Protein 6X2X (pdb70)

CATH classification: 3.40.50.300

Foldseek 3Di:
DEFEEEEAFAQPLCLVQLVVCQVPVDGDPDRDFDAQWDWDWGWFQKPVGIYIYGYTHATHDPVRRPPPLVSQARHQEYEYTAEQQDPVRLVCSVVVVVSNCVRVVDHAYEYEHEDPVDPNGNNDPVNPCPCPVVVHHYDYAYSVVRRCSCVVVLVRVCVVVVHPPMDGDDDDDDDDDDDPVCVVVVVVVVVVVVVPDDPPPVDPD/DDDDDPPQPQWDWPDKAWKWKWWAPPVVRDIHTQATAIWTFIQGNVQRFTWTWGAHPPVRQTRWTGTLALPWDWDDDPPDLFKTWTKDDFTQSPHGGHITTMMMGHDDNVVSVVVNVVSNVNNVRVVD/DLLPQLPVVDAHPLVSVLVLQCCQPVNDDPSNVVSVVSLVSLLPDLPNLVNLVCNCPPHPHLVSNLSNLVSLLLCLQFALVVDDPVVLVVVLCVLVVPLVPCLVPVVSLPVCVVSNLSSLLSNLSSCLVQPPVNPVCPLVVLLVVLVPGVSSVLSSLSSLQSNLCCQPPVPQQFFAPVSSVVSVVRCQVCVVSVLVSLVVDLVVDDDLSSVQSSLSSLLSCLVDHALCSPLVDCVLVSLLAVQCQDPSSNLSSLSSLLSNLVHDDDPPDVSVLVSLVVSLVSNLVSCCPRPHNLPDQLQVVCVVPPDCSVVNLLSLLSSLLSNCLRRVVSQQPDPVSLVSSVSSLSSLLSSCLHPDVVSVVSSLVSLLSVLVCVQPPPPRLVSCVVSLLSVLLSLLQPQDDVVVVVNVSSLSSNLSSCLSPVPSNLVSLLVLLVCCQVVVPPDLVRLLSSLSSLLSNAPSDPPVVVQVSLVSVLVSLVVSLVPDDDPVRNLSSVLSSLSSVLSHLVNCQVPVVVVVVLLVVLLVQCQPPPPPSVVSSLVSLLSSCLRNLQQQQDADPPDDHRVLVVCLVCVCVSNVNPDLVSNLSVLLSSLLSLLVDPPLVSSVVSLCSSLVVLLVLVVVLLVVCVVPVPCLQPPVSLVSLLSSLSSLLSSCLNNAQSSVVVCVSCVVSLLVLLQSLLVVLQVQCVVPNLCSCVDPSNVSSVSSNLSSLSSLLSNLLRHDPVVCCVPPNLVSVCVSQQQSQQPGDVSSHDLSVLVSLLSVCQRCVLPCLVSLLSNCVRCPPVLCVQPQPDNDPPVSSLLSNLSSLLSCLVRRVVSLVPDDPVSVVVVLVVLLSLCPHLPPSSNVSSLNSLQSNLVVLLVVAPDPVSQVCLLVPLVVLLLSLVCSLAPVSNVVCNLSSLLSNLVSLVCQVVVRNVDQSDDCVPDPPPDGNNVVVLVVQLVSCCVVQVLEDSLLSNLLVVLLSVCSVPSVLNSSSSSNVNNDSSHHDDDSCSSVVD/DVVVVVVVVVPDDDDD

Secondary structure (DSSP, 8-state):
-EEEEEEEE-TTSSHHHHHHHHHHS----S-----SEEEEEEEEEETTEEEEEEEEEE--SGGG-TTGGGGGTT--EEEEEEETT-HHHHHTHHHHHHHHHHH-SS--EEEEEE-TTSSS-SS-GGG--HHHHHT-EEEE--TTT-TTTTHHHHHHHHHHHT-TT--B-PPP-PPPP--GGGHHHHHHHHHHHHTSPPS-TTS--/--------TTEEEEEEEEEEEEEEETTTTEEEEEEEEEEEEEEETTT--EEEEEEETTT--EEEEEE--TT---EEETTEEEEEEEEEEEE-TTSS-EEEEEEEEESSHHHHHHHHHHHHHHHTTTT-/-GGGTT--SS---HHHHHHHHHHHHT--HHHHHHHHHHHHHHHT-TTGGGGHHHHHHH---HHHHHHHHHHHHHHHHHTGGGS-HHHHHHHHHHHHHHHHHHTTSHHHHHH-HHHHHHHHHHHHHHHHHHTTTT-TTHHHHHHHHHTT-HHHHHHHHHHHHHHHIIIIIS-TTTS-HHHHHHHHHHHHHTHHHHHHHHHHHHHS---HHHHHHHHHHHHHHTTTS-THHHHSSSHHHIIIIIHHHSHHHHHHHHHHHHHHTT----TT-HHHHHHHHHHHHHHHHHHHHHT--TTS-HHHHHHHT-TTHHHHHHHHHHHHHHHHHHHTHHHHS-GGGHHHHHHHHHHHHHHTTSS-HHHHHHHHHHHHHHHHHHHHSTT-GGGGHHHHHHHHHHHHHTPPP--HHHHHHHHHHHHHHHHH-HHHHHHHHHHHHHHHHSSSS--HHHHHHHHHHHHHTTTSS-HHHHHHHHHHHHHHHHHHHHH--SHHHHHHHHHHHHHHHHH-HHHHHT-HHHHHHHHHHHHHHTT--STTHHHHHHHHHHHHHHHHTHHHHS--TTSSS-HHHHHHHTHHHHHTTS-HHHHHHHHHHHHHHHHT---HHHHHHHHHHHTHHHHHHHHHHHHHHHS-TTGGGSHHHHHHHHHHHHHHHHHHHHHGGGGHHHHHHHHHHHHHHHHHHHHHHHHHHHHH-GGGGGSHHHHHHHHHHHHHHHHHHHHHHH-S-HHHIIIIIIHHHHHHHHHHHHTS-GGG--HHHHHHHHHHHHHHGGG-HHHHHHHHHHHHHHHHHHHSS-SSS-HHHHHHHHHHHHHHHHH-THHHHTS-HHHHHHHHHHHHHHHT---HHHHHHHHHHHHHHHHHHHHT-SSHHHHHHHHHHHHHHHHHHHHHHHSSS-GGGHHHHHHHHHHHHHHHHHT---S-SS-TTTS-TT--HHHHHHHHHHHHHHHH-TTS-HHHHHHHHHHHHHTTT-HHHHHHHHHHHHHHTTSSS--GGGGG--/-HHHHHHHHHT--S--

GO terms:
  GO:0003925 G protein activity (F, IDA)
  GO:0006611 protein export from nucleus (P, IDA)
  GO:0042307 positive regulation of protein import into nucleus (P, IMP)
  GO:0000055 ribosomal large subunit export from nucleus (P, IMP)
  GO:0000056 ribosomal small subunit export from nucleus (P, IMP)
  GO:0005515 protein binding (F, IPI)
  GO:0000287 magnesium ion binding (F, IDA)
  GO:0005525 GTP binding (F, IDA)
  GO:0005634 nucleus (C, IDA)
  GO:0003924 GTPase activity (F, IDA)
  GO:0046039 GTP metabolic process (P, IDA)
  GO:0006606 protein import into nucleus (P, IDA)
  GO:0042470 melanosome (C, EXP)
  GO:0005634 nucleus (C, EXP)
  GO:0005737 cytoplasm (C, EXP)
  GO:0006606 protein import into nucleus (P, IMP)
  GO:0061015 snRNA import into nucleus (P, IMP)
  GO:0000070 mitotic sister chromatid segregation (P, IMP)
  GO:0005737 cytoplasm (C, IDA)
  GO:0003924 GTPase activity (F, TAS)

Sequence (1343 aa):
VQFKLVLVGDGGTGKTTFVKRHLTGEFEKKYVATLGVEVHPLVFHTNRGPIKFNVWDTAGQEKFGGLRDGYYIQAQCAIIMMFDVTSRVTYKNVPNWHRDLVRVCENIPIVLCGNKVDIKDRKVKAKSIVFHRKKNLQYYDISAKSNYNFEKPFLWLARKLIGDPNLEFVAMPALAPPEDPALAAQYEHDLEVAQTTALPDEDDDLHFEPVTMEEDEEVLYKVRAKLFRRFDADAKEWKERGTGDCKFLKNKKTNKVRILMRRDKTLKICANHIIAPEYTLKPNVGSDRSWVYACTADIAEGEAEAFTFAIRFGSKENADKFKEEFEKAQEINKKSMEGILDFSNDLDIALLDQVVSTFYQGSGVQQKQAQEILTKFQDNPDAWQKADQILQFSTNPQSKFIALSILDKLITRKWKLLPNDHRIGIRNFVVGMIISMCQDDEVFKTQQKNLINKSDLTLVQILKQEWPQNWPEFIPELIGSSSSSVNVCENNMIVLKLLSEEVFDFSAEQMTQAKALHLKNSMSKEFEQIFKLCCFQVLEQGSSSSSLIVATLEESLLRYLHWIPYRYIYETNILELLSTKFMTSPDTRAITLKCLTEVSNLKIPQDNDLIKRQTVLFFQNTLQQIATSVMPVTADLKATYANANGNDQSFLQDLAMFLTTYLARRNRALLESDESLRELLLNAHQYLIQLSKIEERELFKTTLDYWHNLVADLFYEPLKKHIYEEICSQLRLVIIENMVRPTIQLYKSEREVLVYLTHLNVIDTEEIMISKLARQIDGSEWSWHNINTLSWAIGSISGTMSEDTEKRFVVTVIKDLLGLCEQKRGKDNKAVVASDIMYVVGQYPRFLKAHWNFLRTVILKLFKFMHETHEGVQDMACDTFIKIVQKCKYHFVIQQPRESEPFIQTIIRDIQKTTADLQPQQVHTFYKACGIIISEERSVAERNRLLSDLMQLPNMAWDTIVEQSTANPTLLLDSETVKIIANIIIKTNVAVCTSMGADFYPQLGHIYYNMLQLYRAVSSMISAQVAAEGLIATKTPKVRGLRTIKKEILKLVETYISKARNLDDVVKVLVEPLLNAVLEDYMNNVPDARDAEVLNCMTTVVEKVGHMIPQGVILILQSVFECTLDMINKDFTEYPEHRVEFYKLLKVINEKSSFAAFLELPPAAFKLFVDAICWAFKHNNRDVEVNGLQIALDLVKNIERMGNVPFANEFHKNYFFIFVSETFFVLTDSDHKSGFSKQALLLMKLISLVYDNKISVPLYQEAEVPQGTSNQVYLSQYLANMLSNAFPHLTSEQIASFLSALTKQCKDLVVFKGTLRRDFLVQIKEVGGDPTDYLFAALEALQKKLEELELDE

Structure (mmCIF, N/CA/C/O backbone):
data_6X2X
#
_entry.id   6X2X
#
_cell.length_a   106.749
_cell.length_b   106.749
_cell.length_c   303.824
_cell.angle_alpha   90.000
_cell.angle_beta   90.000
_cell.angle_gamma   90.000
#
_symmetry.space_group_name_H-M   'P 43 21 2'
#
loop_
_entity.id
_entity.type
_entity.pdbx_description
1 polymer 'GTP-binding nuclear protein Ran'
2 polymer 'Ran-specific GTPase-activating protein 1'
3 polymer Exportin-1
4 polymer 'Dual specificity mitogen-activated protein kinase kinase 1'
5 non-polymer 'PHOSPHOAMINOPHOSPHONIC ACID-GUANYLATE ESTER'
6 non-polymer 'MAGNESIUM ION'
7 non-polymer GLYCEROL
8 water water
#
loop_
_atom_site.group_PDB
_atom_site.id
_atom_site.type_symbol
_atom_site.label_atom_id
_atom_site.label_alt_id
_atom_site.label_comp_id
_atom_site.label_asym_id
_atom_site.label_entity_id
_atom_site.label_seq_id
_atom_site.pdbx_PDB_ins_code
_atom_site.Cartn_x
_atom_site.Cartn_y
_atom_site.Cartn_z
_atom_site.occupancy
_atom_site.B_iso_or_equiv
_atom_site.auth_seq_id
_atom_site.auth_comp_id
_atom_site.auth_asym_id
_atom_site.auth_atom_id
_atom_site.pdbx_PDB_model_num
ATOM 1 N N . VAL A 1 9 ? 70.726 110.267 46.844 1.00 40.47 9 VAL A N 1
ATOM 2 C CA . VAL A 1 9 ? 69.295 109.983 46.992 1.00 65.62 9 VAL A CA 1
ATOM 3 C C . VAL A 1 9 ? 68.771 109.178 45.782 1.00 61.58 9 VAL A C 1
ATOM 4 O O . VAL A 1 9 ? 68.152 109.712 44.849 1.00 48.68 9 VAL A O 1
ATOM 8 N N . GLN A 1 10 ? 69.036 107.873 45.810 1.00 50.41 10 GLN A N 1
ATOM 9 C CA . GLN A 1 10 ? 68.676 106.969 44.729 1.00 55.14 10 GLN A CA 1
ATOM 10 C C . GLN A 1 10 ? 67.936 105.768 45.300 1.00 41.35 10 GLN A C 1
ATOM 11 O O . GLN A 1 10 ? 68.174 105.356 46.440 1.00 41.33 10 GLN A O 1
ATOM 17 N N . PHE A 1 11 ? 67.030 105.208 44.501 1.00 35.14 11 PHE A N 1
ATOM 18 C CA . PHE A 1 11 ? 66.210 104.085 44.936 1.00 28.63 11 PHE A CA 1
ATOM 19 C C . PHE A 1 11 ? 66.247 102.977 43.894 1.00 32.23 11 PHE A C 1
ATOM 20 O O . PHE A 1 11 ? 66.230 103.241 42.685 1.00 33.62 11 PHE A O 1
ATOM 28 N N . LYS A 1 12 ? 66.317 101.736 44.368 1.00 25.71 12 LYS A N 1
ATOM 29 C CA . LYS A 1 12 ? 66.320 100.569 43.494 1.00 33.76 12 LYS A CA 1
ATOM 30 C C . LYS A 1 12 ? 64.882 100.105 43.253 1.00 32.77 12 LYS A C 1
ATOM 31 O O . LYS A 1 12 ? 64.165 99.747 44.198 1.00 26.36 12 LYS A O 1
ATOM 37 N N . LEU A 1 13 ? 64.475 100.103 41.988 1.00 31.65 13 LEU A N 1
ATOM 38 C CA . LEU A 1 13 ? 63.148 99.680 41.555 1.00 34.01 13 LEU A CA 1
ATOM 39 C C . LEU A 1 13 ? 63.291 98.411 40.723 1.00 34.32 13 LEU A C 1
ATOM 40 O O . LEU A 1 13 ? 63.971 98.423 39.691 1.00 28.44 13 LEU A O 1
ATOM 45 N N . VAL A 1 14 ? 62.644 97.329 41.151 1.00 23.55 14 VAL A N 1
ATOM 46 C CA . VAL A 1 14 ? 62.558 96.116 40.343 1.00 34.87 14 VAL A CA 1
ATOM 47 C C . VAL A 1 14 ? 61.222 96.103 39.612 1.00 34.10 14 VAL A C 1
ATOM 48 O O . VAL A 1 14 ? 60.167 96.378 40.200 1.00 30.73 14 VAL A O 1
ATOM 52 N N . LEU A 1 15 ? 61.272 95.771 38.333 1.00 20.33 15 LEU A N 1
ATOM 53 C CA . LEU A 1 15 ? 60.115 95.728 37.457 1.00 22.66 15 LEU A CA 1
ATOM 54 C C . LEU A 1 15 ? 59.949 94.292 36.973 1.00 31.02 15 LEU A C 1
ATOM 55 O O . LEU A 1 15 ? 60.837 93.760 36.299 1.00 30.05 15 LEU A O 1
ATOM 60 N N . VAL A 1 16 ? 58.832 93.655 37.350 1.00 32.69 16 VAL A N 1
ATOM 61 C CA . VAL A 1 16 ? 58.568 92.253 37.036 1.00 25.30 16 VAL A CA 1
ATOM 62 C C . VAL A 1 16 ? 57.205 92.124 36.364 1.00 33.35 16 VAL A C 1
ATOM 63 O O . VAL A 1 16 ? 56.375 93.037 36.402 1.00 32.77 16 VAL A O 1
ATOM 67 N N . GLY A 1 17 ? 56.979 90.967 35.761 1.00 27.80 17 GLY A N 1
ATOM 68 C CA . GLY A 1 17 ? 55.802 90.722 34.948 1.00 23.78 17 GLY A CA 1
ATOM 69 C C . GLY A 1 17 ? 56.121 89.804 33.780 1.00 38.74 17 GLY A C 1
ATOM 70 O O . GLY A 1 17 ? 57.277 89.601 33.402 1.00 35.29 17 GLY A O 1
ATOM 71 N N . ASP A 1 18 ? 55.059 89.249 33.187 1.00 23.54 18 ASP A N 1
ATOM 72 C CA . ASP A 1 18 ? 55.192 88.254 32.128 1.00 31.82 18 ASP A CA 1
ATOM 73 C C . ASP A 1 18 ? 55.883 88.844 30.906 1.00 28.23 18 ASP A C 1
ATOM 74 O O . ASP A 1 18 ? 55.876 90.059 30.679 1.00 22.45 18 ASP A O 1
ATOM 79 N N . GLY A 1 19 ? 56.460 87.955 30.099 1.00 27.07 19 GLY A N 1
ATOM 80 C CA . GLY A 1 19 ? 57.080 88.392 28.864 1.00 12.69 19 GLY A CA 1
ATOM 81 C C . GLY A 1 19 ? 56.062 89.036 27.945 1.00 26.73 19 GLY A C 1
ATOM 82 O O . GLY A 1 19 ? 54.946 88.537 27.775 1.00 23.72 19 GLY A O 1
ATOM 83 N N . GLY A 1 20 ? 56.445 90.173 27.369 1.00 15.48 20 GLY A N 1
ATOM 84 C CA . GLY A 1 20 ? 55.615 90.876 26.409 1.00 16.81 20 GLY A CA 1
ATOM 85 C C . GLY A 1 20 ? 54.624 91.866 26.989 1.00 22.13 20 GLY A C 1
ATOM 86 O O . GLY A 1 20 ? 53.907 92.527 26.220 1.00 26.07 20 GLY A O 1
ATOM 87 N N . THR A 1 21 ? 54.543 91.986 28.316 1.00 30.06 21 THR A N 1
ATOM 88 C CA . THR A 1 21 ? 53.609 92.930 28.917 1.00 25.43 21 THR A CA 1
ATOM 89 C C . THR A 1 21 ? 54.042 94.377 28.744 1.00 29.35 21 THR A C 1
ATOM 90 O O . THR A 1 21 ? 53.232 95.277 28.987 1.00 27.03 21 THR A O 1
ATOM 94 N N . GLY A 1 22 ? 55.280 94.629 28.335 1.00 20.83 22 GLY A N 1
ATOM 95 C CA . GLY A 1 22 ? 55.697 95.966 27.967 1.00 18.88 22 GLY A CA 1
ATOM 96 C C . GLY A 1 22 ? 56.572 96.658 28.979 1.00 16.20 22 GLY A C 1
ATOM 97 O O . GLY A 1 22 ? 56.691 97.889 28.926 1.00 21.32 22 GLY A O 1
ATOM 98 N N . LYS A 1 23 ? 57.157 95.905 29.914 1.00 22.85 23 LYS A N 1
ATOM 99 C CA . LYS A 1 23 ? 58.072 96.459 30.903 1.00 25.94 23 LYS A CA 1
ATOM 100 C C . LYS A 1 23 ? 59.154 97.299 30.245 1.00 32.09 23 LYS A C 1
ATOM 101 O O . LYS A 1 23 ? 59.320 98.484 30.562 1.00 28.72 23 LYS A O 1
ATOM 107 N N . THR A 1 24 ? 59.884 96.707 29.299 1.00 28.66 24 THR A N 1
ATOM 108 C CA . THR A 1 24 ? 60.992 97.425 28.680 1.00 29.17 24 THR A CA 1
ATOM 109 C C . THR A 1 24 ? 60.498 98.635 27.887 1.00 24.27 24 THR A C 1
ATOM 110 O O . THR A 1 24 ? 61.102 99.710 27.951 1.00 29.92 24 THR A O 1
ATOM 114 N N . THR A 1 25 ? 59.395 98.484 27.143 1.00 29.13 25 THR A N 1
ATOM 115 C CA . THR A 1 25 ? 58.832 99.613 26.402 1.00 19.26 25 THR A CA 1
ATOM 116 C C . THR A 1 25 ? 58.443 100.755 27.333 1.00 30.09 25 THR A C 1
ATOM 117 O O . THR A 1 25 ? 58.618 101.933 26.994 1.00 27.53 25 THR A O 1
ATOM 121 N N . PHE A 1 26 ? 57.880 100.423 28.498 1.00 26.71 26 PHE A N 1
ATOM 122 C CA . PHE A 1 26 ? 57.503 101.444 29.466 1.00 21.28 26 PHE A CA 1
ATOM 123 C C . PHE A 1 26 ? 58.728 102.206 29.951 1.00 24.94 26 PHE A C 1
ATOM 124 O O . PHE A 1 26 ? 58.708 103.442 30.048 1.00 18.90 26 PHE A O 1
ATOM 132 N N . VAL A 1 27 ? 59.812 101.486 30.254 1.00 18.74 27 VAL A N 1
ATOM 133 C CA . VAL A 1 27 ? 61.006 102.152 30.754 1.00 25.48 27 VAL A CA 1
ATOM 134 C C . VAL A 1 27 ? 61.633 103.009 29.664 1.00 35.57 27 VAL A C 1
ATOM 135 O O . VAL A 1 27 ? 61.982 104.171 29.900 1.00 29.79 27 VAL A O 1
ATOM 139 N N . LYS A 1 28 ? 61.757 102.463 28.447 1.00 28.01 28 LYS A N 1
ATOM 140 C CA . LYS A 1 28 ? 62.328 103.224 27.340 1.00 31.28 28 LYS A CA 1
ATOM 141 C C . LYS A 1 28 ? 61.578 104.530 27.121 1.00 37.99 28 LYS A C 1
ATOM 142 O O . LYS A 1 28 ? 62.190 105.562 26.819 1.00 38.28 28 LYS A O 1
ATOM 148 N N . ARG A 1 29 ? 60.248 104.500 27.237 1.00 35.93 29 ARG A N 1
ATOM 149 C CA . ARG A 1 29 ? 59.476 105.719 27.034 1.00 35.97 29 ARG A CA 1
ATOM 150 C C . ARG A 1 29 ? 59.888 106.788 28.037 1.00 34.16 29 ARG A C 1
ATOM 151 O O . ARG A 1 29 ? 59.989 107.971 27.695 1.00 38.26 29 ARG A O 1
ATOM 159 N N . HIS A 1 30 ? 60.159 106.381 29.275 1.00 31.83 30 HIS A N 1
ATOM 160 C CA . HIS A 1 30 ? 60.612 107.318 30.291 1.00 31.47 30 HIS A CA 1
ATOM 161 C C . HIS A 1 30 ? 62.065 107.741 30.088 1.00 37.81 30 HIS A C 1
ATOM 162 O O . HIS A 1 30 ? 62.440 108.860 30.461 1.00 27.68 30 HIS A O 1
ATOM 169 N N . LEU A 1 31 ? 62.893 106.870 29.510 1.00 31.63 31 LEU A N 1
ATOM 170 C CA . LEU A 1 31 ? 64.307 107.185 29.338 1.00 35.06 31 LEU A CA 1
ATOM 171 C C . LEU A 1 31 ? 64.530 108.144 28.173 1.00 39.84 31 LEU A C 1
ATOM 172 O O . LEU A 1 31 ? 65.188 109.179 28.327 1.00 36.62 31 LEU A O 1
ATOM 177 N N . THR A 1 32 ? 63.968 107.829 27.008 1.00 34.62 32 THR A N 1
ATOM 178 C CA . THR A 1 32 ? 64.250 108.562 25.786 1.00 28.28 32 THR A CA 1
ATOM 179 C C . THR A 1 32 ? 63.039 109.229 25.152 1.00 41.14 32 THR A C 1
ATOM 180 O O . THR A 1 32 ? 63.214 110.017 24.218 1.00 35.70 32 THR A O 1
ATOM 184 N N . GLY A 1 33 ? 61.825 108.935 25.612 1.00 42.38 33 GLY A N 1
ATOM 185 C CA . GLY A 1 33 ? 60.634 109.439 24.972 1.00 30.97 33 GLY A CA 1
ATOM 186 C C . GLY A 1 33 ? 60.146 108.622 23.798 1.00 38.18 33 GLY A C 1
ATOM 187 O O . GLY A 1 33 ? 59.066 108.919 23.262 1.00 36.26 33 GLY A O 1
ATOM 188 N N . GLU A 1 34 ? 60.895 107.605 23.380 1.00 34.93 34 GLU A N 1
ATOM 189 C CA . GLU A 1 34 ? 60.520 106.816 22.218 1.00 44.18 34 GLU A CA 1
ATOM 190 C C . GLU A 1 34 ? 59.498 105.743 22.585 1.00 40.30 34 GLU A C 1
ATOM 191 O O . GLU A 1 34 ? 59.319 105.376 23.753 1.00 33.11 34 GLU A O 1
ATOM 197 N N . PHE A 1 35 ? 58.837 105.226 21.555 1.00 37.15 35 PHE A N 1
ATOM 198 C CA . PHE A 1 35 ? 57.993 104.045 21.674 1.00 36.93 35 PHE A CA 1
ATOM 199 C C . PHE A 1 35 ? 58.567 102.940 20.789 1.00 32.22 35 PHE A C 1
ATOM 200 O O . PHE A 1 35 ? 58.499 103.028 19.559 1.00 36.45 35 PHE A O 1
ATOM 208 N N . GLU A 1 36 ? 59.106 101.890 21.411 1.00 37.68 36 GLU A N 1
ATOM 209 C CA . GLU A 1 36 ? 59.720 100.785 20.673 1.00 39.93 36 GLU A CA 1
ATOM 210 C C . GLU A 1 36 ? 58.648 99.795 20.231 1.00 42.77 36 GLU A C 1
ATOM 211 O O . GLU A 1 36 ? 58.109 99.047 21.052 1.00 44.56 36 GLU A O 1
ATOM 217 N N . LYS A 1 37 ? 58.364 99.765 18.924 1.00 44.11 37 LYS A N 1
ATOM 218 C CA . LYS A 1 37 ? 57.304 98.909 18.399 1.00 40.71 37 LYS A CA 1
ATOM 219 C C . LYS A 1 37 ? 57.662 97.429 18.424 1.00 36.23 37 LYS A C 1
ATOM 220 O O . LYS A 1 37 ? 56.752 96.595 18.406 1.00 36.27 37 LYS A O 1
ATOM 226 N N . LYS A 1 38 ? 58.947 97.081 18.465 1.00 44.17 38 LYS A N 1
ATOM 227 C CA . LYS A 1 38 ? 59.368 95.690 18.361 1.00 37.03 38 LYS A CA 1
ATOM 228 C C . LYS A 1 38 ? 59.456 95.030 19.727 1.00 33.75 38 LYS A C 1
ATOM 229 O O . LYS A 1 38 ? 59.768 95.670 20.734 1.00 47.55 38 LYS A O 1
ATOM 235 N N . TYR A 1 39 ? 59.210 93.727 19.750 1.00 37.81 39 TYR A N 1
ATOM 236 C CA . TYR A 1 39 ? 59.404 92.930 20.954 1.00 34.27 39 TYR A CA 1
ATOM 237 C C . TYR A 1 39 ? 60.765 92.259 20.849 1.00 42.65 39 TYR A C 1
ATOM 238 O O . TYR A 1 39 ? 60.952 91.323 20.063 1.00 47.52 39 TYR A O 1
ATOM 247 N N . VAL A 1 40 ? 61.708 92.739 21.646 1.00 40.66 40 VAL A N 1
ATOM 248 C CA . VAL A 1 40 ? 63.004 92.107 21.800 1.00 34.11 40 VAL A CA 1
ATOM 249 C C . VAL A 1 40 ? 63.125 91.737 23.267 1.00 22.45 40 VAL A C 1
ATOM 250 O O . VAL A 1 40 ? 63.335 92.607 24.122 1.00 39.42 40 VAL A O 1
ATOM 254 N N . ALA A 1 41 ? 62.994 90.448 23.555 1.00 32.02 41 ALA A N 1
ATOM 255 C CA . ALA A 1 41 ? 62.933 89.980 24.930 1.00 30.30 41 ALA A CA 1
ATOM 256 C C . ALA A 1 41 ? 64.166 90.403 25.718 1.00 29.73 41 ALA A C 1
ATOM 257 O O . ALA A 1 41 ? 65.298 90.279 25.246 1.00 47.90 41 ALA A O 1
ATOM 259 N N . THR A 1 42 ? 63.934 90.913 26.921 1.00 37.20 42 THR A N 1
ATOM 260 C CA . THR A 1 42 ? 65.016 91.211 27.845 1.00 34.67 42 THR A CA 1
ATOM 261 C C . THR A 1 42 ? 65.704 89.909 28.253 1.00 37.39 42 THR A C 1
ATOM 262 O O . THR A 1 42 ? 65.058 88.866 28.388 1.00 33.96 42 THR A O 1
ATOM 266 N N . LEU A 1 43 ? 67.030 89.962 28.407 1.00 40.58 43 LEU A N 1
ATOM 267 C CA . LEU A 1 43 ? 67.846 88.805 28.779 1.00 37.54 43 LEU A CA 1
ATOM 268 C C . LEU A 1 43 ? 68.360 89.022 30.194 1.00 27.48 43 LEU A C 1
ATOM 269 O O . LEU A 1 43 ? 69.276 89.817 30.414 1.00 42.17 43 LEU A O 1
ATOM 274 N N . GLY A 1 44 ? 67.774 88.310 31.149 1.00 34.55 44 GLY A N 1
ATOM 275 C CA . GLY A 1 44 ? 68.113 88.492 32.546 1.00 38.51 44 GLY A CA 1
ATOM 276 C C . GLY A 1 44 ? 67.550 89.766 33.151 1.00 45.16 44 GLY A C 1
ATOM 277 O O . GLY A 1 44 ? 66.438 89.765 33.682 1.00 38.00 44 GLY A O 1
ATOM 278 N N . VAL A 1 45 ? 68.314 90.857 33.082 1.00 52.01 45 VAL A N 1
ATOM 279 C CA . VAL A 1 45 ? 67.876 92.155 33.585 1.00 43.76 45 VAL A CA 1
ATOM 280 C C . VAL A 1 45 ? 68.638 93.229 32.822 1.00 45.30 45 VAL A C 1
ATOM 281 O O . VAL A 1 45 ? 69.693 92.968 32.241 1.00 46.56 45 VAL A O 1
ATOM 285 N N . GLU A 1 46 ? 68.090 94.442 32.806 1.00 36.47 46 GLU A N 1
ATOM 286 C CA . GLU A 1 46 ? 68.744 95.592 32.185 1.00 40.04 46 GLU A CA 1
ATOM 287 C C . GLU A 1 46 ? 68.569 96.774 33.127 1.00 42.00 46 GLU A C 1
ATOM 288 O O . GLU A 1 46 ? 67.447 97.246 33.328 1.00 41.38 46 GLU A O 1
ATOM 294 N N . VAL A 1 47 ? 69.661 97.238 33.716 1.00 48.92 47 VAL A N 1
ATOM 295 C CA . VAL A 1 47 ? 69.614 98.316 34.695 1.00 32.34 47 VAL A CA 1
ATOM 296 C C . VAL A 1 47 ? 69.713 99.650 33.971 1.00 39.35 47 VAL A C 1
ATOM 297 O O . VAL A 1 47 ? 70.453 99.790 32.990 1.00 47.73 47 VAL A O 1
ATOM 301 N N . HIS A 1 48 ? 68.937 100.629 34.435 1.00 40.23 48 HIS A N 1
ATOM 302 C CA . HIS A 1 48 ? 68.940 101.956 33.842 1.00 42.37 48 HIS A CA 1
ATOM 303 C C . HIS A 1 48 ? 68.690 102.974 34.946 1.00 51.97 48 HIS A C 1
ATOM 304 O O . HIS A 1 48 ? 67.789 102.761 35.777 1.00 43.98 48 HIS A O 1
ATOM 311 N N . PRO A 1 49 ? 69.474 104.048 35.007 1.00 51.87 49 PRO A N 1
ATOM 312 C CA . PRO A 1 49 ? 69.154 105.147 35.924 1.00 35.19 49 PRO A CA 1
ATOM 313 C C . PRO A 1 49 ? 68.057 106.030 35.351 1.00 36.16 49 PRO A C 1
ATOM 314 O O . PRO A 1 49 ? 68.055 106.367 34.163 1.00 37.34 49 PRO A O 1
ATOM 318 N N . LEU A 1 50 ? 67.109 106.403 36.206 1.00 36.59 50 LEU A N 1
ATOM 319 C CA . LEU A 1 50 ? 65.992 107.246 35.797 1.00 37.98 50 LEU A CA 1
ATOM 320 C C . LEU A 1 50 ? 65.798 108.329 36.841 1.00 34.76 50 LEU A C 1
ATOM 321 O O . LEU A 1 50 ? 65.594 108.024 38.022 1.00 33.34 50 LEU A O 1
ATOM 326 N N . VAL A 1 51 ? 65.861 109.588 36.410 1.00 25.68 51 VAL A N 1
ATOM 327 C CA . VAL A 1 51 ? 65.812 110.727 37.317 1.00 26.72 51 VAL A CA 1
ATOM 328 C C . VAL A 1 51 ? 64.564 111.540 37.022 1.00 26.76 51 VAL A C 1
ATOM 329 O O . VAL A 1 51 ? 64.232 111.781 35.855 1.00 33.09 51 VAL A O 1
ATOM 333 N N . PHE A 1 52 ? 63.879 111.965 38.085 1.00 27.74 52 PHE A N 1
ATOM 334 C CA . PHE A 1 52 ? 62.749 112.879 37.999 1.00 24.76 52 PHE A CA 1
ATOM 335 C C . PHE A 1 52 ? 63.029 114.116 38.845 1.00 39.52 52 PHE A C 1
ATOM 336 O O . PHE A 1 52 ? 63.711 114.048 39.875 1.00 38.76 52 PHE A O 1
ATOM 344 N N . HIS A 1 53 ? 62.477 115.242 38.411 1.00 30.50 53 HIS A N 1
ATOM 345 C CA . HIS A 1 53 ? 62.636 116.518 39.092 1.00 40.74 53 HIS A CA 1
ATOM 346 C C . HIS A 1 53 ? 61.363 116.829 39.864 1.00 40.28 53 HIS A C 1
ATOM 347 O O . HIS A 1 53 ? 60.285 116.941 39.268 1.00 37.46 53 HIS A O 1
ATOM 354 N N . THR A 1 54 ? 61.486 116.967 41.183 1.00 38.66 54 THR A N 1
ATOM 355 C CA . THR A 1 54 ? 60.344 117.228 42.050 1.00 44.11 54 THR A CA 1
ATOM 356 C C . THR A 1 54 ? 60.541 118.529 42.822 1.00 42.31 54 THR A C 1
ATOM 357 O O . THR A 1 54 ? 61.631 119.104 42.860 1.00 36.92 54 THR A O 1
ATOM 361 N N . ASN A 1 55 ? 59.455 118.999 43.446 1.00 38.76 55 ASN A N 1
ATOM 362 C CA . ASN A 1 55 ? 59.541 120.145 44.345 1.00 30.93 55 ASN A CA 1
ATOM 363 C C . ASN A 1 55 ? 60.335 119.841 45.609 1.00 31.97 55 ASN A C 1
ATOM 364 O O . ASN A 1 55 ? 60.664 120.770 46.354 1.00 46.59 55 ASN A O 1
ATOM 369 N N . ARG A 1 56 ? 60.641 118.570 45.874 1.00 41.12 56 ARG A N 1
ATOM 370 C CA . ARG A 1 56 ? 61.519 118.175 46.966 1.00 40.74 56 ARG A CA 1
ATOM 371 C C . ARG A 1 56 ? 62.925 117.837 46.478 1.00 42.78 56 ARG A C 1
ATOM 372 O O . ARG A 1 56 ? 63.672 117.149 47.182 1.00 52.85 56 ARG A O 1
ATOM 380 N N . GLY A 1 57 ? 63.299 118.298 45.286 1.00 33.32 57 GLY A N 1
ATOM 381 C CA . GLY A 1 57 ? 64.575 117.950 44.706 1.00 39.14 57 GLY A CA 1
ATOM 382 C C . GLY A 1 57 ? 64.467 116.794 43.730 1.00 42.71 57 GLY A C 1
ATOM 383 O O . GLY A 1 57 ? 63.387 116.252 43.490 1.00 43.72 57 GLY A O 1
ATOM 384 N N . PRO A 1 58 ? 65.586 116.398 43.140 1.00 43.98 58 PRO A N 1
ATOM 385 C CA . PRO A 1 58 ? 65.565 115.266 42.213 1.00 45.10 58 PRO A CA 1
ATOM 386 C C . PRO A 1 58 ? 65.548 113.936 42.950 1.00 44.13 58 PRO A C 1
ATOM 387 O O . PRO A 1 58 ? 66.085 113.798 44.052 1.00 53.47 58 PRO A O 1
ATOM 391 N N . ILE A 1 59 ? 64.916 112.947 42.320 1.00 35.10 59 ILE A N 1
ATOM 392 C CA . ILE A 1 59 ? 64.907 111.577 42.825 1.00 41.44 59 ILE A CA 1
ATOM 393 C C . ILE A 1 59 ? 65.337 110.647 41.695 1.00 34.77 59 ILE A C 1
ATOM 394 O O . ILE A 1 59 ? 64.871 110.778 40.555 1.00 33.27 59 ILE A O 1
ATOM 399 N N . LYS A 1 60 ? 66.249 109.731 41.996 1.00 32.92 60 LYS A N 1
ATOM 400 C CA . LYS A 1 60 ? 66.781 108.822 40.993 1.00 36.01 60 LYS A CA 1
ATOM 401 C C . LYS A 1 60 ? 66.301 107.405 41.283 1.00 33.83 60 LYS A C 1
ATOM 402 O O . LYS A 1 60 ? 66.396 106.927 42.418 1.00 30.75 60 LYS A O 1
ATOM 408 N N . PHE A 1 61 ? 65.767 106.752 40.259 1.00 39.37 61 PHE A N 1
ATOM 409 C CA . PHE A 1 61 ? 65.393 105.349 40.324 1.00 34.91 61 PHE A CA 1
ATOM 410 C C . PHE A 1 61 ? 66.425 104.544 39.554 1.00 37.67 61 PHE A C 1
ATOM 411 O O . PHE A 1 61 ? 66.708 104.842 38.386 1.00 33.84 61 PHE A O 1
ATOM 419 N N . ASN A 1 62 ? 67.002 103.544 40.213 1.00 31.39 62 ASN A N 1
ATOM 420 C CA . ASN A 1 62 ? 67.793 102.534 39.519 1.00 38.17 62 ASN A CA 1
ATOM 421 C C . ASN A 1 62 ? 66.828 101.427 39.137 1.00 23.86 62 ASN A C 1
ATOM 422 O O . ASN A 1 62 ? 66.502 100.555 39.943 1.00 21.97 62 ASN A O 1
ATOM 427 N N . VAL A 1 63 ? 66.346 101.483 37.898 1.00 24.70 63 VAL A N 1
ATOM 428 C CA . VAL A 1 63 ? 65.304 100.570 37.430 1.00 31.19 63 VAL A CA 1
ATOM 429 C C . VAL A 1 63 ? 65.948 99.257 36.999 1.00 30.57 63 VAL A C 1
ATOM 430 O O . VAL A 1 63 ? 66.660 99.198 35.995 1.00 31.85 63 VAL A O 1
ATOM 434 N N . TRP A 1 64 ? 65.666 98.194 37.735 1.00 33.12 64 TRP A N 1
ATOM 435 C CA . TRP A 1 64 ? 66.051 96.853 37.318 1.00 30.46 64 TRP A CA 1
ATOM 436 C C . TRP A 1 64 ? 64.901 96.257 36.514 1.00 29.62 64 TRP A C 1
ATOM 437 O O . TRP A 1 64 ? 63.969 95.674 37.059 1.00 36.92 64 TRP A O 1
ATOM 448 N N . ASP A 1 65 ? 64.976 96.407 35.199 1.00 25.10 65 ASP A N 1
ATOM 449 C CA . ASP A 1 65 ? 63.999 95.860 34.260 1.00 25.98 65 ASP A CA 1
ATOM 450 C C . ASP A 1 65 ? 64.271 94.367 34.026 1.00 25.92 65 ASP A C 1
ATOM 451 O O . ASP A 1 65 ? 65.040 93.988 33.144 1.00 27.53 65 ASP A O 1
ATOM 456 N N . THR A 1 66 ? 63.606 93.500 34.791 1.00 30.94 66 THR A N 1
ATOM 457 C CA . THR A 1 66 ? 63.848 92.066 34.684 1.00 28.91 66 THR A CA 1
ATOM 458 C C . THR A 1 66 ? 63.098 91.456 33.497 1.00 32.06 66 THR A C 1
ATOM 459 O O . THR A 1 66 ? 62.265 92.094 32.842 1.00 28.62 66 THR A O 1
ATOM 463 N N . ALA A 1 67 ? 63.414 90.192 33.221 1.00 30.38 67 ALA A N 1
ATOM 464 C CA . ALA A 1 67 ? 62.909 89.494 32.046 1.00 35.47 67 ALA A CA 1
ATOM 465 C C . ALA A 1 67 ? 61.706 88.642 32.419 1.00 31.01 67 ALA A C 1
ATOM 466 O O . ALA A 1 67 ? 61.688 88.002 33.476 1.00 23.44 67 ALA A O 1
ATOM 468 N N . GLY A 1 68 ? 60.711 88.632 31.534 1.00 38.87 68 GLY A N 1
ATOM 469 C CA . GLY A 1 68 ? 59.474 87.916 31.768 1.00 39.24 68 GLY A CA 1
ATOM 470 C C . GLY A 1 68 ? 59.442 86.483 31.278 1.00 28.59 68 GLY A C 1
ATOM 471 O O . GLY A 1 68 ? 58.872 85.618 31.951 1.00 36.87 68 GLY A O 1
ATOM 472 N N . GLN A 1 69 ? 60.018 86.215 30.107 1.00 33.75 69 GLN A N 1
ATOM 473 C CA . GLN A 1 69 ? 60.091 84.845 29.608 1.00 26.01 69 GLN A CA 1
ATOM 474 C C . GLN A 1 69 ? 60.978 83.994 30.507 1.00 31.37 69 GLN A C 1
ATOM 475 O O . GLN A 1 69 ? 62.082 84.399 30.879 1.00 42.56 69 GLN A O 1
ATOM 481 N N . GLU A 1 70 ? 60.490 82.798 30.843 1.00 31.73 70 GLU A N 1
ATOM 482 C CA . GLU A 1 70 ? 61.176 81.955 31.817 1.00 39.61 70 GLU A CA 1
ATOM 483 C C . GLU A 1 70 ? 62.538 81.498 31.311 1.00 44.97 70 GLU A C 1
ATOM 484 O O . GLU A 1 70 ? 63.502 81.442 32.081 1.00 44.90 70 GLU A O 1
ATOM 490 N N . LYS A 1 71 ? 62.640 81.162 30.026 1.00 38.40 71 LYS A N 1
ATOM 491 C CA . LYS A 1 71 ? 63.919 80.723 29.485 1.00 38.64 71 LYS A CA 1
ATOM 492 C C . LYS A 1 71 ? 64.965 81.827 29.528 1.00 38.14 71 LYS A C 1
ATOM 493 O O . LYS A 1 71 ? 66.159 81.535 29.421 1.00 49.88 71 LYS A O 1
ATOM 499 N N . PHE A 1 72 ? 64.548 83.082 29.698 1.00 39.63 72 PHE A N 1
ATOM 500 C CA . PHE A 1 72 ? 65.451 84.224 29.734 1.00 27.77 72 PHE A CA 1
ATOM 501 C C . PHE A 1 72 ? 65.529 84.871 31.109 1.00 34.18 72 PHE A C 1
ATOM 502 O O . PHE A 1 72 ? 65.930 86.032 31.218 1.00 40.63 72 PHE A O 1
ATOM 510 N N . GLY A 1 73 ? 65.172 84.131 32.164 1.00 28.46 73 GLY A N 1
ATOM 511 C CA . GLY A 1 73 ? 64.973 84.744 33.468 1.00 32.19 73 GLY A CA 1
ATOM 512 C C . GLY A 1 73 ? 66.251 85.052 34.225 1.00 45.56 73 GLY A C 1
ATOM 513 O O . GLY A 1 73 ? 66.251 85.907 35.121 1.00 52.80 73 GLY A O 1
ATOM 514 N N . GLY A 1 74 ? 67.351 84.376 33.887 1.00 40.11 74 GLY A N 1
ATOM 515 C CA . GLY A 1 74 ? 68.622 84.671 34.539 1.00 28.37 74 GLY A CA 1
ATOM 516 C C . GLY A 1 74 ? 68.551 84.431 36.035 1.00 25.16 74 GLY A C 1
ATOM 517 O O . GLY A 1 74 ? 68.085 83.381 36.491 1.00 39.05 74 GLY A O 1
ATOM 518 N N . LEU A 1 75 ? 69.012 85.416 36.822 1.00 27.02 75 LEU A N 1
ATOM 519 C CA . LEU A 1 75 ? 69.003 85.288 38.285 1.00 37.24 75 LEU A CA 1
ATOM 520 C C . LEU A 1 75 ? 67.611 85.236 38.879 1.00 32.83 75 LEU A C 1
ATOM 521 O O . LEU A 1 75 ? 67.484 84.877 40.054 1.00 29.88 75 LEU A O 1
ATOM 526 N N . ARG A 1 76 ? 66.594 85.679 38.137 1.00 37.03 76 ARG A N 1
ATOM 527 C CA . ARG A 1 76 ? 65.207 85.670 38.586 1.00 28.36 76 ARG A CA 1
ATOM 528 C C . ARG A 1 76 ? 65.038 86.397 39.914 1.00 35.68 76 ARG A C 1
ATOM 529 O O . ARG A 1 76 ? 65.181 87.624 39.977 1.00 36.21 76 ARG A O 1
ATOM 537 N N . ASP A 1 77 ? 64.718 85.670 40.984 1.00 26.55 77 ASP A N 1
ATOM 538 C CA . ASP A 1 77 ? 64.466 86.374 42.235 1.00 31.45 77 ASP A CA 1
ATOM 539 C C . ASP A 1 77 ? 65.735 86.954 42.846 1.00 43.33 77 ASP A C 1
ATOM 540 O O . ASP A 1 77 ? 65.645 87.704 43.830 1.00 34.25 77 ASP A O 1
ATOM 545 N N . GLY A 1 78 ? 66.905 86.654 42.276 1.00 37.11 78 GLY A N 1
ATOM 546 C CA . GLY A 1 78 ? 68.131 87.283 42.728 1.00 32.68 78 GLY A CA 1
ATOM 547 C C . GLY A 1 78 ? 68.209 88.755 42.397 1.00 27.79 78 GLY A C 1
ATOM 548 O O . GLY A 1 78 ? 68.931 89.494 43.069 1.00 27.71 78 GLY A O 1
ATOM 549 N N . TYR A 1 79 ? 67.469 89.205 41.384 1.00 30.65 79 TYR A N 1
ATOM 550 C CA . TYR A 1 79 ? 67.428 90.629 41.088 1.00 29.67 79 TYR A CA 1
ATOM 551 C C . TYR A 1 79 ? 66.680 91.437 42.141 1.00 34.76 79 TYR A C 1
ATOM 552 O O . TYR A 1 79 ? 66.765 92.670 42.109 1.00 34.40 79 TYR A O 1
ATOM 561 N N . TYR A 1 80 ? 65.959 90.796 43.068 1.00 28.47 80 TYR A N 1
ATOM 562 C CA . TYR A 1 80 ? 65.099 91.559 43.967 1.00 35.55 80 TYR A CA 1
ATOM 563 C C . TYR A 1 80 ? 65.809 91.983 45.240 1.00 37.76 80 TYR A C 1
ATOM 564 O O . TYR A 1 80 ? 65.241 92.766 46.009 1.00 42.73 80 TYR A O 1
ATOM 573 N N . ILE A 1 81 ? 67.019 91.476 45.493 1.00 41.89 81 ILE A N 1
ATOM 574 C CA . ILE A 1 81 ? 67.668 91.717 46.777 1.00 38.64 81 ILE A CA 1
ATOM 575 C C . ILE A 1 81 ? 67.903 93.210 46.959 1.00 35.42 81 ILE A C 1
ATOM 576 O O . ILE A 1 81 ? 68.349 93.902 46.035 1.00 28.79 81 ILE A O 1
ATOM 581 N N . GLN A 1 82 ? 67.555 93.719 48.144 1.00 31.98 82 GLN A N 1
ATOM 582 C CA . GLN A 1 82 ? 67.735 95.130 48.499 1.00 38.66 82 GLN A CA 1
ATOM 583 C C . GLN A 1 82 ? 66.972 96.074 47.570 1.00 38.90 82 GLN A C 1
ATOM 584 O O . GLN A 1 82 ? 67.351 97.237 47.408 1.00 42.15 82 GLN A O 1
ATOM 590 N N . ALA A 1 83 ? 65.887 95.607 46.957 1.00 40.31 83 ALA A N 1
ATOM 591 C CA . ALA A 1 83 ? 65.025 96.503 46.198 1.00 39.56 83 ALA A CA 1
ATOM 592 C C . ALA A 1 83 ? 64.191 97.337 47.159 1.00 32.73 83 ALA A C 1
ATOM 593 O O . ALA A 1 83 ? 63.723 96.839 48.186 1.00 27.31 83 ALA A O 1
ATOM 595 N N . GLN A 1 84 ? 64.017 98.617 46.835 1.00 28.10 84 GLN A N 1
ATOM 596 C CA . GLN A 1 84 ? 63.279 99.510 47.716 1.00 28.66 84 GLN A CA 1
ATOM 597 C C . GLN A 1 84 ? 61.870 99.811 47.225 1.00 33.69 84 GLN A C 1
ATOM 598 O O . GLN A 1 84 ? 61.080 100.382 47.984 1.00 30.47 84 GLN A O 1
ATOM 604 N N . CYS A 1 85 ? 61.541 99.441 45.989 1.00 25.58 85 CYS A N 1
ATOM 605 C CA . CYS A 1 85 ? 60.204 99.619 45.445 1.00 27.14 85 CYS A CA 1
ATOM 606 C C . CYS A 1 85 ? 60.093 98.765 44.192 1.00 30.78 85 CYS A C 1
ATOM 607 O O . CYS A 1 85 ? 61.101 98.337 43.623 1.00 32.49 85 CYS A O 1
ATOM 610 N N . ALA A 1 86 ? 58.860 98.538 43.747 1.00 29.00 86 ALA A N 1
ATOM 611 C CA . ALA A 1 86 ? 58.662 97.629 42.629 1.00 24.48 86 ALA A CA 1
ATOM 612 C C . ALA A 1 86 ? 57.409 97.985 41.843 1.00 23.43 86 ALA A C 1
ATOM 613 O O . ALA A 1 86 ? 56.492 98.638 42.346 1.00 27.92 86 ALA A O 1
ATOM 615 N N . ILE A 1 87 ? 57.398 97.538 40.589 1.00 23.04 87 ILE A N 1
ATOM 616 C CA . ILE A 1 87 ? 56.256 97.642 39.688 1.00 25.64 87 ILE A CA 1
ATOM 617 C C . ILE A 1 87 ? 55.979 96.255 39.127 1.00 27.35 87 ILE A C 1
ATOM 618 O O . ILE A 1 87 ? 56.876 95.633 38.545 1.00 19.87 87 ILE A O 1
ATOM 623 N N . ILE A 1 88 ? 54.752 95.772 39.303 1.00 25.92 88 ILE A N 1
ATOM 624 C CA . ILE A 1 88 ? 54.295 94.514 38.721 1.00 13.51 88 ILE A CA 1
ATOM 625 C C . ILE A 1 88 ? 53.436 94.852 37.513 1.00 22.66 88 ILE A C 1
ATOM 626 O O . ILE A 1 88 ? 52.476 95.626 37.619 1.00 24.91 88 ILE A O 1
ATOM 631 N N A MET A 1 89 ? 53.766 94.263 36.371 0.61 23.37 89 MET A N 1
ATOM 632 N N B MET A 1 89 ? 53.780 94.301 36.353 0.39 23.03 89 MET A N 1
ATOM 633 C CA A MET A 1 89 ? 53.146 94.613 35.104 0.61 22.38 89 MET A CA 1
ATOM 634 C CA B MET A 1 89 ? 53.107 94.662 35.114 0.39 22.19 89 MET A CA 1
ATOM 635 C C A MET A 1 89 ? 52.381 93.413 34.556 0.61 24.74 89 MET A C 1
ATOM 636 C C B MET A 1 89 ? 52.411 93.447 34.515 0.39 25.20 89 MET A C 1
ATOM 637 O O A MET A 1 89 ? 52.800 92.260 34.731 0.61 23.55 89 MET A O 1
ATOM 638 O O B MET A 1 89 ? 52.910 92.319 34.605 0.39 23.75 89 MET A O 1
ATOM 647 N N . PHE A 1 90 ? 51.238 93.686 33.929 1.00 19.02 90 PHE A N 1
ATOM 648 C CA . PHE A 1 90 ? 50.514 92.677 33.171 1.00 18.57 90 PHE A CA 1
ATOM 649 C C . PHE A 1 90 ? 49.894 93.386 31.977 1.00 19.90 90 PHE A C 1
ATOM 650 O O . PHE A 1 90 ? 49.998 94.607 31.835 1.00 23.77 90 PHE A O 1
ATOM 658 N N . ASP A 1 91 ? 49.285 92.610 31.092 1.00 13.42 91 ASP A N 1
ATOM 659 C CA . ASP A 1 91 ? 48.743 93.112 29.836 1.00 17.21 91 ASP A CA 1
ATOM 660 C C . ASP A 1 91 ? 47.231 92.918 29.872 1.00 24.97 91 ASP A C 1
ATOM 661 O O . ASP A 1 91 ? 46.756 91.781 29.996 1.00 24.94 91 ASP A O 1
ATOM 666 N N . VAL A 1 92 ? 46.472 94.015 29.785 1.00 20.98 92 VAL A N 1
ATOM 667 C CA . VAL A 1 92 ? 45.019 93.875 29.909 1.00 24.21 92 VAL A CA 1
ATOM 668 C C . VAL A 1 92 ? 44.410 93.183 28.703 1.00 25.21 92 VAL A C 1
ATOM 669 O O . VAL A 1 92 ? 43.231 92.824 28.740 1.00 26.49 92 VAL A O 1
ATOM 673 N N . THR A 1 93 ? 45.183 92.965 27.646 1.00 17.11 93 THR A N 1
ATOM 674 C CA . THR A 1 93 ? 44.709 92.168 26.529 1.00 29.85 93 THR A CA 1
ATOM 675 C C . THR A 1 93 ? 45.118 90.708 26.644 1.00 26.51 93 THR A C 1
ATOM 676 O O . THR A 1 93 ? 44.842 89.929 25.731 1.00 33.58 93 THR A O 1
ATOM 680 N N . SER A 1 94 ? 45.755 90.311 27.742 1.00 37.00 94 SER A N 1
ATOM 681 C CA . SER A 1 94 ? 46.192 88.928 27.913 1.00 28.00 94 SER A CA 1
ATOM 682 C C . SER A 1 94 ? 45.820 88.438 29.305 1.00 24.51 94 SER A C 1
ATOM 683 O O . SER A 1 94 ? 46.520 88.735 30.281 1.00 23.53 94 SER A O 1
ATOM 686 N N . ARG A 1 95 ? 44.749 87.638 29.360 1.00 32.54 95 ARG A N 1
ATOM 687 C CA . ARG A 1 95 ? 44.238 87.112 30.622 1.00 22.54 95 ARG A CA 1
ATOM 688 C C . ARG A 1 95 ? 45.313 86.366 31.404 1.00 18.31 95 ARG A C 1
ATOM 689 O O . ARG A 1 95 ? 45.376 86.476 32.635 1.00 19.63 95 ARG A O 1
ATOM 697 N N . VAL A 1 96 ? 46.158 85.587 30.714 1.00 26.09 96 VAL A N 1
ATOM 698 C CA . VAL A 1 96 ? 47.158 84.777 31.418 1.00 18.56 96 VAL A CA 1
ATOM 699 C C . VAL A 1 96 ? 48.174 85.660 32.143 1.00 18.72 96 VAL A C 1
ATOM 700 O O . VAL A 1 96 ? 48.695 85.270 33.195 1.00 19.15 96 VAL A O 1
ATOM 704 N N . THR A 1 97 ? 48.468 86.861 31.615 1.00 20.56 97 THR A N 1
ATOM 705 C CA . THR A 1 97 ? 49.411 87.750 32.294 1.00 19.04 97 THR A CA 1
ATOM 706 C C . THR A 1 97 ? 48.848 88.267 33.611 1.00 24.24 97 THR A C 1
ATOM 707 O O . THR A 1 97 ? 49.616 88.576 34.529 1.00 23.20 97 THR A O 1
ATOM 711 N N . TYR A 1 98 ? 47.522 88.364 33.732 1.00 23.11 98 TYR A N 1
ATOM 712 C CA . TYR A 1 98 ? 46.939 88.733 35.014 1.00 17.13 98 TYR A CA 1
ATOM 713 C C . TYR A 1 98 ? 46.823 87.540 35.949 1.00 15.52 98 TYR A C 1
ATOM 714 O O . TYR A 1 98 ? 46.896 87.704 37.171 1.00 26.30 98 TYR A O 1
ATOM 723 N N . LYS A 1 99 ? 46.649 86.333 35.407 1.00 24.51 99 LYS A N 1
ATOM 724 C CA . LYS A 1 99 ? 46.620 85.144 36.257 1.00 20.41 99 LYS A CA 1
ATOM 725 C C . LYS A 1 99 ? 47.986 84.873 36.898 1.00 17.77 99 LYS A C 1
ATOM 726 O O . LYS A 1 99 ? 48.062 84.287 37.986 1.00 28.70 99 LYS A O 1
ATOM 732 N N . ASN A 1 100 ? 49.066 85.309 36.260 1.00 19.26 100 ASN A N 1
ATOM 733 C CA . ASN A 1 100 ? 50.404 85.138 36.811 1.00 21.98 100 ASN A CA 1
ATOM 734 C C . ASN A 1 100 ? 50.800 86.227 37.799 1.00 20.49 100 ASN A C 1
ATOM 735 O O . ASN A 1 100 ? 51.829 86.078 38.467 1.00 21.06 100 ASN A O 1
ATOM 740 N N . VAL A 1 101 ? 50.009 87.302 37.909 1.00 18.28 101 VAL A N 1
ATOM 741 C CA . VAL A 1 101 ? 50.372 88.395 38.818 1.00 16.81 101 VAL A CA 1
ATOM 742 C C . VAL A 1 101 ? 50.588 87.913 40.243 1.00 25.32 101 VAL A C 1
ATOM 743 O O . VAL A 1 101 ? 51.552 88.363 40.880 1.00 24.10 101 VAL A O 1
ATOM 747 N N . PRO A 1 102 ? 49.775 87.012 40.811 1.00 24.89 102 PRO A N 1
ATOM 748 C CA . PRO A 1 102 ? 50.100 86.506 42.161 1.00 29.89 102 PRO A CA 1
ATOM 749 C C . PRO A 1 102 ? 51.422 85.750 42.233 1.00 27.03 102 PRO A C 1
ATOM 750 O O . PRO A 1 102 ? 52.024 85.670 43.316 1.00 26.21 102 PRO A O 1
ATOM 754 N N . ASN A 1 103 ? 51.870 85.161 41.122 1.00 20.39 103 ASN A N 1
ATOM 755 C CA . ASN A 1 103 ? 53.131 84.423 41.127 1.00 23.15 103 ASN A CA 1
ATOM 756 C C . ASN A 1 103 ? 54.308 85.379 41.205 1.00 21.91 103 ASN A C 1
ATOM 757 O O . ASN A 1 103 ? 55.204 85.211 42.038 1.00 23.60 103 ASN A O 1
ATOM 762 N N . TRP A 1 104 ? 54.319 86.388 40.333 1.00 19.69 104 TRP A N 1
ATOM 763 C CA . TRP A 1 104 ? 55.280 87.473 40.454 1.00 27.04 104 TRP A CA 1
ATOM 764 C C . TRP A 1 104 ? 55.245 88.106 41.845 1.00 24.81 104 TRP A C 1
ATOM 765 O O . TRP A 1 104 ? 56.297 88.305 42.458 1.00 23.72 104 TRP A O 1
ATOM 776 N N . HIS A 1 105 ? 54.053 88.411 42.373 1.00 24.72 105 HIS A N 1
ATOM 777 C CA . HIS A 1 105 ? 53.987 89.065 43.684 1.00 25.44 105 HIS A CA 1
ATOM 778 C C . HIS A 1 105 ? 54.573 88.182 44.777 1.00 26.99 105 HIS A C 1
ATOM 779 O O . HIS A 1 105 ? 55.324 88.665 45.635 1.00 29.73 105 HIS A O 1
ATOM 786 N N . ARG A 1 106 ? 54.241 86.886 44.763 1.00 20.01 106 ARG A N 1
ATOM 787 C CA . ARG A 1 106 ? 54.753 85.964 45.778 1.00 25.28 106 ARG A CA 1
ATOM 788 C C . ARG A 1 106 ? 56.276 85.914 45.759 1.00 31.60 106 ARG A C 1
ATOM 789 O O . ARG A 1 106 ? 56.930 85.958 46.808 1.00 27.05 106 ARG A O 1
ATOM 797 N N . ASP A 1 107 ? 56.855 85.794 44.566 1.00 22.79 107 ASP A N 1
ATOM 798 C CA . ASP A 1 107 ? 58.304 85.745 44.455 1.00 23.28 107 ASP A CA 1
ATOM 799 C C . ASP A 1 107 ? 58.935 87.049 44.917 1.00 35.36 107 ASP A C 1
ATOM 800 O O . ASP A 1 107 ? 59.991 87.036 45.562 1.00 37.47 107 ASP A O 1
ATOM 805 N N . LEU A 1 108 ? 58.276 88.175 44.648 1.00 28.68 108 LEU A N 1
ATOM 806 C CA . LEU A 1 108 ? 58.834 89.480 44.981 1.00 23.90 108 LEU A CA 1
ATOM 807 C C . LEU A 1 108 ? 58.804 89.761 46.484 1.00 23.90 108 LEU A C 1
ATOM 808 O O . LEU A 1 108 ? 59.800 90.227 47.043 1.00 36.23 108 LEU A O 1
ATOM 813 N N . VAL A 1 109 ? 57.687 89.476 47.165 1.00 25.07 109 VAL A N 1
ATOM 814 C CA . VAL A 1 109 ? 57.578 89.854 48.578 1.00 22.69 109 VAL A CA 1
ATOM 815 C C . VAL A 1 109 ? 58.258 88.867 49.508 1.00 32.92 109 VAL A C 1
ATOM 816 O O . VAL A 1 109 ? 58.466 89.185 50.687 1.00 31.33 109 VAL A O 1
ATOM 820 N N . ARG A 1 110 ? 58.604 87.676 49.015 1.00 32.86 110 ARG A N 1
ATOM 821 C CA . ARG A 1 110 ? 59.406 86.753 49.810 1.00 35.98 110 ARG A CA 1
ATOM 822 C C . ARG A 1 110 ? 60.815 87.295 50.036 1.00 42.05 110 ARG A C 1
ATOM 823 O O . ARG A 1 110 ? 61.415 87.029 51.085 1.00 32.02 110 ARG A O 1
ATOM 831 N N . VAL A 1 111 ? 61.334 88.069 49.081 1.00 27.35 111 VAL A N 1
ATOM 832 C CA . VAL A 1 111 ? 62.624 88.751 49.200 1.00 32.09 111 VAL A CA 1
ATOM 833 C C . VAL A 1 111 ? 62.467 90.146 49.801 1.00 50.84 111 VAL A C 1
ATOM 834 O O . VAL A 1 111 ? 63.199 90.516 50.724 1.00 49.91 111 VAL A O 1
ATOM 838 N N . CYS A 1 112 ? 61.522 90.948 49.281 1.00 35.83 112 CYS A N 1
ATOM 839 C CA . CYS A 1 112 ? 61.267 92.310 49.761 1.00 38.37 112 CYS A CA 1
ATOM 840 C C . CYS A 1 112 ? 59.957 92.322 50.542 1.00 39.44 112 CYS A C 1
ATOM 841 O O . CYS A 1 112 ? 58.874 92.402 49.956 1.00 33.55 112 CYS A O 1
ATOM 844 N N . GLU A 1 113 ? 60.061 92.277 51.870 1.00 25.04 113 GLU A N 1
ATOM 845 C CA . GLU A 1 113 ? 58.891 92.051 52.701 1.00 42.34 113 GLU A CA 1
ATOM 846 C C . GLU A 1 113 ? 58.099 93.322 52.986 1.00 44.78 113 GLU A C 1
ATOM 847 O O . GLU A 1 113 ? 56.928 93.233 53.372 1.00 42.61 113 GLU A O 1
ATOM 853 N N . ASN A 1 114 ? 58.691 94.503 52.795 1.00 31.33 114 ASN A N 1
ATOM 854 C CA . ASN A 1 114 ? 57.931 95.715 53.103 1.00 44.18 114 ASN A CA 1
ATOM 855 C C . ASN A 1 114 ? 58.424 96.846 52.192 1.00 39.74 114 ASN A C 1
ATOM 856 O O . ASN A 1 114 ? 59.152 97.753 52.602 1.00 54.45 114 ASN A O 1
ATOM 861 N N . ILE A 1 115 ? 58.016 96.790 50.930 1.00 32.87 115 ILE A N 1
ATOM 862 C CA . ILE A 1 115 ? 58.323 97.858 49.981 1.00 31.01 115 ILE A CA 1
ATOM 863 C C . ILE A 1 115 ? 57.037 98.320 49.300 1.00 25.51 115 ILE A C 1
ATOM 864 O O . ILE A 1 115 ? 56.098 97.526 49.142 1.00 32.80 115 ILE A O 1
ATOM 869 N N . PRO A 1 116 ? 56.937 99.587 48.897 1.00 35.43 116 PRO A N 1
ATOM 870 C CA . PRO A 1 116 ? 55.776 100.012 48.099 1.00 21.66 116 PRO A CA 1
ATOM 871 C C . PRO A 1 116 ? 55.819 99.386 46.708 1.00 26.95 116 PRO A C 1
ATOM 872 O O . PRO A 1 116 ? 56.858 99.395 46.042 1.00 25.67 116 PRO A O 1
ATOM 876 N N . ILE A 1 117 ? 54.670 98.862 46.263 1.00 27.40 117 ILE A N 1
ATOM 877 C CA . ILE A 1 117 ? 54.551 98.159 44.989 1.00 14.93 117 ILE A CA 1
ATOM 878 C C . ILE A 1 117 ? 53.368 98.708 44.200 1.00 22.93 117 ILE A C 1
ATOM 879 O O . ILE A 1 117 ? 52.276 98.895 44.749 1.00 20.67 117 ILE A O 1
ATOM 884 N N . VAL A 1 118 ? 53.574 98.935 42.904 1.00 24.51 118 VAL A N 1
ATOM 885 C CA . VAL A 1 118 ? 52.521 99.369 41.990 1.00 19.22 118 VAL A CA 1
ATOM 886 C C . VAL A 1 118 ? 52.191 98.234 41.027 1.00 26.38 118 VAL A C 1
ATOM 887 O O . VAL A 1 118 ? 53.084 97.698 40.356 1.00 15.40 118 VAL A O 1
ATOM 891 N N . LEU A 1 119 ? 50.908 97.890 40.944 1.00 20.07 119 LEU A N 1
ATOM 892 C CA . LEU A 1 119 ? 50.395 96.981 39.929 1.00 13.43 119 LEU A CA 1
ATOM 893 C C . LEU A 1 119 ? 49.897 97.790 38.741 1.00 18.29 119 LEU A C 1
ATOM 894 O O . LEU A 1 119 ? 49.083 98.702 38.905 1.00 16.39 119 LEU A O 1
ATOM 899 N N . CYS A 1 120 ? 50.404 97.464 37.550 1.00 20.73 120 CYS A N 1
ATOM 900 C CA . CYS A 1 120 ? 50.128 98.216 36.332 1.00 19.98 120 CYS A CA 1
ATOM 901 C C . CYS A 1 120 ? 49.509 97.302 35.288 1.00 21.33 120 CYS A C 1
ATOM 902 O O . CYS A 1 120 ? 50.109 96.289 34.907 1.00 22.68 120 CYS A O 1
ATOM 905 N N . GLY A 1 121 ? 48.328 97.680 34.810 1.00 20.09 121 GLY A N 1
ATOM 906 C CA . GLY A 1 121 ? 47.699 97.016 33.689 1.00 11.91 121 GLY A CA 1
ATOM 907 C C . GLY A 1 121 ? 48.012 97.832 32.460 1.00 13.67 121 GLY A C 1
ATOM 908 O O . GLY A 1 121 ? 47.483 98.933 32.276 1.00 19.12 121 GLY A O 1
ATOM 909 N N . ASN A 1 122 ? 48.919 97.322 31.645 1.00 15.98 122 ASN A N 1
ATOM 910 C CA . ASN A 1 122 ? 49.426 98.023 30.479 1.00 17.61 122 ASN A CA 1
ATOM 911 C C . ASN A 1 122 ? 48.549 97.746 29.256 1.00 20.85 122 ASN A C 1
ATOM 912 O O . ASN A 1 122 ? 47.703 96.846 29.251 1.00 20.27 122 ASN A O 1
ATOM 917 N N . LYS A 1 123 ? 48.750 98.568 28.222 1.00 24.65 123 LYS A N 1
ATOM 918 C CA . LYS A 1 123 ? 48.133 98.412 26.904 1.00 29.05 123 LYS A CA 1
ATOM 919 C C . LYS A 1 123 ? 46.631 98.670 26.922 1.00 33.03 123 LYS A C 1
ATOM 920 O O . LYS A 1 123 ? 45.895 98.076 26.129 1.00 28.44 123 LYS A O 1
ATOM 926 N N . VAL A 1 124 ? 46.157 99.565 27.799 1.00 25.75 124 VAL A N 1
ATOM 927 C CA . VAL A 1 124 ? 44.738 99.920 27.787 1.00 32.97 124 VAL A CA 1
ATOM 928 C C . VAL A 1 124 ? 44.348 100.679 26.530 1.00 30.59 124 VAL A C 1
ATOM 929 O O . VAL A 1 124 ? 43.160 100.934 26.309 1.00 30.84 124 VAL A O 1
ATOM 933 N N . ASP A 1 125 ? 45.320 101.049 25.700 1.00 23.03 125 ASP A N 1
ATOM 934 C CA . ASP A 1 125 ? 45.031 101.728 24.447 1.00 31.04 125 ASP A CA 1
ATOM 935 C C . ASP A 1 125 ? 44.438 100.800 23.394 1.00 36.36 125 ASP A C 1
ATOM 936 O O . ASP A 1 125 ? 43.956 101.291 22.368 1.00 32.50 125 ASP A O 1
ATOM 941 N N . ILE A 1 126 ? 44.478 99.488 23.609 1.00 31.89 126 ILE A N 1
ATOM 942 C CA . ILE A 1 126 ? 43.918 98.524 22.670 1.00 24.02 126 ILE A CA 1
ATOM 943 C C . ILE A 1 126 ? 42.440 98.319 22.977 1.00 37.91 126 ILE A C 1
ATOM 944 O O . ILE A 1 126 ? 42.067 98.012 24.115 1.00 37.95 126 ILE A O 1
ATOM 949 N N . LYS A 1 127 ? 41.596 98.463 21.949 1.00 46.33 127 LYS A N 1
ATOM 950 C CA . LYS A 1 127 ? 40.150 98.458 22.158 1.00 48.97 127 LYS A CA 1
ATOM 951 C C . LYS A 1 127 ? 39.656 97.142 22.750 1.00 39.56 127 LYS A C 1
ATOM 952 O O . LYS A 1 127 ? 38.833 97.144 23.670 1.00 49.78 127 LYS A O 1
ATOM 958 N N . ASP A 1 128 ? 40.129 96.008 22.229 1.00 36.48 128 ASP A N 1
ATOM 959 C CA . ASP A 1 128 ? 39.621 94.698 22.646 1.00 43.93 128 ASP A CA 1
ATOM 960 C C . ASP A 1 128 ? 40.284 94.302 23.967 1.00 44.42 128 ASP A C 1
ATOM 961 O O . ASP A 1 128 ? 41.195 93.474 24.028 1.00 54.02 128 ASP A O 1
ATOM 966 N N . ARG A 1 129 ? 39.805 94.904 25.050 1.00 37.55 129 ARG A N 1
ATOM 967 C CA . ARG A 1 129 ? 40.372 94.647 26.368 1.00 27.83 129 ARG A CA 1
ATOM 968 C C . ARG A 1 129 ? 39.819 93.341 26.930 1.00 30.65 129 ARG A C 1
ATOM 969 O O . ARG A 1 129 ? 38.604 93.129 26.957 1.00 40.39 129 ARG A O 1
ATOM 977 N N . LYS A 1 130 ? 40.710 92.460 27.374 1.00 23.91 130 LYS A N 1
ATOM 978 C CA . LYS A 1 130 ? 40.297 91.152 27.864 1.00 23.30 130 LYS A CA 1
ATOM 979 C C . LYS A 1 130 ? 40.229 91.060 29.379 1.00 32.69 130 LYS A C 1
ATOM 980 O O . LYS A 1 130 ? 39.473 90.233 29.900 1.00 28.46 130 LYS A O 1
ATOM 986 N N . VAL A 1 131 ? 41.023 91.850 30.099 1.00 29.46 131 VAL A N 1
ATOM 987 C CA . VAL A 1 131 ? 41.006 91.870 31.557 1.00 32.50 131 VAL A CA 1
ATOM 988 C C . VAL A 1 131 ? 40.220 93.113 31.961 1.00 25.53 131 VAL A C 1
ATOM 989 O O . VAL A 1 131 ? 40.738 94.234 31.929 1.00 29.95 131 VAL A O 1
ATOM 993 N N . LYS A 1 132 ? 38.954 92.924 32.324 1.00 30.08 132 LYS A N 1
ATOM 994 C CA . LYS A 1 132 ? 38.084 94.059 32.599 1.00 30.73 132 LYS A CA 1
ATOM 995 C C . LYS A 1 132 ? 38.375 94.651 33.970 1.00 25.48 132 LYS A C 1
ATOM 996 O O . LYS A 1 132 ? 38.854 93.966 34.880 1.00 24.39 132 LYS A O 1
ATOM 1002 N N . ALA A 1 133 ? 38.088 95.947 34.097 1.00 25.89 133 ALA A N 1
ATOM 1003 C CA . ALA A 1 133 ? 38.437 96.681 35.306 1.00 25.97 133 ALA A CA 1
ATOM 1004 C C . ALA A 1 133 ? 37.880 96.007 36.553 1.00 30.37 133 ALA A C 1
ATOM 1005 O O . ALA A 1 133 ? 38.590 95.866 37.554 1.00 39.02 133 ALA A O 1
ATOM 1007 N N . LYS A 1 134 ? 36.622 95.564 36.509 1.00 28.53 134 LYS A N 1
ATOM 1008 C CA . LYS A 1 134 ? 36.000 94.994 37.701 1.00 36.07 134 LYS A CA 1
ATOM 1009 C C . LYS A 1 134 ? 36.590 93.645 38.070 1.00 37.74 134 LYS A C 1
ATOM 1010 O O . LYS A 1 134 ? 36.299 93.122 39.153 1.00 49.55 134 LYS A O 1
ATOM 1016 N N . SER A 1 135 ? 37.387 93.066 37.190 1.00 35.39 135 SER A N 1
ATOM 1017 C CA . SER A 1 135 ? 38.066 91.817 37.466 1.00 32.62 135 SER A CA 1
ATOM 1018 C C . SER A 1 135 ? 39.404 92.020 38.170 1.00 30.10 135 SER A C 1
ATOM 1019 O O . SER A 1 135 ? 39.957 91.056 38.710 1.00 23.34 135 SER A O 1
ATOM 1022 N N . ILE A 1 136 ? 39.930 93.243 38.198 1.00 22.31 136 ILE A N 1
ATOM 1023 C CA . ILE A 1 136 ? 41.252 93.509 38.756 1.00 27.03 136 ILE A CA 1
ATOM 1024 C C . ILE A 1 136 ? 41.085 93.912 40.220 1.00 22.25 136 ILE A C 1
ATOM 1025 O O . ILE A 1 136 ? 40.796 95.066 40.536 1.00 15.66 136 ILE A O 1
ATOM 1030 N N . VAL A 1 137 ? 41.282 92.945 41.120 1.00 16.69 137 VAL A N 1
ATOM 1031 C CA . VAL A 1 137 ? 41.085 93.141 42.550 1.00 16.95 137 VAL A CA 1
ATOM 1032 C C . VAL A 1 137 ? 42.253 92.632 43.377 1.00 17.83 137 VAL A C 1
ATOM 1033 O O . VAL A 1 137 ? 42.217 92.745 44.604 1.00 20.94 137 VAL A O 1
ATOM 1037 N N . PHE A 1 138 ? 43.292 92.063 42.747 1.00 21.19 138 PHE A N 1
ATOM 1038 C CA . PHE A 1 138 ? 44.369 91.407 43.490 1.00 16.86 138 PHE A CA 1
ATOM 1039 C C . PHE A 1 138 ? 45.130 92.386 44.375 1.00 18.08 138 PHE A C 1
ATOM 1040 O O . PHE A 1 138 ? 45.591 92.013 45.458 1.00 11.65 138 PHE A O 1
ATOM 1048 N N . HIS A 1 139 ? 45.275 93.634 43.928 1.00 12.10 139 HIS A N 1
ATOM 1049 C CA . HIS A 1 139 ? 46.002 94.637 44.693 1.00 19.33 139 HIS A CA 1
ATOM 1050 C C . HIS A 1 139 ? 45.365 94.927 46.047 1.00 26.22 139 HIS A C 1
ATOM 1051 O O . HIS A 1 139 ? 46.054 95.423 46.951 1.00 24.65 139 HIS A O 1
ATOM 1058 N N . ARG A 1 140 ? 44.072 94.642 46.206 1.00 19.44 140 ARG A N 1
ATOM 1059 C CA . ARG A 1 140 ? 43.345 95.119 47.378 1.00 30.77 140 ARG A CA 1
ATOM 1060 C C . ARG A 1 140 ? 43.918 94.537 48.662 1.00 28.20 140 ARG A C 1
ATOM 1061 O O . ARG A 1 140 ? 44.327 95.276 49.565 1.00 27.22 140 ARG A O 1
ATOM 1069 N N . LYS A 1 141 ? 43.952 93.212 48.774 1.00 22.46 141 LYS A N 1
ATOM 1070 C CA . LYS A 1 141 ? 44.425 92.646 50.030 1.00 22.73 141 LYS A CA 1
ATOM 1071 C C . LYS A 1 141 ? 45.935 92.700 50.168 1.00 29.24 141 LYS A C 1
ATOM 1072 O O . LYS A 1 141 ? 46.434 92.531 51.284 1.00 28.12 141 LYS A O 1
ATOM 1078 N N . LYS A 1 142 ? 46.667 92.955 49.078 1.00 25.26 142 LYS A N 1
ATOM 1079 C CA . LYS A 1 142 ? 48.120 93.080 49.135 1.00 21.62 142 LYS A CA 1
ATOM 1080 C C . LYS A 1 142 ? 48.595 94.515 49.316 1.00 21.88 142 LYS A C 1
ATOM 1081 O O . LYS A 1 142 ? 49.808 94.735 49.430 1.00 21.23 142 LYS A O 1
ATOM 1087 N N . ASN A 1 143 ? 47.681 95.493 49.331 1.00 18.67 143 ASN A N 1
ATOM 1088 C CA . ASN A 1 143 ? 48.016 96.905 49.572 1.00 26.23 143 ASN A CA 1
ATOM 1089 C C . ASN A 1 143 ? 48.924 97.478 48.470 1.00 25.11 143 ASN A C 1
ATOM 1090 O O . ASN A 1 143 ? 49.739 98.372 48.710 1.00 25.22 143 ASN A O 1
ATOM 1095 N N . LEU A 1 144 ? 48.784 96.978 47.250 1.00 15.95 144 LEU A N 1
ATOM 1096 C CA . LEU A 1 144 ? 49.408 97.577 46.081 1.00 17.30 144 LEU A CA 1
ATOM 1097 C C . LEU A 1 144 ? 48.571 98.738 45.548 1.00 17.31 144 LEU A C 1
ATOM 1098 O O . LEU A 1 144 ? 47.343 98.737 45.630 1.00 26.36 144 LEU A O 1
ATOM 1103 N N . GLN A 1 145 ? 49.255 99.735 45.005 1.00 18.48 145 GLN A N 1
ATOM 1104 C CA . GLN A 1 145 ? 48.617 100.756 44.189 1.00 24.97 145 GLN A CA 1
ATOM 1105 C C . GLN A 1 145 ? 48.433 100.221 42.773 1.00 25.66 145 GLN A C 1
ATOM 1106 O O . GLN A 1 145 ? 49.358 99.629 42.211 1.00 26.03 145 GLN A O 1
ATOM 1112 N N . TYR A 1 146 ? 47.243 100.414 42.201 1.00 18.75 146 TYR A N 1
ATOM 1113 C CA . TYR A 1 146 ? 46.943 99.944 40.855 1.00 15.98 146 TYR A CA 1
ATOM 1114 C C . TYR A 1 146 ? 46.731 101.122 39.903 1.00 20.16 146 TYR A C 1
ATOM 1115 O O . TYR A 1 146 ? 46.161 102.147 40.285 1.00 21.00 146 TYR A O 1
ATOM 1124 N N . TYR A 1 147 ? 47.192 100.966 38.660 1.00 13.95 147 TYR A N 1
ATOM 1125 C CA . TYR A 1 147 ? 46.957 101.944 37.603 1.00 23.19 147 TYR A CA 1
ATOM 1126 C C . TYR A 1 147 ? 46.748 101.225 36.279 1.00 20.43 147 TYR A C 1
ATOM 1127 O O . TYR A 1 147 ? 47.525 100.331 35.924 1.00 16.74 147 TYR A O 1
ATOM 1136 N N . ASP A 1 148 ? 45.681 101.597 35.579 1.00 21.52 148 ASP A N 1
ATOM 1137 C CA . ASP A 1 148 ? 45.623 101.423 34.135 1.00 22.45 148 ASP A CA 1
ATOM 1138 C C . ASP A 1 148 ? 46.710 102.284 33.503 1.00 19.38 148 ASP A C 1
ATOM 1139 O O . ASP A 1 148 ? 46.782 103.487 33.767 1.00 29.21 148 ASP A O 1
ATOM 1144 N N . ILE A 1 149 ? 47.561 101.691 32.671 1.00 19.99 149 ILE A N 1
ATOM 1145 C CA . ILE A 1 149 ? 48.531 102.480 31.920 1.00 19.07 149 ILE A CA 1
ATOM 1146 C C . ILE A 1 149 ? 48.582 101.999 30.478 1.00 25.28 149 ILE A C 1
ATOM 1147 O O . ILE A 1 149 ? 48.147 100.896 30.140 1.00 23.18 149 ILE A O 1
ATOM 1152 N N . SER A 1 150 ? 49.134 102.855 29.627 1.00 19.67 150 SER A N 1
ATOM 1153 C CA . SER A 1 150 ? 49.507 102.480 28.274 1.00 27.51 150 SER A CA 1
ATOM 1154 C C . SER A 1 150 ? 50.810 103.187 27.939 1.00 30.17 150 SER A C 1
ATOM 1155 O O . SER A 1 150 ? 50.855 104.418 27.928 1.00 24.23 150 SER A O 1
ATOM 1158 N N . ALA A 1 151 ? 51.872 102.419 27.683 1.00 25.04 151 ALA A N 1
ATOM 1159 C CA . ALA A 1 151 ? 53.104 103.039 27.211 1.00 24.31 151 ALA A CA 1
ATOM 1160 C C . ALA A 1 151 ? 52.947 103.613 25.809 1.00 31.85 151 ALA A C 1
ATOM 1161 O O . ALA A 1 151 ? 53.739 104.476 25.413 1.00 33.40 151 ALA A O 1
ATOM 1163 N N . LYS A 1 152 ? 51.937 103.166 25.062 1.00 23.64 152 LYS A N 1
ATOM 1164 C CA . LYS A 1 152 ? 51.740 103.642 23.700 1.00 32.68 152 LYS A CA 1
ATOM 1165 C C . LYS A 1 152 ? 51.121 105.034 23.685 1.00 31.05 152 LYS A C 1
ATOM 1166 O O . LYS A 1 152 ? 51.618 105.928 22.992 1.00 26.91 152 LYS A O 1
ATOM 1172 N N . SER A 1 153 ? 50.022 105.228 24.421 1.00 23.92 153 SER A N 1
ATOM 1173 C CA . SER A 1 153 ? 49.345 106.520 24.484 1.00 26.00 153 SER A CA 1
ATOM 1174 C C . SER A 1 153 ? 49.816 107.373 25.647 1.00 30.71 153 SER A C 1
ATOM 1175 O O . SER A 1 153 ? 49.362 108.513 25.785 1.00 45.78 153 SER A O 1
ATOM 1178 N N . ASN A 1 154 ? 50.699 106.840 26.490 1.00 30.27 154 ASN A N 1
ATOM 1179 C CA . ASN A 1 154 ? 51.217 107.523 27.672 1.00 35.75 154 ASN A CA 1
ATOM 1180 C C . ASN A 1 154 ? 50.128 107.806 28.701 1.00 25.45 154 ASN A C 1
ATOM 1181 O O . ASN A 1 154 ? 50.334 108.599 29.619 1.00 31.43 154 ASN A O 1
ATOM 1186 N N . TYR A 1 155 ? 48.969 107.166 28.564 1.00 26.72 155 TYR A N 1
ATOM 1187 C CA . TYR A 1 155 ? 47.925 107.260 29.576 1.00 31.01 155 TYR A CA 1
ATOM 1188 C C . TYR A 1 155 ? 48.459 106.774 30.923 1.00 27.89 155 TYR A C 1
ATOM 1189 O O . TYR A 1 155 ? 48.879 105.621 31.047 1.00 21.52 155 TYR A O 1
ATOM 1198 N N . ASN A 1 156 ? 48.469 107.667 31.919 1.00 20.06 156 ASN A N 1
ATOM 1199 C CA . ASN A 1 156 ? 48.906 107.383 33.288 1.00 25.51 156 ASN A CA 1
ATOM 1200 C C . ASN A 1 156 ? 50.351 106.915 33.386 1.00 27.12 156 ASN A C 1
ATOM 1201 O O . ASN A 1 156 ? 50.729 106.319 34.401 1.00 33.58 156 ASN A O 1
ATOM 1206 N N . PHE A 1 157 ? 51.178 107.173 32.367 1.00 19.98 157 PHE A N 1
ATOM 1207 C CA . PHE A 1 157 ? 52.524 106.598 32.344 1.00 30.22 157 PHE A CA 1
ATOM 1208 C C . PHE A 1 157 ? 53.430 107.179 33.425 1.00 30.69 157 PHE A C 1
ATOM 1209 O O . PHE A 1 157 ? 54.396 106.518 33.821 1.00 27.89 157 PHE A O 1
ATOM 1217 N N . GLU A 1 158 ? 53.134 108.380 33.926 1.00 21.31 158 GLU A N 1
ATOM 1218 C CA . GLU A 1 158 ? 53.922 108.959 35.006 1.00 27.74 158 GLU A CA 1
ATOM 1219 C C . GLU A 1 158 ? 53.419 108.572 36.396 1.00 31.23 158 GLU A C 1
ATOM 1220 O O . GLU A 1 158 ? 54.179 108.686 37.367 1.00 26.14 158 GLU A O 1
ATOM 1226 N N . LYS A 1 159 ? 52.172 108.108 36.510 1.00 32.76 159 LYS A N 1
ATOM 1227 C CA . LYS A 1 159 ? 51.601 107.811 37.823 1.00 19.63 159 LYS A CA 1
ATOM 1228 C C . LYS A 1 159 ? 52.397 106.794 38.629 1.00 22.86 159 LYS A C 1
ATOM 1229 O O . LYS A 1 159 ? 52.560 107.012 39.841 1.00 27.85 159 LYS A O 1
ATOM 1235 N N . PRO A 1 160 ? 52.875 105.674 38.070 1.00 26.52 160 PRO A N 1
ATOM 1236 C CA . PRO A 1 160 ? 53.576 104.706 38.933 1.00 19.81 160 PRO A CA 1
ATOM 1237 C C . PRO A 1 160 ? 54.811 105.297 39.595 1.00 33.80 160 PRO A C 1
ATOM 1238 O O . PRO A 1 160 ? 55.131 104.927 40.732 1.00 24.22 160 PRO A O 1
ATOM 1242 N N . PHE A 1 161 ? 55.512 106.216 38.914 1.00 23.51 161 PHE A N 1
ATOM 1243 C CA . PHE A 1 161 ? 56.715 106.810 39.485 1.00 28.16 161 PHE A CA 1
ATOM 1244 C C . PHE A 1 161 ? 56.376 107.938 40.441 1.00 24.90 161 PHE A C 1
ATOM 1245 O O . PHE A 1 161 ? 57.066 108.120 41.451 1.00 32.81 161 PHE A O 1
ATOM 1253 N N . LEU A 1 162 ? 55.313 108.683 40.152 1.00 22.98 162 LEU A N 1
ATOM 1254 C CA . LEU A 1 162 ? 54.879 109.730 41.069 1.00 24.79 162 LEU A CA 1
ATOM 1255 C C . LEU A 1 162 ? 54.452 109.141 42.412 1.00 26.51 162 LEU A C 1
ATOM 1256 O O . LEU A 1 162 ? 54.865 109.624 43.474 1.00 29.06 162 LEU A O 1
ATOM 1261 N N . TRP A 1 163 ? 53.644 108.076 42.384 1.00 23.16 163 TRP A N 1
ATOM 1262 C CA . TRP A 1 163 ? 53.205 107.439 43.623 1.00 23.63 163 TRP A CA 1
ATOM 1263 C C . TRP A 1 163 ? 54.391 106.876 44.398 1.00 21.94 163 TRP A C 1
ATOM 1264 O O . TRP A 1 163 ? 54.492 107.056 45.617 1.00 19.19 163 TRP A O 1
ATOM 1275 N N . LEU A 1 164 ? 55.298 106.179 43.708 1.00 22.61 164 LEU A N 1
ATOM 1276 C CA . LEU A 1 164 ? 56.455 105.617 44.398 1.00 24.70 164 LEU A CA 1
ATOM 1277 C C . LEU A 1 164 ? 57.334 106.722 44.987 1.00 29.31 164 LEU A C 1
ATOM 1278 O O . LEU A 1 164 ? 57.778 106.624 46.136 1.00 23.41 164 LEU A O 1
ATOM 1283 N N . ALA A 1 165 ? 57.583 107.788 44.217 1.00 23.31 165 ALA A N 1
ATOM 1284 C CA . ALA A 1 165 ? 58.316 108.932 44.750 1.00 27.84 165 ALA A CA 1
ATOM 1285 C C . ALA A 1 165 ? 57.687 109.446 46.039 1.00 32.63 165 ALA A C 1
ATOM 1286 O O . ALA A 1 165 ? 58.395 109.736 47.010 1.00 32.66 165 ALA A O 1
ATOM 1288 N N . ARG A 1 166 ? 56.357 109.568 46.070 1.00 24.64 166 ARG A N 1
ATOM 1289 C CA . ARG A 1 166 ? 55.704 110.067 47.274 1.00 30.12 166 ARG A CA 1
ATOM 1290 C C . ARG A 1 166 ? 55.905 109.119 48.446 1.00 30.40 166 ARG A C 1
ATOM 1291 O O . ARG A 1 166 ? 56.140 109.566 49.574 1.00 33.18 166 ARG A O 1
ATOM 1299 N N . LYS A 1 167 ? 55.840 107.809 48.197 1.00 27.87 167 LYS A N 1
ATOM 1300 C CA . LYS A 1 167 ? 56.071 106.847 49.268 1.00 24.91 167 LYS A CA 1
ATOM 1301 C C . LYS A 1 167 ? 57.520 106.870 49.741 1.00 29.25 167 LYS A C 1
ATOM 1302 O O . LYS A 1 167 ? 57.784 106.810 50.947 1.00 30.03 167 LYS A O 1
ATOM 1308 N N . LEU A 1 168 ? 58.474 106.943 48.807 1.00 32.87 168 LEU A N 1
ATOM 1309 C CA . LEU A 1 168 ? 59.885 106.816 49.171 1.00 39.66 168 LEU A CA 1
ATOM 1310 C C . LEU A 1 168 ? 60.428 108.078 49.844 1.00 34.10 168 LEU A C 1
ATOM 1311 O O . LEU A 1 168 ? 61.316 107.984 50.695 1.00 34.59 168 LEU A O 1
ATOM 1316 N N . ILE A 1 169 ? 59.927 109.255 49.464 1.00 34.79 169 ILE A N 1
ATOM 1317 C CA . ILE A 1 169 ? 60.306 110.505 50.120 1.00 28.28 169 ILE A CA 1
ATOM 1318 C C . ILE A 1 169 ? 59.480 110.766 51.379 1.00 41.51 169 ILE A C 1
ATOM 1319 O O . ILE A 1 169 ? 59.923 111.506 52.267 1.00 25.44 169 ILE A O 1
ATOM 1324 N N . GLY A 1 170 ? 58.291 110.177 51.488 1.00 39.73 170 GLY A N 1
ATOM 1325 C CA . GLY A 1 170 ? 57.458 110.412 52.649 1.00 27.23 170 GLY A CA 1
ATOM 1326 C C . GLY A 1 170 ? 56.640 111.681 52.605 1.00 37.20 170 GLY A C 1
ATOM 1327 O O . GLY A 1 170 ? 56.197 112.151 53.658 1.00 49.74 170 GLY A O 1
ATOM 1328 N N . ASP A 1 171 ? 56.419 112.246 51.423 1.00 23.47 171 ASP A N 1
ATOM 1329 C CA . ASP A 1 171 ? 55.655 113.482 51.257 1.00 33.63 171 ASP A CA 1
ATOM 1330 C C . ASP A 1 171 ? 54.511 113.252 50.277 1.00 39.16 171 ASP A C 1
ATOM 1331 O O . ASP A 1 171 ? 54.756 113.067 49.068 1.00 29.99 171 ASP A O 1
ATOM 1336 N N . PRO A 1 172 ? 53.257 113.276 50.740 1.00 44.34 172 PRO A N 1
ATOM 1337 C CA . PRO A 1 172 ? 52.123 113.052 49.826 1.00 28.11 172 PRO A CA 1
ATOM 1338 C C . PRO A 1 172 ? 51.910 114.181 48.845 1.00 34.71 172 PRO A C 1
ATOM 1339 O O . PRO A 1 172 ? 51.165 113.999 47.874 1.00 39.89 172 PRO A O 1
ATOM 1343 N N . ASN A 1 173 ? 52.506 115.347 49.082 1.00 41.21 173 ASN A N 1
ATOM 1344 C CA . ASN A 1 173 ? 52.326 116.514 48.231 1.00 40.80 173 ASN A CA 1
ATOM 1345 C C . ASN A 1 173 ? 53.502 116.732 47.288 1.00 47.91 173 ASN A C 1
ATOM 1346 O O . ASN A 1 173 ? 53.604 117.797 46.670 1.00 44.69 173 ASN A O 1
ATOM 1351 N N . LEU A 1 174 ? 54.398 115.758 47.175 1.00 38.13 174 LEU A N 1
ATOM 1352 C CA . LEU A 1 174 ? 55.455 115.834 46.182 1.00 34.16 174 LEU A CA 1
ATOM 1353 C C . LEU A 1 174 ? 54.854 115.863 44.777 1.00 34.64 174 LEU A C 1
ATOM 1354 O O . LEU A 1 174 ? 53.864 115.182 44.488 1.00 31.67 174 LEU A O 1
ATOM 1359 N N . GLU A 1 175 ? 55.444 116.676 43.905 1.00 32.89 175 GLU A N 1
ATOM 1360 C CA . GLU A 1 175 ? 54.953 116.848 42.546 1.00 39.56 175 GLU A CA 1
ATOM 1361 C C . GLU A 1 175 ? 56.130 116.908 41.581 1.00 36.38 175 GLU A C 1
ATOM 1362 O O . GLU A 1 175 ? 57.236 117.304 41.952 1.00 42.30 175 GLU A O 1
ATOM 1368 N N . PHE A 1 176 ? 55.887 116.502 40.341 1.00 40.98 176 PHE A N 1
ATOM 1369 C CA . PHE A 1 176 ? 56.871 116.729 39.290 1.00 37.67 176 PHE A CA 1
ATOM 1370 C C . PHE A 1 176 ? 56.875 118.206 38.906 1.00 36.25 176 PHE A C 1
ATOM 1371 O O . PHE A 1 176 ? 55.819 118.838 38.803 1.00 42.44 176 PHE A O 1
ATOM 1379 N N . VAL A 1 177 ? 58.072 118.771 38.733 1.00 36.84 177 VAL A N 1
ATOM 1380 C CA . VAL A 1 177 ? 58.226 120.180 38.386 1.00 44.95 177 VAL A CA 1
ATOM 1381 C C . VAL A 1 177 ? 59.167 120.317 37.200 1.00 39.21 177 VAL A C 1
ATOM 1382 O O . VAL A 1 177 ? 60.071 119.501 36.994 1.00 42.34 177 VAL A O 1
ATOM 1386 N N . ALA A 1 178 ? 58.956 121.376 36.430 1.00 43.97 178 ALA A N 1
ATOM 1387 C CA . ALA A 1 178 ? 59.776 121.648 35.259 1.00 49.23 178 ALA A CA 1
ATOM 1388 C C . ALA A 1 178 ? 61.192 122.024 35.681 1.00 53.45 178 ALA A C 1
ATOM 1389 O O . ALA A 1 178 ? 61.392 123.024 36.377 1.00 50.83 178 ALA A O 1
ATOM 1391 N N . MET A 1 179 ? 62.176 121.235 35.256 1.00 67.55 179 MET A N 1
ATOM 1392 C CA . MET A 1 179 ? 63.557 121.589 35.534 1.00 55.42 179 MET A CA 1
ATOM 1393 C C . MET A 1 179 ? 63.958 122.802 34.695 1.00 70.40 179 MET A C 1
ATOM 1394 O O . MET A 1 179 ? 63.411 123.027 33.611 1.00 71.94 179 MET A O 1
ATOM 1399 N N . PRO A 1 180 ? 64.919 123.596 35.167 1.00 81.80 180 PRO A N 1
ATOM 1400 C CA . PRO A 1 180 ? 65.198 124.871 34.496 1.00 83.48 180 PRO A CA 1
ATOM 1401 C C . PRO A 1 180 ? 65.942 124.675 33.182 1.00 77.55 180 PRO A C 1
ATOM 1402 O O . PRO A 1 180 ? 66.782 123.782 33.042 1.00 77.11 180 PRO A O 1
ATOM 1406 N N . ALA A 1 181 ? 65.619 125.530 32.210 1.00 70.93 181 ALA A N 1
ATOM 1407 C CA . ALA A 1 181 ? 66.137 125.426 30.849 1.00 65.17 181 ALA A CA 1
ATOM 1408 C C . ALA A 1 181 ? 67.142 126.545 30.604 1.00 61.98 181 ALA A C 1
ATOM 1409 O O . ALA A 1 181 ? 66.754 127.694 30.366 1.00 66.67 181 ALA A O 1
ATOM 1411 N N . LEU A 1 182 ? 68.427 126.206 30.645 1.00 60.92 182 LEU A N 1
ATOM 1412 C CA . LEU A 1 182 ? 69.466 127.183 30.361 1.00 70.41 182 LEU A CA 1
ATOM 1413 C C . LEU A 1 182 ? 69.390 127.626 28.901 1.00 75.21 182 LEU A C 1
ATOM 1414 O O . LEU A 1 182 ? 68.744 126.988 28.063 1.00 65.00 182 LEU A O 1
ATOM 1419 N N . ALA A 1 183 ? 70.059 128.739 28.601 1.00 77.77 183 ALA A N 1
ATOM 1420 C CA . ALA A 1 183 ? 70.051 129.260 27.241 1.00 66.68 183 ALA A CA 1
ATOM 1421 C C . ALA A 1 183 ? 70.826 128.326 26.311 1.00 72.15 183 ALA A C 1
ATOM 1422 O O . ALA A 1 183 ? 71.859 127.767 26.703 1.00 63.53 183 ALA A O 1
ATOM 1424 N N . PRO A 1 184 ? 70.354 128.133 25.083 1.00 64.27 184 PRO A N 1
ATOM 1425 C CA . PRO A 1 184 ? 71.042 127.234 24.147 1.00 64.93 184 PRO A CA 1
ATOM 1426 C C . PRO A 1 184 ? 72.151 127.959 23.405 1.00 57.71 184 PRO A C 1
ATOM 1427 O O . PRO A 1 184 ? 72.009 129.144 23.064 1.00 56.83 184 PRO A O 1
ATOM 1431 N N . PRO A 1 185 ? 73.265 127.283 23.119 1.00 58.30 185 PRO A N 1
ATOM 1432 C CA . PRO A 1 185 ? 74.403 127.958 22.487 1.00 60.53 185 PRO A CA 1
ATOM 1433 C C . PRO A 1 185 ? 74.120 128.303 21.035 1.00 67.50 185 PRO A C 1
ATOM 1434 O O . PRO A 1 185 ? 73.113 127.915 20.441 1.00 77.81 185 PRO A O 1
ATOM 1438 N N . GLU A 1 186 ? 75.048 129.048 20.454 1.00 71.59 186 GLU A N 1
ATOM 1439 C CA . GLU A 1 186 ? 75.000 129.276 19.020 1.00 55.97 186 GLU A CA 1
ATOM 1440 C C . GLU A 1 186 ? 76.322 128.887 18.417 1.00 56.44 186 GLU A C 1
ATOM 1441 O O . GLU A 1 186 ? 76.402 127.877 17.733 1.00 48.71 186 GLU A O 1
ATOM 1447 N N . ASP A 1 190 ? 80.298 124.499 10.608 1.00 83.37 190 ASP A N 1
ATOM 1448 C CA . ASP A 1 190 ? 81.364 124.672 9.628 1.00 87.33 190 ASP A CA 1
ATOM 1449 C C . ASP A 1 190 ? 80.953 124.081 8.282 1.00 99.63 190 ASP A C 1
ATOM 1450 O O . ASP A 1 190 ? 80.094 123.198 8.228 1.00 97.96 190 ASP A O 1
ATOM 1455 N N . PRO A 1 191 ? 81.549 124.574 7.191 1.00 100.04 191 PRO A N 1
ATOM 1456 C CA . PRO A 1 191 ? 81.232 124.013 5.866 1.00 101.92 191 PRO A CA 1
ATOM 1457 C C . PRO A 1 191 ? 81.815 122.627 5.632 1.00 96.88 191 PRO A C 1
ATOM 1458 O O . PRO A 1 191 ? 81.415 121.970 4.662 1.00 95.21 191 PRO A O 1
ATOM 1462 N N . ALA A 1 192 ? 82.739 122.163 6.478 1.00 102.65 192 ALA A N 1
ATOM 1463 C CA . ALA A 1 192 ? 83.284 120.816 6.346 1.00 101.75 192 ALA A CA 1
ATOM 1464 C C . ALA A 1 192 ? 82.289 119.732 6.749 1.00 97.56 192 ALA A C 1
ATOM 1465 O O . ALA A 1 192 ? 82.529 118.557 6.452 1.00 88.74 192 ALA A O 1
ATOM 1467 N N . LEU A 1 193 ? 81.193 120.090 7.417 1.00 101.53 193 LEU A N 1
ATOM 1468 C CA . LEU A 1 193 ? 80.122 119.155 7.734 1.00 96.44 193 LEU A CA 1
ATOM 1469 C C . LEU A 1 193 ? 78.860 119.404 6.917 1.00 93.37 193 LEU A C 1
ATOM 1470 O O . LEU A 1 193 ? 77.875 118.678 7.090 1.00 97.20 193 LEU A O 1
ATOM 1475 N N . ALA A 1 194 ? 78.861 120.409 6.033 1.00 87.42 194 ALA A N 1
ATOM 1476 C CA . ALA A 1 194 ? 77.646 120.775 5.308 1.00 81.27 194 ALA A CA 1
ATOM 1477 C C . ALA A 1 194 ? 77.177 119.668 4.372 1.00 96.87 194 ALA A C 1
ATOM 1478 O O . ALA A 1 194 ? 75.967 119.501 4.172 1.00 93.99 194 ALA A O 1
ATOM 1480 N N . ALA A 1 195 ? 78.107 118.906 3.792 1.00 99.26 195 ALA A N 1
ATOM 1481 C CA . ALA A 1 195 ? 77.730 117.849 2.861 1.00 89.41 195 ALA A CA 1
ATOM 1482 C C . ALA A 1 195 ? 77.218 116.606 3.576 1.00 87.33 195 ALA A C 1
ATOM 1483 O O . ALA A 1 195 ? 76.371 115.888 3.031 1.00 85.50 195 ALA A O 1
ATOM 1485 N N . GLN A 1 196 ? 77.714 116.332 4.785 1.00 74.62 196 GLN A N 1
ATOM 1486 C CA . GLN A 1 196 ? 77.271 115.146 5.510 1.00 78.46 196 GLN A CA 1
ATOM 1487 C C . GLN A 1 196 ? 75.946 115.384 6.228 1.00 88.31 196 GLN A C 1
ATOM 1488 O O . GLN A 1 196 ? 75.105 114.480 6.295 1.00 69.75 196 GLN A O 1
ATOM 1494 N N . TYR A 1 197 ? 75.740 116.585 6.778 1.00 89.18 197 TYR A N 1
ATOM 1495 C CA . TYR A 1 197 ? 74.446 116.889 7.381 1.00 89.08 197 TYR A CA 1
ATOM 1496 C C . TYR A 1 197 ? 73.348 116.928 6.329 1.00 85.39 197 TYR A C 1
ATOM 1497 O O . TYR A 1 197 ? 72.189 116.616 6.626 1.00 72.87 197 TYR A O 1
ATOM 1506 N N . GLU A 1 198 ? 73.694 117.298 5.094 1.00 79.45 198 GLU A N 1
ATOM 1507 C CA . GLU A 1 198 ? 72.716 117.267 4.013 1.00 85.07 198 GLU A CA 1
ATOM 1508 C C . GLU A 1 198 ? 72.452 115.841 3.541 1.00 80.98 198 GLU A C 1
ATOM 1509 O O . GLU A 1 198 ? 71.337 115.525 3.111 1.00 83.82 198 GLU A O 1
ATOM 1515 N N . HIS A 1 199 ? 73.458 114.970 3.614 1.00 73.08 199 HIS A N 1
ATOM 1516 C CA . HIS A 1 199 ? 73.244 113.562 3.302 1.00 77.16 199 HIS A CA 1
ATOM 1517 C C . HIS A 1 199 ? 72.261 112.932 4.284 1.00 81.36 199 HIS A C 1
ATOM 1518 O O . HIS A 1 199 ? 71.287 112.287 3.878 1.00 78.64 199 HIS A O 1
ATOM 1525 N N . ASP A 1 200 ? 72.493 113.127 5.586 1.00 83.31 200 ASP A N 1
ATOM 1526 C CA . ASP A 1 200 ? 71.594 112.587 6.599 1.00 78.28 200 ASP A CA 1
ATOM 1527 C C . ASP A 1 200 ? 70.199 113.197 6.521 1.00 72.50 200 ASP A C 1
ATOM 1528 O O . ASP A 1 200 ? 69.240 112.571 6.981 1.00 67.54 200 ASP A O 1
ATOM 1533 N N . LEU A 1 201 ? 70.064 114.395 5.945 1.00 64.92 201 LEU A N 1
ATOM 1534 C CA . LEU A 1 201 ? 68.763 115.052 5.877 1.00 58.93 201 LEU A CA 1
ATOM 1535 C C . LEU A 1 201 ? 67.889 114.459 4.780 1.00 63.80 201 LEU A C 1
ATOM 1536 O O . LEU A 1 201 ? 66.683 114.278 4.976 1.00 74.17 201 LEU A O 1
ATOM 1541 N N . GLU A 1 202 ? 68.475 114.153 3.622 1.00 71.69 202 GLU A N 1
ATOM 1542 C CA . GLU A 1 202 ? 67.665 113.674 2.507 1.00 75.73 202 GLU A CA 1
ATOM 1543 C C . GLU A 1 202 ? 67.125 112.270 2.760 1.00 60.08 202 GLU A C 1
ATOM 1544 O O . GLU A 1 202 ? 66.022 111.947 2.306 1.00 63.22 202 GLU A O 1
ATOM 1550 N N . VAL A 1 203 ? 67.872 111.423 3.474 1.00 45.76 203 VAL A N 1
ATOM 1551 C CA . VAL A 1 203 ? 67.324 110.124 3.853 1.00 59.30 203 VAL A CA 1
ATOM 1552 C C . VAL A 1 203 ? 66.219 110.298 4.892 1.00 67.83 203 VAL A C 1
ATOM 1553 O O . VAL A 1 203 ? 65.179 109.628 4.837 1.00 57.08 203 VAL A O 1
ATOM 1557 N N . ALA A 1 204 ? 66.414 111.222 5.835 1.00 60.86 204 ALA A N 1
ATOM 1558 C CA . ALA A 1 204 ? 65.401 111.460 6.854 1.00 50.62 204 ALA A CA 1
ATOM 1559 C C . ALA A 1 204 ? 64.092 111.929 6.234 1.00 54.60 204 ALA A C 1
ATOM 1560 O O . ALA A 1 204 ? 63.010 111.541 6.686 1.00 63.51 204 ALA A O 1
ATOM 1562 N N . GLN A 1 205 ? 64.163 112.763 5.194 1.00 53.49 205 GLN A N 1
ATOM 1563 C CA . GLN A 1 205 ? 62.933 113.270 4.595 1.00 55.24 205 GLN A CA 1
ATOM 1564 C C . GLN A 1 205 ? 62.195 112.176 3.841 1.00 58.59 205 GLN A C 1
ATOM 1565 O O . GLN A 1 205 ? 60.959 112.159 3.809 1.00 53.09 205 GLN A O 1
ATOM 1571 N N . THR A 1 206 ? 62.934 111.257 3.231 1.00 46.19 206 THR A N 1
ATOM 1572 C CA . THR A 1 206 ? 62.345 110.158 2.487 1.00 55.14 206 THR A CA 1
ATOM 1573 C C . THR A 1 206 ? 62.103 108.925 3.351 1.00 57.06 206 THR A C 1
ATOM 1574 O O . THR A 1 206 ? 61.820 107.850 2.811 1.00 48.00 206 THR A O 1
ATOM 1578 N N . THR A 1 207 ? 62.229 109.049 4.672 1.00 52.30 207 THR A N 1
ATOM 1579 C CA . THR A 1 207 ? 61.769 108.031 5.612 1.00 54.68 207 THR A CA 1
ATOM 1580 C C . THR A 1 207 ? 60.499 108.575 6.251 1.00 52.22 207 THR A C 1
ATOM 1581 O O . THR A 1 207 ? 60.538 109.594 6.950 1.00 43.93 207 THR A O 1
ATOM 1585 N N . ALA A 1 208 ? 59.375 107.914 5.995 1.00 46.65 208 ALA A N 1
ATOM 1586 C CA . ALA A 1 208 ? 58.100 108.417 6.484 1.00 38.57 208 ALA A CA 1
ATOM 1587 C C . ALA A 1 208 ? 58.032 108.338 8.006 1.00 29.66 208 ALA A C 1
ATOM 1588 O O . ALA A 1 208 ? 58.496 107.373 8.620 1.00 39.53 208 ALA A O 1
ATOM 1590 N N . LEU A 1 209 ? 57.458 109.371 8.611 1.00 34.73 209 LEU A N 1
ATOM 1591 C CA . LEU A 1 209 ? 57.276 109.395 10.055 1.00 46.75 209 LEU A CA 1
ATOM 1592 C C . LEU A 1 209 ? 56.266 108.332 10.477 1.00 36.88 209 LEU A C 1
ATOM 1593 O O . LEU A 1 209 ? 55.284 108.095 9.767 1.00 33.11 209 LEU A O 1
ATOM 1598 N N . PRO A 1 210 ? 56.460 107.698 11.631 1.00 34.82 210 PRO A N 1
ATOM 1599 C CA . PRO A 1 210 ? 55.537 106.640 12.059 1.00 30.95 210 PRO A CA 1
ATOM 1600 C C . PRO A 1 210 ? 54.194 107.194 12.515 1.00 42.06 210 PRO A C 1
ATOM 1601 O O . PRO A 1 210 ? 54.051 108.377 12.837 1.00 45.10 210 PRO A O 1
ATOM 1605 N N . ASP A 1 211 ? 53.194 106.303 12.508 1.00 39.34 211 ASP A N 1
ATOM 1606 C CA . ASP A 1 211 ? 51.884 106.540 13.126 1.00 33.70 211 ASP A CA 1
ATOM 1607 C C . ASP A 1 211 ? 51.222 107.813 12.603 1.00 38.63 211 ASP A C 1
ATOM 1608 O O . ASP A 1 211 ? 50.809 108.683 13.371 1.00 47.93 211 ASP A O 1
ATOM 1613 N N . GLU A 1 212 ? 51.112 107.919 11.282 1.00 32.25 212 GLU A N 1
ATOM 1614 C CA . GLU A 1 212 ? 50.609 109.155 10.694 1.00 34.34 212 GLU A CA 1
ATOM 1615 C C . GLU A 1 212 ? 49.107 109.327 10.881 1.00 44.02 212 GLU A C 1
ATOM 1616 O O . GLU A 1 212 ? 48.586 110.421 10.636 1.00 43.26 212 GLU A O 1
ATOM 1622 N N . ASP A 1 213 ? 48.398 108.291 11.313 1.00 47.35 213 ASP A N 1
ATOM 1623 C CA . ASP A 1 213 ? 46.974 108.425 11.584 1.00 50.28 213 ASP A CA 1
ATOM 1624 C C . ASP A 1 213 ? 46.689 108.918 12.994 1.00 56.98 213 ASP A C 1
ATOM 1625 O O . ASP A 1 213 ? 45.555 109.322 13.277 1.00 46.24 213 ASP A O 1
ATOM 1630 N N . ASP A 1 214 ? 47.682 108.903 13.878 1.00 40.69 214 ASP A N 1
ATOM 1631 C CA . ASP A 1 214 ? 47.464 109.400 15.225 1.00 55.58 214 ASP A CA 1
ATOM 1632 C C . ASP A 1 214 ? 47.199 110.900 15.200 1.00 64.81 214 ASP A C 1
ATOM 1633 O O . ASP A 1 214 ? 47.553 111.609 14.253 1.00 62.04 214 ASP A O 1
ATOM 1638 N N . ASP A 1 215 ? 46.563 111.380 16.271 1.00 67.26 215 ASP A N 1
ATOM 1639 C CA . ASP A 1 215 ? 46.142 112.773 16.351 1.00 68.37 215 ASP A CA 1
ATOM 1640 C C . ASP A 1 215 ? 47.306 113.732 16.563 1.00 68.96 215 ASP A C 1
ATOM 1641 O O . ASP A 1 215 ? 47.105 114.949 16.490 1.00 71.42 215 ASP A O 1
ATOM 1646 N N . LEU A 1 216 ? 48.509 113.226 16.802 1.00 61.53 216 LEU A N 1
ATOM 1647 C CA . LEU A 1 216 ? 49.664 114.098 16.943 1.00 64.12 216 LEU A CA 1
ATOM 1648 C C . LEU A 1 216 ? 50.949 113.411 16.473 1.00 55.89 216 LEU A C 1
ATOM 1649 O O . LEU A 1 216 ? 51.017 112.185 16.374 1.00 50.20 216 LEU A O 1
ATOM 1654 N N . HIS B 2 3 ? 47.562 145.255 68.139 1.00 86.36 64 HIS B N 1
ATOM 1655 C CA . HIS B 2 3 ? 48.401 144.592 67.144 1.00 89.90 64 HIS B CA 1
ATOM 1656 C C . HIS B 2 3 ? 48.457 143.083 67.378 1.00 100.37 64 HIS B C 1
ATOM 1657 O O . HIS B 2 3 ? 48.775 142.624 68.481 1.00 90.91 64 HIS B O 1
ATOM 1664 N N . PHE B 2 4 ? 48.154 142.315 66.333 1.00 85.28 65 PHE B N 1
ATOM 1665 C CA . PHE B 2 4 ? 48.202 140.860 66.388 1.00 77.79 65 PHE B CA 1
ATOM 1666 C C . PHE B 2 4 ? 49.062 140.342 65.246 1.00 88.29 65 PHE B C 1
ATOM 1667 O O . PHE B 2 4 ? 48.912 140.780 64.100 1.00 102.30 65 PHE B O 1
ATOM 1675 N N . GLU B 2 5 ? 49.957 139.413 65.561 1.00 71.30 66 GLU B N 1
ATOM 1676 C CA . GLU B 2 5 ? 50.853 138.845 64.564 1.00 88.10 66 GLU B CA 1
ATOM 1677 C C . GLU B 2 5 ? 50.096 137.832 63.701 1.00 87.53 66 GLU B C 1
ATOM 1678 O O . GLU B 2 5 ? 49.252 137.094 64.214 1.00 83.12 66 GLU B O 1
ATOM 1684 N N . PRO B 2 6 ? 50.352 137.792 62.379 1.00 100.32 67 PRO B N 1
ATOM 1685 C CA . PRO B 2 6 ? 49.699 136.779 61.534 1.00 94.13 67 PRO B CA 1
ATOM 1686 C C . PRO B 2 6 ? 50.553 135.529 61.357 1.00 96.03 67 PRO B C 1
ATOM 1687 O O . PRO B 2 6 ? 51.763 135.640 61.134 1.00 98.85 67 PRO B O 1
ATOM 1691 N N . VAL B 2 7 ? 49.939 134.345 61.435 1.00 90.20 68 VAL B N 1
ATOM 1692 C CA . VAL B 2 7 ? 50.664 133.067 61.390 1.00 72.83 68 VAL B CA 1
ATOM 1693 C C . VAL B 2 7 ? 51.618 132.956 60.200 1.00 81.22 68 VAL B C 1
ATOM 1694 O O . VAL B 2 7 ? 52.777 132.560 60.357 1.00 69.57 68 VAL B O 1
ATOM 1698 N N . THR B 2 17 ? 62.394 127.856 36.987 1.00 90.72 78 THR B N 1
ATOM 1699 C CA . THR B 2 17 ? 62.375 127.186 35.690 1.00 97.57 78 THR B CA 1
ATOM 1700 C C . THR B 2 17 ? 63.300 127.888 34.693 1.00 109.65 78 THR B C 1
ATOM 1701 O O . THR B 2 17 ? 63.569 127.365 33.607 1.00 95.69 78 THR B O 1
ATOM 1705 N N . MET B 2 18 ? 63.776 129.077 35.076 1.00 110.54 79 MET B N 1
ATOM 1706 C CA . MET B 2 18 ? 64.653 129.897 34.234 1.00 102.43 79 MET B CA 1
ATOM 1707 C C . MET B 2 18 ? 63.989 130.220 32.896 1.00 106.06 79 MET B C 1
ATOM 1708 O O . MET B 2 18 ? 64.582 130.073 31.824 1.00 103.66 79 MET B O 1
ATOM 1713 N N . GLU B 2 19 ? 62.733 130.665 32.973 1.00 104.52 80 GLU B N 1
ATOM 1714 C CA . GLU B 2 19 ? 61.985 131.105 31.807 1.00 90.98 80 GLU B CA 1
ATOM 1715 C C . GLU B 2 19 ? 61.289 132.441 32.023 1.00 93.28 80 GLU B C 1
ATOM 1716 O O . GLU B 2 19 ? 60.601 132.912 31.112 1.00 88.70 80 GLU B O 1
ATOM 1722 N N . GLU B 2 20 ? 61.446 133.061 33.198 1.00 97.14 81 GLU B N 1
ATOM 1723 C CA . GLU B 2 20 ? 60.746 134.309 33.492 1.00 106.31 81 GLU B CA 1
ATOM 1724 C C . GLU B 2 20 ? 61.264 135.466 32.647 1.00 101.94 81 GLU B C 1
ATOM 1725 O O . GLU B 2 20 ? 60.487 136.349 32.264 1.00 94.55 81 GLU B O 1
ATOM 1731 N N . ASP B 2 21 ? 62.563 135.480 32.344 1.00 89.51 82 ASP B N 1
ATOM 1732 C CA . ASP B 2 21 ? 63.173 136.533 31.542 1.00 85.60 82 ASP B CA 1
ATOM 1733 C C . ASP B 2 21 ? 62.840 136.426 30.055 1.00 97.60 82 ASP B C 1
ATOM 1734 O O . ASP B 2 21 ? 63.527 137.055 29.240 1.00 91.75 82 ASP B O 1
ATOM 1739 N N . GLU B 2 22 ? 61.812 135.665 29.679 1.00 96.05 83 GLU B N 1
ATOM 1740 C CA . GLU B 2 22 ? 61.493 135.430 28.279 1.00 75.11 83 GLU B CA 1
ATOM 1741 C C . GLU B 2 22 ? 60.011 135.670 28.025 1.00 64.11 83 GLU B C 1
ATOM 1742 O O . GLU B 2 22 ? 59.181 135.642 28.937 1.00 73.16 83 GLU B O 1
ATOM 1748 N N . GLU B 2 23 ? 59.692 135.920 26.763 1.00 54.88 84 GLU B N 1
ATOM 1749 C CA . GLU B 2 23 ? 58.328 136.145 26.319 1.00 64.02 84 GLU B CA 1
ATOM 1750 C C . GLU B 2 23 ? 57.965 135.076 25.294 1.00 71.99 84 GLU B C 1
ATOM 1751 O O . GLU B 2 23 ? 58.829 134.578 24.564 1.00 60.22 84 GLU B O 1
ATOM 1757 N N . VAL B 2 24 ? 56.683 134.719 25.256 1.00 66.29 85 VAL B N 1
ATOM 1758 C CA . VAL B 2 24 ? 56.199 133.620 24.427 1.00 57.09 85 VAL B CA 1
ATOM 1759 C C . VAL B 2 24 ? 55.688 134.205 23.116 1.00 62.53 85 VAL B C 1
ATOM 1760 O O . VAL B 2 24 ? 54.630 134.840 23.081 1.00 55.54 85 VAL B O 1
ATOM 1764 N N . LEU B 2 25 ? 56.448 133.989 22.037 1.00 60.29 86 LEU B N 1
ATOM 1765 C CA . LEU B 2 25 ? 56.004 134.393 20.705 1.00 55.50 86 LEU B CA 1
ATOM 1766 C C . LEU B 2 25 ? 54.927 133.457 20.175 1.00 51.45 86 LEU B C 1
ATOM 1767 O O . LEU B 2 25 ? 53.864 133.905 19.727 1.00 50.89 86 LEU B O 1
ATOM 1772 N N . TYR B 2 26 ? 55.196 132.151 20.208 1.00 51.36 87 TYR B N 1
ATOM 1773 C CA . TYR B 2 26 ? 54.324 131.133 19.644 1.00 55.56 87 TYR B CA 1
ATOM 1774 C C . TYR B 2 26 ? 54.294 129.938 20.584 1.00 41.90 87 TYR B C 1
ATOM 1775 O O . TYR B 2 26 ? 55.282 129.642 21.261 1.00 45.56 87 TYR B O 1
ATOM 1784 N N . LYS B 2 27 ? 53.152 129.253 20.615 1.00 49.83 88 LYS B N 1
ATOM 1785 C CA . LYS B 2 27 ? 52.982 128.063 21.445 1.00 46.28 88 LYS B CA 1
ATOM 1786 C C . LYS B 2 27 ? 52.035 127.109 20.735 1.00 47.44 88 LYS B C 1
ATOM 1787 O O . LYS B 2 27 ? 50.861 127.439 20.537 1.00 51.93 88 LYS B O 1
ATOM 1793 N N . VAL B 2 28 ? 52.539 125.936 20.353 1.00 36.51 89 VAL B N 1
ATOM 1794 C CA . VAL B 2 28 ? 51.727 124.933 19.674 1.00 45.51 89 VAL B CA 1
ATOM 1795 C C . VAL B 2 28 ? 52.022 123.563 20.273 1.00 44.07 89 VAL B C 1
ATOM 1796 O O . VAL B 2 28 ? 53.140 123.284 20.719 1.00 34.52 89 VAL B O 1
ATOM 1800 N N . ARG B 2 29 ? 50.995 122.713 20.309 1.00 42.60 90 ARG B N 1
ATOM 1801 C CA . ARG B 2 29 ? 51.172 121.330 20.729 1.00 46.33 90 ARG B CA 1
ATOM 1802 C C . ARG B 2 29 ? 51.709 120.515 19.559 1.00 46.61 90 ARG B C 1
ATOM 1803 O O . ARG B 2 29 ? 51.212 120.630 18.433 1.00 43.62 90 ARG B O 1
ATOM 1811 N N . ALA B 2 30 ? 52.732 119.704 19.821 1.00 29.41 91 ALA B N 1
ATOM 1812 C CA . ALA B 2 30 ? 53.390 118.963 18.753 1.00 44.22 91 ALA B CA 1
ATOM 1813 C C . ALA B 2 30 ? 54.078 117.733 19.325 1.00 41.36 91 ALA B C 1
ATOM 1814 O O . ALA B 2 30 ? 54.318 117.636 20.533 1.00 39.80 91 ALA B O 1
ATOM 1816 N N . LYS B 2 31 ? 54.396 116.796 18.430 1.00 27.92 92 LYS B N 1
ATOM 1817 C CA . LYS B 2 31 ? 55.239 115.648 18.745 1.00 32.17 92 LYS B CA 1
ATOM 1818 C C . LYS B 2 31 ? 56.575 115.801 18.025 1.00 39.47 92 LYS B C 1
ATOM 1819 O O . LYS B 2 31 ? 56.611 116.094 16.825 1.00 31.69 92 LYS B O 1
ATOM 1825 N N . LEU B 2 32 ? 57.667 115.603 18.757 1.00 33.38 93 LEU B N 1
ATOM 1826 C CA . LEU B 2 32 ? 59.013 115.796 18.239 1.00 36.15 93 LEU B CA 1
ATOM 1827 C C . LEU B 2 32 ? 59.683 114.452 17.997 1.00 35.32 93 LEU B C 1
ATOM 1828 O O . LEU B 2 32 ? 59.715 113.602 18.893 1.00 33.95 93 LEU B O 1
ATOM 1833 N N . PHE B 2 33 ? 60.261 114.289 16.805 1.00 35.28 94 PHE B N 1
ATOM 1834 C CA . PHE B 2 33 ? 60.973 113.082 16.411 1.00 36.83 94 PHE B CA 1
ATOM 1835 C C . PHE B 2 33 ? 62.446 113.378 16.166 1.00 46.47 94 PHE B C 1
ATOM 1836 O O . PHE B 2 33 ? 62.809 114.453 15.672 1.00 44.95 94 PHE B O 1
ATOM 1844 N N A ARG B 2 34 ? 63.297 112.409 16.491 0.54 40.44 95 ARG B N 1
ATOM 1845 N N B ARG B 2 34 ? 63.290 112.407 16.508 0.46 40.46 95 ARG B N 1
ATOM 1846 C CA A ARG B 2 34 ? 64.705 112.458 16.125 0.54 43.70 95 ARG B CA 1
ATOM 1847 C CA B ARG B 2 34 ? 64.702 112.413 16.153 0.46 43.69 95 ARG B CA 1
ATOM 1848 C C A ARG B 2 34 ? 65.041 111.257 15.249 0.54 45.55 95 ARG B C 1
ATOM 1849 C C B ARG B 2 34 ? 64.976 111.261 15.195 0.46 45.50 95 ARG B C 1
ATOM 1850 O O A ARG B 2 34 ? 64.565 110.143 15.495 0.54 39.75 95 ARG B O 1
ATOM 1851 O O B ARG B 2 34 ? 64.395 110.179 15.331 0.46 40.13 95 ARG B O 1
ATOM 1866 N N . PHE B 2 35 ? 65.853 111.491 14.220 1.00 41.33 96 PHE B N 1
ATOM 1867 C CA . PHE B 2 35 ? 66.199 110.451 13.259 1.00 42.49 96 PHE B CA 1
ATOM 1868 C C . PHE B 2 35 ? 67.379 109.625 13.755 1.00 40.52 96 PHE B C 1
ATOM 1869 O O . PHE B 2 35 ? 68.434 110.173 14.091 1.00 43.92 96 PHE B O 1
ATOM 1877 N N . ASP B 2 36 ? 67.189 108.307 13.818 1.00 41.49 97 ASP B N 1
ATOM 1878 C CA . ASP B 2 36 ? 68.265 107.370 14.140 1.00 57.32 97 ASP B CA 1
ATOM 1879 C C . ASP B 2 36 ? 68.880 106.926 12.817 1.00 71.38 97 ASP B C 1
ATOM 1880 O O . ASP B 2 36 ? 68.426 105.973 12.183 1.00 68.12 97 ASP B O 1
ATOM 1885 N N . ALA B 2 37 ? 69.922 107.646 12.390 1.00 71.57 98 ALA B N 1
ATOM 1886 C CA . ALA B 2 37 ? 70.523 107.381 11.087 1.00 67.42 98 ALA B CA 1
ATOM 1887 C C . ALA B 2 37 ? 71.084 105.967 11.012 1.00 71.13 98 ALA B C 1
ATOM 1888 O O . ALA B 2 37 ? 70.990 105.308 9.969 1.00 78.94 98 ALA B O 1
ATOM 1890 N N . ASP B 2 38 ? 71.654 105.474 12.113 1.00 73.37 99 ASP B N 1
ATOM 1891 C CA . ASP B 2 38 ? 72.232 104.137 12.123 1.00 72.82 99 ASP B CA 1
ATOM 1892 C C . ASP B 2 38 ? 71.176 103.041 12.113 1.00 81.94 99 ASP B C 1
ATOM 1893 O O . ASP B 2 38 ? 71.534 101.863 12.010 1.00 88.45 99 ASP B O 1
ATOM 1898 N N . ALA B 2 39 ? 69.894 103.394 12.219 1.00 87.10 100 ALA B N 1
ATOM 1899 C CA . ALA B 2 39 ? 68.810 102.425 12.136 1.00 84.25 100 ALA B CA 1
ATOM 1900 C C . ALA B 2 39 ? 67.802 102.746 11.041 1.00 68.03 100 ALA B C 1
ATOM 1901 O O . ALA B 2 39 ? 66.865 101.964 10.838 1.00 85.44 100 ALA B O 1
ATOM 1903 N N . LYS B 2 40 ? 67.972 103.858 10.326 1.00 65.97 101 LYS B N 1
ATOM 1904 C CA . LYS B 2 40 ? 67.034 104.299 9.293 1.00 73.83 101 LYS B CA 1
ATOM 1905 C C . LYS B 2 40 ? 65.613 104.367 9.850 1.00 66.13 101 LYS B C 1
ATOM 1906 O O . LYS B 2 40 ? 64.650 103.881 9.249 1.00 61.16 101 LYS B O 1
ATOM 1912 N N . GLU B 2 41 ? 65.489 104.987 11.022 1.00 57.56 102 GLU B N 1
ATOM 1913 C CA . GLU B 2 41 ? 64.240 104.960 11.767 1.00 51.58 102 GLU B CA 1
ATOM 1914 C C . GLU B 2 41 ? 64.020 106.289 12.474 1.00 42.72 102 GLU B C 1
ATOM 1915 O O . GLU B 2 41 ? 64.954 106.870 13.032 1.00 48.90 102 GLU B O 1
ATOM 1921 N N . TRP B 2 42 ? 62.781 106.764 12.451 1.00 45.88 103 TRP B N 1
ATOM 1922 C CA . TRP B 2 42 ? 62.402 107.906 13.267 1.00 36.66 103 TRP B CA 1
ATOM 1923 C C . TRP B 2 42 ? 62.055 107.449 14.678 1.00 40.84 103 TRP B C 1
ATOM 1924 O O . TRP B 2 42 ? 61.393 106.424 14.867 1.00 49.10 103 TRP B O 1
ATOM 1935 N N . LYS B 2 43 ? 62.499 108.221 15.670 1.00 38.79 104 LYS B N 1
ATOM 1936 C CA . LYS B 2 43 ? 62.253 107.926 17.075 1.00 32.77 104 LYS B CA 1
ATOM 1937 C C . LYS B 2 43 ? 61.660 109.155 17.749 1.00 46.60 104 LYS B C 1
ATOM 1938 O O . LYS B 2 43 ? 62.212 110.256 17.638 1.00 50.39 104 LYS B O 1
ATOM 1944 N N . GLU B 2 44 ? 60.530 108.969 18.431 1.00 55.60 105 GLU B N 1
ATOM 1945 C CA . GLU B 2 44 ? 59.909 110.065 19.163 1.00 40.98 105 GLU B CA 1
ATOM 1946 C C . GLU B 2 44 ? 60.812 110.496 20.309 1.00 33.74 105 GLU B C 1
ATOM 1947 O O . GLU B 2 44 ? 61.454 109.669 20.962 1.00 31.16 105 GLU B O 1
ATOM 1953 N N . ARG B 2 45 ? 60.871 111.805 20.549 1.00 37.29 106 ARG B N 1
ATOM 1954 C CA . ARG B 2 45 ? 61.582 112.320 21.708 1.00 47.69 106 ARG B CA 1
ATOM 1955 C C . ARG B 2 45 ? 60.668 112.962 22.740 1.00 37.27 106 ARG B C 1
ATOM 1956 O O . ARG B 2 45 ? 61.085 113.131 23.890 1.00 43.40 106 ARG B O 1
ATOM 1964 N N . GLY B 2 46 ? 59.440 113.303 22.374 1.00 30.64 107 GLY B N 1
ATOM 1965 C CA . GLY B 2 46 ? 58.579 113.989 23.309 1.00 36.53 107 GLY B CA 1
ATOM 1966 C C . GLY B 2 46 ? 57.316 114.523 22.679 1.00 29.71 107 GLY B C 1
ATOM 1967 O O . GLY B 2 46 ? 57.276 114.778 21.473 1.00 35.34 107 GLY B O 1
ATOM 1968 N N . THR B 2 47 ? 56.275 114.672 23.499 1.00 40.49 108 THR B N 1
ATOM 1969 C CA . THR B 2 47 ? 54.994 115.237 23.103 1.00 32.53 108 THR B CA 1
ATOM 1970 C C . THR B 2 47 ? 54.600 116.276 24.138 1.00 41.68 108 THR B C 1
ATOM 1971 O O . THR B 2 47 ? 54.723 116.031 25.343 1.00 43.58 108 THR B O 1
ATOM 1975 N N . GLY B 2 48 ? 54.125 117.424 23.675 1.00 34.72 109 GLY B N 1
ATOM 1976 C CA . GLY B 2 48 ? 53.861 118.523 24.581 1.00 43.06 109 GLY B CA 1
ATOM 1977 C C . GLY B 2 48 ? 53.850 119.842 23.832 1.00 35.75 109 GLY B C 1
ATOM 1978 O O . GLY B 2 48 ? 53.756 119.875 22.606 1.00 39.06 109 GLY B O 1
ATOM 1979 N N . ASP B 2 49 ? 53.947 120.919 24.607 1.00 44.04 110 ASP B N 1
ATOM 1980 C CA . ASP B 2 49 ? 53.873 122.268 24.061 1.00 40.47 110 ASP B CA 1
ATOM 1981 C C . ASP B 2 49 ? 55.231 122.690 23.515 1.00 37.93 110 ASP B C 1
ATOM 1982 O O . ASP B 2 49 ? 56.238 122.635 24.230 1.00 43.48 110 ASP B O 1
ATOM 1987 N N . CYS B 2 50 ? 55.259 123.090 22.243 1.00 37.95 111 CYS B N 1
ATOM 1988 C CA . CYS B 2 50 ? 56.421 123.717 21.625 1.00 33.38 111 CYS B CA 1
ATOM 1989 C C . CYS B 2 50 ? 56.255 125.231 21.708 1.00 47.91 111 CYS B C 1
ATOM 1990 O O . CYS B 2 50 ? 55.284 125.780 21.170 1.00 41.42 111 CYS B O 1
ATOM 1993 N N . LYS B 2 51 ? 57.202 125.902 22.362 1.00 39.13 112 LYS B N 1
ATOM 1994 C CA . LYS B 2 51 ? 57.104 127.336 22.614 1.00 56.32 112 LYS B CA 1
ATOM 1995 C C . LYS B 2 51 ? 58.248 128.100 21.958 1.00 53.29 112 LYS B C 1
ATOM 1996 O O . LYS B 2 51 ? 59.407 127.669 22.001 1.00 48.39 112 LYS B O 1
ATOM 2002 N N . PHE B 2 52 ? 57.911 129.248 21.367 1.00 52.49 113 PHE B N 1
ATOM 2003 C CA . PHE B 2 52 ? 58.894 130.173 20.806 1.00 47.73 113 PHE B CA 1
ATOM 2004 C C . PHE B 2 52 ? 59.211 131.219 21.872 1.00 51.55 113 PHE B C 1
ATOM 2005 O O . PHE B 2 52 ? 58.386 132.095 22.156 1.00 47.68 113 PHE B O 1
ATOM 2013 N N . LEU B 2 53 ? 60.403 131.133 22.461 1.00 54.06 114 LEU B N 1
ATOM 2014 C CA . LEU B 2 53 ? 60.802 131.988 23.578 1.00 55.75 114 LEU B CA 1
ATOM 2015 C C . LEU B 2 53 ? 61.862 132.992 23.132 1.00 63.25 114 LEU B C 1
ATOM 2016 O O . LEU B 2 53 ? 63.002 132.610 22.846 1.00 57.89 114 LEU B O 1
ATOM 2021 N N . LYS B 2 54 ? 61.494 134.276 23.103 1.00 75.88 115 LYS B N 1
ATOM 2022 C CA . LYS B 2 54 ? 62.460 135.354 22.908 1.00 81.43 115 LYS B CA 1
ATOM 2023 C C . LYS B 2 54 ? 62.936 135.866 24.265 1.00 76.37 115 LYS B C 1
ATOM 2024 O O . LYS B 2 54 ? 62.127 136.128 25.164 1.00 76.34 115 LYS B O 1
ATOM 2030 N N . ASN B 2 55 ? 64.250 135.976 24.420 1.00 73.79 116 ASN B N 1
ATOM 2031 C CA . ASN B 2 55 ? 64.819 136.527 25.639 1.00 77.96 116 ASN B CA 1
ATOM 2032 C C . ASN B 2 55 ? 64.648 138.041 25.638 1.00 77.26 116 ASN B C 1
ATOM 2033 O O . ASN B 2 55 ? 64.783 138.692 24.601 1.00 70.31 116 ASN B O 1
ATOM 2038 N N . LYS B 2 56 ? 64.324 138.605 26.802 1.00 79.34 117 LYS B N 1
ATOM 2039 C CA . LYS B 2 56 ? 64.116 140.046 26.867 1.00 72.49 117 LYS B CA 1
ATOM 2040 C C . LYS B 2 56 ? 65.424 140.829 26.892 1.00 74.52 117 LYS B C 1
ATOM 2041 O O . LYS B 2 56 ? 65.423 142.020 26.564 1.00 62.95 117 LYS B O 1
ATOM 2047 N N . LYS B 2 57 ? 66.537 140.190 27.256 1.00 77.46 118 LYS B N 1
ATOM 2048 C CA . LYS B 2 57 ? 67.828 140.857 27.365 1.00 75.68 118 LYS B CA 1
ATOM 2049 C C . LYS B 2 57 ? 68.775 140.514 26.221 1.00 85.69 118 LYS B C 1
ATOM 2050 O O . LYS B 2 57 ? 69.961 140.852 26.293 1.00 93.69 118 LYS B O 1
ATOM 2056 N N . THR B 2 58 ? 68.286 139.844 25.175 1.00 82.16 119 THR B N 1
ATOM 2057 C CA . THR B 2 58 ? 69.101 139.563 23.996 1.00 80.09 119 THR B CA 1
ATOM 2058 C C . THR B 2 58 ? 68.230 139.464 22.752 1.00 73.16 119 THR B C 1
ATOM 2059 O O . THR B 2 58 ? 68.735 139.543 21.627 1.00 76.68 119 THR B O 1
ATOM 2063 N N . ASN B 2 59 ? 66.924 139.290 22.949 1.00 83.80 120 ASN B N 1
ATOM 2064 C CA . ASN B 2 59 ? 65.939 139.156 21.873 1.00 90.40 120 ASN B CA 1
ATOM 2065 C C . ASN B 2 59 ? 66.242 137.995 20.932 1.00 81.82 120 ASN B C 1
ATOM 2066 O O . ASN B 2 59 ? 65.778 137.986 19.788 1.00 88.54 120 ASN B O 1
ATOM 2071 N N . LYS B 2 60 ? 67.008 137.011 21.396 1.00 65.72 121 LYS B N 1
ATOM 2072 C CA . LYS B 2 60 ? 67.175 135.762 20.668 1.00 78.63 121 LYS B CA 1
ATOM 2073 C C . LYS B 2 60 ? 65.981 134.850 20.939 1.00 82.20 121 LYS B C 1
ATOM 2074 O O . LYS B 2 60 ? 65.625 134.611 22.098 1.00 77.06 121 LYS B O 1
ATOM 2080 N N . VAL B 2 61 ? 65.360 134.344 19.874 1.00 62.39 122 VAL B N 1
ATOM 2081 C CA . VAL B 2 61 ? 64.201 133.464 19.986 1.00 63.45 122 VAL B CA 1
ATOM 2082 C C . VAL B 2 61 ? 64.690 132.019 19.951 1.00 66.66 122 VAL B C 1
ATOM 2083 O O . VAL B 2 61 ? 65.504 131.647 19.094 1.00 55.61 122 VAL B O 1
ATOM 2087 N N . ARG B 2 62 ? 64.239 131.219 20.913 1.00 66.58 123 ARG B N 1
ATOM 2088 C CA . ARG B 2 62 ? 64.640 129.825 21.054 1.00 50.26 123 ARG B CA 1
ATOM 2089 C C . ARG B 2 62 ? 63.428 128.927 20.877 1.00 55.57 123 ARG B C 1
ATOM 2090 O O . ARG B 2 62 ? 62.279 129.383 20.865 1.00 45.51 123 ARG B O 1
ATOM 2098 N N . ILE B 2 63 ? 63.700 127.631 20.756 1.00 59.77 124 ILE B N 1
ATOM 2099 C CA . ILE B 2 63 ? 62.669 126.600 20.800 1.00 56.59 124 ILE B CA 1
ATOM 2100 C C . ILE B 2 63 ? 62.783 125.877 22.134 1.00 49.93 124 ILE B C 1
ATOM 2101 O O . ILE B 2 63 ? 63.810 125.246 22.421 1.00 52.95 124 ILE B O 1
ATOM 2106 N N . LEU B 2 64 ? 61.734 125.965 22.952 1.00 43.07 125 LEU B N 1
ATOM 2107 C CA . LEU B 2 64 ? 61.653 125.198 24.192 1.00 50.09 125 LEU B CA 1
ATOM 2108 C C . LEU B 2 64 ? 60.417 124.312 24.142 1.00 42.91 125 LEU B C 1
ATOM 2109 O O . LEU B 2 64 ? 59.300 124.805 23.943 1.00 38.76 125 LEU B O 1
ATOM 2114 N N . MET B 2 65 ? 60.619 123.007 24.316 1.00 42.65 126 MET B N 1
ATOM 2115 C CA . MET B 2 65 ? 59.528 122.046 24.286 1.00 49.39 126 MET B CA 1
ATOM 2116 C C . MET B 2 65 ? 59.690 121.067 25.440 1.00 56.86 126 MET B C 1
ATOM 2117 O O . MET B 2 65 ? 60.765 120.483 25.619 1.00 44.38 126 MET B O 1
ATOM 2122 N N . ARG B 2 66 ? 58.626 120.886 26.221 1.00 41.62 127 ARG B N 1
ATOM 2123 C CA . ARG B 2 66 ? 58.652 119.990 27.368 1.00 39.54 127 ARG B CA 1
ATOM 2124 C C . ARG B 2 66 ? 57.619 118.892 27.199 1.00 31.70 127 ARG B C 1
ATOM 2125 O O . ARG B 2 66 ? 56.510 119.142 26.716 1.00 35.77 127 ARG B O 1
ATOM 2133 N N . ARG B 2 67 ? 57.980 117.684 27.625 1.00 32.80 128 ARG B N 1
ATOM 2134 C CA . ARG B 2 67 ? 57.027 116.582 27.652 1.00 39.31 128 ARG B CA 1
ATOM 2135 C C . ARG B 2 67 ? 55.895 116.845 28.646 1.00 37.51 128 ARG B C 1
ATOM 2136 O O . ARG B 2 67 ? 56.105 117.386 29.736 1.00 37.10 128 ARG B O 1
ATOM 2144 N N . ASP B 2 68 ? 54.684 116.450 28.254 1.00 35.46 129 ASP B N 1
ATOM 2145 C CA . ASP B 2 68 ? 53.544 116.455 29.164 1.00 39.68 129 ASP B CA 1
ATOM 2146 C C . ASP B 2 68 ? 53.829 115.625 30.417 1.00 39.71 129 ASP B C 1
ATOM 2147 O O . ASP B 2 68 ? 54.587 114.651 30.388 1.00 29.71 129 ASP B O 1
ATOM 2152 N N . LYS B 2 69 ? 53.207 116.035 31.529 1.00 39.32 130 LYS B N 1
ATOM 2153 C CA . LYS B 2 69 ? 53.239 115.326 32.811 1.00 38.09 130 LYS B CA 1
ATOM 2154 C C . LYS B 2 69 ? 54.603 115.406 33.484 1.00 40.21 130 LYS B C 1
ATOM 2155 O O . LYS B 2 69 ? 54.730 116.015 34.550 1.00 46.64 130 LYS B O 1
ATOM 2161 N N . THR B 2 70 ? 55.629 114.794 32.886 1.00 38.82 131 THR B N 1
ATOM 2162 C CA . THR B 2 70 ? 56.951 114.822 33.498 1.00 33.43 131 THR B CA 1
ATOM 2163 C C . THR B 2 70 ? 57.649 116.161 33.314 1.00 35.93 131 THR B C 1
ATOM 2164 O O . THR B 2 70 ? 58.639 116.425 34.003 1.00 36.61 131 THR B O 1
ATOM 2168 N N . LEU B 2 71 ? 57.161 117.003 32.401 1.00 43.59 132 LEU B N 1
ATOM 2169 C CA . LEU B 2 71 ? 57.696 118.344 32.156 1.00 53.38 132 LEU B CA 1
ATOM 2170 C C . LEU B 2 71 ? 59.171 118.323 31.756 1.00 52.02 132 LEU B C 1
ATOM 2171 O O . LEU B 2 71 ? 59.874 119.330 31.903 1.00 49.03 132 LEU B O 1
ATOM 2176 N N . LYS B 2 72 ? 59.659 117.196 31.247 1.00 34.12 133 LYS B N 1
ATOM 2177 C CA . LYS B 2 72 ? 61.051 117.102 30.840 1.00 41.55 133 LYS B CA 1
ATOM 2178 C C . LYS B 2 72 ? 61.251 117.735 29.471 1.00 48.57 133 LYS B C 1
ATOM 2179 O O . LYS B 2 72 ? 60.371 117.679 28.601 1.00 39.42 133 LYS B O 1
ATOM 2185 N N . ILE B 2 73 ? 62.416 118.351 29.300 1.00 42.21 134 ILE B N 1
ATOM 2186 C CA . ILE B 2 73 ? 62.744 119.086 28.085 1.00 43.29 134 ILE B CA 1
ATOM 2187 C C . ILE B 2 73 ? 63.166 118.101 27.005 1.00 49.84 134 ILE B C 1
ATOM 2188 O O . ILE B 2 73 ? 64.065 117.276 27.211 1.00 49.69 134 ILE B O 1
ATOM 2193 N N . CYS B 2 74 ? 62.501 118.169 25.857 1.00 49.39 135 CYS B N 1
ATOM 2194 C CA . CYS B 2 74 ? 62.859 117.353 24.712 1.00 47.58 135 CYS B CA 1
ATOM 2195 C C . CYS B 2 74 ? 63.399 118.178 23.553 1.00 52.45 135 CYS B C 1
ATOM 2196 O O . CYS B 2 74 ? 63.895 117.599 22.582 1.00 58.88 135 CYS B O 1
ATOM 2199 N N . ALA B 2 75 ? 63.333 119.505 23.637 1.00 42.80 136 ALA B N 1
ATOM 2200 C CA . ALA B 2 75 ? 63.933 120.376 22.636 1.00 55.85 136 ALA B CA 1
ATOM 2201 C C . ALA B 2 75 ? 64.325 121.690 23.295 1.00 56.61 136 ALA B C 1
ATOM 2202 O O . ALA B 2 75 ? 63.521 122.288 24.019 1.00 47.72 136 ALA B O 1
ATOM 2204 N N . ASN B 2 76 ? 65.562 122.130 23.034 1.00 59.38 137 ASN B N 1
ATOM 2205 C CA . ASN B 2 76 ? 66.058 123.408 23.553 1.00 57.24 137 ASN B CA 1
ATOM 2206 C C . ASN B 2 76 ? 67.199 123.866 22.642 1.00 52.43 137 ASN B C 1
ATOM 2207 O O . ASN B 2 76 ? 68.340 123.422 22.804 1.00 47.65 137 ASN B O 1
ATOM 2212 N N . HIS B 2 77 ? 66.886 124.754 21.705 1.00 48.84 138 HIS B N 1
ATOM 2213 C CA . HIS B 2 77 ? 67.885 125.161 20.729 1.00 39.89 138 HIS B CA 1
ATOM 2214 C C . HIS B 2 77 ? 67.488 126.498 20.124 1.00 55.59 138 HIS B C 1
ATOM 2215 O O . HIS B 2 77 ? 66.322 126.905 20.166 1.00 44.46 138 HIS B O 1
ATOM 2222 N N . ILE B 2 78 ? 68.491 127.181 19.567 1.00 52.80 139 ILE B N 1
ATOM 2223 C CA . ILE B 2 78 ? 68.298 128.482 18.936 1.00 39.01 139 ILE B CA 1
ATOM 2224 C C . ILE B 2 78 ? 67.679 128.284 17.556 1.00 49.57 139 ILE B C 1
ATOM 2225 O O . ILE B 2 78 ? 68.075 127.388 16.797 1.00 39.09 139 ILE B O 1
ATOM 2230 N N . ILE B 2 79 ? 66.697 129.121 17.226 1.00 44.55 140 ILE B N 1
ATOM 2231 C CA . ILE B 2 79 ? 66.097 129.123 15.897 1.00 40.38 140 ILE B CA 1
ATOM 2232 C C . ILE B 2 79 ? 67.041 129.823 14.923 1.00 54.67 140 ILE B C 1
ATOM 2233 O O . ILE B 2 79 ? 66.805 130.973 14.530 1.00 54.69 140 ILE B O 1
ATOM 2238 N N . ALA B 2 80 ? 68.111 129.130 14.526 1.00 58.00 141 ALA B N 1
ATOM 2239 C CA . ALA B 2 80 ? 69.128 129.724 13.664 1.00 55.11 141 ALA B CA 1
ATOM 2240 C C . ALA B 2 80 ? 68.537 130.096 12.305 1.00 66.02 141 ALA B C 1
ATOM 2241 O O . ALA B 2 80 ? 67.695 129.366 11.769 1.00 62.28 141 ALA B O 1
ATOM 2243 N N . PRO B 2 81 ? 68.953 131.225 11.724 1.00 75.53 142 PRO B N 1
ATOM 2244 C CA . PRO B 2 81 ? 68.438 131.606 10.397 1.00 72.06 142 PRO B CA 1
ATOM 2245 C C . PRO B 2 81 ? 68.943 130.720 9.261 1.00 54.60 142 PRO B C 1
ATOM 2246 O O . PRO B 2 81 ? 68.378 130.784 8.162 1.00 49.91 142 PRO B O 1
ATOM 2250 N N . GLU B 2 82 ? 69.972 129.896 9.493 1.00 45.61 143 GLU B N 1
ATOM 2251 C CA . GLU B 2 82 ? 70.468 128.954 8.493 1.00 50.79 143 GLU B CA 1
ATOM 2252 C C . GLU B 2 82 ? 69.623 127.688 8.392 1.00 66.75 143 GLU B C 1
ATOM 2253 O O . GLU B 2 82 ? 69.688 126.994 7.369 1.00 62.47 143 GLU B O 1
ATOM 2259 N N . TYR B 2 83 ? 68.853 127.365 9.428 1.00 78.19 144 TYR B N 1
ATOM 2260 C CA . TYR B 2 83 ? 67.987 126.195 9.395 1.00 69.22 144 TYR B CA 1
ATOM 2261 C C . TYR B 2 83 ? 66.866 126.382 8.377 1.00 64.48 144 TYR B C 1
ATOM 2262 O O . TYR B 2 83 ? 66.317 127.479 8.226 1.00 60.44 144 TYR B O 1
ATOM 2271 N N . THR B 2 84 ? 66.523 125.299 7.676 1.00 58.55 145 THR B N 1
ATOM 2272 C CA . THR B 2 84 ? 65.447 125.315 6.694 1.00 73.02 145 THR B CA 1
ATOM 2273 C C . THR B 2 84 ? 64.502 124.153 6.952 1.00 63.51 145 THR B C 1
ATOM 2274 O O . THR B 2 84 ? 64.945 123.023 7.186 1.00 46.40 145 THR B O 1
ATOM 2278 N N . LEU B 2 85 ? 63.202 124.445 6.888 1.00 62.69 146 LEU B N 1
ATOM 2279 C CA . LEU B 2 85 ? 62.150 123.461 7.117 1.00 63.66 146 LEU B CA 1
ATOM 2280 C C . LEU B 2 85 ? 61.816 122.741 5.815 1.00 67.55 146 LEU B C 1
ATOM 2281 O O . LEU B 2 85 ? 61.336 123.363 4.860 1.00 62.19 146 LEU B O 1
ATOM 2286 N N . LYS B 2 86 ? 62.055 121.429 5.785 1.00 53.46 147 LYS B N 1
ATOM 2287 C CA . LYS B 2 86 ? 61.735 120.595 4.641 1.00 61.00 147 LYS B CA 1
ATOM 2288 C C . LYS B 2 86 ? 60.622 119.607 4.989 1.00 65.75 147 LYS B C 1
ATOM 2289 O O . LYS B 2 86 ? 60.628 119.030 6.084 1.00 59.80 147 LYS B O 1
ATOM 2295 N N . PRO B 2 87 ? 59.658 119.396 4.094 1.00 54.92 148 PRO B N 1
ATOM 2296 C CA . PRO B 2 87 ? 58.564 118.467 4.394 1.00 53.88 148 PRO B CA 1
ATOM 2297 C C . PRO B 2 87 ? 59.058 117.030 4.454 1.00 44.35 148 PRO B C 1
ATOM 2298 O O . PRO B 2 87 ? 60.139 116.689 3.971 1.00 47.82 148 PRO B O 1
ATOM 2302 N N . ASN B 2 88 ? 58.246 116.187 5.085 1.00 46.50 149 ASN B N 1
ATOM 2303 C CA . ASN B 2 88 ? 58.470 114.751 5.123 1.00 40.76 149 ASN B CA 1
ATOM 2304 C C . ASN B 2 88 ? 57.625 114.088 4.044 1.00 38.37 149 ASN B C 1
ATOM 2305 O O . ASN B 2 88 ? 56.560 114.585 3.671 1.00 45.33 149 ASN B O 1
ATOM 2310 N N . VAL B 2 89 ? 58.119 112.957 3.539 1.00 37.31 150 VAL B N 1
ATOM 2311 C CA . VAL B 2 89 ? 57.469 112.298 2.413 1.00 39.57 150 VAL B CA 1
ATOM 2312 C C . VAL B 2 89 ? 56.070 111.816 2.784 1.00 52.06 150 VAL B C 1
ATOM 2313 O O . VAL B 2 89 ? 55.171 111.787 1.933 1.00 41.11 150 VAL B O 1
ATOM 2317 N N . GLY B 2 90 ? 55.851 111.452 4.048 1.00 38.74 151 GLY B N 1
ATOM 2318 C CA . GLY B 2 90 ? 54.583 110.868 4.435 1.00 35.81 151 GLY B CA 1
ATOM 2319 C C . GLY B 2 90 ? 53.660 111.728 5.278 1.00 47.12 151 GLY B C 1
ATOM 2320 O O . GLY B 2 90 ? 52.807 111.186 5.990 1.00 39.99 151 GLY B O 1
ATOM 2321 N N . SER B 2 91 ? 53.794 113.056 5.202 1.00 42.41 152 SER B N 1
ATOM 2322 C CA . SER B 2 91 ? 53.035 113.933 6.089 1.00 32.32 152 SER B CA 1
ATOM 2323 C C . SER B 2 91 ? 52.886 115.320 5.487 1.00 37.13 152 SER B C 1
ATOM 2324 O O . SER B 2 91 ? 53.867 115.897 5.014 1.00 45.49 152 SER B O 1
ATOM 2327 N N . ASP B 2 92 ? 51.669 115.861 5.536 1.00 35.75 153 ASP B N 1
ATOM 2328 C CA . ASP B 2 92 ? 51.426 117.261 5.209 1.00 45.68 153 ASP B CA 1
ATOM 2329 C C . ASP B 2 92 ? 51.285 118.134 6.455 1.00 47.35 153 ASP B C 1
ATOM 2330 O O . ASP B 2 92 ? 50.845 119.283 6.350 1.00 47.57 153 ASP B O 1
ATOM 2335 N N . ARG B 2 93 ? 51.645 117.613 7.630 1.00 41.60 154 ARG B N 1
ATOM 2336 C CA . ARG B 2 93 ? 51.569 118.352 8.885 1.00 51.37 154 ARG B CA 1
ATOM 2337 C C . ARG B 2 93 ? 52.860 118.198 9.688 1.00 43.20 154 ARG B C 1
ATOM 2338 O O . ARG B 2 93 ? 52.839 118.169 10.923 1.00 43.22 154 ARG B O 1
ATOM 2346 N N . SER B 2 94 ? 53.996 118.102 9.001 1.00 36.04 155 SER B N 1
ATOM 2347 C CA . SER B 2 94 ? 55.277 117.916 9.663 1.00 37.68 155 SER B CA 1
ATOM 2348 C C . SER B 2 94 ? 56.352 118.692 8.917 1.00 50.20 155 SER B C 1
ATOM 2349 O O . SER B 2 94 ? 56.227 118.965 7.720 1.00 56.20 155 SER B O 1
ATOM 2352 N N . TRP B 2 95 ? 57.408 119.051 9.650 1.00 40.52 156 TRP B N 1
ATOM 2353 C CA . TRP B 2 95 ? 58.596 119.682 9.096 1.00 45.45 156 TRP B CA 1
ATOM 2354 C C . TRP B 2 95 ? 59.821 118.925 9.580 1.00 41.33 156 TRP B C 1
ATOM 2355 O O . TRP B 2 95 ? 59.855 118.438 10.717 1.00 43.20 156 TRP B O 1
ATOM 2366 N N . VAL B 2 96 ? 60.811 118.812 8.700 1.00 46.78 157 VAL B N 1
ATOM 2367 C CA . VAL B 2 96 ? 62.084 118.166 8.992 1.00 47.68 157 VAL B CA 1
ATOM 2368 C C . VAL B 2 96 ? 63.182 119.208 8.842 1.00 49.80 157 VAL B C 1
ATOM 2369 O O . VAL B 2 96 ? 63.152 120.023 7.912 1.00 52.69 157 VAL B O 1
ATOM 2373 N N . TYR B 2 97 ? 64.140 119.196 9.766 1.00 47.70 158 TYR B N 1
ATOM 2374 C CA . TYR B 2 97 ? 65.282 120.095 9.674 1.00 54.70 158 TYR B CA 1
ATOM 2375 C C . TYR B 2 97 ? 66.386 119.586 10.582 1.00 49.73 158 TYR B C 1
ATOM 2376 O O . TYR B 2 97 ? 66.121 118.965 11.612 1.00 59.91 158 TYR B O 1
ATOM 2385 N N . ALA B 2 98 ? 67.626 119.862 10.190 1.00 68.82 159 ALA B N 1
ATOM 2386 C CA . ALA B 2 98 ? 68.782 119.479 10.984 1.00 59.85 159 ALA B CA 1
ATOM 2387 C C . ALA B 2 98 ? 69.085 120.554 12.015 1.00 63.93 159 ALA B C 1
ATOM 2388 O O . ALA B 2 98 ? 68.965 121.752 11.741 1.00 66.33 159 ALA B O 1
ATOM 2390 N N . CYS B 2 99 ? 69.475 120.116 13.204 1.00 61.91 160 CYS B N 1
ATOM 2391 C CA . CYS B 2 99 ? 69.809 121.010 14.300 1.00 61.08 160 CYS B CA 1
ATOM 2392 C C . CYS B 2 99 ? 71.204 120.659 14.788 1.00 63.58 160 CYS B C 1
ATOM 2393 O O . CYS B 2 99 ? 71.492 119.490 15.070 1.00 60.35 160 CYS B O 1
ATOM 2396 N N . THR B 2 100 ? 72.070 121.664 14.879 1.00 61.96 161 THR B N 1
ATOM 2397 C CA . THR B 2 100 ? 73.468 121.405 15.191 1.00 68.30 161 THR B CA 1
ATOM 2398 C C . THR B 2 100 ? 73.773 121.474 16.680 1.00 68.28 161 THR B C 1
ATOM 2399 O O . THR B 2 100 ? 74.679 120.773 17.147 1.00 64.74 161 THR B O 1
ATOM 2403 N N . ALA B 2 101 ? 73.036 122.282 17.442 1.00 64.18 162 ALA B N 1
ATOM 2404 C CA . ALA B 2 101 ? 73.279 122.422 18.879 1.00 70.08 162 ALA B CA 1
ATOM 2405 C C . ALA B 2 101 ? 71.938 122.408 19.609 1.00 72.88 162 ALA B C 1
ATOM 2406 O O . ALA B 2 101 ? 71.245 123.429 19.663 1.00 61.66 162 ALA B O 1
ATOM 2408 N N . ASP B 2 102 ? 71.578 121.256 20.170 1.00 66.89 163 ASP B N 1
ATOM 2409 C CA . ASP B 2 102 ? 70.405 121.123 21.027 1.00 51.89 163 ASP B CA 1
ATOM 2410 C C . ASP B 2 102 ? 70.875 120.661 22.396 1.00 56.96 163 ASP B C 1
ATOM 2411 O O . ASP B 2 102 ? 71.644 119.699 22.495 1.00 57.46 163 ASP B O 1
ATOM 2416 N N . ILE B 2 103 ? 70.420 121.347 23.447 1.00 50.54 164 ILE B N 1
ATOM 2417 C CA . ILE B 2 103 ? 70.878 121.049 24.801 1.00 65.20 164 ILE B CA 1
ATOM 2418 C C . ILE B 2 103 ? 69.727 120.546 25.659 1.00 70.00 164 ILE B C 1
ATOM 2419 O O . ILE B 2 103 ? 69.619 120.900 26.839 1.00 68.46 164 ILE B O 1
ATOM 2424 N N . ALA B 2 104 ? 68.867 119.704 25.082 1.00 65.78 165 ALA B N 1
ATOM 2425 C CA . ALA B 2 104 ? 67.755 119.165 25.857 1.00 72.99 165 ALA B CA 1
ATOM 2426 C C . ALA B 2 104 ? 68.227 118.131 26.870 1.00 72.56 165 ALA B C 1
ATOM 2427 O O . ALA B 2 104 ? 67.640 118.015 27.951 1.00 68.08 165 ALA B O 1
ATOM 2429 N N . GLU B 2 105 ? 69.280 117.383 26.551 1.00 61.13 166 GLU B N 1
ATOM 2430 C CA . GLU B 2 105 ? 69.757 116.306 27.411 1.00 82.34 166 GLU B CA 1
ATOM 2431 C C . GLU B 2 105 ? 71.242 116.468 27.716 1.00 82.62 166 GLU B C 1
ATOM 2432 O O . GLU B 2 105 ? 72.010 115.501 27.698 1.00 71.63 166 GLU B O 1
ATOM 2438 N N . GLY B 2 106 ? 71.673 117.695 28.005 1.00 80.98 167 GLY B N 1
ATOM 2439 C CA . GLY B 2 106 ? 73.061 117.934 28.352 1.00 73.75 167 GLY B CA 1
ATOM 2440 C C . GLY B 2 106 ? 73.843 118.725 27.323 1.00 66.80 167 GLY B C 1
ATOM 2441 O O . GLY B 2 106 ? 73.503 119.875 27.024 1.00 59.18 167 GLY B O 1
ATOM 2442 N N . GLU B 2 107 ? 74.893 118.111 26.775 1.00 68.01 168 GLU B N 1
ATOM 2443 C CA . GLU B 2 107 ? 75.774 118.795 25.835 1.00 78.44 168 GLU B CA 1
ATOM 2444 C C . GLU B 2 107 ? 75.083 119.024 24.497 1.00 77.08 168 GLU B C 1
ATOM 2445 O O . GLU B 2 107 ? 74.356 118.161 23.996 1.00 89.96 168 GLU B O 1
ATOM 2451 N N . ALA B 2 108 ? 75.316 120.204 23.919 1.00 66.93 169 ALA B N 1
ATOM 2452 C CA . ALA B 2 108 ? 74.805 120.527 22.593 1.00 83.33 169 ALA B CA 1
ATOM 2453 C C . ALA B 2 108 ? 75.210 119.465 21.575 1.00 86.62 169 ALA B C 1
ATOM 2454 O O . ALA B 2 108 ? 76.359 119.429 21.123 1.00 85.56 169 ALA B O 1
ATOM 2456 N N . GLU B 2 109 ? 74.275 118.588 21.222 1.00 76.88 170 GLU B N 1
ATOM 2457 C CA . GLU B 2 109 ? 74.503 117.546 20.234 1.00 74.16 170 GLU B CA 1
ATOM 2458 C C . GLU B 2 109 ? 73.739 117.881 18.958 1.00 70.42 170 GLU B C 1
ATOM 2459 O O . GLU B 2 109 ? 72.733 118.595 18.991 1.00 68.76 170 GLU B O 1
ATOM 2465 N N . ALA B 2 110 ? 74.239 117.378 17.830 1.00 75.52 171 ALA B N 1
ATOM 2466 C CA . ALA B 2 110 ? 73.582 117.578 16.547 1.00 69.50 171 ALA B CA 1
ATOM 2467 C C . ALA B 2 110 ? 72.423 116.601 16.384 1.00 66.37 171 ALA B C 1
ATOM 2468 O O . ALA B 2 110 ? 72.511 115.437 16.789 1.00 61.64 171 ALA B O 1
ATOM 2470 N N . PHE B 2 111 ? 71.335 117.079 15.780 1.00 53.95 172 PHE B N 1
ATOM 2471 C CA . PHE B 2 111 ? 70.129 116.273 15.632 1.00 62.54 172 PHE B CA 1
ATOM 2472 C C . PHE B 2 111 ? 69.424 116.616 14.328 1.00 50.90 172 PHE B C 1
ATOM 2473 O O . PHE B 2 111 ? 69.346 117.787 13.944 1.00 47.57 172 PHE B O 1
ATOM 2481 N N . THR B 2 112 ? 68.902 115.593 13.656 1.00 36.83 173 THR B N 1
ATOM 2482 C CA . THR B 2 112 ? 67.948 115.787 12.569 1.00 58.28 173 THR B CA 1
ATOM 2483 C C . THR B 2 112 ? 66.552 115.589 13.154 1.00 49.86 173 THR B C 1
ATOM 2484 O O . THR B 2 112 ? 66.193 114.480 13.569 1.00 46.41 173 THR B O 1
ATOM 2488 N N . PHE B 2 113 ? 65.779 116.667 13.205 1.00 48.22 174 PHE B N 1
ATOM 2489 C CA . PHE B 2 113 ? 64.509 116.699 13.909 1.00 43.18 174 PHE B CA 1
ATOM 2490 C C . PHE B 2 113 ? 63.341 116.607 12.934 1.00 48.77 174 PHE B C 1
ATOM 2491 O O . PHE B 2 113 ? 63.420 117.066 11.792 1.00 44.56 174 PHE B O 1
ATOM 2499 N N . ALA B 2 114 ? 62.253 115.999 13.396 1.00 45.16 175 ALA B N 1
ATOM 2500 C CA . ALA B 2 114 ? 60.961 116.110 12.735 1.00 38.27 175 ALA B CA 1
ATOM 2501 C C . ALA B 2 114 ? 59.924 116.474 13.783 1.00 37.23 175 ALA B C 1
ATOM 2502 O O . ALA B 2 114 ? 59.958 115.967 14.908 1.00 45.02 175 ALA B O 1
ATOM 2504 N N . ILE B 2 115 ? 59.015 117.370 13.430 1.00 30.94 176 ILE B N 1
ATOM 2505 C CA . ILE B 2 115 ? 58.013 117.837 14.373 1.00 31.38 176 ILE B CA 1
ATOM 2506 C C . ILE B 2 115 ? 56.659 117.809 13.673 1.00 42.16 176 ILE B C 1
ATOM 2507 O O . ILE B 2 115 ? 56.511 118.343 12.567 1.00 40.45 176 ILE B O 1
ATOM 2512 N N . ARG B 2 116 ? 55.683 117.150 14.297 1.00 34.66 177 ARG B N 1
ATOM 2513 C CA . ARG B 2 116 ? 54.362 116.973 13.711 1.00 41.51 177 ARG B CA 1
ATOM 2514 C C . ARG B 2 116 ? 53.319 117.656 14.587 1.00 36.37 177 ARG B C 1
ATOM 2515 O O . ARG B 2 116 ? 53.454 117.713 15.811 1.00 36.91 177 ARG B O 1
ATOM 2523 N N . PHE B 2 117 ? 52.279 118.175 13.953 1.00 34.92 178 PHE B N 1
ATOM 2524 C CA . PHE B 2 117 ? 51.262 118.972 14.625 1.00 38.52 178 PHE B CA 1
ATOM 2525 C C . PHE B 2 117 ? 49.889 118.345 14.407 1.00 48.92 178 PHE B C 1
ATOM 2526 O O . PHE B 2 117 ? 49.743 117.317 13.738 1.00 45.66 178 PHE B O 1
ATOM 2534 N N . GLY B 2 118 ? 48.874 118.976 14.998 1.00 38.10 179 GLY B N 1
ATOM 2535 C CA . GLY B 2 118 ? 47.529 118.443 14.923 1.00 27.56 179 GLY B CA 1
ATOM 2536 C C . GLY B 2 118 ? 46.902 118.559 13.554 1.00 44.72 179 GLY B C 1
ATOM 2537 O O . GLY B 2 118 ? 46.018 117.764 13.213 1.00 39.59 179 GLY B O 1
ATOM 2538 N N . SER B 2 119 ? 47.350 119.513 12.751 1.00 37.41 180 SER B N 1
ATOM 2539 C CA . SER B 2 119 ? 46.718 119.734 11.463 1.00 40.70 180 SER B CA 1
ATOM 2540 C C . SER B 2 119 ? 47.731 120.374 10.527 1.00 55.49 180 SER B C 1
ATOM 2541 O O . SER B 2 119 ? 48.848 120.722 10.927 1.00 46.01 180 SER B O 1
ATOM 2544 N N . LYS B 2 120 ? 47.323 120.511 9.262 1.00 48.91 181 LYS B N 1
ATOM 2545 C CA . LYS B 2 120 ? 48.153 121.214 8.294 1.00 51.02 181 LYS B CA 1
ATOM 2546 C C . LYS B 2 120 ? 48.171 122.705 8.579 1.00 55.17 181 LYS B C 1
ATOM 2547 O O . LYS B 2 120 ? 49.182 123.370 8.327 1.00 58.35 181 LYS B O 1
ATOM 2553 N N . GLU B 2 121 ? 47.073 123.238 9.125 1.00 45.84 182 GLU B N 1
ATOM 2554 C CA . GLU B 2 121 ? 47.025 124.652 9.481 1.00 53.20 182 GLU B CA 1
ATOM 2555 C C . GLU B 2 121 ? 48.093 125.003 10.510 1.00 51.23 182 GLU B C 1
ATOM 2556 O O . GLU B 2 121 ? 48.881 125.933 10.305 1.00 52.91 182 GLU B O 1
ATOM 2562 N N . ASN B 2 122 ? 48.139 124.265 11.624 1.00 37.27 183 ASN B N 1
ATOM 2563 C CA . ASN B 2 122 ? 49.155 124.528 12.639 1.00 40.65 183 ASN B CA 1
ATOM 2564 C C . ASN B 2 122 ? 50.558 124.310 12.091 1.00 52.17 183 ASN B C 1
ATOM 2565 O O . ASN B 2 122 ? 51.492 125.037 12.450 1.00 52.70 183 ASN B O 1
ATOM 2570 N N . ALA B 2 123 ? 50.735 123.302 11.235 1.00 55.99 184 ALA B N 1
ATOM 2571 C CA . ALA B 2 123 ? 52.043 123.089 10.627 1.00 49.63 184 ALA B CA 1
ATOM 2572 C C . ALA B 2 123 ? 52.437 124.271 9.753 1.00 55.36 184 ALA B C 1
ATOM 2573 O O . ALA B 2 123 ? 53.595 124.705 9.767 1.00 55.89 184 ALA B O 1
ATOM 2575 N N . ASP B 2 124 ? 51.486 124.803 8.980 1.00 54.92 185 ASP B N 1
ATOM 2576 C CA . ASP B 2 124 ? 51.771 125.979 8.164 1.00 57.37 185 ASP B CA 1
ATOM 2577 C C . ASP B 2 124 ? 52.037 127.197 9.041 1.00 60.48 185 ASP B C 1
ATOM 2578 O O . ASP B 2 124 ? 53.015 127.922 8.825 1.00 64.87 185 ASP B O 1
ATOM 2583 N N . LYS B 2 125 ? 51.186 127.421 10.048 1.00 67.05 186 LYS B N 1
ATOM 2584 C CA . LYS B 2 125 ? 51.384 128.532 10.975 1.00 62.17 186 LYS B CA 1
ATOM 2585 C C . LYS B 2 125 ? 52.718 128.419 11.703 1.00 67.37 186 LYS B C 1
ATOM 2586 O O . LYS B 2 125 ? 53.371 129.433 11.976 1.00 71.66 186 LYS B O 1
ATOM 2592 N N . PHE B 2 126 ? 53.139 127.194 12.029 1.00 57.36 187 PHE B N 1
ATOM 2593 C CA . PHE B 2 126 ? 54.431 127.008 12.679 1.00 47.02 187 PHE B CA 1
ATOM 2594 C C . PHE B 2 126 ? 55.567 127.467 11.776 1.00 59.55 187 PHE B C 1
ATOM 2595 O O . PHE B 2 126 ? 56.517 128.105 12.242 1.00 59.05 187 PHE B O 1
ATOM 2603 N N . LYS B 2 127 ? 55.491 127.141 10.480 1.00 59.82 188 LYS B N 1
ATOM 2604 C CA . LYS B 2 127 ? 56.547 127.546 9.556 1.00 60.41 188 LYS B CA 1
ATOM 2605 C C . LYS B 2 127 ? 56.640 129.064 9.463 1.00 62.07 188 LYS B C 1
ATOM 2606 O O . LYS B 2 127 ? 57.740 129.626 9.468 1.00 57.55 188 LYS B O 1
ATOM 2612 N N . GLU B 2 128 ? 55.491 129.741 9.383 1.00 56.91 189 GLU B N 1
ATOM 2613 C CA . GLU B 2 128 ? 55.479 131.200 9.363 1.00 59.06 189 GLU B CA 1
ATOM 2614 C C . GLU B 2 128 ? 56.145 131.773 10.609 1.00 62.67 189 GLU B C 1
ATOM 2615 O O . GLU B 2 128 ? 57.005 132.656 10.516 1.00 65.06 189 GLU B O 1
ATOM 2621 N N . GLU B 2 129 ? 55.765 131.270 11.789 1.00 67.32 190 GLU B N 1
ATOM 2622 C CA . GLU B 2 129 ? 56.371 131.728 13.037 1.00 61.35 190 GLU B CA 1
ATOM 2623 C C . GLU B 2 129 ? 57.837 131.319 13.137 1.00 61.64 190 GLU B C 1
ATOM 2624 O O . GLU B 2 129 ? 58.644 132.047 13.727 1.00 68.38 190 GLU B O 1
ATOM 2630 N N . PHE B 2 130 ? 58.196 130.162 12.581 1.00 54.36 191 PHE B N 1
ATOM 2631 C CA . PHE B 2 130 ? 59.596 129.752 12.565 1.00 57.15 191 PHE B CA 1
ATOM 2632 C C . PHE B 2 130 ? 60.431 130.687 11.700 1.00 70.23 191 PHE B C 1
ATOM 2633 O O . PHE B 2 130 ? 61.590 130.977 12.026 1.00 60.53 191 PHE B O 1
ATOM 2641 N N . GLU B 2 131 ? 59.858 131.163 10.588 1.00 70.50 192 GLU B N 1
ATOM 2642 C CA . GLU B 2 131 ? 60.549 132.137 9.750 1.00 72.86 192 GLU B CA 1
ATOM 2643 C C . GLU B 2 131 ? 60.517 133.526 10.381 1.00 80.17 192 GLU B C 1
ATOM 2644 O O . GLU B 2 131 ? 61.513 134.258 10.330 1.00 77.46 192 GLU B O 1
ATOM 2650 N N . LYS B 2 132 ? 59.390 133.901 10.998 1.00 70.10 193 LYS B N 1
ATOM 2651 C CA . LYS B 2 132 ? 59.318 135.144 11.762 1.00 68.71 193 LYS B CA 1
ATOM 2652 C C . LYS B 2 132 ? 60.181 135.123 13.018 1.00 81.60 193 LYS B C 1
ATOM 2653 O O . LYS B 2 132 ? 60.189 136.116 13.753 1.00 91.05 193 LYS B O 1
ATOM 2659 N N . ALA B 2 133 ? 60.880 134.024 13.296 1.00 80.27 194 ALA B N 1
ATOM 2660 C CA . ALA B 2 133 ? 61.862 133.965 14.368 1.00 67.69 194 ALA B CA 1
ATOM 2661 C C . ALA B 2 133 ? 63.290 134.017 13.860 1.00 63.67 194 ALA B C 1
ATOM 2662 O O . ALA B 2 133 ? 64.183 134.447 14.595 1.00 60.41 194 ALA B O 1
ATOM 2664 N N . GLN B 2 134 ? 63.523 133.575 12.623 1.00 68.82 195 GLN B N 1
ATOM 2665 C CA . GLN B 2 134 ? 64.849 133.691 12.032 1.00 82.68 195 GLN B CA 1
ATOM 2666 C C . GLN B 2 134 ? 65.166 135.133 11.662 1.00 85.64 195 GLN B C 1
ATOM 2667 O O . GLN B 2 134 ? 66.340 135.517 11.629 1.00 87.75 195 GLN B O 1
ATOM 2673 N N . GLU B 2 135 ? 64.136 135.938 11.381 1.00 77.98 196 GLU B N 1
ATOM 2674 C CA . GLU B 2 135 ? 64.342 137.365 11.158 1.00 76.38 196 GLU B CA 1
ATOM 2675 C C . GLU B 2 135 ? 64.904 138.035 12.403 1.00 84.47 196 GLU B C 1
ATOM 2676 O O . GLU B 2 135 ? 65.808 138.873 12.313 1.00 93.78 196 GLU B O 1
ATOM 2682 N N . ILE B 2 136 ? 64.390 137.664 13.578 1.00 83.90 197 ILE B N 1
ATOM 2683 C CA . ILE B 2 136 ? 64.780 138.335 14.811 1.00 72.82 197 ILE B CA 1
ATOM 2684 C C . ILE B 2 136 ? 66.199 137.950 15.207 1.00 70.13 197 ILE B C 1
ATOM 2685 O O . ILE B 2 136 ? 66.970 138.785 15.693 1.00 85.25 197 ILE B O 1
ATOM 2690 N N . ASN B 2 137 ? 66.575 136.693 14.994 1.00 75.51 198 ASN B N 1
ATOM 2691 C CA . ASN B 2 137 ? 67.917 136.246 15.346 1.00 84.86 198 ASN B CA 1
ATOM 2692 C C . ASN B 2 137 ? 68.954 136.605 14.291 1.00 94.30 198 ASN B C 1
ATOM 2693 O O . ASN B 2 137 ? 70.129 136.254 14.454 1.00 93.73 198 ASN B O 1
ATOM 2698 N N . LYS B 2 138 ? 68.545 137.279 13.213 1.00 95.70 199 LYS B N 1
ATOM 2699 C CA . LYS B 2 138 ? 69.501 137.799 12.242 1.00 102.49 199 LYS B CA 1
ATOM 2700 C C . LYS B 2 138 ? 70.111 139.109 12.727 1.00 101.73 199 LYS B C 1
ATOM 2701 O O . LYS B 2 138 ? 71.337 139.269 12.737 1.00 99.65 199 LYS B O 1
ATOM 2707 N N . LYS B 2 139 ? 69.268 140.048 13.145 1.00 87.09 200 LYS B N 1
ATOM 2708 C CA . LYS B 2 139 ? 69.724 141.341 13.640 1.00 95.12 200 LYS B CA 1
ATOM 2709 C C . LYS B 2 139 ? 70.528 141.218 14.938 1.00 88.67 200 LYS B C 1
ATOM 2710 O O . LYS B 2 139 ? 70.045 140.696 15.945 1.00 84.10 200 LYS B O 1
ATOM 2716 N N . SER C 3 3 ? 88.578 89.460 32.719 1.00 66.84 0 SER C N 1
ATOM 2717 C CA . SER C 3 3 ? 89.230 88.902 33.899 1.00 74.79 0 SER C CA 1
ATOM 2718 C C . SER C 3 3 ? 88.218 88.319 34.889 1.00 90.75 0 SER C C 1
ATOM 2719 O O . SER C 3 3 ? 88.540 87.409 35.660 1.00 82.52 0 SER C O 1
ATOM 2722 N N . MET C 3 4 ? 86.995 88.856 34.870 1.00 97.79 1 MET C N 1
ATOM 2723 C CA . MET C 3 4 ? 85.932 88.345 35.729 1.00 100.16 1 MET C CA 1
ATOM 2724 C C . MET C 3 4 ? 85.404 86.991 35.270 1.00 101.16 1 MET C C 1
ATOM 2725 O O . MET C 3 4 ? 84.745 86.302 36.058 1.00 90.69 1 MET C O 1
ATOM 2730 N N . GLU C 3 5 ? 85.688 86.587 34.027 1.00 83.50 2 GLU C N 1
ATOM 2731 C CA . GLU C 3 5 ? 85.235 85.312 33.485 1.00 83.81 2 GLU C CA 1
ATOM 2732 C C . GLU C 3 5 ? 86.048 84.121 33.997 1.00 84.14 2 GLU C C 1
ATOM 2733 O O . GLU C 3 5 ? 85.993 83.044 33.394 1.00 83.85 2 GLU C O 1
ATOM 2739 N N . GLY C 3 6 ? 86.798 84.282 35.087 1.00 84.67 3 GLY C N 1
ATOM 2740 C CA . GLY C 3 6 ? 87.624 83.193 35.573 1.00 88.02 3 GLY C CA 1
ATOM 2741 C C . GLY C 3 6 ? 86.823 82.134 36.298 1.00 82.22 3 GLY C C 1
ATOM 2742 O O . GLY C 3 6 ? 87.109 80.937 36.180 1.00 79.88 3 GLY C O 1
ATOM 2743 N N . ILE C 3 7 ? 85.810 82.554 37.060 1.00 84.06 4 ILE C N 1
ATOM 2744 C CA . ILE C 3 7 ? 85.017 81.611 37.840 1.00 77.81 4 ILE C CA 1
ATOM 2745 C C . ILE C 3 7 ? 84.116 80.745 36.975 1.00 75.47 4 ILE C C 1
ATOM 2746 O O . ILE C 3 7 ? 83.586 79.739 37.464 1.00 64.03 4 ILE C O 1
ATOM 2751 N N . LEU C 3 8 ? 83.936 81.101 35.698 1.00 81.69 5 LEU C N 1
ATOM 2752 C CA . LEU C 3 8 ? 83.223 80.240 34.759 1.00 84.55 5 LEU C CA 1
ATOM 2753 C C . LEU C 3 8 ? 84.006 78.978 34.411 1.00 89.84 5 LEU C C 1
ATOM 2754 O O . LEU C 3 8 ? 83.418 78.029 33.882 1.00 81.46 5 LEU C O 1
ATOM 2759 N N . ASP C 3 9 ? 85.307 78.947 34.698 1.00 102.07 6 ASP C N 1
ATOM 2760 C CA . ASP C 3 9 ? 86.159 77.791 34.421 1.00 92.85 6 ASP C CA 1
ATOM 2761 C C . ASP C 3 9 ? 86.040 76.818 35.590 1.00 96.15 6 ASP C C 1
ATOM 2762 O O . ASP C 3 9 ? 86.640 77.020 36.650 1.00 91.30 6 ASP C O 1
ATOM 2767 N N . PHE C 3 10 ? 85.257 75.758 35.396 1.00 98.63 7 PHE C N 1
ATOM 2768 C CA . PHE C 3 10 ? 85.070 74.738 36.419 1.00 96.60 7 PHE C CA 1
ATOM 2769 C C . PHE C 3 10 ? 86.243 73.775 36.521 1.00 92.84 7 PHE C C 1
ATOM 2770 O O . P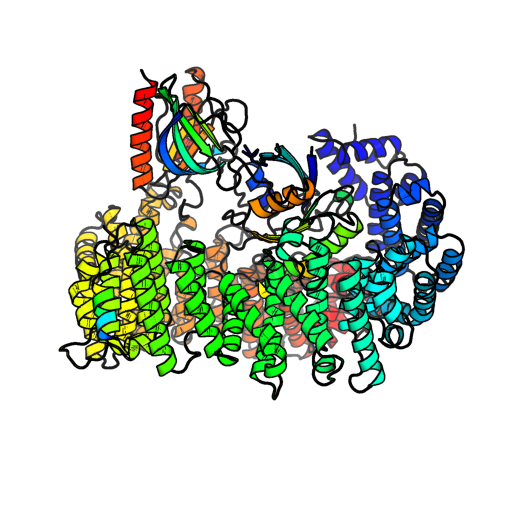HE C 3 10 ? 86.272 72.959 37.451 1.00 78.73 7 PHE C O 1
ATOM 2778 N N . SER C 3 11 ? 87.194 73.841 35.585 1.00 95.74 8 SER C N 1
ATOM 2779 C CA . SER C 3 11 ? 88.374 72.985 35.654 1.00 95.25 8 SER C CA 1
ATOM 2780 C C . SER C 3 11 ? 89.136 73.218 36.950 1.00 90.94 8 SER C C 1
ATOM 2781 O O . SER C 3 11 ? 89.484 72.268 37.663 1.00 85.09 8 SER C O 1
ATOM 2784 N N . ASN C 3 12 ? 89.383 74.479 37.281 1.00 94.50 9 ASN C N 1
ATOM 2785 C CA . ASN C 3 12 ? 90.036 74.838 38.530 1.00 91.56 9 ASN C CA 1
ATOM 2786 C C . ASN C 3 12 ? 89.027 74.729 39.674 1.00 84.20 9 ASN C C 1
ATOM 2787 O O . ASN C 3 12 ? 87.940 74.161 39.529 1.00 83.99 9 ASN C O 1
ATOM 2792 N N . ASP C 3 13 ? 89.384 75.261 40.837 1.00 75.01 10 ASP C N 1
ATOM 2793 C CA . ASP C 3 13 ? 88.437 75.387 41.934 1.00 78.33 10 ASP C CA 1
ATOM 2794 C C . ASP C 3 13 ? 87.826 76.782 41.933 1.00 75.64 10 ASP C C 1
ATOM 2795 O O . ASP C 3 13 ? 88.350 77.717 41.322 1.00 67.08 10 ASP C O 1
ATOM 2800 N N . LEU C 3 14 ? 86.702 76.918 42.631 1.00 73.65 11 LEU C N 1
ATOM 2801 C CA . LEU C 3 14 ? 86.040 78.214 42.697 1.00 74.29 11 LEU C CA 1
ATOM 2802 C C . LEU C 3 14 ? 86.833 79.133 43.616 1.00 63.49 11 LEU C C 1
ATOM 2803 O O . LEU C 3 14 ? 87.029 78.827 44.799 1.00 39.18 11 LEU C O 1
ATOM 2808 N N . ASP C 3 15 ? 87.318 80.239 43.055 1.00 39.35 12 ASP C N 1
ATOM 2809 C CA . ASP C 3 15 ? 87.886 81.336 43.835 1.00 58.55 12 ASP C CA 1
ATOM 2810 C C . ASP C 3 15 ? 86.733 82.136 44.445 1.00 59.94 12 ASP C C 1
ATOM 2811 O O . ASP C 3 15 ? 86.199 83.062 43.825 1.00 55.99 12 ASP C O 1
ATOM 2816 N N . ILE C 3 16 ? 86.348 81.768 45.679 1.00 45.32 13 ILE C N 1
ATOM 2817 C CA . ILE C 3 16 ? 85.204 82.399 46.341 1.00 60.91 13 ILE C CA 1
ATOM 2818 C C . ILE C 3 16 ? 85.411 83.904 46.468 1.00 65.11 13 ILE C C 1
ATOM 2819 O O . ILE C 3 16 ? 84.475 84.695 46.297 1.00 70.95 13 ILE C O 1
ATOM 2824 N N . ALA C 3 17 ? 86.622 84.314 46.822 1.00 66.64 14 ALA C N 1
ATOM 2825 C CA . ALA C 3 17 ? 86.941 85.732 46.884 1.00 56.52 14 ALA C CA 1
ATOM 2826 C C . ALA C 3 17 ? 86.672 86.410 45.547 1.00 57.17 14 ALA C C 1
ATOM 2827 O O . ALA C 3 17 ? 86.226 87.564 45.506 1.00 62.73 14 ALA C O 1
ATOM 2829 N N . LEU C 3 18 ? 86.951 85.716 44.440 1.00 56.22 15 LEU C N 1
ATOM 2830 C CA . LEU C 3 18 ? 86.636 86.278 43.131 1.00 58.72 15 LEU C CA 1
ATOM 2831 C C . LEU C 3 18 ? 85.135 86.275 42.884 1.00 72.98 15 LEU C C 1
ATOM 2832 O O . LEU C 3 18 ? 84.623 87.135 42.157 1.00 74.91 15 LEU C O 1
ATOM 2837 N N . LEU C 3 19 ? 84.416 85.328 43.485 1.00 51.46 16 LEU C N 1
ATOM 2838 C CA . LEU C 3 19 ? 82.968 85.299 43.335 1.00 61.39 16 LEU C CA 1
ATOM 2839 C C . LEU C 3 19 ? 82.336 86.504 44.017 1.00 60.99 16 LEU C C 1
ATOM 2840 O O . LEU C 3 19 ? 81.540 87.228 43.409 1.00 61.39 16 LEU C O 1
ATOM 2845 N N . ASP C 3 20 ? 82.701 86.745 45.280 1.00 61.14 17 ASP C N 1
ATOM 2846 C CA . ASP C 3 20 ? 82.173 87.889 46.014 1.00 58.37 17 ASP C CA 1
ATOM 2847 C C . ASP C 3 20 ? 82.504 89.213 45.344 1.00 59.24 17 ASP C C 1
ATOM 2848 O O . ASP C 3 20 ? 81.802 90.202 45.576 1.00 72.78 17 ASP C O 1
ATOM 2853 N N . GLN C 3 21 ? 83.545 89.259 44.515 1.00 63.29 18 GLN C N 1
ATOM 2854 C CA . GLN C 3 21 ? 83.839 90.490 43.795 1.00 66.90 18 GLN C CA 1
ATOM 2855 C C . GLN C 3 21 ? 82.853 90.691 42.654 1.00 57.46 18 GLN C C 1
ATOM 2856 O O . GLN C 3 21 ? 82.255 91.765 42.526 1.00 71.18 18 GLN C O 1
ATOM 2862 N N . VAL C 3 22 ? 82.661 89.667 41.820 1.00 60.50 19 VAL C N 1
ATOM 2863 C CA . VAL C 3 22 ? 81.760 89.820 40.681 1.00 70.05 19 VAL C CA 1
ATOM 2864 C C . VAL C 3 22 ? 80.319 89.992 41.154 1.00 49.14 19 VAL C C 1
ATOM 2865 O O . VAL C 3 22 ? 79.519 90.676 40.503 1.00 48.65 19 VAL C O 1
ATOM 2869 N N . VAL C 3 23 ? 79.979 89.410 42.304 1.00 39.56 20 VAL C N 1
ATOM 2870 C CA . VAL C 3 23 ? 78.648 89.571 42.877 1.00 59.18 20 VAL C CA 1
ATOM 2871 C C . VAL C 3 23 ? 78.435 91.011 43.332 1.00 60.17 20 VAL C C 1
ATOM 2872 O O . VAL C 3 23 ? 77.423 91.641 43.001 1.00 57.15 20 VAL C O 1
ATOM 2876 N N . SER C 3 24 ? 79.393 91.557 44.087 1.00 58.93 21 SER C N 1
ATOM 2877 C CA . SER C 3 24 ? 79.316 92.954 44.505 1.00 45.53 21 SER C CA 1
ATOM 2878 C C . SER C 3 24 ? 79.387 93.912 43.320 1.00 42.70 21 SER C C 1
ATOM 2879 O O . SER C 3 24 ? 78.720 94.952 43.329 1.00 54.01 21 SER C O 1
ATOM 2882 N N . THR C 3 25 ? 80.178 93.586 42.295 1.00 36.88 22 THR C N 1
ATOM 2883 C CA . THR C 3 25 ? 80.199 94.410 41.090 1.00 42.86 22 THR C CA 1
ATOM 2884 C C . THR C 3 25 ? 78.823 94.463 40.435 1.00 62.04 22 THR C C 1
ATOM 2885 O O . THR C 3 25 ? 78.492 95.439 39.750 1.00 69.75 22 THR C O 1
ATOM 2889 N N . PHE C 3 26 ? 78.006 93.432 40.640 1.00 58.36 23 PHE C N 1
ATOM 2890 C CA . PHE C 3 26 ? 76.686 93.390 40.031 1.00 51.92 23 PHE C CA 1
ATOM 2891 C C . PHE C 3 26 ? 75.636 94.106 40.877 1.00 49.22 23 PHE C C 1
ATOM 2892 O O . PHE C 3 26 ? 74.859 94.906 40.349 1.00 42.11 23 PHE C O 1
ATOM 2900 N N . TYR C 3 27 ? 75.619 93.859 42.188 1.00 35.72 24 TYR C N 1
ATOM 2901 C CA . TYR C 3 27 ? 74.619 94.464 43.064 1.00 42.49 24 TYR C CA 1
ATOM 2902 C C . TYR C 3 27 ? 74.919 95.931 43.374 1.00 51.06 24 TYR C C 1
ATOM 2903 O O . TYR C 3 27 ? 74.007 96.763 43.350 1.00 57.27 24 TYR C O 1
ATOM 2912 N N . GLN C 3 28 ? 76.177 96.272 43.676 1.00 63.62 25 GLN C N 1
ATOM 2913 C CA . GLN C 3 28 ? 76.536 97.630 44.081 1.00 51.66 25 GLN C CA 1
ATOM 2914 C C . GLN C 3 28 ? 77.230 98.439 42.990 1.00 39.67 25 GLN C C 1
ATOM 2915 O O . GLN C 3 28 ? 77.402 99.651 43.159 1.00 56.47 25 GLN C O 1
ATOM 2921 N N . GLY C 3 29 ? 77.638 97.815 41.890 1.00 46.18 26 GLY C N 1
ATOM 2922 C CA . GLY C 3 29 ? 78.329 98.516 40.828 1.00 34.87 26 GLY C CA 1
ATOM 2923 C C . GLY C 3 29 ? 77.374 99.195 39.868 1.00 45.06 26 GLY C C 1
ATOM 2924 O O . GLY C 3 29 ? 76.199 99.419 40.168 1.00 53.20 26 GLY C O 1
ATOM 2925 N N . SER C 3 30 ? 77.894 99.518 38.686 1.00 45.11 27 SER C N 1
ATOM 2926 C CA . SER C 3 30 ? 77.115 100.221 37.677 1.00 50.24 27 SER C CA 1
ATOM 2927 C C . SER C 3 30 ? 77.846 100.144 36.344 1.00 39.98 27 SER C C 1
ATOM 2928 O O . SER C 3 30 ? 78.975 99.660 36.253 1.00 60.70 27 SER C O 1
ATOM 2931 N N . GLY C 3 31 ? 77.168 100.612 35.302 1.00 45.75 28 GLY C N 1
ATOM 2932 C CA . GLY C 3 31 ? 77.756 100.687 33.984 1.00 43.93 28 GLY C CA 1
ATOM 2933 C C . GLY C 3 31 ? 78.105 99.329 33.402 1.00 65.16 28 GLY C C 1
ATOM 2934 O O . GLY C 3 31 ? 77.524 98.293 33.746 1.00 58.28 28 GLY C O 1
ATOM 2935 N N . VAL C 3 32 ? 79.084 99.348 32.494 1.00 77.26 29 VAL C N 1
ATOM 2936 C CA . VAL C 3 32 ? 79.508 98.134 31.807 1.00 48.47 29 VAL C CA 1
ATOM 2937 C C . VAL C 3 32 ? 80.105 97.133 32.785 1.00 55.31 29 VAL C C 1
ATOM 2938 O O . VAL C 3 32 ? 79.983 95.918 32.590 1.00 61.54 29 VAL C O 1
ATOM 2942 N N . GLN C 3 33 ? 80.750 97.617 33.853 1.00 56.64 30 GLN C N 1
ATOM 2943 C CA . GLN C 3 33 ? 81.312 96.710 34.851 1.00 64.35 30 GLN C CA 1
ATOM 2944 C C . GLN C 3 33 ? 80.225 95.916 35.558 1.00 70.76 30 GLN C C 1
ATOM 2945 O O . GLN C 3 33 ? 80.456 94.765 35.951 1.00 60.82 30 GLN C O 1
ATOM 2951 N N . GLN C 3 34 ? 79.033 96.494 35.712 1.00 72.75 31 GLN C N 1
ATOM 2952 C CA . GLN C 3 34 ? 77.920 95.729 36.255 1.00 60.93 31 GLN C CA 1
ATOM 2953 C C . GLN C 3 34 ? 77.271 94.853 35.194 1.00 53.38 31 GLN C C 1
ATOM 2954 O O . GLN C 3 34 ? 76.799 93.757 35.512 1.00 56.98 31 GLN C O 1
ATOM 2960 N N . LYS C 3 35 ? 77.283 95.290 33.932 1.00 55.64 32 LYS C N 1
ATOM 2961 C CA . LYS C 3 35 ? 76.496 94.617 32.902 1.00 53.88 32 LYS C CA 1
ATOM 2962 C C . LYS C 3 35 ? 77.035 93.223 32.591 1.00 62.36 32 LYS C C 1
ATOM 2963 O O . LYS C 3 35 ? 76.280 92.245 32.597 1.00 69.30 32 LYS C O 1
ATOM 2969 N N . GLN C 3 36 ? 78.333 93.105 32.299 1.00 67.04 33 GLN C N 1
ATOM 2970 C CA . GLN C 3 36 ? 78.870 91.785 31.973 1.00 81.98 33 GLN C CA 1
ATOM 2971 C C . GLN C 3 36 ? 79.010 90.923 33.220 1.00 77.36 33 GLN C C 1
ATOM 2972 O O . GLN C 3 36 ? 78.774 89.711 33.166 1.00 82.57 33 GLN C O 1
ATOM 2978 N N . ALA C 3 37 ? 79.393 91.526 34.353 1.00 61.10 34 ALA C N 1
ATOM 2979 C CA . ALA C 3 37 ? 79.378 90.798 35.619 1.00 61.60 34 ALA C CA 1
ATOM 2980 C C . ALA C 3 37 ? 78.031 90.130 35.855 1.00 57.37 34 ALA C C 1
ATOM 2981 O O . ALA C 3 37 ? 77.968 89.033 36.420 1.00 62.24 34 ALA C O 1
ATOM 2983 N N . GLN C 3 38 ? 76.947 90.770 35.416 1.00 51.91 35 GLN C N 1
ATOM 2984 C CA . GLN C 3 38 ? 75.643 90.122 35.449 1.00 57.30 35 GLN C CA 1
ATOM 2985 C C . GLN C 3 38 ? 75.599 88.935 34.490 1.00 64.17 35 GLN C C 1
ATOM 2986 O O . GLN C 3 38 ? 75.069 87.872 34.835 1.00 64.74 35 GLN C O 1
ATOM 2992 N N . GLU C 3 39 ? 76.169 89.088 33.288 1.00 64.96 36 GLU C N 1
ATOM 2993 C CA . GLU C 3 39 ? 76.197 87.985 32.326 1.00 65.91 36 GLU C CA 1
ATOM 2994 C C . GLU C 3 39 ? 77.069 86.828 32.799 1.00 60.01 36 GLU C C 1
ATOM 2995 O O . GLU C 3 39 ? 76.771 85.667 32.492 1.00 58.92 36 GLU C O 1
ATOM 3001 N N . ILE C 3 40 ? 78.158 87.123 33.512 1.00 60.49 37 ILE C N 1
ATOM 3002 C CA . ILE C 3 40 ? 78.985 86.060 34.072 1.00 63.84 37 ILE C CA 1
ATOM 3003 C C . ILE C 3 40 ? 78.217 85.309 35.145 1.00 60.52 37 ILE C C 1
ATOM 3004 O O . ILE C 3 40 ? 78.300 84.080 35.246 1.00 56.73 37 ILE C O 1
ATOM 3009 N N . LEU C 3 41 ? 77.468 86.036 35.971 1.00 58.59 38 LEU C N 1
ATOM 3010 C CA . LEU C 3 41 ? 76.644 85.386 36.983 1.00 56.99 38 LEU C CA 1
ATOM 3011 C C . LEU C 3 41 ? 75.507 84.580 36.372 1.00 49.29 38 LEU C C 1
ATOM 3012 O O . LEU C 3 41 ? 75.065 83.585 36.969 1.00 45.46 38 LEU C O 1
ATOM 3017 N N . THR C 3 42 ? 75.024 84.982 35.199 1.00 57.80 39 THR C N 1
ATOM 3018 C CA . THR C 3 42 ? 74.031 84.153 34.537 1.00 60.67 39 THR C CA 1
ATOM 3019 C C . THR C 3 42 ? 74.648 82.808 34.075 1.00 64.27 39 THR C C 1
ATOM 3020 O O . THR C 3 42 ? 74.060 81.734 34.271 1.00 61.04 39 THR C O 1
ATOM 3024 N N . LYS C 3 43 ? 75.794 82.855 33.380 1.00 61.25 40 LYS C N 1
ATOM 3025 C CA . LYS C 3 43 ? 76.419 81.642 32.893 1.00 51.09 40 LYS C CA 1
ATOM 3026 C C . LYS C 3 43 ? 76.877 80.771 34.049 1.00 55.34 40 LYS C C 1
ATOM 3027 O O . LYS C 3 43 ? 76.779 79.544 33.960 1.00 61.77 40 LYS C O 1
ATOM 3033 N N . PHE C 3 44 ? 77.331 81.366 35.154 1.00 36.88 41 PHE C N 1
ATOM 3034 C CA . PHE C 3 44 ? 77.689 80.562 36.323 1.00 44.03 41 PHE C CA 1
ATOM 3035 C C . PHE C 3 44 ? 76.469 79.869 36.921 1.00 52.28 41 PHE C C 1
ATOM 3036 O O . PHE C 3 44 ? 76.490 78.658 37.179 1.00 52.50 41 PHE C O 1
ATOM 3044 N N . GLN C 3 45 ? 75.400 80.626 37.169 1.00 55.40 42 GLN C N 1
ATOM 3045 C CA . GLN C 3 45 ? 74.211 80.042 37.779 1.00 53.21 42 GLN C CA 1
ATOM 3046 C C . GLN C 3 45 ? 73.585 78.984 36.877 1.00 46.45 42 GLN C C 1
ATOM 3047 O O . GLN C 3 45 ? 73.112 77.950 37.361 1.00 49.51 42 GLN C O 1
ATOM 3053 N N . ASP C 3 46 ? 73.600 79.212 35.560 1.00 55.61 43 ASP C N 1
ATOM 3054 C CA . ASP C 3 46 ? 73.022 78.287 34.587 1.00 51.40 43 ASP C CA 1
ATOM 3055 C C . ASP C 3 46 ? 73.970 77.155 34.201 1.00 56.35 43 ASP C C 1
ATOM 3056 O O . ASP C 3 46 ? 73.652 76.378 33.294 1.00 46.25 43 ASP C O 1
ATOM 3061 N N . ASN C 3 47 ? 75.123 77.050 34.844 1.00 65.37 44 ASN C N 1
ATOM 3062 C CA . ASN C 3 47 ? 75.994 75.906 34.611 1.00 57.01 44 ASN C CA 1
ATOM 3063 C C . ASN C 3 47 ? 75.375 74.660 35.240 1.00 57.94 44 ASN C C 1
ATOM 3064 O O . ASN C 3 47 ? 75.056 74.672 36.436 1.00 55.54 44 ASN C O 1
ATOM 3069 N N . PRO C 3 48 ? 75.190 73.573 34.483 1.00 44.62 45 PRO C N 1
ATOM 3070 C CA . PRO C 3 48 ? 74.549 72.381 35.069 1.00 48.35 45 PRO C CA 1
ATOM 3071 C C . PRO C 3 48 ? 75.307 71.770 36.238 1.00 53.99 45 PRO C C 1
ATOM 3072 O O . PRO C 3 48 ? 74.708 71.002 37.003 1.00 53.28 45 PRO C O 1
ATOM 3076 N N . ASP C 3 49 ? 76.585 72.096 36.426 1.00 56.88 46 ASP C N 1
ATOM 3077 C CA . ASP C 3 49 ? 77.358 71.543 37.533 1.00 62.44 46 ASP C CA 1
ATOM 3078 C C . ASP C 3 49 ? 77.558 72.529 38.675 1.00 47.36 46 ASP C C 1
ATOM 3079 O O . ASP C 3 49 ? 78.206 72.183 39.665 1.00 61.32 46 ASP C O 1
ATOM 3084 N N . ALA C 3 50 ? 77.013 73.740 38.571 1.00 54.26 47 ALA C N 1
ATOM 3085 C CA . ALA C 3 50 ? 77.234 74.745 39.601 1.00 49.59 47 ALA C CA 1
ATOM 3086 C C . ALA C 3 50 ? 76.661 74.349 40.954 1.00 48.74 47 ALA C C 1
ATOM 3087 O O . ALA C 3 50 ? 77.050 74.945 41.963 1.00 52.58 47 ALA C O 1
ATOM 3089 N N . TRP C 3 51 ? 75.772 73.353 41.008 1.00 42.59 48 TRP C N 1
ATOM 3090 C CA . TRP C 3 51 ? 75.113 73.020 42.269 1.00 51.38 48 TRP C CA 1
ATOM 3091 C C . TRP C 3 51 ? 76.077 72.382 43.265 1.00 45.55 48 TRP C C 1
ATOM 3092 O O . TRP C 3 51 ? 75.975 72.626 44.472 1.00 42.18 48 TRP C O 1
ATOM 3103 N N . GLN C 3 52 ? 77.009 71.552 42.790 1.00 62.01 49 GLN C N 1
ATOM 3104 C CA . GLN C 3 52 ? 77.941 70.903 43.707 1.00 62.86 49 GLN C CA 1
ATOM 3105 C C . GLN C 3 52 ? 78.971 71.877 44.270 1.00 63.98 49 GLN C C 1
ATOM 3106 O O . GLN C 3 52 ? 79.607 71.570 45.285 1.00 55.65 49 GLN C O 1
ATOM 3112 N N . LYS C 3 53 ? 79.146 73.041 43.641 1.00 66.63 50 LYS C N 1
ATOM 3113 C CA . LYS C 3 53 ? 79.983 74.100 44.188 1.00 62.48 50 LYS C CA 1
ATOM 3114 C C . LYS C 3 53 ? 79.243 74.956 45.199 1.00 57.57 50 LYS C C 1
ATOM 3115 O O . LYS C 3 53 ? 79.865 75.798 45.856 1.00 50.72 50 LYS C O 1
ATOM 3121 N N . ALA C 3 54 ? 77.929 74.778 45.327 1.00 61.73 51 ALA C N 1
ATOM 3122 C CA . ALA C 3 54 ? 77.196 75.495 46.358 1.00 52.83 51 ALA C CA 1
ATOM 3123 C C . ALA C 3 54 ? 77.603 75.063 47.751 1.00 55.41 51 ALA C C 1
ATOM 3124 O O . ALA C 3 54 ? 77.357 75.798 48.718 1.00 55.82 51 ALA C O 1
ATOM 3126 N N . ASP C 3 55 ? 78.222 73.890 47.885 1.00 70.79 52 ASP C N 1
ATOM 3127 C CA . ASP C 3 55 ? 78.747 73.478 49.187 1.00 60.82 52 ASP C CA 1
ATOM 3128 C C . ASP C 3 55 ? 79.770 74.495 49.709 1.00 61.51 52 ASP C C 1
ATOM 3129 O O . ASP C 3 55 ? 79.703 74.948 50.863 1.00 45.69 52 ASP C O 1
ATOM 3134 N N . GLN C 3 56 ? 80.684 74.916 48.838 1.00 52.99 53 GLN C N 1
ATOM 3135 C CA . GLN C 3 56 ? 81.764 75.792 49.267 1.00 65.48 53 GLN C CA 1
ATOM 3136 C C . GLN C 3 56 ? 81.252 77.198 49.534 1.00 63.95 53 GLN C C 1
ATOM 3137 O O . GLN C 3 56 ? 81.584 77.802 50.562 1.00 63.31 53 GLN C O 1
ATOM 3143 N N . ILE C 3 57 ? 80.426 77.728 48.623 1.00 62.39 54 ILE C N 1
ATOM 3144 C CA . ILE C 3 57 ? 79.955 79.111 48.726 1.00 45.44 54 ILE C CA 1
ATOM 3145 C C . ILE C 3 57 ? 79.191 79.322 50.027 1.00 46.43 54 ILE C C 1
ATOM 3146 O O . ILE C 3 57 ? 79.408 80.303 50.747 1.00 47.57 54 ILE C O 1
ATOM 3151 N N . LEU C 3 58 ? 78.292 78.397 50.356 1.00 46.19 55 LEU C N 1
ATOM 3152 C CA . LEU C 3 58 ? 77.453 78.584 51.533 1.00 62.10 55 LEU C CA 1
ATOM 3153 C C . LEU C 3 58 ? 78.244 78.467 52.826 1.00 62.46 55 LEU C C 1
ATOM 3154 O O . LEU C 3 58 ? 77.761 78.903 53.878 1.00 71.56 55 LEU C O 1
ATOM 3159 N N . GLN C 3 59 ? 79.449 77.904 52.768 1.00 71.68 56 GLN C N 1
ATOM 3160 C CA . GLN C 3 59 ? 80.283 77.693 53.942 1.00 74.83 56 GLN C CA 1
ATOM 3161 C C . GLN C 3 59 ? 81.463 78.646 54.029 1.00 67.55 56 GLN C C 1
ATOM 3162 O O . GLN C 3 59 ? 81.832 79.055 55.133 1.00 70.79 56 GLN C O 1
ATOM 3168 N N . PHE C 3 60 ? 82.046 79.025 52.895 1.00 55.92 57 PHE C N 1
ATOM 3169 C CA . PHE C 3 60 ? 83.262 79.825 52.877 1.00 70.46 57 PHE C CA 1
ATOM 3170 C C . PHE C 3 60 ? 83.026 81.300 52.578 1.00 73.96 57 PHE C C 1
ATOM 3171 O O . PHE C 3 60 ? 83.787 82.142 53.067 1.00 74.26 57 PHE C O 1
ATOM 3179 N N . SER C 3 61 ? 81.999 81.639 51.803 1.00 63.74 58 SER C N 1
ATOM 3180 C CA . SER C 3 61 ? 81.803 83.020 51.387 1.00 63.74 58 SER C CA 1
ATOM 3181 C C . SER C 3 61 ? 81.416 83.909 52.566 1.00 48.12 58 SER C C 1
ATOM 3182 O O . SER C 3 61 ? 80.853 83.453 53.565 1.00 48.72 58 SER C O 1
ATOM 3185 N N . THR C 3 62 ? 81.744 85.196 52.446 1.00 53.30 59 THR C N 1
ATOM 3186 C CA . THR C 3 62 ? 81.326 86.207 53.411 1.00 68.87 59 THR C CA 1
ATOM 3187 C C . THR C 3 62 ? 80.279 87.153 52.841 1.00 59.46 59 THR C C 1
ATOM 3188 O O . THR C 3 62 ? 79.833 88.068 53.542 1.00 63.23 59 THR C O 1
ATOM 3192 N N . ASN C 3 63 ? 79.875 86.946 51.590 1.00 46.37 60 ASN C N 1
ATOM 3193 C CA . ASN C 3 63 ? 78.916 87.797 50.913 1.00 57.96 60 ASN C CA 1
ATOM 3194 C C . ASN C 3 63 ? 77.539 87.153 50.968 1.00 52.58 60 ASN C C 1
ATOM 3195 O O . ASN C 3 63 ? 77.360 86.052 50.423 1.00 43.27 60 ASN C O 1
ATOM 3200 N N . PRO C 3 64 ? 76.546 87.786 51.598 1.00 49.46 61 PRO C N 1
ATOM 3201 C CA . PRO C 3 64 ? 75.220 87.149 51.690 1.00 54.45 61 PRO C CA 1
ATOM 3202 C C . PRO C 3 64 ? 74.510 87.024 50.349 1.00 44.32 61 PRO C C 1
ATOM 3203 O O . PRO C 3 64 ? 73.707 86.100 50.177 1.00 37.73 61 PRO C O 1
ATOM 3207 N N . GLN C 3 65 ? 74.789 87.910 49.388 1.00 36.71 62 GLN C N 1
ATOM 3208 C CA . GLN C 3 65 ? 74.221 87.749 48.053 1.00 41.07 62 GLN C CA 1
ATOM 3209 C C . GLN C 3 65 ? 74.770 86.512 47.356 1.00 53.08 62 GLN C C 1
ATOM 3210 O O . GLN C 3 65 ? 74.045 85.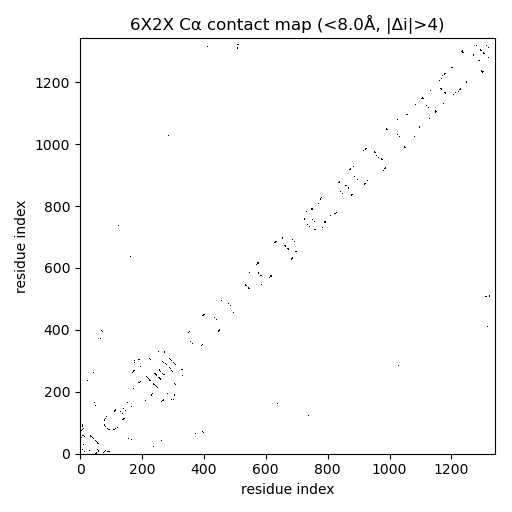853 46.600 1.00 50.26 62 GLN C O 1
ATOM 3216 N N . SER C 3 66 ? 76.044 86.191 47.587 1.00 52.21 63 SER C N 1
ATOM 3217 C CA . SER C 3 66 ? 76.625 84.993 46.994 1.00 48.78 63 SER C CA 1
ATOM 3218 C C . SER C 3 66 ? 75.989 83.730 47.555 1.00 30.05 63 SER C C 1
ATOM 3219 O O . SER C 3 66 ? 75.744 82.776 46.812 1.00 30.21 63 SER C O 1
ATOM 3222 N N . LYS C 3 67 ? 75.723 83.702 48.865 1.00 30.80 64 LYS C N 1
ATOM 3223 C CA . LYS C 3 67 ? 75.012 82.574 49.453 1.00 32.06 64 LYS C CA 1
ATOM 3224 C C . LYS C 3 67 ? 73.588 82.481 48.917 1.00 46.75 64 LYS C C 1
ATOM 3225 O O . LYS C 3 67 ? 73.075 81.382 48.672 1.00 42.80 64 LYS C O 1
ATOM 3231 N N . PHE C 3 68 ? 72.932 83.628 48.743 1.00 51.07 65 PHE C N 1
ATOM 3232 C CA . PHE C 3 68 ? 71.609 83.651 48.134 1.00 44.22 65 PHE C CA 1
ATOM 3233 C C . PHE C 3 68 ? 71.649 83.057 46.731 1.00 38.24 65 PHE C C 1
ATOM 3234 O O . PHE C 3 68 ? 70.845 82.182 46.391 1.00 40.23 65 PHE C O 1
ATOM 3242 N N . ILE C 3 69 ? 72.587 83.524 45.904 1.00 27.72 66 ILE C N 1
ATOM 3243 C CA . ILE C 3 69 ? 72.661 83.061 44.522 1.00 33.54 66 ILE C CA 1
ATOM 3244 C C . ILE C 3 69 ? 72.863 81.554 44.471 1.00 44.81 66 ILE C C 1
ATOM 3245 O O . ILE C 3 69 ? 72.318 80.866 43.598 1.00 42.86 66 ILE C O 1
ATOM 3250 N N . ALA C 3 70 ? 73.641 81.014 45.406 1.00 33.44 67 ALA C N 1
ATOM 3251 C CA . ALA C 3 70 ? 73.924 79.591 45.353 1.00 42.84 67 ALA C CA 1
ATOM 3252 C C . ALA C 3 70 ? 72.759 78.774 45.882 1.00 41.17 67 ALA C C 1
ATOM 3253 O O . ALA C 3 70 ? 72.548 77.638 45.441 1.00 42.37 67 ALA C O 1
ATOM 3255 N N . LEU C 3 71 ? 71.991 79.338 46.816 1.00 38.20 68 LEU C N 1
ATOM 3256 C CA . LEU C 3 71 ? 70.733 78.714 47.209 1.00 38.26 68 LEU C CA 1
ATOM 3257 C C . LEU C 3 71 ? 69.775 78.616 46.026 1.00 39.51 68 LEU C C 1
ATOM 3258 O O . LEU C 3 71 ? 69.033 77.637 45.902 1.00 36.29 68 LEU C O 1
ATOM 3263 N N . SER C 3 72 ? 69.785 79.615 45.140 1.00 29.83 69 SER C N 1
ATOM 3264 C CA . SER C 3 72 ? 68.993 79.523 43.919 1.00 30.75 69 SER C CA 1
ATOM 3265 C C . SER C 3 72 ? 69.466 78.369 43.054 1.00 47.16 69 SER C C 1
ATOM 3266 O O . SER C 3 72 ? 68.653 77.581 42.553 1.00 48.20 69 SER C O 1
ATOM 3269 N N . ILE C 3 73 ? 70.785 78.275 42.846 1.00 45.14 70 ILE C N 1
ATOM 3270 C CA . ILE C 3 73 ? 71.355 77.170 42.081 1.00 36.20 70 ILE C CA 1
ATOM 3271 C C . ILE C 3 73 ? 70.917 75.841 42.674 1.00 40.10 70 ILE C C 1
ATOM 3272 O O . ILE C 3 73 ? 70.490 74.929 41.955 1.00 33.73 70 ILE C O 1
ATOM 3277 N N . LEU C 3 74 ? 70.989 75.725 44.000 1.00 25.26 71 LEU C N 1
ATOM 3278 C CA . LEU C 3 74 ? 70.424 74.569 44.680 1.00 37.79 71 LEU C CA 1
ATOM 3279 C C . LEU C 3 74 ? 68.941 74.396 44.354 1.00 39.06 71 LEU C C 1
ATOM 3280 O O . LEU C 3 74 ? 68.496 73.292 44.015 1.00 35.36 71 LEU C O 1
ATOM 3285 N N . ASP C 3 75 ? 68.159 75.482 44.450 1.00 43.04 72 ASP C N 1
ATOM 3286 C CA . ASP C 3 75 ? 66.706 75.382 44.286 1.00 39.02 72 ASP C CA 1
ATOM 3287 C C . ASP C 3 75 ? 66.331 74.826 42.918 1.00 32.90 72 ASP C C 1
ATOM 3288 O O . ASP C 3 75 ? 65.428 73.989 42.810 1.00 37.19 72 ASP C O 1
ATOM 3293 N N . LYS C 3 76 ? 67.012 75.279 41.861 1.00 31.70 73 LYS C N 1
ATOM 3294 C CA . LYS C 3 76 ? 66.812 74.681 40.545 1.00 39.52 73 LYS C CA 1
ATOM 3295 C C . LYS C 3 76 ? 67.105 73.188 40.564 1.00 37.86 73 LYS C C 1
ATOM 3296 O O . LYS C 3 76 ? 66.446 72.414 39.863 1.00 40.90 73 LYS C O 1
ATOM 3302 N N . LEU C 3 77 ? 68.077 72.764 41.369 1.00 38.12 74 LEU C N 1
ATOM 3303 C CA . LEU C 3 77 ? 68.450 71.356 41.399 1.00 37.68 74 LEU C CA 1
ATOM 3304 C C . LEU C 3 77 ? 67.390 70.536 42.123 1.00 35.53 74 LEU C C 1
ATOM 3305 O O . LEU C 3 77 ? 66.950 69.492 41.628 1.00 32.86 74 LEU C O 1
ATOM 3310 N N . ILE C 3 78 ? 66.966 71.002 43.300 1.00 28.76 75 ILE C N 1
ATOM 3311 C CA . ILE C 3 78 ? 65.920 70.324 44.058 1.00 26.47 75 ILE C CA 1
ATOM 3312 C C . ILE C 3 78 ? 64.614 70.273 43.270 1.00 35.49 75 ILE C C 1
ATOM 3313 O O . ILE C 3 78 ? 63.857 69.300 43.366 1.00 44.82 75 ILE C O 1
ATOM 3318 N N . THR C 3 79 ? 64.344 71.289 42.451 1.00 38.95 76 THR C N 1
ATOM 3319 C CA . THR C 3 79 ? 63.049 71.386 41.782 1.00 44.00 76 THR C CA 1
ATOM 3320 C C . THR C 3 79 ? 62.976 70.519 40.528 1.00 29.02 76 THR C C 1
ATOM 3321 O O . THR C 3 79 ? 61.920 69.948 40.229 1.00 35.67 76 THR C O 1
ATOM 3325 N N . ARG C 3 80 ? 64.079 70.387 39.794 1.00 26.40 77 ARG C N 1
ATOM 3326 C CA . ARG C 3 80 ? 64.045 69.773 38.475 1.00 24.92 77 ARG C CA 1
ATOM 3327 C C . ARG C 3 80 ? 64.802 68.456 38.349 1.00 24.60 77 ARG C C 1
ATOM 3328 O O . ARG C 3 80 ? 64.443 67.645 37.491 1.00 24.53 77 ARG C O 1
ATOM 3336 N N . LYS C 3 81 ? 65.825 68.199 39.177 1.00 36.80 78 LYS C N 1
ATOM 3337 C CA . LYS C 3 81 ? 66.672 67.023 38.975 1.00 32.58 78 LYS C CA 1
ATOM 3338 C C . LYS C 3 81 ? 66.919 66.226 40.255 1.00 36.31 78 LYS C C 1
ATOM 3339 O O . LYS C 3 81 ? 67.748 65.312 40.257 1.00 44.29 78 LYS C O 1
ATOM 3345 N N . TRP C 3 82 ? 66.184 66.522 41.324 1.00 30.95 79 TRP C N 1
ATOM 3346 C CA . TRP C 3 82 ? 66.378 65.846 42.604 1.00 35.67 79 TRP C CA 1
ATOM 3347 C C . TRP C 3 82 ? 66.344 64.328 42.465 1.00 46.13 79 TRP C C 1
ATOM 3348 O O . TRP C 3 82 ? 67.187 63.622 43.032 1.00 45.01 79 TRP C O 1
ATOM 3359 N N . LYS C 3 83 ? 65.355 63.800 41.742 1.00 40.61 80 LYS C N 1
ATOM 3360 C CA . LYS C 3 83 ? 65.179 62.353 41.711 1.00 39.24 80 LYS C CA 1
ATOM 3361 C C . LYS C 3 83 ? 66.257 61.654 40.893 1.00 42.09 80 LYS C C 1
ATOM 3362 O O . LYS C 3 83 ? 66.423 60.439 41.025 1.00 50.88 80 LYS C O 1
ATOM 3368 N N . LEU C 3 84 ? 66.993 62.395 40.065 1.00 44.63 81 LEU C N 1
ATOM 3369 C CA . LEU C 3 84 ? 68.086 61.835 39.281 1.00 37.39 81 LEU C CA 1
ATOM 3370 C C . LEU C 3 84 ? 69.390 61.742 40.065 1.00 55.48 81 LEU C C 1
ATOM 3371 O O . LEU C 3 84 ? 70.317 61.053 39.621 1.00 54.64 81 LEU C O 1
ATOM 3376 N N . LEU C 3 85 ? 69.487 62.423 41.205 1.00 41.44 82 LEU C N 1
ATOM 3377 C CA . LEU C 3 85 ? 70.733 62.442 41.950 1.00 52.30 82 LEU C CA 1
ATOM 3378 C C . LEU C 3 85 ? 71.020 61.067 42.550 1.00 58.94 82 LEU C C 1
ATOM 3379 O O . LEU C 3 85 ? 70.095 60.315 42.871 1.00 53.90 82 LEU C O 1
ATOM 3384 N N . PRO C 3 86 ? 72.295 60.714 42.704 1.00 51.24 83 PRO C N 1
ATOM 3385 C CA . PRO C 3 86 ? 72.637 59.618 43.612 1.00 57.04 83 PRO C CA 1
ATOM 3386 C C . PRO C 3 86 ? 72.012 59.875 44.973 1.00 54.39 83 PRO C C 1
ATOM 3387 O O . PRO C 3 86 ? 71.955 61.013 45.440 1.00 53.46 83 PRO C O 1
ATOM 3391 N N . ASN C 3 87 ? 71.527 58.801 45.603 1.00 54.89 84 ASN C N 1
ATOM 3392 C CA . ASN C 3 87 ? 70.734 58.945 46.820 1.00 47.54 84 ASN C CA 1
ATOM 3393 C C . ASN C 3 87 ? 71.515 59.641 47.928 1.00 64.99 84 ASN C C 1
ATOM 3394 O O . ASN C 3 87 ? 70.935 60.367 48.742 1.00 65.55 84 ASN C O 1
ATOM 3399 N N . ASP C 3 88 ? 72.830 59.429 47.985 1.00 67.42 85 ASP C N 1
ATOM 3400 C CA . ASP C 3 88 ? 73.603 60.019 49.072 1.00 71.70 85 ASP C CA 1
ATOM 3401 C C . ASP C 3 88 ? 73.776 61.520 48.884 1.00 67.90 85 ASP C C 1
ATOM 3402 O O . ASP C 3 88 ? 73.943 62.253 49.867 1.00 60.81 85 ASP C O 1
ATOM 3407 N N . HIS C 3 89 ? 73.729 61.996 47.639 1.00 55.62 86 HIS C N 1
ATOM 3408 C CA . HIS C 3 89 ? 73.721 63.436 47.407 1.00 45.61 86 HIS C CA 1
ATOM 3409 C C . HIS C 3 89 ? 72.463 64.094 47.977 1.00 61.43 86 HIS C C 1
ATOM 3410 O O . HIS C 3 89 ? 72.531 65.218 48.491 1.00 54.31 86 HIS C O 1
ATOM 3417 N N . ARG C 3 90 ? 71.316 63.407 47.915 1.00 54.77 87 ARG C N 1
ATOM 3418 C CA . ARG C 3 90 ? 70.084 63.953 48.480 1.00 50.85 87 ARG C CA 1
ATOM 3419 C C . ARG C 3 90 ? 70.161 64.072 49.994 1.00 51.50 87 ARG C C 1
ATOM 3420 O O . ARG C 3 90 ? 69.534 64.965 50.578 1.00 54.28 87 ARG C O 1
ATOM 3428 N N . ILE C 3 91 ? 70.892 63.171 50.647 1.00 59.19 88 ILE C N 1
ATOM 3429 C CA . ILE C 3 91 ? 71.091 63.290 52.085 1.00 52.71 88 ILE C CA 1
ATOM 3430 C C . ILE C 3 91 ? 72.085 64.399 52.394 1.00 49.71 88 ILE C C 1
ATOM 3431 O O . ILE C 3 91 ? 71.938 65.118 53.389 1.00 53.77 88 ILE C O 1
ATOM 3436 N N . GLY C 3 92 ? 73.104 64.564 51.546 1.00 40.18 89 GLY C N 1
ATOM 3437 C CA . GLY C 3 92 ? 74.085 65.610 51.790 1.00 47.05 89 GLY C CA 1
ATOM 3438 C C . GLY C 3 92 ? 73.467 66.993 51.746 1.00 51.91 89 GLY C C 1
ATOM 3439 O O . GLY C 3 92 ? 73.607 67.785 52.683 1.00 43.56 89 GLY C O 1
ATOM 3440 N N . ILE C 3 93 ? 72.749 67.290 50.661 1.00 56.70 90 ILE C N 1
ATOM 3441 C CA . ILE C 3 93 ? 72.079 68.579 50.533 1.00 38.95 90 ILE C CA 1
ATOM 3442 C C . ILE C 3 93 ? 71.096 68.789 51.677 1.00 41.54 90 ILE C C 1
ATOM 3443 O O . ILE C 3 93 ? 71.073 69.850 52.314 1.00 37.40 90 ILE C O 1
ATOM 3448 N N . ARG C 3 94 ? 70.301 67.767 51.988 1.00 27.36 91 ARG C N 1
ATOM 3449 C CA . ARG C 3 94 ? 69.293 67.906 53.034 1.00 28.80 91 ARG C CA 1
ATOM 3450 C C . ARG C 3 94 ? 69.922 68.149 54.401 1.00 43.78 91 ARG C C 1
ATOM 3451 O O . ARG C 3 94 ? 69.449 69.002 55.165 1.00 41.77 91 ARG C O 1
ATOM 3459 N N . ASN C 3 95 ? 70.970 67.390 54.745 1.00 56.98 92 ASN C N 1
ATOM 3460 C CA . ASN C 3 95 ? 71.676 67.642 55.998 1.00 47.96 92 ASN C CA 1
ATOM 3461 C C . ASN C 3 95 ? 72.341 69.002 55.976 1.00 45.27 92 ASN C C 1
ATOM 3462 O O . ASN C 3 95 ? 72.285 69.743 56.965 1.00 39.21 92 ASN C O 1
ATOM 3467 N N . PHE C 3 96 ? 72.998 69.336 54.863 1.00 37.68 93 PHE C N 1
ATOM 3468 C CA . PHE C 3 96 ? 73.610 70.650 54.777 1.00 40.83 93 PHE C CA 1
ATOM 3469 C C . PHE C 3 96 ? 72.587 71.739 55.087 1.00 61.33 93 PHE C C 1
ATOM 3470 O O . PHE C 3 96 ? 72.802 72.533 56.010 1.00 51.87 93 PHE C O 1
ATOM 3478 N N . VAL C 3 97 ? 71.448 71.778 54.353 1.00 51.75 94 VAL C N 1
ATOM 3479 C CA . VAL C 3 97 ? 70.496 72.888 54.514 1.00 38.36 94 VAL C CA 1
ATOM 3480 C C . VAL C 3 97 ? 69.949 72.952 55.944 1.00 34.82 94 VAL C C 1
ATOM 3481 O O . VAL C 3 97 ? 69.850 74.035 56.534 1.00 39.95 94 VAL C O 1
ATOM 3485 N N . VAL C 3 98 ? 69.555 71.812 56.518 1.00 33.76 95 VAL C N 1
ATOM 3486 C CA . VAL C 3 98 ? 69.167 71.823 57.933 1.00 40.75 95 VAL C CA 1
ATOM 3487 C C . VAL C 3 98 ? 70.325 72.300 58.801 1.00 50.24 95 VAL C C 1
ATOM 3488 O O . VAL C 3 98 ? 70.124 72.982 59.816 1.00 59.38 95 VAL C O 1
ATOM 3492 N N . GLY C 3 99 ? 71.554 71.981 58.401 1.00 63.14 96 GLY C N 1
ATOM 3493 C CA . GLY C 3 99 ? 72.732 72.309 59.179 1.00 55.91 96 GLY C CA 1
ATOM 3494 C C . GLY C 3 99 ? 73.249 73.718 59.020 1.00 57.07 96 GLY C C 1
ATOM 3495 O O . GLY C 3 99 ? 74.226 74.083 59.679 1.00 81.38 96 GLY C O 1
ATOM 3496 N N . MET C 3 100 ? 72.645 74.522 58.155 1.00 49.67 97 MET C N 1
ATOM 3497 C CA . MET C 3 100 ? 72.984 75.938 58.120 1.00 53.74 97 MET C CA 1
ATOM 3498 C C . MET C 3 100 ? 71.944 76.801 58.809 1.00 55.55 97 MET C C 1
ATOM 3499 O O . MET C 3 100 ? 72.299 77.716 59.553 1.00 65.00 97 MET C O 1
ATOM 3504 N N . ILE C 3 101 ? 70.665 76.552 58.529 1.00 45.21 98 ILE C N 1
ATOM 3505 C CA . ILE C 3 101 ? 69.598 77.228 59.250 1.00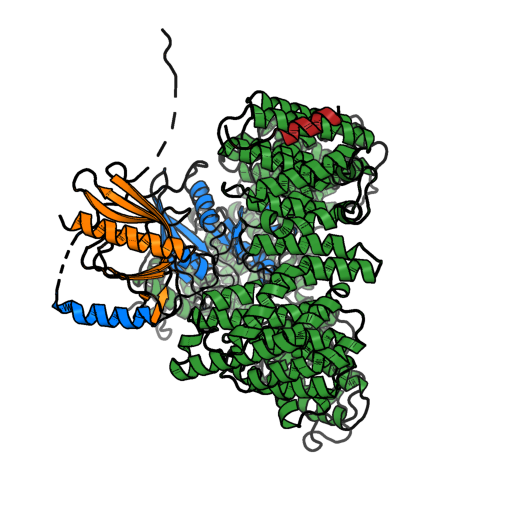 50.39 98 ILE C CA 1
ATOM 3506 C C . ILE C 3 101 ? 69.767 77.025 60.749 1.00 47.55 98 ILE C C 1
ATOM 3507 O O . ILE C 3 101 ? 69.506 77.934 61.546 1.00 51.85 98 ILE C O 1
ATOM 3512 N N . ILE C 3 102 ? 70.227 75.845 61.163 1.00 55.79 99 ILE C N 1
ATOM 3513 C CA . ILE C 3 102 ? 70.524 75.622 62.577 1.00 65.24 99 ILE C CA 1
ATOM 3514 C C . ILE C 3 102 ? 71.490 76.678 63.112 1.00 56.63 99 ILE C C 1
ATOM 3515 O O . ILE C 3 102 ? 71.338 77.140 64.251 1.00 60.91 99 ILE C O 1
ATOM 3520 N N . SER C 3 103 ? 72.445 77.129 62.289 1.00 40.28 100 SER C N 1
ATOM 3521 C CA . SER C 3 103 ? 73.524 77.986 62.760 1.00 56.33 100 SER C CA 1
ATOM 3522 C C . SER C 3 103 ? 73.204 79.460 62.594 1.00 61.67 100 SER C C 1
ATOM 3523 O O . SER C 3 103 ? 73.609 80.277 63.429 1.00 73.79 100 SER C O 1
ATOM 3526 N N . MET C 3 104 ? 72.506 79.818 61.513 1.00 73.44 101 MET C N 1
ATOM 3527 C CA . MET C 3 104 ? 72.071 81.199 61.337 1.00 65.67 101 MET C CA 1
ATOM 3528 C C . MET C 3 104 ? 71.092 81.618 62.425 1.00 41.73 101 MET C C 1
ATOM 3529 O O . MET C 3 104 ? 71.018 82.804 62.768 1.00 65.10 101 MET C O 1
ATOM 3534 N N . CYS C 3 105 ? 70.362 80.668 63.007 1.00 36.14 102 CYS C N 1
ATOM 3535 C CA . CYS C 3 105 ? 69.453 81.009 64.093 1.00 53.46 102 CYS C CA 1
ATOM 3536 C C . CYS C 3 105 ? 70.149 81.115 65.441 1.00 66.60 102 CYS C C 1
ATOM 3537 O O . CYS C 3 105 ? 69.588 81.713 66.367 1.00 71.16 102 CYS C O 1
ATOM 3540 N N . GLN C 3 106 ? 71.344 80.546 65.583 1.00 64.02 103 GLN C N 1
ATOM 3541 C CA . GLN C 3 106 ? 72.019 80.600 66.873 1.00 74.02 103 GLN C CA 1
ATOM 3542 C C . GLN C 3 106 ? 72.842 81.873 67.036 1.00 62.86 103 GLN C C 1
ATOM 3543 O O . GLN C 3 106 ? 72.902 82.431 68.139 1.00 59.91 103 GLN C O 1
ATOM 3549 N N . ASP C 3 107 ? 73.462 82.353 65.957 1.00 55.76 104 ASP C N 1
ATOM 3550 C CA . ASP C 3 107 ? 74.203 83.615 65.977 1.00 69.31 104 ASP C CA 1
ATOM 3551 C C . ASP C 3 107 ? 73.209 84.755 65.785 1.00 64.53 104 ASP C C 1
ATOM 3552 O O . ASP C 3 107 ? 72.789 85.048 64.661 1.00 59.01 104 ASP C O 1
ATOM 3557 N N . ASP C 3 108 ? 72.837 85.411 66.891 1.00 50.73 105 ASP C N 1
ATOM 3558 C CA . ASP C 3 108 ? 71.858 86.492 66.836 1.00 46.01 105 ASP C CA 1
ATOM 3559 C C . ASP C 3 108 ? 72.289 87.605 65.902 1.00 49.87 105 ASP C C 1
ATOM 3560 O O . ASP C 3 108 ? 71.435 88.334 65.388 1.00 62.92 105 ASP C O 1
ATOM 3565 N N . GLU C 3 109 ? 73.588 87.753 65.669 1.00 59.44 106 GLU C N 1
ATOM 3566 C CA . GLU C 3 109 ? 74.044 88.730 64.694 1.00 67.25 106 GLU C CA 1
ATOM 3567 C C . GLU C 3 109 ? 73.487 88.406 63.312 1.00 69.34 106 GLU C C 1
ATOM 3568 O O . GLU C 3 109 ? 72.744 89.201 62.728 1.00 67.16 106 GLU C O 1
ATOM 3574 N N . VAL C 3 110 ? 73.809 87.220 62.785 1.00 68.27 107 VAL C N 1
ATOM 3575 C CA . VAL C 3 110 ? 73.355 86.882 61.441 1.00 71.53 107 VAL C CA 1
ATOM 3576 C C . VAL C 3 110 ? 71.844 86.666 61.390 1.00 65.02 107 VAL C C 1
ATOM 3577 O O . VAL C 3 110 ? 71.241 86.807 60.319 1.00 68.28 107 VAL C O 1
ATOM 3581 N N . PHE C 3 111 ? 71.210 86.357 62.526 1.00 47.40 108 PHE C N 1
ATOM 3582 C CA . PHE C 3 111 ? 69.769 86.136 62.530 1.00 56.43 108 PHE C CA 1
ATOM 3583 C C . PHE C 3 111 ? 68.990 87.431 62.320 1.00 66.38 108 PHE C C 1
ATOM 3584 O O . PHE C 3 111 ? 67.839 87.388 61.873 1.00 65.32 108 PHE C O 1
ATOM 3592 N N . LYS C 3 112 ? 69.576 88.581 62.647 1.00 59.73 109 LYS C N 1
ATOM 3593 C CA . LYS C 3 112 ? 68.917 89.853 62.416 1.00 54.86 109 LYS C CA 1
ATOM 3594 C C . LYS C 3 112 ? 69.580 90.676 61.321 1.00 62.47 109 LYS C C 1
ATOM 3595 O O . LYS C 3 112 ? 69.031 91.709 60.926 1.00 75.54 109 LYS C O 1
ATOM 3601 N N . THR C 3 113 ? 70.707 90.222 60.777 1.00 60.88 110 THR C N 1
ATOM 3602 C CA . THR C 3 113 ? 71.387 90.969 59.726 1.00 72.50 110 THR C CA 1
ATOM 3603 C C . THR C 3 113 ? 71.092 90.453 58.322 1.00 73.29 110 THR C C 1
ATOM 3604 O O . THR C 3 113 ? 71.237 91.217 57.358 1.00 75.18 110 THR C O 1
ATOM 3608 N N A GLN C 3 114 ? 70.710 89.183 58.177 0.55 65.04 111 GLN C N 1
ATOM 3609 N N B GLN C 3 114 ? 70.724 89.179 58.173 0.45 65.09 111 GLN C N 1
ATOM 3610 C CA A GLN C 3 114 ? 70.568 88.557 56.865 0.55 69.22 111 GLN C CA 1
ATOM 3611 C CA B GLN C 3 114 ? 70.565 88.567 56.856 0.45 69.16 111 GLN C CA 1
ATOM 3612 C C A GLN C 3 114 ? 69.219 87.844 56.783 0.55 63.34 111 GLN C C 1
ATOM 3613 C C B GLN C 3 114 ? 69.219 87.846 56.786 0.45 63.30 111 GLN C C 1
ATOM 3614 O O A GLN C 3 114 ? 69.137 86.645 56.521 0.55 61.54 111 GLN C O 1
ATOM 3615 O O B GLN C 3 114 ? 69.141 86.645 56.534 0.45 61.50 111 GLN C O 1
ATOM 3626 N N . LYS C 3 115 ? 68.141 88.603 56.999 1.00 63.76 112 LYS C N 1
ATOM 3627 C CA . LYS C 3 115 ? 66.804 88.020 56.915 1.00 51.67 112 LYS C CA 1
ATOM 3628 C C . LYS C 3 115 ? 66.516 87.472 55.521 1.00 44.03 112 LYS C C 1
ATOM 3629 O O . LYS C 3 115 ? 65.849 86.441 55.390 1.00 46.95 112 LYS C O 1
ATOM 3635 N N . ASN C 3 116 ? 67.028 88.133 54.475 1.00 37.07 113 ASN C N 1
ATOM 3636 C CA . ASN C 3 116 ? 66.864 87.624 53.116 1.00 38.06 113 ASN C CA 1
ATOM 3637 C C . ASN C 3 116 ? 67.462 86.234 52.975 1.00 52.48 113 ASN C C 1
ATOM 3638 O O . ASN C 3 116 ? 66.850 85.343 52.371 1.00 46.38 113 ASN C O 1
ATOM 3643 N N . LEU C 3 117 ? 68.655 86.031 53.539 1.00 55.87 114 LEU C N 1
ATOM 3644 C CA . LEU C 3 117 ? 69.368 84.772 53.363 1.00 55.53 114 LEU C CA 1
ATOM 3645 C C . LEU C 3 117 ? 68.694 83.639 54.125 1.00 44.82 114 LEU C C 1
ATOM 3646 O O . LEU C 3 117 ? 68.609 82.511 53.625 1.00 43.43 114 LEU C O 1
ATOM 3651 N N . ILE C 3 118 ? 68.209 83.917 55.336 1.00 39.09 115 ILE C N 1
ATOM 3652 C CA . ILE C 3 118 ? 67.533 82.878 56.104 1.00 36.69 115 ILE C CA 1
ATOM 3653 C C . ILE C 3 118 ? 66.186 82.543 55.479 1.00 47.54 115 ILE C C 1
ATOM 3654 O O . ILE C 3 118 ? 65.773 81.375 55.453 1.00 37.52 115 ILE C O 1
ATOM 3659 N N . ASN C 3 119 ? 65.471 83.557 54.978 1.00 42.53 116 ASN C N 1
ATOM 3660 C CA . ASN C 3 119 ? 64.218 83.281 54.283 1.00 49.97 116 ASN C CA 1
ATOM 3661 C C . ASN C 3 119 ? 64.474 82.465 53.025 1.00 33.55 116 ASN C C 1
ATOM 3662 O O . ASN C 3 119 ? 63.739 81.516 52.731 1.00 32.38 116 ASN C O 1
ATOM 3667 N N . LYS C 3 120 ? 65.520 82.814 52.277 1.00 31.84 117 LYS C N 1
ATOM 3668 C CA . LYS C 3 120 ? 65.873 82.037 51.095 1.00 27.96 117 LYS C CA 1
ATOM 366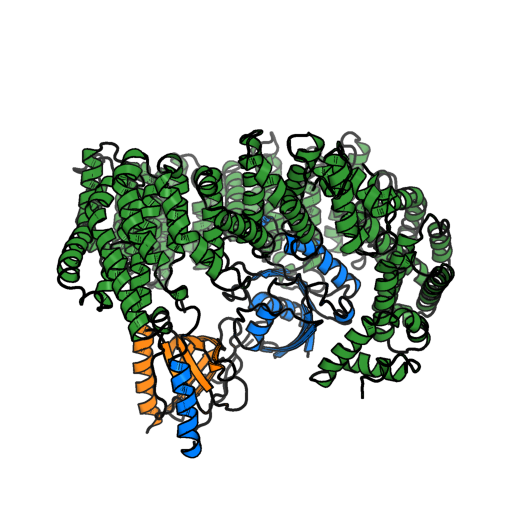9 C C . LYS C 3 120 ? 66.268 80.617 51.459 1.00 35.29 117 LYS C C 1
ATOM 3670 O O . LYS C 3 120 ? 66.046 79.693 50.671 1.00 40.57 117 LYS C O 1
ATOM 3676 N N . SER C 3 121 ? 66.854 80.426 52.643 1.00 41.08 118 SER C N 1
ATOM 3677 C CA . SER C 3 121 ? 67.217 79.084 53.083 1.00 40.28 118 SER C CA 1
ATOM 3678 C C . SER C 3 121 ? 65.990 78.323 53.547 1.00 35.08 118 SER C C 1
ATOM 3679 O O . SER C 3 121 ? 65.876 77.113 53.317 1.00 43.87 118 SER C O 1
ATOM 3682 N N . ASP C 3 122 ? 65.070 79.016 54.215 1.00 40.69 119 ASP C N 1
ATOM 3683 C CA . ASP C 3 122 ? 63.802 78.403 54.588 1.00 42.29 119 ASP C CA 1
ATOM 3684 C C . ASP C 3 122 ? 63.048 77.895 53.361 1.00 38.09 119 ASP C C 1
ATOM 3685 O O . ASP C 3 122 ? 62.495 76.789 53.377 1.00 30.03 119 ASP C O 1
ATOM 3690 N N . LEU C 3 123 ? 63.028 78.678 52.282 1.00 26.14 120 LEU C N 1
ATOM 3691 C CA . LEU C 3 123 ? 62.296 78.253 51.094 1.00 34.73 120 LEU C CA 1
ATOM 3692 C C . LEU C 3 123 ? 62.973 77.054 50.451 1.00 35.54 120 LEU C C 1
ATOM 3693 O O . LEU C 3 123 ? 62.303 76.123 49.984 1.00 33.40 120 LEU C O 1
ATOM 3698 N N . THR C 3 124 ? 64.306 77.066 50.431 1.00 34.57 121 THR C N 1
ATOM 3699 C CA . THR C 3 124 ? 65.068 75.926 49.939 1.00 34.86 121 THR C CA 1
ATOM 3700 C C . THR C 3 124 ? 64.721 74.665 50.716 1.00 35.49 121 THR C C 1
ATOM 3701 O O . THR C 3 124 ? 64.535 73.592 50.128 1.00 26.28 121 THR C O 1
ATOM 3705 N N . LEU C 3 125 ? 64.604 74.787 52.041 1.00 24.96 122 LEU C N 1
ATOM 3706 C CA . LEU C 3 125 ? 64.194 73.657 52.865 1.00 34.70 122 LEU C CA 1
ATOM 3707 C C . LEU C 3 125 ? 62.808 73.162 52.461 1.00 44.27 122 LEU C C 1
ATOM 3708 O O . LEU C 3 125 ? 62.577 71.949 52.357 1.00 40.34 122 LEU C O 1
ATOM 3713 N N . VAL C 3 126 ? 61.873 74.087 52.224 1.00 36.00 123 VAL C N 1
ATOM 3714 C CA . VAL C 3 126 ? 60.518 73.679 51.869 1.00 27.88 123 VAL C CA 1
ATOM 3715 C C . VAL C 3 126 ? 60.516 72.969 50.524 1.00 21.90 123 VAL C C 1
ATOM 3716 O O . VAL C 3 126 ? 59.761 72.011 50.318 1.00 25.12 123 VAL C O 1
ATOM 3720 N N . GLN C 3 127 ? 61.388 73.382 49.606 1.00 17.84 124 GLN C N 1
ATOM 3721 C CA . GLN C 3 127 ? 61.526 72.631 48.365 1.00 26.37 124 GLN C CA 1
ATOM 3722 C C . GLN C 3 127 ? 61.970 71.192 48.626 1.00 31.84 124 GLN C C 1
ATOM 3723 O O . GLN C 3 127 ? 61.520 70.270 47.938 1.00 32.26 124 GLN C O 1
ATOM 3729 N N . ILE C 3 128 ? 62.826 70.974 49.627 1.00 32.81 125 ILE C N 1
ATOM 3730 C CA . ILE C 3 128 ? 63.235 69.613 49.956 1.00 36.32 125 ILE C CA 1
ATOM 3731 C C . ILE C 3 128 ? 62.072 68.845 50.566 1.00 28.16 125 ILE C C 1
ATOM 3732 O O . ILE C 3 128 ? 61.846 67.673 50.239 1.00 36.16 125 ILE C O 1
ATOM 3737 N N . LEU C 3 129 ? 61.310 69.494 51.453 1.00 32.32 126 LEU C N 1
ATOM 3738 C CA . LEU C 3 129 ? 60.158 68.839 52.070 1.00 29.66 126 LEU C CA 1
ATOM 3739 C C . LEU C 3 129 ? 59.140 68.390 51.024 1.00 30.17 126 LEU C C 1
ATOM 3740 O O . LEU C 3 129 ? 58.521 67.330 51.168 1.00 32.99 126 LEU C O 1
ATOM 3745 N N . LYS C 3 130 ? 58.954 69.176 49.958 1.00 27.36 127 LYS C N 1
ATOM 3746 C CA . LYS C 3 130 ? 58.008 68.784 48.916 1.00 39.77 127 LYS C CA 1
ATOM 3747 C C . LYS C 3 130 ? 58.462 67.532 48.179 1.00 39.67 127 LYS C C 1
ATOM 3748 O O . LYS C 3 130 ? 57.625 66.822 47.609 1.00 36.08 127 LYS C O 1
ATOM 3754 N N . GLN C 3 131 ? 59.765 67.250 48.180 1.00 37.86 128 GLN C N 1
ATOM 3755 C CA . GLN C 3 131 ? 60.308 66.055 47.549 1.00 43.94 128 GLN C CA 1
ATOM 3756 C C . GLN C 3 131 ? 60.375 64.867 48.499 1.00 41.70 128 GLN C C 1
ATOM 3757 O O . GLN C 3 131 ? 60.120 63.735 48.080 1.00 39.09 128 GLN C O 1
ATOM 3763 N N . GLU C 3 132 ? 60.701 65.107 49.775 1.00 35.68 129 GLU C N 1
ATOM 3764 C CA . GLU C 3 132 ? 61.047 64.045 50.712 1.00 39.24 129 GLU C CA 1
ATOM 3765 C C . GLU C 3 132 ? 60.035 63.827 51.823 1.00 48.85 129 GLU C C 1
ATOM 3766 O O . GLU C 3 132 ? 60.066 62.768 52.460 1.00 45.14 129 GLU C O 1
ATOM 3772 N N . TRP C 3 133 ? 59.167 64.798 52.092 1.00 39.62 130 TRP C N 1
ATOM 3773 C CA . TRP C 3 133 ? 58.341 64.745 53.283 1.00 34.47 130 TRP C CA 1
ATOM 3774 C C . TRP C 3 133 ? 56.889 64.451 52.916 1.00 34.58 130 TRP C C 1
ATOM 3775 O O . TRP C 3 133 ? 56.387 64.977 51.916 1.00 34.70 130 TRP C O 1
ATOM 3786 N N . PRO C 3 134 ? 56.191 63.596 53.680 1.00 27.69 131 PRO C N 1
ATOM 3787 C CA . PRO C 3 134 ? 56.687 62.906 54.875 1.00 42.30 131 PRO C CA 1
ATOM 3788 C C . PRO C 3 134 ? 57.180 61.462 54.659 1.00 47.56 131 PRO C C 1
ATOM 3789 O O . PRO C 3 134 ? 57.567 60.834 55.647 1.00 44.90 131 PRO C O 1
ATOM 3793 N N . GLN C 3 135 ? 57.173 60.956 53.417 1.00 45.18 132 GLN C N 1
ATOM 3794 C CA . GLN C 3 135 ? 57.485 59.543 53.180 1.00 44.29 132 GLN C CA 1
ATOM 3795 C C . GLN C 3 135 ? 58.903 59.190 53.620 1.00 50.05 132 GLN C C 1
ATOM 3796 O O . GLN C 3 135 ? 59.131 58.116 54.192 1.00 39.78 132 GLN C O 1
ATOM 3802 N N . ASN C 3 136 ? 59.867 60.081 53.371 1.00 45.07 133 ASN C N 1
ATOM 3803 C CA . ASN C 3 136 ? 61.255 59.874 53.769 1.00 37.45 133 ASN C CA 1
ATOM 3804 C C . ASN C 3 136 ? 61.702 60.873 54.831 1.00 37.69 133 ASN C C 1
ATOM 3805 O O . ASN C 3 136 ? 62.875 61.249 54.879 1.00 45.08 133 ASN C O 1
ATOM 3810 N N . TRP C 3 137 ? 60.782 61.306 55.692 1.00 34.29 134 TRP C N 1
ATOM 3811 C CA . TRP C 3 137 ? 61.097 62.291 56.725 1.00 41.33 134 TRP C CA 1
ATOM 3812 C C . TRP C 3 137 ? 59.943 62.382 57.714 1.00 39.37 134 TRP C C 1
ATOM 3813 O O . TRP C 3 137 ? 59.469 63.488 58.005 1.00 48.84 134 TRP C O 1
ATOM 3824 N N . PRO C 3 138 ? 59.483 61.259 58.277 1.00 41.74 135 PRO C N 1
ATOM 3825 C CA . PRO C 3 138 ? 58.237 61.286 59.059 1.00 37.15 135 PRO C CA 1
ATOM 3826 C C . PRO C 3 138 ? 58.326 62.107 60.325 1.00 46.33 135 PRO C C 1
ATOM 3827 O O . PRO C 3 138 ? 57.283 62.387 60.932 1.00 44.32 135 PRO C O 1
ATOM 3831 N N . GLU C 3 139 ? 59.528 62.493 60.749 1.00 51.60 136 GLU C N 1
ATOM 3832 C CA . GLU C 3 139 ? 59.720 63.147 62.034 1.00 59.26 136 GLU C CA 1
ATOM 3833 C C . GLU C 3 139 ? 60.069 64.625 61.892 1.00 61.42 136 GLU C C 1
ATOM 3834 O O . GLU C 3 139 ? 60.580 65.231 62.839 1.00 58.25 136 GLU C O 1
ATOM 3840 N N . PHE C 3 140 ? 59.790 65.224 60.732 1.00 49.93 137 PHE C N 1
ATOM 3841 C CA . PHE C 3 140 ? 60.076 66.643 60.555 1.00 51.65 137 PHE C CA 1
ATOM 3842 C C . PHE C 3 140 ? 59.238 67.495 61.502 1.00 44.27 137 PHE C 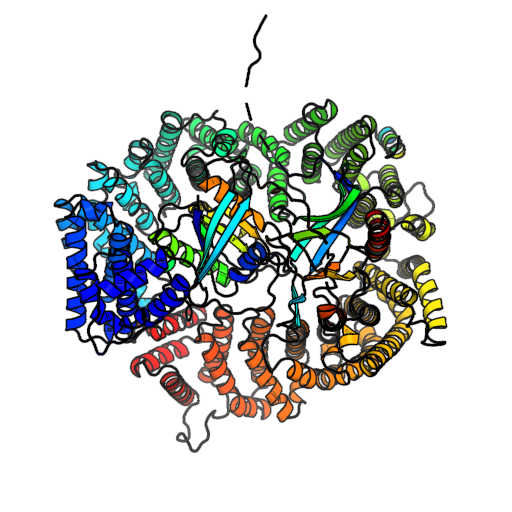C 1
ATOM 3843 O O . PHE C 3 140 ? 59.773 68.319 62.252 1.00 42.95 137 PHE C O 1
ATOM 3851 N N . ILE C 3 141 ? 57.924 67.308 61.491 1.00 50.06 138 ILE C N 1
ATOM 3852 C CA . ILE C 3 141 ? 57.034 68.168 62.269 1.00 51.38 138 ILE C CA 1
ATOM 3853 C C . ILE C 3 141 ? 57.250 67.955 63.766 1.00 52.17 138 ILE C C 1
ATOM 3854 O O . ILE C 3 141 ? 57.342 68.947 64.507 1.00 57.69 138 ILE C O 1
ATOM 3859 N N . PRO C 3 142 ? 57.331 66.713 64.273 1.00 60.25 139 PRO C N 1
ATOM 3860 C CA . PRO C 3 142 ? 57.635 66.555 65.708 1.00 55.35 139 PRO C CA 1
ATOM 3861 C C . PRO C 3 142 ? 58.990 67.118 66.106 1.00 48.95 139 PRO C C 1
ATOM 3862 O O . PRO C 3 142 ? 59.096 67.755 67.160 1.00 47.61 139 PRO C O 1
ATOM 3866 N N . GLU C 3 143 ? 60.030 66.922 65.291 1.00 39.24 140 GLU C N 1
ATOM 3867 C CA . GLU C 3 143 ? 61.320 67.525 65.617 1.00 49.62 140 GLU C CA 1
ATOM 3868 C C . GLU C 3 143 ? 61.300 69.041 65.443 1.00 57.40 140 GLU C C 1
ATOM 3869 O O . GLU C 3 143 ? 62.064 69.748 66.114 1.00 51.42 140 GLU C O 1
ATOM 3875 N N . LEU C 3 144 ? 60.449 69.563 64.554 1.00 60.75 141 LEU C N 1
ATOM 3876 C CA . LEU C 3 144 ? 60.321 71.014 64.443 1.00 49.63 141 LEU C CA 1
ATOM 3877 C C . LEU C 3 144 ? 59.734 71.602 65.716 1.00 39.41 141 LEU C C 1
ATOM 3878 O O . LEU C 3 144 ? 60.163 72.669 66.170 1.00 43.26 141 LEU C O 1
ATOM 3883 N N . ILE C 3 145 ? 58.749 70.917 66.300 1.00 32.15 142 ILE C N 1
ATOM 3884 C CA . ILE C 3 145 ? 58.096 71.415 67.505 1.00 40.78 142 ILE C CA 1
ATOM 3885 C C . ILE C 3 145 ? 59.049 71.368 68.691 1.00 52.40 142 ILE C C 1
ATOM 3886 O O . ILE C 3 145 ? 59.104 72.304 69.498 1.00 57.29 142 ILE C O 1
ATOM 3891 N N . GLY C 3 146 ? 59.824 70.288 68.808 1.00 53.58 143 GLY C N 1
ATOM 3892 C CA . GLY C 3 146 ? 60.755 70.181 69.918 1.00 55.46 143 GLY C CA 1
ATOM 3893 C C . GLY C 3 146 ? 61.828 71.250 69.877 1.00 53.34 143 GLY C C 1
ATOM 3894 O O . GLY C 3 146 ? 62.111 71.903 70.884 1.00 63.07 143 GLY C O 1
ATOM 3895 N N . SER C 3 147 ? 62.440 71.442 68.704 1.00 45.51 144 SER C N 1
ATOM 3896 C CA . SER C 3 147 ? 63.475 72.462 68.556 1.00 39.07 144 SER C CA 1
ATOM 3897 C C . SER C 3 147 ? 62.945 73.856 68.859 1.00 63.52 144 SER C C 1
ATOM 3898 O O . SER C 3 147 ? 63.695 74.711 69.343 1.00 60.39 144 SER C O 1
ATOM 3901 N N . SER C 3 148 ? 61.663 74.107 68.577 1.00 62.30 145 SER C N 1
ATOM 3902 C CA . SER C 3 148 ? 61.102 75.434 68.808 1.00 68.72 145 SER C CA 1
ATOM 3903 C C . SER C 3 148 ? 61.204 75.830 70.274 1.00 66.96 145 SER C C 1
ATOM 3904 O O . SER C 3 148 ? 61.475 76.995 70.590 1.00 71.82 145 SER C O 1
ATOM 3907 N N . SER C 3 149 ? 61.008 74.870 71.185 1.00 72.98 146 SER C N 1
ATOM 3908 C CA . SER C 3 149 ? 61.000 75.157 72.618 1.00 69.26 146 SER C CA 1
ATOM 3909 C C . SER C 3 149 ? 62.371 75.537 73.167 1.00 60.63 146 SER C C 1
ATOM 3910 O O . SER C 3 149 ? 62.442 76.089 74.269 1.00 65.39 146 SER C O 1
ATOM 3913 N N . SER C 3 150 ? 63.453 75.269 72.437 1.00 63.45 147 SER C N 1
ATOM 3914 C CA . SER C 3 150 ? 64.790 75.583 72.929 1.00 68.36 147 SER C CA 1
ATOM 3915 C C . SER C 3 150 ? 65.186 77.032 72.659 1.00 68.38 147 SER C C 1
ATOM 3916 O O . SER C 3 150 ? 65.612 77.739 73.575 1.00 82.45 147 SER C O 1
ATOM 3919 N N . SER C 3 151 ? 65.055 77.487 71.414 1.00 64.78 148 SER C N 1
ATOM 3920 C CA . SER C 3 151 ? 65.526 78.801 70.997 1.00 41.90 148 SER C CA 1
ATOM 3921 C C . SER C 3 151 ? 64.359 79.613 70.455 1.00 66.19 148 SER C C 1
ATOM 3922 O O . SER C 3 151 ? 63.582 79.114 69.633 1.00 74.13 148 SER C O 1
ATOM 3925 N N . VAL C 3 152 ? 64.237 80.862 70.911 1.00 61.58 149 VAL C N 1
ATOM 3926 C CA . VAL C 3 152 ? 63.202 81.737 70.370 1.00 40.49 149 VAL C CA 1
ATOM 3927 C C . VAL C 3 152 ? 63.473 82.034 68.902 1.00 45.61 149 VAL C C 1
ATOM 3928 O O . VAL C 3 152 ? 62.543 82.114 68.092 1.00 54.83 149 VAL C O 1
ATOM 3932 N N . ASN C 3 153 ? 64.748 82.177 68.529 1.00 53.29 150 ASN C N 1
ATOM 3933 C CA . ASN C 3 153 ? 65.090 82.492 67.144 1.00 49.28 150 ASN C CA 1
ATOM 3934 C C . ASN C 3 153 ? 64.733 81.352 66.204 1.00 62.13 150 ASN C C 1
ATOM 3935 O O . ASN C 3 153 ? 64.354 81.586 65.049 1.00 51.83 150 ASN C O 1
ATOM 3940 N N . VAL C 3 154 ? 64.878 80.109 66.662 1.00 63.80 151 VAL C N 1
ATOM 3941 C CA . VAL C 3 154 ? 64.510 78.998 65.796 1.00 55.47 151 VAL C CA 1
ATOM 3942 C C . VAL C 3 154 ? 62.999 78.796 65.820 1.00 51.79 151 VAL C C 1
ATOM 3943 O O . VAL C 3 154 ? 62.399 78.472 64.790 1.00 52.71 151 VAL C O 1
ATOM 3947 N N . CYS C 3 155 ? 62.356 79.029 66.969 1.00 47.08 152 CYS C N 1
ATOM 3948 C CA . CYS C 3 155 ? 60.904 78.916 67.043 1.00 36.39 152 CYS C CA 1
ATOM 3949 C C . CYS C 3 155 ? 60.227 79.911 66.110 1.00 54.40 152 CYS C C 1
ATOM 3950 O O . CYS C 3 155 ? 59.219 79.591 65.467 1.00 45.61 152 CYS C O 1
ATOM 3953 N N . GLU C 3 156 ? 60.760 81.129 66.031 1.00 40.72 153 GLU C N 1
ATOM 3954 C CA . GLU C 3 156 ? 60.228 82.101 65.088 1.00 45.64 153 GLU C CA 1
ATOM 3955 C C . GLU C 3 156 ? 60.497 81.673 63.653 1.00 44.04 153 GLU C C 1
ATOM 3956 O O . GLU C 3 156 ? 59.599 81.727 62.807 1.00 42.73 153 GLU C O 1
ATOM 3962 N N . ASN C 3 157 ? 61.726 81.237 63.366 1.00 37.09 154 ASN C N 1
ATOM 3963 C CA . ASN C 3 157 ? 62.066 80.796 62.018 1.00 39.81 154 ASN C CA 1
ATOM 3964 C C . ASN C 3 157 ? 61.263 79.574 61.605 1.00 45.64 154 ASN C C 1
ATOM 3965 O O . ASN C 3 157 ? 60.980 79.402 60.414 1.00 34.83 154 ASN C O 1
ATOM 3970 N N . ASN C 3 158 ? 60.905 78.709 62.563 1.00 31.05 155 ASN C N 1
ATOM 3971 C CA . ASN C 3 158 ? 60.056 77.570 62.233 1.00 43.40 155 ASN C CA 1
ATOM 3972 C C . ASN C 3 158 ? 58.673 78.028 61.805 1.00 39.39 155 ASN C C 1
ATOM 3973 O O . ASN C 3 158 ? 58.016 77.351 61.010 1.00 43.69 155 ASN C O 1
ATOM 3978 N N . MET C 3 159 ? 58.213 79.159 62.339 1.00 31.42 156 MET C N 1
ATOM 3979 C CA . MET C 3 159 ? 56.969 79.740 61.866 1.00 42.61 156 MET C CA 1
ATOM 3980 C C . MET C 3 159 ? 57.103 80.211 60.427 1.00 28.18 156 MET C C 1
ATOM 3981 O O . MET C 3 159 ? 56.144 80.110 59.655 1.00 33.60 156 MET C O 1
ATOM 3986 N N . ILE C 3 160 ? 58.282 80.711 60.049 1.00 30.44 157 ILE C N 1
ATOM 3987 C CA . ILE C 3 160 ? 58.524 81.098 58.662 1.00 22.16 157 ILE C CA 1
ATOM 3988 C C . ILE C 3 160 ? 58.580 79.869 57.763 1.00 34.94 157 ILE C C 1
ATOM 3989 O O . ILE C 3 160 ? 58.155 79.922 56.602 1.00 46.25 157 ILE C O 1
ATOM 3994 N N . VAL C 3 161 ? 59.088 78.745 58.274 1.00 39.97 158 VAL C N 1
ATOM 3995 C CA . VAL C 3 161 ? 59.156 77.527 57.470 1.00 37.70 158 VAL C CA 1
ATOM 3996 C C . VAL C 3 161 ? 57.759 76.967 57.252 1.00 33.74 158 VAL C C 1
ATOM 3997 O O . VAL C 3 161 ? 57.389 76.589 56.134 1.00 32.60 158 VAL C O 1
ATOM 4001 N N . LEU C 3 162 ? 56.966 76.902 58.322 1.00 27.75 159 LEU C N 1
ATOM 4002 C CA . LEU C 3 162 ? 55.602 76.405 58.210 1.00 41.04 159 LEU C CA 1
ATOM 4003 C C . LEU C 3 162 ? 54.754 77.321 57.335 1.00 41.71 159 LEU C C 1
ATOM 4004 O O . LEU C 3 162 ? 53.907 76.846 56.568 1.00 30.52 159 LEU C O 1
ATOM 4009 N N . LYS C 3 163 ? 54.980 78.637 57.425 1.00 36.16 160 LYS C N 1
ATOM 4010 C CA . LYS C 3 163 ? 54.238 79.580 56.595 1.00 29.59 160 LYS C CA 1
ATOM 4011 C C . LYS C 3 163 ? 54.468 79.300 55.115 1.00 34.65 160 LYS C C 1
ATOM 4012 O O . LYS C 3 163 ? 53.514 79.137 54.342 1.00 29.25 160 LYS C O 1
ATOM 4018 N N . LEU C 3 164 ? 55.737 79.228 54.709 1.00 26.90 161 LEU C N 1
ATOM 4019 C CA . LEU C 3 164 ? 56.061 78.924 53.321 1.00 30.39 161 LEU C CA 1
ATOM 4020 C C . LEU C 3 164 ? 55.530 77.555 52.920 1.00 32.57 161 LEU C C 1
ATOM 4021 O O . LEU C 3 164 ? 55.067 77.366 51.789 1.00 27.53 161 LEU C O 1
ATOM 4026 N N . LEU C 3 165 ? 55.577 76.591 53.841 1.00 25.77 162 LEU C N 1
ATOM 4027 C CA . LEU C 3 165 ? 55.096 75.252 53.529 1.00 29.65 162 LEU C CA 1
ATOM 4028 C C . LEU C 3 165 ? 53.606 75.274 53.215 1.00 31.23 162 LEU C C 1
ATOM 4029 O O . LEU C 3 165 ? 53.162 74.705 52.211 1.00 31.79 162 LEU C O 1
ATOM 4034 N N . SER C 3 166 ? 52.821 75.947 54.059 1.00 27.36 163 SER C N 1
ATOM 4035 C CA . SER C 3 166 ? 51.393 76.081 53.797 1.00 22.77 163 SER C CA 1
ATOM 4036 C C . SER C 3 166 ? 51.135 76.740 52.443 1.00 19.82 163 SER C C 1
ATOM 4037 O O . SER C 3 166 ? 50.226 76.334 51.716 1.00 26.82 163 SER C O 1
ATOM 4040 N N . GLU C 3 167 ? 51.941 77.736 52.072 1.00 22.61 164 GLU C N 1
ATOM 4041 C CA . GLU C 3 167 ? 51.717 78.418 50.799 1.00 24.30 164 GLU C CA 1
ATOM 4042 C C . GLU C 3 167 ? 52.022 77.506 49.623 1.00 33.00 164 GLU C C 1
ATOM 4043 O O . GLU C 3 167 ? 51.265 77.462 48.645 1.00 27.24 164 GLU C O 1
ATOM 4049 N N . GLU C 3 168 ? 53.152 76.796 49.690 1.00 28.15 165 GLU C N 1
ATOM 4050 C CA . GLU C 3 168 ? 53.550 75.911 48.604 1.00 23.66 165 GLU C CA 1
ATOM 4051 C C . GLU C 3 168 ? 52.555 74.778 48.413 1.00 26.69 165 GLU C C 1
ATOM 4052 O O . GLU C 3 168 ? 52.305 74.356 47.278 1.00 26.79 165 GLU C O 1
ATOM 4058 N N . VAL C 3 169 ? 51.970 74.283 49.498 1.00 20.01 166 VAL C N 1
ATOM 4059 C CA . VAL C 3 169 ? 51.122 73.102 49.417 1.00 21.64 166 VAL C CA 1
ATOM 4060 C C . VAL C 3 169 ? 49.692 73.469 49.032 1.00 23.16 166 VAL C C 1
ATOM 4061 O O . VAL C 3 169 ? 49.092 72.834 48.157 1.00 20.72 166 VAL C O 1
ATOM 4065 N N . PHE C 3 170 ? 49.145 74.520 49.640 1.00 23.16 167 PHE C N 1
ATOM 4066 C CA . PHE C 3 170 ? 47.750 74.882 49.460 1.00 23.30 167 PHE C CA 1
ATOM 4067 C C . PHE C 3 170 ? 47.511 76.069 48.536 1.00 24.91 167 PHE C C 1
ATOM 4068 O O . PHE C 3 170 ? 46.517 76.064 47.814 1.00 31.64 167 PHE C O 1
ATOM 4076 N N . ASP C 3 171 ? 48.377 77.082 48.532 1.00 26.85 168 ASP C N 1
ATOM 4077 C CA . ASP C 3 171 ? 48.105 78.301 47.774 1.00 18.82 168 ASP C CA 1
ATOM 4078 C C . ASP C 3 171 ? 48.732 78.331 46.386 1.00 23.57 168 ASP C C 1
ATOM 4079 O O . ASP C 3 171 ? 48.222 79.040 45.518 1.00 36.49 168 ASP C O 1
ATOM 4084 N N . PHE C 3 172 ? 49.831 77.605 46.140 1.00 25.47 169 PHE C N 1
ATOM 4085 C CA . PHE C 3 172 ? 50.540 77.709 44.866 1.00 29.33 169 PHE C CA 1
ATOM 4086 C C . PHE C 3 172 ? 50.832 76.343 44.261 1.00 24.19 169 PHE C C 1
ATOM 4087 O O . PHE C 3 172 ? 51.739 76.214 43.431 1.00 35.11 169 PHE C O 1
ATOM 4095 N N . SER C 3 173 ? 50.084 75.325 44.652 1.00 28.96 170 SER C N 1
ATOM 4096 C CA . SER C 3 173 ? 50.330 73.985 44.147 1.00 25.46 170 SER C CA 1
ATOM 4097 C C . SER C 3 173 ? 49.582 73.690 42.854 1.00 32.46 170 SER C C 1
ATOM 4098 O O . SER C 3 173 ? 50.095 72.938 42.020 1.00 32.65 170 SER C O 1
ATOM 4101 N N . ALA C 3 174 ? 48.402 74.290 42.654 1.00 30.61 171 ALA C N 1
ATOM 4102 C CA . ALA C 3 174 ? 47.502 73.845 41.589 1.00 32.36 171 ALA C CA 1
ATOM 4103 C C . ALA C 3 174 ? 48.189 73.805 40.230 1.00 33.09 171 ALA C C 1
ATOM 4104 O O . ALA C 3 174 ? 47.941 72.897 39.429 1.00 40.81 171 ALA C O 1
ATOM 4106 N N . GLU C 3 175 ? 49.062 74.762 39.947 1.00 38.87 172 GLU C N 1
ATOM 4107 C CA . GLU C 3 175 ? 49.715 74.755 38.647 1.00 49.91 172 GLU C CA 1
ATOM 4108 C C . GLU C 3 175 ? 51.125 74.180 38.679 1.00 34.14 172 GLU C C 1
ATOM 4109 O O . GLU C 3 175 ? 51.663 73.849 37.619 1.00 49.06 172 GLU C O 1
ATOM 4115 N N . GLN C 3 176 ? 51.728 74.032 39.857 1.00 39.65 173 GLN C N 1
ATOM 4116 C CA . GLN C 3 176 ? 53.150 73.726 39.953 1.00 26.77 173 GLN C CA 1
ATOM 4117 C C . GLN C 3 176 ? 53.453 72.276 40.291 1.00 34.56 173 GLN C C 1
ATOM 4118 O O . GLN C 3 176 ? 54.596 71.847 40.105 1.00 38.40 173 GLN C O 1
ATOM 4124 N N . MET C 3 177 ? 52.481 71.515 40.788 1.00 35.61 174 MET C N 1
ATOM 4125 C CA . MET C 3 177 ? 52.648 70.085 40.978 1.00 39.20 174 MET C CA 1
ATOM 4126 C C . MET C 3 177 ? 51.446 69.353 40.398 1.00 33.43 174 MET C C 1
ATOM 4127 O O . MET C 3 177 ? 50.418 69.956 40.073 1.00 26.98 174 MET C O 1
ATOM 4132 N N . THR C 3 178 ? 51.611 68.043 40.235 1.00 21.69 175 THR C N 1
ATOM 4133 C CA . THR C 3 178 ? 50.534 67.202 39.749 1.00 25.94 175 THR C CA 1
ATOM 4134 C C . THR C 3 178 ? 49.435 67.109 40.803 1.00 29.46 175 THR C C 1
ATOM 4135 O O . THR C 3 178 ? 49.661 67.338 41.997 1.00 32.62 175 THR C O 1
ATOM 4139 N N . GLN C 3 179 ? 48.226 66.784 40.338 1.00 20.23 176 GLN C N 1
ATOM 4140 C CA . GLN C 3 179 ? 47.099 66.594 41.246 1.00 26.78 176 GLN C CA 1
ATOM 4141 C C . GLN C 3 179 ? 47.432 65.613 42.358 1.00 25.67 176 GLN C C 1
ATOM 4142 O O . GLN C 3 179 ? 47.106 65.853 43.529 1.00 25.74 176 GLN C O 1
ATOM 4148 N N . ALA C 3 180 ? 48.078 64.499 42.008 1.00 17.68 177 ALA C N 1
ATOM 4149 C CA . ALA C 3 180 ? 48.377 63.469 42.997 1.00 32.66 177 ALA C CA 1
ATOM 4150 C C . ALA C 3 180 ? 49.342 63.986 44.060 1.00 24.82 177 ALA C C 1
ATOM 4151 O O . ALA C 3 180 ? 49.082 63.867 45.265 1.00 22.62 177 ALA C O 1
ATOM 4153 N N . LYS C 3 181 ? 50.461 64.575 43.628 1.00 24.28 178 LYS C N 1
ATOM 4154 C CA . LYS C 3 181 ? 51.453 65.079 44.571 1.00 31.62 178 LYS C CA 1
ATOM 4155 C C . LYS C 3 181 ? 50.888 66.197 45.439 1.00 33.21 178 LYS C C 1
ATOM 4156 O O . LYS C 3 181 ? 51.233 66.296 46.623 1.00 30.35 178 LYS C O 1
ATOM 4162 N N . ALA C 3 182 ? 50.017 67.045 44.881 1.00 25.32 179 ALA C N 1
ATOM 4163 C CA . ALA C 3 182 ? 49.374 68.077 45.693 1.00 28.96 179 ALA C CA 1
ATOM 4164 C C . ALA C 3 182 ? 48.507 67.452 46.784 1.00 25.54 179 ALA C C 1
ATOM 4165 O O . ALA C 3 182 ? 48.584 67.835 47.958 1.00 23.10 179 ALA C O 1
ATOM 4167 N N . LEU C 3 183 ? 47.679 66.476 46.407 1.00 19.85 180 LEU C N 1
ATOM 4168 C CA . LEU C 3 183 ? 46.802 65.819 47.365 1.00 24.40 180 LEU C CA 1
ATOM 4169 C C . LEU C 3 183 ? 47.603 65.128 48.453 1.00 31.17 180 LEU C C 1
ATOM 4170 O O . LEU C 3 183 ? 47.245 65.189 49.636 1.00 31.73 180 LEU C O 1
ATOM 4175 N N . HIS C 3 184 ? 48.672 64.436 48.063 1.00 24.81 181 HIS C N 1
ATOM 4176 C CA . HIS C 3 184 ? 49.546 63.811 49.044 1.00 20.33 181 HIS C CA 1
ATOM 4177 C C . HIS C 3 184 ? 50.040 64.834 50.061 1.00 27.86 181 HIS C C 1
ATOM 4178 O O . HIS C 3 184 ? 49.992 64.591 51.274 1.00 28.43 181 HIS C O 1
ATOM 4185 N N . LEU C 3 185 ? 50.480 66.005 49.589 1.00 24.00 182 LEU C N 1
ATOM 4186 C CA . LEU C 3 185 ? 51.041 66.990 50.508 1.00 24.77 182 LEU C CA 1
ATOM 4187 C C . LEU C 3 185 ? 49.960 67.637 51.365 1.00 27.48 182 LEU C C 1
ATOM 4188 O O . LEU C 3 185 ? 50.145 67.811 52.575 1.00 27.46 182 LEU C O 1
ATOM 4193 N N . LYS C 3 186 ? 48.821 67.993 50.764 1.00 26.27 183 LYS C N 1
ATOM 4194 C CA . LYS C 3 186 ? 47.710 68.519 51.554 1.00 26.63 183 LYS C CA 1
ATOM 4195 C C . LYS C 3 186 ? 47.292 67.535 52.645 1.00 28.49 183 LYS C C 1
ATOM 4196 O O . LYS C 3 186 ? 47.130 67.922 53.809 1.00 29.06 183 LYS C O 1
ATOM 4202 N N . ASN C 3 187 ? 47.121 66.251 52.289 1.00 31.00 184 ASN C N 1
ATOM 4203 C CA . ASN C 3 187 ? 46.749 65.240 53.281 1.00 23.65 184 ASN C CA 1
ATOM 4204 C C . ASN C 3 187 ? 47.774 65.148 54.405 1.00 29.07 184 ASN C C 1
ATOM 4205 O O . ASN C 3 187 ? 47.406 65.003 55.575 1.00 34.26 184 ASN C O 1
ATOM 4210 N N . SER C 3 188 ? 49.067 65.226 54.068 1.00 35.04 185 SER C N 1
ATOM 4211 C CA . SER C 3 188 ? 50.115 65.105 55.079 1.00 37.28 185 SER C CA 1
ATOM 4212 C C . SER C 3 188 ? 50.084 66.281 56.045 1.00 42.31 185 SER C C 1
ATOM 4213 O O . SER C 3 188 ? 50.207 66.103 57.264 1.00 37.08 185 SER C O 1
ATOM 4216 N N . MET C 3 189 ? 49.950 67.500 55.514 1.00 37.68 186 MET C N 1
ATOM 4217 C CA . MET C 3 189 ? 49.819 68.657 56.389 1.00 34.66 186 MET C CA 1
ATOM 4218 C C . MET C 3 189 ? 48.563 68.554 57.233 1.00 30.96 186 MET C C 1
ATOM 4219 O O . MET C 3 189 ? 48.598 68.797 58.445 1.00 36.78 186 MET C O 1
ATOM 4224 N N . SER C 3 190 ? 47.449 68.177 56.607 1.00 29.03 187 SER C N 1
ATOM 4225 C CA . SER C 3 190 ? 46.189 68.037 57.331 1.00 39.30 187 SER C CA 1
ATOM 4226 C C . SER C 3 190 ? 46.303 67.041 58.488 1.00 45.27 187 SER C C 1
ATOM 4227 O O . SER C 3 190 ? 45.774 67.283 59.580 1.00 36.08 187 SER C O 1
ATOM 4230 N N . LYS C 3 191 ? 46.996 65.918 58.272 1.00 39.68 188 LYS C N 1
ATOM 4231 C CA . LYS C 3 191 ? 47.064 64.870 59.284 1.00 43.44 188 LYS C CA 1
ATOM 4232 C C . LYS C 3 191 ? 47.882 65.286 60.502 1.00 55.00 188 LYS C C 1
ATOM 4233 O O . LYS C 3 191 ? 47.690 64.723 61.585 1.00 54.41 188 LYS C O 1
ATOM 4239 N N . GLU C 3 192 ? 48.773 66.266 60.359 1.00 47.09 189 GLU C N 1
ATOM 4240 C CA . GLU C 3 192 ? 49.651 66.667 61.450 1.00 45.20 189 GLU C CA 1
ATOM 4241 C C . GLU C 3 192 ? 49.432 68.112 61.883 1.00 47.38 189 GLU C C 1
ATOM 4242 O O . GLU C 3 192 ? 50.305 68.696 62.534 1.00 44.74 189 GLU C O 1
ATOM 4248 N N . PHE C 3 193 ? 48.292 68.708 61.544 1.00 33.57 190 PHE C N 1
ATOM 4249 C CA . PHE C 3 193 ? 48.113 70.117 61.865 1.00 45.38 190 PHE C CA 1
ATOM 4250 C C . PHE C 3 193 ? 47.771 70.325 63.334 1.00 39.91 190 PHE C C 1
ATOM 4251 O O . PHE C 3 193 ? 48.083 71.384 63.890 1.00 42.67 190 PHE C O 1
ATOM 4259 N N . GLU C 3 194 ? 47.137 69.335 63.967 1.00 39.65 191 GLU C N 1
ATOM 4260 C CA . GLU C 3 194 ? 46.830 69.423 65.392 1.00 38.16 191 GLU C CA 1
ATOM 4261 C C . GLU C 3 194 ? 48.069 69.773 66.210 1.00 38.09 191 GLU C C 1
ATOM 4262 O O . GLU C 3 194 ? 48.013 70.614 67.115 1.00 40.68 191 GLU C O 1
ATOM 4268 N N . GLN C 3 195 ? 49.210 69.162 65.882 1.00 40.51 192 GLN C N 1
ATOM 4269 C CA . GLN C 3 195 ? 50.443 69.473 66.597 1.00 41.00 192 GLN C CA 1
ATOM 4270 C C . GLN C 3 195 ? 50.990 70.842 66.208 1.00 47.91 192 GLN C C 1
ATOM 4271 O O . GLN C 3 195 ? 51.565 71.540 67.052 1.00 54.21 192 GLN C O 1
ATOM 4277 N N . ILE C 3 196 ? 50.826 71.239 64.944 1.00 42.09 193 ILE C N 1
ATOM 4278 C CA . ILE C 3 196 ? 51.252 72.566 64.506 1.00 37.05 193 ILE C CA 1
ATOM 4279 C C . ILE C 3 196 ? 50.420 73.648 65.182 1.00 43.15 193 ILE C C 1
ATOM 4280 O O . ILE C 3 196 ? 50.943 74.695 65.586 1.00 35.51 193 ILE C O 1
ATOM 4285 N N . PHE C 3 197 ? 49.112 73.420 65.312 1.00 35.57 194 PHE C N 1
ATOM 4286 C CA . PHE C 3 197 ? 48.255 74.446 65.892 1.00 40.73 194 PHE C CA 1
ATOM 4287 C C . PHE C 3 197 ? 48.553 74.642 67.373 1.00 53.17 194 PHE C C 1
ATOM 4288 O O . PHE C 3 197 ? 48.567 75.778 67.860 1.00 52.28 194 PHE C O 1
ATOM 4296 N N . LYS C 3 198 ? 48.793 73.548 68.104 1.00 49.01 195 LYS C N 1
ATOM 4297 C CA . LYS C 3 198 ? 49.112 73.657 69.524 1.00 46.12 195 LYS C CA 1
ATOM 4298 C C . LYS C 3 198 ? 50.347 74.526 69.742 1.00 47.95 195 LYS C C 1
ATOM 4299 O O . LYS C 3 198 ? 50.335 75.444 70.570 1.00 55.27 195 LYS C O 1
ATOM 4305 N N . LEU C 3 199 ? 51.417 74.265 68.990 1.00 34.73 196 LEU C N 1
ATOM 4306 C CA . LEU C 3 199 ? 52.604 75.109 69.083 1.00 33.08 196 LEU C CA 1
ATOM 4307 C C . LEU C 3 199 ? 52.290 76.560 68.714 1.00 54.90 196 LEU C C 1
ATOM 4308 O O . LEU C 3 199 ? 52.825 77.494 69.326 1.00 43.72 196 LEU C O 1
ATOM 4313 N N . CYS C 3 200 ? 51.424 76.768 67.713 1.00 51.79 197 CYS C N 1
ATOM 4314 C CA A CYS C 3 200 ? 51.069 78.125 67.300 0.41 43.93 197 CYS C CA 1
ATOM 4315 C CA B CYS C 3 200 ? 51.077 78.128 67.304 0.59 43.94 197 CYS C CA 1
ATOM 4316 C C . CYS C 3 200 ? 50.233 78.828 68.363 1.00 37.97 197 CYS C C 1
ATOM 4317 O O . CYS C 3 200 ? 50.470 80.001 68.677 1.00 38.86 197 CYS C O 1
ATOM 4322 N N . PHE C 3 201 ? 49.250 78.128 68.929 1.00 49.76 198 PHE C N 1
ATOM 4323 C CA . PHE C 3 201 ? 48.375 78.743 69.922 1.00 51.08 198 PHE C CA 1
ATOM 4324 C C . PHE C 3 201 ? 49.135 79.074 71.200 1.00 51.39 198 PHE C C 1
ATOM 4325 O O . PHE C 3 201 ? 48.974 80.165 71.761 1.00 50.52 198 PHE C O 1
ATOM 4333 N N . GLN C 3 202 ? 49.969 78.152 71.679 1.00 55.18 199 GLN C N 1
ATOM 4334 C CA . GLN C 3 202 ? 50.652 78.409 72.940 1.00 57.49 199 GLN C CA 1
ATOM 4335 C C . GLN C 3 202 ? 51.674 79.533 72.793 1.00 50.32 199 GLN C C 1
ATOM 4336 O O . GLN C 3 202 ? 51.873 80.305 73.735 1.00 56.84 199 GLN C O 1
ATOM 4342 N N . VAL C 3 203 ? 52.295 79.671 71.617 1.00 37.97 200 VAL C N 1
ATOM 4343 C CA . VAL C 3 203 ? 53.180 80.811 71.373 1.00 33.58 200 VAL C CA 1
ATOM 4344 C C . VAL C 3 203 ? 52.402 82.121 71.453 1.00 53.07 200 VAL C C 1
ATOM 4345 O O . VAL C 3 203 ? 52.865 83.097 72.057 1.00 55.98 200 VAL C O 1
ATOM 4349 N N . LEU C 3 204 ? 51.207 82.165 70.847 1.00 44.43 201 LEU C N 1
ATOM 4350 C CA . LEU C 3 204 ? 50.398 83.385 70.853 1.00 58.65 201 LEU C CA 1
ATOM 4351 C C . LEU C 3 204 ? 49.845 83.701 72.239 1.00 59.26 201 LEU C C 1
ATOM 4352 O O . LEU C 3 204 ? 49.579 84.867 72.551 1.00 57.51 201 LEU C O 1
ATOM 4357 N N . GLU C 3 205 ? 49.641 82.691 73.075 1.00 58.92 202 GLU C N 1
ATOM 4358 C CA . GLU C 3 205 ? 49.095 82.975 74.393 1.00 65.02 202 GLU C CA 1
ATOM 4359 C C . GLU C 3 205 ? 50.171 83.311 75.420 1.00 57.79 202 GLU C C 1
ATOM 4360 O O . GLU C 3 205 ? 49.947 84.175 76.274 1.00 58.35 202 GLU C O 1
ATOM 4366 N N . GLN C 3 206 ? 51.345 82.685 75.334 1.00 55.78 203 GLN C N 1
ATOM 4367 C CA . GLN C 3 206 ? 52.416 82.890 76.300 1.00 63.45 203 GLN C CA 1
ATOM 4368 C C . GLN C 3 206 ? 53.356 84.020 75.913 1.00 59.86 203 GLN C C 1
ATOM 4369 O O . GLN C 3 206 ? 54.398 84.184 76.553 1.00 65.08 203 GLN C O 1
ATOM 4375 N N . GLY C 3 207 ? 53.016 84.801 74.891 1.00 73.96 204 GLY C N 1
ATOM 4376 C CA . GLY C 3 207 ? 53.898 85.867 74.473 1.00 57.13 204 GLY C CA 1
ATOM 4377 C C . GLY C 3 207 ? 55.268 85.324 74.082 1.00 68.46 204 GLY C C 1
ATOM 4378 O O . GLY C 3 207 ? 55.453 84.132 73.817 1.00 63.73 204 GLY C O 1
ATOM 4379 N N . SER C 3 208 ? 56.243 86.227 74.058 1.00 68.82 205 SER C N 1
ATOM 4380 C CA . SER C 3 208 ? 56.013 87.638 74.343 1.00 65.13 205 SER C CA 1
ATOM 4381 C C . SER C 3 208 ? 56.856 88.447 73.373 1.00 70.97 205 SER C C 1
ATOM 4382 O O . SER C 3 208 ? 56.756 89.675 73.316 1.00 72.88 205 SER C O 1
ATOM 4385 N N . SER C 3 209 ? 57.702 87.743 72.621 1.00 61.44 206 SER C N 1
ATOM 4386 C CA . SER C 3 209 ? 58.524 88.383 71.602 1.00 66.17 206 SER C CA 1
ATOM 4387 C C . SER C 3 209 ? 57.634 88.842 70.453 1.00 56.11 206 SER C C 1
ATOM 4388 O O . SER C 3 209 ? 56.953 88.025 69.827 1.00 57.47 206 SER C O 1
ATOM 4391 N N A SER C 3 210 ? 57.631 90.153 70.188 0.51 55.97 207 SER C N 1
ATOM 4392 N N B SER C 3 210 ? 57.635 90.148 70.180 0.49 55.98 207 SER C N 1
ATOM 4393 C CA A SER C 3 210 ? 56.811 90.692 69.106 0.51 51.46 207 SER C CA 1
ATOM 4394 C CA B SER C 3 210 ? 56.796 90.668 69.107 0.49 51.44 207 SER C CA 1
ATOM 4395 C C A SER C 3 210 ? 57.194 90.074 67.769 0.51 49.98 207 SER C C 1
ATOM 4396 C C B SER C 3 210 ? 57.192 90.070 67.764 0.49 49.99 207 SER C C 1
ATOM 4397 O O A SER C 3 210 ? 56.323 89.750 66.954 0.51 47.62 207 SER C O 1
ATOM 4398 O O B SER C 3 210 ? 56.326 89.753 66.940 0.49 47.63 207 SER C O 1
ATOM 4403 N N . SER C 3 211 ? 58.495 89.897 67.529 1.00 44.38 208 SER C N 1
ATOM 4404 C CA . SER C 3 211 ? 58.933 89.248 66.299 1.00 42.97 208 SER C CA 1
ATOM 4405 C C . SER C 3 211 ? 58.395 87.828 66.206 1.00 47.37 208 SER C C 1
ATOM 4406 O O . SER C 3 211 ? 57.928 87.401 65.145 1.00 49.42 208 SER C O 1
ATOM 4409 N N . LEU C 3 212 ? 58.442 87.087 67.312 1.00 45.58 209 LEU C N 1
ATOM 4410 C CA . LEU C 3 212 ? 57.935 85.722 67.303 1.00 43.49 209 LEU C CA 1
ATOM 4411 C C . LEU C 3 212 ? 56.420 85.710 67.150 1.00 48.43 209 LEU C C 1
ATOM 4412 O O . LEU C 3 212 ? 55.860 84.836 66.474 1.00 43.82 209 LEU C O 1
ATOM 4417 N N . ILE C 3 213 ? 55.739 86.675 67.767 1.00 44.75 210 ILE C N 1
ATOM 4418 C CA . ILE C 3 213 ? 54.284 86.719 67.695 1.00 32.27 210 ILE C CA 1
ATOM 4419 C C . ILE C 3 213 ? 53.832 87.059 66.279 1.00 38.54 210 ILE C C 1
ATOM 4420 O O . ILE C 3 213 ? 52.950 86.401 65.716 1.00 33.16 210 ILE C O 1
ATOM 4425 N N . VAL C 3 214 ? 54.444 88.080 65.678 1.00 30.20 211 VAL C N 1
ATOM 4426 C CA . VAL C 3 214 ? 54.049 88.503 64.339 1.00 30.82 211 VAL C CA 1
ATOM 4427 C C . VAL C 3 214 ? 54.267 87.381 63.331 1.00 37.29 211 VAL C C 1
ATOM 4428 O O . VAL C 3 214 ? 53.404 87.120 62.482 1.00 35.10 211 VAL C O 1
ATOM 4432 N N . ALA C 3 215 ? 55.416 86.695 63.411 1.00 40.48 212 ALA C N 1
ATOM 4433 C CA . ALA C 3 215 ? 55.709 85.598 62.487 1.00 33.19 212 ALA C CA 1
ATOM 4434 C C . ALA C 3 215 ? 54.757 84.423 62.682 1.00 30.03 212 ALA C C 1
ATOM 4435 O O . ALA C 3 215 ? 54.487 83.683 61.727 1.00 33.87 212 ALA C O 1
ATOM 4437 N N . THR C 3 216 ? 54.250 84.240 63.905 1.00 25.15 213 THR C N 1
ATOM 4438 C CA . THR C 3 216 ? 53.231 83.230 64.165 1.00 39.78 213 THR C CA 1
ATOM 4439 C C . THR C 3 216 ? 51.899 83.647 63.564 1.00 40.66 213 THR C C 1
ATOM 4440 O O . THR C 3 216 ? 51.169 82.817 63.009 1.00 32.65 213 THR C O 1
ATOM 4444 N N . LEU C 3 217 ? 51.542 84.921 63.718 1.00 40.39 214 LEU C N 1
ATOM 4445 C CA . LEU C 3 217 ? 50.304 85.409 63.129 1.00 33.61 214 LEU C CA 1
ATOM 4446 C C . LEU C 3 217 ? 50.343 85.319 61.605 1.00 35.83 214 LEU C C 1
ATOM 4447 O O . LEU C 3 217 ? 49.344 84.949 60.982 1.00 31.10 214 LEU C O 1
ATOM 4452 N N A GLU C 3 218 ? 51.486 85.647 60.992 0.47 27.65 215 GLU C N 1
ATOM 4453 N N B GLU C 3 218 ? 51.487 85.649 60.993 0.53 27.60 215 GLU C N 1
ATOM 4454 C CA A GLU C 3 218 ? 51.611 85.540 59.542 0.47 29.34 215 GLU C CA 1
ATOM 4455 C CA B GLU C 3 218 ? 51.616 85.535 59.542 0.53 29.46 215 GLU C CA 1
ATOM 4456 C C A GLU C 3 218 ? 51.406 84.109 59.065 0.47 33.41 215 GLU C C 1
ATOM 4457 C C B GLU C 3 218 ? 51.380 84.106 59.076 0.53 33.44 215 GLU C C 1
ATOM 4458 O O A GLU C 3 218 ? 50.897 83.891 57.958 0.47 29.73 215 GLU C O 1
ATOM 4459 O O B GLU C 3 218 ? 50.828 83.883 57.990 0.53 29.72 215 GLU C O 1
ATOM 4470 N N . SER C 3 219 ? 51.791 83.124 59.881 1.00 25.51 216 SER C N 1
ATOM 4471 C CA . SER C 3 219 ? 51.574 81.736 59.507 1.00 26.84 216 SER C CA 1
ATOM 4472 C C . SER C 3 219 ? 50.132 81.335 59.747 1.00 26.06 216 SER C C 1
ATOM 4473 O O . SER C 3 219 ? 49.586 80.528 58.990 1.00 32.02 216 SER C O 1
ATOM 4476 N N . LEU C 3 220 ? 49.496 81.901 60.776 1.00 29.21 217 LEU C N 1
ATOM 4477 C CA . LEU C 3 220 ? 48.075 81.651 60.983 1.00 24.25 217 LEU C CA 1
ATOM 4478 C C . LEU C 3 220 ? 47.255 82.166 59.806 1.00 30.04 217 LEU C C 1
ATOM 4479 O O . LEU C 3 220 ? 46.254 81.554 59.419 1.00 19.64 217 LEU C O 1
ATOM 4484 N N . LEU C 3 221 ? 47.664 83.298 59.227 1.00 22.83 218 LEU C N 1
ATOM 4485 C CA . LEU C 3 221 ? 46.945 83.829 58.080 1.00 29.81 218 LEU C CA 1
ATOM 4486 C C . LEU C 3 221 ? 46.837 82.777 56.981 1.00 29.18 218 LEU C C 1
ATOM 4487 O O . LEU C 3 221 ? 45.760 82.565 56.413 1.00 23.99 218 LEU C O 1
ATOM 4492 N N . ARG C 3 222 ? 47.938 82.070 56.711 1.00 32.54 219 ARG C N 1
ATOM 4493 C CA . ARG C 3 222 ? 47.947 81.048 55.672 1.00 25.20 219 ARG C CA 1
ATOM 4494 C C . ARG C 3 222 ? 47.098 79.845 56.062 1.00 30.92 219 ARG C C 1
ATOM 4495 O O . ARG C 3 222 ? 46.348 79.319 55.231 1.00 26.59 219 ARG C O 1
ATOM 4503 N N . TYR C 3 223 ? 47.198 79.398 57.319 1.00 27.89 220 TYR C N 1
ATOM 4504 C CA . TYR C 3 223 ? 46.403 78.256 57.760 1.00 25.97 220 TYR C CA 1
ATOM 4505 C C . TYR C 3 223 ? 44.921 78.503 57.536 1.00 25.26 220 TYR C C 1
ATOM 4506 O O . TYR C 3 223 ? 44.176 77.578 57.193 1.00 28.97 220 TYR C O 1
ATOM 4515 N N . LEU C 3 224 ? 44.471 79.745 57.719 1.00 24.21 221 LEU C N 1
ATOM 4516 C CA . LEU C 3 224 ? 43.042 80.018 57.645 1.00 32.90 221 LEU C CA 1
ATOM 4517 C C . LEU C 3 224 ? 42.474 79.803 56.244 1.00 27.50 221 LEU C C 1
ATOM 4518 O O . LEU C 3 224 ? 41.252 79.708 56.101 1.00 27.78 221 LEU C O 1
ATOM 4523 N N . HIS C 3 225 ? 43.327 79.689 55.222 1.00 22.81 222 HIS C N 1
ATOM 4524 C CA . HIS C 3 225 ? 42.870 79.365 53.872 1.00 30.41 222 HIS C CA 1
ATOM 4525 C C . HIS C 3 225 ? 42.309 77.953 53.740 1.00 33.52 222 HIS C C 1
ATOM 4526 O O . HIS C 3 225 ? 41.636 77.675 52.743 1.00 36.58 222 HIS C O 1
ATOM 4533 N N . TRP C 3 226 ? 42.583 77.045 54.686 1.00 35.77 223 TRP C N 1
ATOM 4534 C CA . TRP C 3 226 ? 42.255 75.639 54.450 1.00 18.30 223 TRP C CA 1
ATOM 4535 C C . TRP C 3 226 ? 41.914 74.835 55.702 1.00 27.94 223 TRP C C 1
ATOM 4536 O O . TRP C 3 226 ? 41.315 73.759 55.584 1.00 36.50 223 TRP C O 1
ATOM 4547 N N . ILE C 3 227 ? 42.290 75.304 56.893 1.00 29.22 224 ILE C N 1
ATOM 4548 C CA . ILE C 3 227 ? 42.056 74.510 58.103 1.00 27.88 224 ILE C CA 1
ATOM 4549 C C . ILE C 3 227 ? 40.568 74.479 58.427 1.00 29.34 224 ILE C C 1
ATOM 4550 O O . ILE C 3 227 ? 39.830 75.411 58.069 1.00 30.82 224 ILE C O 1
ATOM 4555 N N . PRO C 3 228 ? 40.089 73.441 59.105 1.00 26.57 225 PRO C N 1
ATOM 4556 C CA . PRO C 3 228 ? 38.670 73.389 59.467 1.00 26.79 225 PRO C CA 1
ATOM 4557 C C . PRO C 3 228 ? 38.343 74.377 60.578 1.00 40.07 225 PRO C C 1
ATOM 4558 O O . PRO C 3 228 ? 39.204 74.804 61.354 1.00 37.72 225 PRO C O 1
ATOM 4562 N N . TYR C 3 229 ? 37.058 74.737 60.644 1.00 43.00 226 TYR C N 1
ATOM 4563 C CA . TYR C 3 229 ? 36.659 75.872 61.469 1.00 53.80 226 TYR C CA 1
ATOM 4564 C C . TYR C 3 229 ? 36.818 75.582 62.956 1.00 44.28 226 TYR C C 1
ATOM 4565 O O . TYR C 3 229 ? 37.054 76.512 63.740 1.00 35.52 226 TYR C O 1
ATOM 4574 N N . ARG C 3 230 ? 36.715 74.308 63.357 1.00 39.03 227 ARG C N 1
ATOM 4575 C CA . ARG C 3 230 ? 36.761 73.965 64.777 1.00 45.82 227 ARG C CA 1
ATOM 4576 C C . ARG C 3 230 ? 38.033 74.471 65.451 1.00 41.42 227 ARG C C 1
ATOM 4577 O O . ARG C 3 230 ? 38.008 74.801 66.640 1.00 50.15 227 ARG C O 1
ATOM 4585 N N . TYR C 3 231 ? 39.141 74.568 64.715 1.00 35.67 228 TYR C N 1
ATOM 4586 C CA . TYR C 3 231 ? 40.364 75.113 65.296 1.00 33.64 228 TYR C CA 1
ATOM 4587 C C . TYR C 3 231 ? 40.232 76.579 65.668 1.00 37.15 228 TYR C C 1
ATOM 4588 O O . TYR C 3 231 ? 41.038 77.076 66.460 1.00 49.23 228 TYR C O 1
ATOM 4597 N N . ILE C 3 232 ? 39.259 77.288 65.108 1.00 42.24 229 ILE C N 1
ATOM 4598 C CA . ILE C 3 232 ? 39.103 78.713 65.357 1.00 47.29 229 ILE C CA 1
ATOM 4599 C C . ILE C 3 232 ? 38.000 78.991 66.368 1.00 42.87 229 ILE C C 1
ATOM 4600 O O . ILE C 3 232 ? 38.146 79.863 67.225 1.00 51.07 229 ILE C O 1
ATOM 4605 N N . TYR C 3 233 ? 36.902 78.243 66.297 1.00 28.77 230 TYR C N 1
ATOM 4606 C CA . TYR C 3 233 ? 35.749 78.525 67.139 1.00 47.73 230 TYR C CA 1
ATOM 4607 C C . TYR C 3 233 ? 35.712 77.707 68.424 1.00 45.66 230 TYR C C 1
ATOM 4608 O O . TYR C 3 233 ? 35.018 78.102 69.366 1.00 52.27 230 TYR C O 1
ATOM 4617 N N . GLU C 3 234 ? 36.440 76.599 68.498 1.00 44.60 231 GLU C N 1
ATOM 4618 C CA . GLU C 3 234 ? 36.435 75.762 69.688 1.00 42.03 231 GLU C CA 1
ATOM 4619 C C . GLU C 3 234 ? 37.629 76.017 70.590 1.00 42.47 231 GLU C C 1
ATOM 4620 O O . GLU C 3 234 ? 37.786 75.328 71.600 1.00 52.65 231 GLU C O 1
ATOM 4626 N N . THR C 3 235 ? 38.473 76.976 70.248 1.00 51.86 232 THR C N 1
ATOM 4627 C CA . THR C 3 235 ? 39.562 77.421 71.102 1.00 33.83 232 THR C CA 1
ATOM 4628 C C . THR C 3 235 ? 39.312 78.885 71.473 1.00 42.83 232 THR C C 1
ATOM 4629 O O . THR C 3 235 ? 38.271 79.466 71.148 1.00 53.40 232 THR C O 1
ATOM 4633 N N . ASN C 3 236 ? 40.273 79.481 72.164 1.00 47.25 233 ASN C N 1
ATOM 4634 C CA . ASN C 3 236 ? 40.169 80.869 72.582 1.00 55.57 233 ASN C CA 1
ATOM 4635 C C . ASN C 3 236 ? 40.853 81.817 71.605 1.00 48.35 233 ASN C C 1
ATOM 4636 O O . ASN C 3 236 ? 41.043 82.994 71.923 1.00 57.42 233 ASN C O 1
ATOM 4641 N N . ILE C 3 237 ? 41.215 81.337 70.415 1.00 40.39 234 ILE C N 1
ATOM 4642 C CA . ILE C 3 237 ? 42.056 82.141 69.541 1.00 31.24 234 ILE C CA 1
ATOM 4643 C C . ILE C 3 237 ? 41.299 83.357 69.016 1.00 33.95 234 ILE C C 1
ATOM 4644 O O . ILE C 3 237 ? 41.900 84.413 68.787 1.00 40.56 234 ILE C O 1
ATOM 4649 N N . LEU C 3 238 ? 39.976 83.259 68.854 1.00 36.07 235 LEU C N 1
ATOM 4650 C CA . LEU C 3 238 ? 39.223 84.421 68.385 1.00 42.56 235 LEU C CA 1
ATOM 4651 C C . LEU C 3 238 ? 39.338 85.591 69.356 1.00 42.28 235 LEU C C 1
ATOM 4652 O O . LEU C 3 238 ? 39.481 86.746 68.931 1.00 42.07 235 LEU C O 1
ATOM 4657 N N . GLU C 3 239 ? 39.308 85.316 70.663 1.00 42.58 236 GLU C N 1
ATOM 4658 C CA . GLU C 3 239 ? 39.373 86.414 71.618 1.00 42.86 236 GLU C CA 1
ATOM 4659 C C . GLU C 3 239 ? 40.765 87.023 71.680 1.00 43.73 236 GLU C C 1
ATOM 4660 O O . GLU C 3 239 ? 40.904 88.232 71.895 1.00 45.63 236 GLU C O 1
ATOM 4666 N N . LEU C 3 240 ? 41.805 86.211 71.491 1.00 38.52 237 LEU C N 1
ATOM 4667 C CA . LEU C 3 240 ? 43.156 86.755 71.439 1.00 35.64 237 LEU C CA 1
ATOM 4668 C C . LEU C 3 240 ? 43.332 87.679 70.238 1.00 39.70 237 LEU C C 1
ATOM 4669 O O . LEU C 3 240 ? 43.916 88.763 70.359 1.00 35.85 237 LEU C O 1
ATOM 4674 N N . LEU C 3 241 ? 42.831 87.266 69.069 1.00 35.54 238 LEU C N 1
ATOM 4675 C CA . LEU C 3 241 ? 42.987 88.081 67.866 1.00 36.32 238 LEU C CA 1
ATOM 4676 C C . LEU C 3 241 ? 42.186 89.371 67.963 1.00 34.08 238 LEU C C 1
ATOM 4677 O O . LEU C 3 241 ? 42.678 90.443 67.594 1.00 27.89 238 LEU C O 1
ATOM 4682 N N . SER C 3 242 ? 40.951 89.290 68.452 1.00 29.62 239 SER C N 1
ATOM 4683 C CA . SER C 3 242 ? 40.081 90.456 68.463 1.00 30.90 239 SER C CA 1
ATOM 4684 C C . SER C 3 242 ? 40.330 91.380 69.647 1.00 39.42 239 SER C C 1
ATOM 4685 O O . SER C 3 242 ? 39.717 92.450 69.712 1.00 41.24 239 SER C O 1
ATOM 4688 N N . THR C 3 243 ? 41.199 91.009 70.584 1.00 40.89 240 THR C N 1
ATOM 4689 C CA . THR C 3 243 ? 41.474 91.899 71.705 1.00 41.52 240 THR C CA 1
ATOM 4690 C C . THR C 3 243 ? 42.968 92.143 71.852 1.00 42.45 240 THR C C 1
ATOM 4691 O O . THR C 3 243 ? 43.472 93.211 71.476 1.00 43.15 240 THR C O 1
ATOM 4695 N N . LYS C 3 244 ? 43.673 91.144 72.389 1.00 38.86 241 LYS C N 1
ATOM 4696 C CA . LYS C 3 244 ? 45.098 91.272 72.681 1.00 36.01 241 LYS C CA 1
ATOM 4697 C C . LYS C 3 244 ? 45.877 91.794 71.481 1.00 34.25 241 LYS C C 1
ATOM 4698 O O . LYS C 3 244 ? 46.563 92.816 71.562 1.00 44.29 241 LYS C O 1
ATOM 4704 N N . PHE C 3 245 ? 45.775 91.107 70.349 1.00 44.19 242 PHE C N 1
ATOM 4705 C CA . PHE C 3 245 ? 46.635 91.435 69.221 1.00 42.14 242 PHE C CA 1
ATOM 4706 C C . PHE C 3 245 ? 46.144 92.629 68.418 1.00 32.74 242 PHE C C 1
ATOM 4707 O O . PHE C 3 245 ? 46.870 93.104 67.539 1.00 36.55 242 PHE C O 1
ATOM 4715 N N . MET C 3 246 ? 44.955 93.146 68.709 1.00 41.54 243 MET C N 1
ATOM 4716 C CA . MET C 3 246 ? 44.527 94.391 68.087 1.00 33.06 243 MET C CA 1
ATOM 4717 C C . MET C 3 246 ? 45.094 95.622 68.783 1.00 44.72 243 MET C C 1
ATOM 4718 O O . MET C 3 246 ? 45.118 96.701 68.175 1.00 35.09 243 MET C O 1
ATOM 4723 N N . THR C 3 247 ? 45.584 95.476 70.023 1.00 55.60 244 THR C N 1
ATOM 4724 C CA . THR C 3 247 ? 46.071 96.614 70.806 1.00 45.20 244 THR C CA 1
ATOM 4725 C C . THR C 3 247 ? 47.431 97.111 70.325 1.00 46.06 244 THR C C 1
ATOM 4726 O O . THR C 3 247 ? 47.636 98.322 70.181 1.00 43.42 244 THR C O 1
ATOM 4730 N N . SER C 3 248 ? 48.382 96.194 70.091 1.00 38.93 245 SER C N 1
ATOM 4731 C CA . SER C 3 248 ? 49.729 96.585 69.661 1.00 39.33 245 SER C CA 1
ATOM 4732 C C . SER C 3 248 ? 49.767 96.820 68.156 1.00 40.73 245 SER C C 1
ATOM 4733 O O . SER C 3 248 ? 49.284 95.977 67.392 1.00 40.89 245 SER C O 1
ATOM 4736 N N . PRO C 3 249 ? 50.335 97.939 67.695 1.00 37.23 246 PRO C N 1
ATOM 4737 C CA . PRO C 3 249 ? 50.427 98.175 66.243 1.00 38.13 246 PRO C CA 1
ATOM 4738 C C . PRO C 3 249 ? 51.325 97.186 65.521 1.00 42.36 246 PRO C C 1
ATOM 4739 O O . PRO C 3 249 ? 51.182 97.027 64.300 1.00 48.33 246 PRO C O 1
ATOM 4743 N N . ASP C 3 250 ? 52.242 96.518 66.229 1.00 55.57 247 ASP C N 1
ATOM 4744 C CA . ASP C 3 250 ? 53.094 95.517 65.587 1.00 64.23 247 ASP C CA 1
ATOM 4745 C C . ASP C 3 250 ? 52.276 94.346 65.058 1.00 48.09 247 ASP C C 1
ATOM 4746 O O . ASP C 3 250 ? 52.487 93.886 63.930 1.00 37.60 247 ASP C O 1
ATOM 4751 N N . THR C 3 251 ? 51.338 93.854 65.858 1.00 41.84 248 THR C N 1
ATOM 4752 C CA . THR C 3 251 ? 50.493 92.732 65.481 1.00 39.01 248 THR C CA 1
ATOM 4753 C C . THR C 3 251 ? 49.174 93.160 64.852 1.00 37.35 248 THR C C 1
ATOM 4754 O O . THR C 3 251 ? 48.420 92.300 64.386 1.00 31.99 248 THR C O 1
ATOM 4758 N N . ARG C 3 252 ? 48.887 94.464 64.810 1.00 40.21 249 ARG C N 1
ATOM 4759 C CA . ARG C 3 252 ? 47.552 94.922 64.439 1.00 33.77 249 ARG C CA 1
ATOM 4760 C C . ARG C 3 252 ? 47.230 94.589 62.988 1.00 34.73 249 ARG C C 1
ATOM 4761 O O . ARG C 3 252 ? 46.157 94.050 62.692 1.00 29.74 249 ARG C O 1
ATOM 4769 N N . ALA C 3 253 ? 48.150 94.900 62.068 1.00 26.77 250 ALA C N 1
ATOM 4770 C CA . ALA C 3 253 ? 47.883 94.703 60.645 1.00 32.28 250 ALA C CA 1
ATOM 4771 C C . ALA C 3 253 ? 47.639 93.237 60.323 1.00 29.04 250 ALA C C 1
ATOM 4772 O O . ALA C 3 253 ? 46.666 92.894 59.640 1.00 30.13 250 ALA C O 1
ATOM 4774 N N . ILE C 3 254 ? 48.508 92.349 60.812 1.00 28.49 251 ILE C N 1
ATOM 4775 C CA . ILE C 3 254 ? 48.354 90.937 60.478 1.00 25.83 251 ILE C CA 1
ATOM 4776 C C . ILE C 3 254 ? 47.105 90.360 61.143 1.00 27.07 251 ILE C C 1
ATOM 4777 O O . ILE C 3 254 ? 46.391 89.542 60.550 1.00 29.71 251 ILE C O 1
ATOM 4782 N N . THR C 3 255 ? 46.798 90.799 62.364 1.00 26.58 252 THR C N 1
ATOM 4783 C CA . THR C 3 255 ? 45.608 90.304 63.050 1.00 30.93 252 THR C CA 1
ATOM 4784 C C . THR C 3 255 ? 44.346 90.662 62.283 1.00 29.73 252 THR C C 1
ATOM 4785 O O . THR C 3 255 ? 43.416 89.849 62.178 1.00 25.51 252 THR C O 1
ATOM 4789 N N . LEU C 3 256 ? 44.296 91.892 61.762 1.00 23.29 253 LEU C N 1
ATOM 4790 C CA . LEU C 3 256 ? 43.158 92.355 60.977 1.00 29.60 253 LEU C CA 1
ATOM 4791 C C . LEU C 3 256 ? 42.996 91.539 59.698 1.00 25.15 253 LEU C C 1
ATOM 4792 O O . LEU C 3 256 ? 41.870 91.251 59.277 1.00 25.43 253 LEU C O 1
ATOM 4797 N N . LYS C 3 257 ? 44.107 91.139 59.076 1.00 22.68 254 LYS C N 1
ATOM 4798 C CA . LYS C 3 257 ? 44.017 90.252 57.915 1.00 28.81 254 LYS C CA 1
ATOM 4799 C C . LYS C 3 257 ? 43.547 88.851 58.313 1.00 24.07 254 LYS C C 1
ATOM 4800 O O . LYS C 3 257 ? 42.813 88.203 57.561 1.00 25.68 254 LYS C O 1
ATOM 4806 N N . CYS C 3 258 ? 43.976 88.356 59.480 1.00 23.19 255 CYS C N 1
ATOM 4807 C CA . CYS C 3 258 ? 43.503 87.054 59.941 1.00 21.54 255 CYS C CA 1
ATOM 4808 C C . CYS C 3 258 ? 42.007 87.074 60.180 1.00 24.29 255 CYS C C 1
ATOM 4809 O O . CYS C 3 258 ? 41.304 86.110 59.853 1.00 29.37 255 CYS C O 1
ATOM 4812 N N . LEU C 3 259 ? 41.508 88.154 60.784 1.00 26.31 256 LEU C N 1
ATOM 4813 C CA . LEU C 3 259 ? 40.087 88.242 61.073 1.00 24.12 256 LEU C CA 1
ATOM 4814 C C . LEU C 3 259 ? 39.275 88.398 59.797 1.00 30.70 256 LEU C C 1
ATOM 4815 O O . LEU C 3 259 ? 38.161 87.871 59.711 1.00 18.34 256 LEU C O 1
ATOM 4820 N N . THR C 3 260 ? 39.824 89.092 58.792 1.00 21.34 257 THR C N 1
ATOM 4821 C CA . THR C 3 260 ? 39.194 89.102 57.477 1.00 24.24 257 THR C CA 1
ATOM 4822 C C . THR C 3 260 ? 39.053 87.688 56.926 1.00 29.66 257 THR C C 1
ATOM 4823 O O . THR C 3 260 ? 37.986 87.313 56.428 1.00 24.02 257 THR C O 1
ATOM 4827 N N . GLU C 3 261 ? 40.107 86.875 57.030 1.00 27.98 258 GLU C N 1
ATOM 4828 C CA . GLU C 3 261 ? 39.986 85.497 56.567 1.00 29.94 258 GLU C CA 1
ATOM 4829 C C . GLU C 3 261 ? 39.049 84.686 57.450 1.00 31.22 258 GLU C C 1
ATOM 4830 O O . GLU C 3 261 ? 38.393 83.762 56.959 1.00 37.74 258 GLU C O 1
ATOM 4836 N N . VAL C 3 262 ? 38.967 85.007 58.745 1.00 32.90 259 VAL C N 1
ATOM 4837 C CA . VAL C 3 262 ? 38.052 84.277 59.621 1.00 26.47 259 VAL C CA 1
ATOM 4838 C C . VAL C 3 262 ? 36.618 84.500 59.185 1.00 26.64 259 VAL C C 1
ATOM 4839 O O . VAL C 3 262 ? 35.799 83.572 59.183 1.00 35.55 259 VAL C O 1
ATOM 4843 N N . SER C 3 263 ? 36.295 85.733 58.800 1.00 25.77 260 SER C N 1
ATOM 4844 C CA . SER C 3 263 ? 34.971 86.070 58.302 1.00 31.29 260 SER C CA 1
ATOM 4845 C C . SER C 3 263 ? 34.615 85.330 57.025 1.00 35.76 260 SER C C 1
ATOM 4846 O O . SER C 3 263 ? 33.474 85.441 56.568 1.00 47.56 260 SER C O 1
ATOM 4849 N N . ASN C 3 264 ? 35.558 84.605 56.426 1.00 37.05 261 ASN C N 1
ATOM 4850 C CA . ASN C 3 264 ? 35.303 83.801 55.240 1.00 42.65 261 ASN C CA 1
ATOM 4851 C C . ASN C 3 264 ? 35.400 82.302 55.511 1.00 39.37 261 ASN C C 1
ATOM 4852 O O . ASN C 3 264 ? 35.356 81.511 54.563 1.00 43.74 261 ASN C O 1
ATOM 4857 N N . LEU C 3 265 ? 35.554 81.893 56.768 1.00 38.14 262 LEU C N 1
ATOM 4858 C CA . LEU C 3 265 ? 35.637 80.473 57.076 1.00 41.12 262 LEU C CA 1
ATOM 4859 C C . LEU C 3 265 ? 34.330 79.774 56.723 1.00 45.36 262 LEU C C 1
ATOM 4860 O O . LEU C 3 265 ? 33.262 80.391 56.664 1.00 43.12 262 LEU C O 1
ATOM 4865 N N . LYS C 3 266 ? 34.436 78.472 56.461 1.00 46.26 263 LYS C N 1
ATOM 4866 C CA . LYS C 3 266 ? 33.282 77.618 56.214 1.00 40.22 263 LYS C CA 1
ATOM 4867 C C . LYS C 3 266 ? 32.815 77.098 57.569 1.00 55.18 263 LYS C C 1
ATOM 4868 O O . LYS C 3 266 ? 33.446 76.217 58.162 1.00 55.73 263 LYS C O 1
ATOM 4874 N N . ILE C 3 267 ? 31.721 77.671 58.071 1.00 59.58 264 ILE C N 1
ATOM 4875 C CA . ILE C 3 267 ? 31.155 77.315 59.373 1.00 71.76 264 ILE C CA 1
ATOM 4876 C C . ILE C 3 267 ? 29.710 76.856 59.188 1.00 65.01 264 ILE C C 1
ATOM 4877 O O . ILE C 3 267 ? 29.145 77.032 58.099 1.00 72.84 264 ILE C O 1
ATOM 4882 N N . PRO C 3 268 ? 29.086 76.231 60.192 1.00 73.61 265 PRO C N 1
ATOM 4883 C CA . PRO C 3 268 ? 27.651 75.931 60.097 1.00 56.41 265 PRO C CA 1
ATOM 4884 C C . PRO C 3 268 ? 26.790 77.098 60.558 1.00 61.62 265 PRO C C 1
ATOM 4885 O O . PRO C 3 268 ? 27.053 77.742 61.576 1.00 72.60 265 PRO C O 1
ATOM 4889 N N . GLN C 3 269 ? 25.742 77.377 59.780 1.00 66.45 266 GLN C N 1
ATOM 4890 C CA . GLN C 3 269 ? 24.897 78.546 59.988 1.00 62.15 266 GLN C CA 1
ATOM 4891 C C . GLN C 3 269 ? 23.670 78.254 60.851 1.00 62.70 266 GLN C C 1
ATOM 4892 O O . GLN C 3 269 ? 22.737 79.067 60.884 1.00 61.89 266 GLN C O 1
ATOM 4898 N N . ASP C 3 270 ? 23.647 77.123 61.553 1.00 56.78 267 ASP C N 1
ATOM 4899 C CA . ASP C 3 270 ? 22.523 76.782 62.411 1.00 59.12 267 ASP C CA 1
ATOM 4900 C C . ASP C 3 270 ? 22.880 76.732 63.889 1.00 61.73 267 ASP C C 1
ATOM 4901 O O . ASP C 3 270 ? 21.978 76.571 64.716 1.00 66.15 267 ASP C O 1
ATOM 4906 N N . ASN C 3 271 ? 24.157 76.852 64.243 1.00 53.85 268 ASN C N 1
ATOM 4907 C CA . ASN C 3 271 ? 24.574 76.815 65.638 1.00 55.15 268 ASN C CA 1
ATOM 4908 C C . ASN C 3 271 ? 24.555 78.223 66.215 1.00 55.24 268 ASN C C 1
ATOM 4909 O O . ASN C 3 271 ? 25.312 79.092 65.772 1.00 57.37 268 ASN C O 1
ATOM 4914 N N . ASP C 3 272 ? 23.702 78.443 67.214 1.00 49.37 269 ASP C N 1
ATOM 4915 C CA . ASP C 3 272 ? 23.587 79.773 67.789 1.00 59.42 269 ASP C CA 1
ATOM 4916 C C . ASP C 3 272 ? 24.780 80.123 68.667 1.00 57.44 269 ASP C C 1
ATOM 4917 O O . ASP C 3 272 ? 25.002 81.304 68.946 1.00 45.41 269 ASP C O 1
ATOM 4922 N N . LEU C 3 273 ? 25.558 79.128 69.092 1.00 54.43 270 LEU C N 1
ATOM 4923 C CA . LEU C 3 273 ? 26.783 79.412 69.831 1.00 68.40 270 LEU C CA 1
ATOM 4924 C C . LEU C 3 273 ? 27.837 80.021 68.912 1.00 61.54 270 LEU C C 1
ATOM 4925 O O . LEU C 3 273 ? 28.472 81.029 69.254 1.00 61.13 270 LEU C O 1
ATOM 4930 N N . ILE C 3 274 ? 28.033 79.418 67.736 1.00 47.76 271 ILE C N 1
ATOM 4931 C CA . ILE C 3 274 ? 28.964 79.958 66.748 1.00 51.24 271 ILE C CA 1
ATOM 4932 C C . ILE C 3 274 ? 28.535 81.355 66.312 1.00 47.81 271 ILE C C 1
ATOM 4933 O O . ILE C 3 274 ? 29.370 82.245 66.110 1.00 43.18 271 ILE C O 1
ATOM 4938 N N . LYS C 3 275 ? 27.225 81.573 66.172 1.00 35.49 272 LYS C N 1
ATOM 4939 C CA . LYS C 3 275 ? 26.735 82.898 65.816 1.00 34.67 272 LYS C CA 1
ATOM 4940 C C . LYS C 3 275 ? 27.178 83.941 66.834 1.00 41.61 272 LYS C C 1
ATOM 4941 O O . LYS C 3 275 ? 27.566 85.054 66.460 1.00 37.29 272 LYS C O 1
ATOM 4947 N N . ARG C 3 276 ? 27.149 83.590 68.125 1.00 38.97 273 ARG C N 1
ATOM 4948 C CA . ARG C 3 276 ? 27.545 84.543 69.156 1.00 40.54 273 ARG C CA 1
ATOM 4949 C C . ARG C 3 276 ? 29.051 84.760 69.169 1.00 43.21 273 ARG C C 1
ATOM 4950 O O . ARG C 3 276 ? 29.512 85.871 69.457 1.00 45.84 273 ARG C O 1
ATOM 4958 N N . GLN C 3 277 ? 29.832 83.730 68.843 1.00 38.14 274 GLN C N 1
ATOM 4959 C CA . GLN C 3 277 ? 31.263 83.938 68.673 1.00 32.23 274 GLN C CA 1
ATOM 4960 C C . GLN C 3 277 ? 31.559 84.834 67.478 1.00 38.36 274 GLN C C 1
ATOM 4961 O O . GLN C 3 277 ? 32.520 85.609 67.514 1.00 34.18 274 GLN C O 1
ATOM 4967 N N . THR C 3 278 ? 30.747 84.748 66.420 1.00 40.05 275 THR C N 1
ATOM 4968 C CA . THR C 3 278 ? 30.946 85.605 65.255 1.00 28.27 275 THR C CA 1
ATOM 4969 C C . THR C 3 278 ? 30.583 87.054 65.574 1.00 32.14 275 THR C C 1
ATOM 4970 O O . THR C 3 278 ? 31.232 87.988 65.083 1.00 24.22 275 THR C O 1
ATOM 4974 N N . VAL C 3 279 ? 29.549 87.258 66.395 1.00 23.39 276 VAL C N 1
ATOM 4975 C CA . VAL C 3 279 ? 29.233 88.592 66.898 1.00 20.61 276 VAL C CA 1
ATOM 4976 C C . VAL C 3 279 ? 30.335 89.084 67.831 1.00 26.36 276 VAL C C 1
ATOM 4977 O O . VAL C 3 279 ? 30.788 90.234 67.736 1.00 25.85 276 VAL C O 1
ATOM 4981 N N . LEU C 3 280 ? 30.814 88.206 68.715 1.00 28.10 277 LEU C N 1
ATOM 4982 C CA . LEU C 3 280 ? 31.726 88.614 69.778 1.00 31.12 277 LEU C CA 1
ATOM 4983 C C . LEU C 3 280 ? 33.051 89.132 69.226 1.00 30.00 277 LEU C C 1
ATOM 4984 O O . LEU C 3 280 ? 33.535 90.188 69.649 1.00 39.17 277 LEU C O 1
ATOM 4989 N N . PHE C 3 281 ? 33.661 88.417 68.280 1.00 20.18 278 PHE C N 1
ATOM 4990 C CA . PHE C 3 281 ? 34.961 88.893 67.821 1.00 20.76 278 PHE C CA 1
ATOM 4991 C C . PHE C 3 281 ? 34.842 90.191 67.029 1.00 22.90 278 PHE C C 1
ATOM 4992 O O . PHE C 3 281 ? 35.812 90.962 66.973 1.00 24.51 278 PHE C O 1
ATOM 5000 N N . PHE C 3 282 ? 33.671 90.463 66.448 1.00 20.30 279 PHE C N 1
ATOM 5001 C CA . PHE C 3 282 ? 33.460 91.713 65.728 1.00 21.72 279 PHE C CA 1
ATOM 5002 C C . PHE C 3 282 ? 33.272 92.864 66.706 1.00 22.43 279 PHE C C 1
ATOM 5003 O O . PHE C 3 282 ? 33.845 93.944 66.522 1.00 30.15 279 PHE C O 1
ATOM 5011 N N . GLN C 3 283 ? 32.486 92.631 67.758 1.00 27.45 280 GLN C N 1
ATOM 5012 C CA . GLN C 3 283 ? 32.323 93.618 68.817 1.00 29.39 280 GLN C CA 1
ATOM 5013 C C . GLN C 3 283 ? 33.663 93.965 69.461 1.00 23.71 280 GLN C C 1
ATOM 5014 O O . GLN C 3 283 ? 33.952 95.142 69.712 1.00 26.77 280 GLN C O 1
ATOM 5020 N N . ASN C 3 284 ? 34.509 92.957 69.715 1.00 26.42 281 ASN C N 1
ATOM 5021 C CA . ASN C 3 284 ? 35.816 93.219 70.320 1.00 20.13 281 ASN C CA 1
ATOM 5022 C C . ASN C 3 284 ? 36.717 94.011 69.384 1.00 28.39 281 ASN C C 1
ATOM 5023 O O . ASN C 3 284 ? 37.383 94.967 69.809 1.00 33.62 281 ASN C O 1
ATOM 5028 N N . THR C 3 285 ? 36.757 93.618 68.109 1.00 27.26 282 THR C N 1
ATOM 5029 C CA . THR C 3 285 ? 37.612 94.293 67.137 1.00 23.54 282 THR C CA 1
ATOM 5030 C C . THR C 3 285 ? 37.235 95.766 66.988 1.00 23.82 282 THR C C 1
ATOM 5031 O O . THR C 3 285 ? 38.111 96.642 66.979 1.00 21.62 282 THR C O 1
ATOM 5035 N N . LEU C 3 286 ? 35.935 96.064 66.890 1.00 23.91 283 LEU C N 1
ATOM 5036 C CA . LEU C 3 286 ? 35.502 97.453 66.741 1.00 26.21 283 LEU C CA 1
ATOM 5037 C C . LEU C 3 286 ? 35.790 98.272 68.003 1.00 30.72 283 LEU C C 1
ATOM 5038 O O . LEU C 3 286 ? 36.154 99.453 67.915 1.00 22.27 283 LEU C O 1
ATOM 5043 N N . GLN C 3 287 ? 35.639 97.663 69.184 1.00 29.67 284 GLN C N 1
ATOM 5044 C CA . GLN C 3 287 ? 35.967 98.357 70.429 1.00 22.87 284 GLN C CA 1
ATOM 5045 C C . GLN C 3 287 ? 37.448 98.732 70.474 1.00 30.96 284 GLN C C 1
ATOM 5046 O O . GLN C 3 287 ? 37.796 99.882 70.765 1.00 28.48 284 GLN C O 1
ATOM 5052 N N . GLN C 3 288 ? 38.336 97.775 70.162 1.00 21.55 285 GLN C N 1
ATOM 5053 C CA . GLN C 3 288 ? 39.770 98.061 70.134 1.00 19.27 285 GLN C CA 1
ATOM 5054 C C . GLN C 3 288 ? 40.102 99.174 69.151 1.00 26.63 285 GLN C C 1
ATOM 5055 O O . GLN C 3 288 ? 40.990 99.997 69.416 1.00 31.95 285 GLN C O 1
ATOM 5061 N N . ILE C 3 289 ? 39.426 99.204 67.996 1.00 24.78 286 ILE C N 1
ATOM 5062 C CA . ILE C 3 289 ? 39.677 100.270 67.025 1.00 25.09 286 ILE C CA 1
ATOM 5063 C C . ILE C 3 289 ? 39.238 101.611 67.591 1.00 15.89 286 ILE C C 1
ATOM 5064 O O . ILE C 3 289 ? 39.956 102.613 67.482 1.00 31.68 286 ILE C O 1
ATOM 5069 N N . ALA C 3 290 ? 38.063 101.645 68.221 1.00 13.18 287 ALA C N 1
ATOM 5070 C CA . ALA C 3 290 ? 37.552 102.891 68.777 1.00 23.73 287 ALA C CA 1
ATOM 5071 C C . ALA C 3 290 ? 38.413 103.402 69.928 1.00 27.75 287 ALA C C 1
ATOM 5072 O O . ALA C 3 290 ? 38.580 104.618 70.068 1.00 26.01 287 ALA C O 1
ATOM 5074 N N . THR C 3 291 ? 38.986 102.509 70.743 1.00 20.26 288 THR C N 1
ATOM 5075 C CA . THR C 3 291 ? 39.770 102.958 71.891 1.00 33.03 288 THR C CA 1
ATOM 5076 C C . THR C 3 291 ? 41.267 103.064 71.619 1.00 22.31 288 THR C C 1
ATOM 5077 O O . THR C 3 291 ? 41.908 103.945 72.191 1.00 31.25 288 THR C O 1
ATOM 5081 N N . SER C 3 292 ? 41.859 102.229 70.756 1.00 28.41 289 SER C N 1
ATOM 5082 C CA . SER C 3 292 ? 43.304 102.303 70.529 1.00 21.71 289 SER C CA 1
ATOM 5083 C C . SER C 3 292 ? 43.719 102.945 69.213 1.00 20.42 289 SER C C 1
ATOM 5084 O O . SER C 3 292 ? 44.915 103.200 69.037 1.00 21.77 289 SER C O 1
ATOM 5087 N N . VAL C 3 293 ? 42.802 103.193 68.271 1.00 24.64 290 VAL C N 1
ATOM 5088 C CA . VAL C 3 293 ? 43.251 103.682 66.966 1.00 18.39 290 VAL C CA 1
ATOM 5089 C C . VAL C 3 293 ? 42.607 105.016 66.614 1.00 20.54 290 VAL C C 1
ATOM 5090 O O . VAL C 3 293 ? 43.306 106.013 66.410 1.00 21.66 290 VAL C O 1
ATOM 5094 N N . MET C 3 294 ? 41.281 105.052 66.503 1.00 16.50 291 MET C N 1
ATOM 5095 C CA . MET C 3 294 ? 40.618 106.330 66.277 1.00 14.74 291 MET C CA 1
ATOM 5096 C C . MET C 3 294 ? 39.132 106.142 66.495 1.00 21.47 291 MET C C 1
ATOM 5097 O O . MET C 3 294 ? 38.609 105.048 66.263 1.00 25.74 291 MET C O 1
ATOM 5102 N N . PRO C 3 295 ? 38.437 107.169 66.972 1.00 26.67 292 PRO C N 1
ATOM 5103 C CA . PRO C 3 295 ? 36.984 107.080 67.150 1.00 19.62 292 PRO C CA 1
ATOM 5104 C C . PRO C 3 295 ? 36.255 107.177 65.813 1.00 26.53 292 PRO C C 1
ATOM 5105 O O . PRO C 3 295 ? 36.815 107.591 64.795 1.00 20.27 292 PRO C O 1
ATOM 5109 N N . VAL C 3 296 ? 34.970 106.793 65.839 1.00 22.00 293 VAL C N 1
ATOM 5110 C CA . VAL C 3 296 ? 34.173 106.724 64.617 1.00 26.41 293 VAL C CA 1
ATOM 5111 C C . VAL C 3 296 ? 33.984 108.102 63.986 1.00 28.59 293 VAL C C 1
ATOM 5112 O O . VAL C 3 296 ? 33.685 108.193 62.791 1.00 31.61 293 VAL C O 1
ATOM 5116 N N . THR C 3 297 ? 34.146 109.181 64.755 1.00 18.47 294 THR C N 1
ATOM 5117 C CA . THR C 3 297 ? 34.037 110.536 64.219 1.00 22.37 294 THR C CA 1
ATOM 5118 C C . THR C 3 297 ? 35.313 111.021 63.541 1.00 21.55 294 THR C C 1
ATOM 5119 O O . THR C 3 297 ? 35.316 112.130 62.995 1.00 24.51 294 THR C O 1
ATOM 5123 N N . ALA C 3 298 ? 36.396 110.247 63.579 1.00 15.89 295 ALA C N 1
ATOM 5124 C CA . ALA C 3 298 ? 37.667 110.732 63.054 1.00 26.48 295 ALA C CA 1
ATOM 5125 C C . ALA C 3 298 ? 37.598 110.959 61.544 1.00 30.27 295 ALA C C 1
ATOM 5126 O O . ALA C 3 298 ? 36.871 110.276 60.813 1.00 22.47 295 ALA C O 1
ATOM 5128 N N . ASP C 3 299 ? 38.368 111.938 61.082 1.00 21.30 296 ASP C N 1
ATOM 5129 C CA . ASP C 3 299 ? 38.409 112.309 59.670 1.00 22.20 296 ASP C CA 1
ATOM 5130 C C . ASP C 3 299 ? 39.391 111.387 58.959 1.00 19.48 296 ASP C C 1
ATOM 5131 O O . ASP C 3 299 ? 40.561 111.717 58.757 1.00 24.09 296 ASP C O 1
ATOM 5136 N N . LEU C 3 300 ? 38.889 110.219 58.555 1.00 19.95 297 LEU C N 1
ATOM 5137 C CA . LEU C 3 300 ? 39.718 109.235 57.866 1.00 23.97 297 LEU C CA 1
ATOM 5138 C C . LEU C 3 300 ? 40.256 109.761 56.536 1.00 18.50 297 LEU C C 1
ATOM 5139 O O . LEU C 3 300 ? 41.343 109.361 56.108 1.00 20.99 297 LEU C O 1
ATOM 5144 N N . LYS C 3 301 ? 39.533 110.669 55.882 1.00 14.50 298 LYS C N 1
ATOM 5145 C CA . LYS C 3 301 ? 40.032 111.244 54.636 1.00 20.20 298 LYS C CA 1
ATOM 5146 C C . LYS C 3 301 ? 41.333 112.005 54.863 1.00 27.86 298 LYS C C 1
ATOM 5147 O O . LYS C 3 301 ? 42.317 111.804 54.137 1.00 28.45 298 LYS C O 1
ATOM 5153 N N . ALA C 3 302 ? 41.362 112.867 55.887 1.00 18.61 299 ALA C N 1
ATOM 5154 C CA . ALA C 3 302 ? 42.583 113.597 56.224 1.00 26.44 299 ALA C CA 1
ATOM 5155 C C . ALA C 3 302 ? 43.700 112.661 56.679 1.00 15.66 299 ALA C C 1
ATOM 5156 O O . ALA C 3 302 ? 44.856 112.832 56.275 1.00 20.55 299 ALA C O 1
ATOM 5158 N N . THR C 3 303 ? 43.383 111.677 57.524 1.00 18.72 300 THR C N 1
ATOM 5159 C CA . THR C 3 303 ? 44.394 110.711 57.958 1.00 22.61 300 THR C CA 1
ATOM 5160 C C . THR C 3 303 ? 45.034 110.021 56.763 1.00 20.36 300 THR C C 1
ATOM 5161 O O . THR C 3 303 ? 46.264 109.969 56.646 1.00 27.09 300 THR C O 1
ATOM 5165 N N . TYR C 3 304 ? 44.207 109.488 55.861 1.00 17.40 301 TYR C N 1
ATOM 5166 C CA . TYR C 3 304 ? 44.728 108.781 54.696 1.00 17.33 301 TYR C CA 1
ATOM 5167 C C . TYR C 3 304 ? 45.605 109.691 53.840 1.00 19.10 301 TYR C C 1
ATOM 5168 O O . TYR C 3 304 ? 46.653 109.260 53.346 1.00 26.36 301 TYR C O 1
ATOM 5177 N N . ALA C 3 305 ? 45.205 110.957 53.661 1.00 15.67 302 ALA C N 1
ATOM 5178 C CA . ALA C 3 305 ? 45.989 111.868 52.828 1.00 18.51 302 ALA C CA 1
ATOM 5179 C C . ALA C 3 305 ? 47.319 112.234 53.474 1.00 39.78 302 ALA C C 1
ATOM 5180 O O . ALA C 3 305 ? 48.291 112.507 52.759 1.00 38.95 302 ALA C O 1
ATOM 5182 N N . ASN C 3 306 ? 47.376 112.266 54.815 1.00 30.54 303 ASN C N 1
ATOM 5183 C CA . ASN C 3 306 ? 48.632 112.556 55.504 1.00 29.43 303 ASN C CA 1
ATOM 5184 C C . ASN C 3 306 ? 49.653 111.446 55.309 1.00 25.69 303 ASN C C 1
ATOM 5185 O O . ASN C 3 306 ? 50.859 111.715 55.327 1.00 31.01 303 ASN C O 1
ATOM 5190 N N . ALA C 3 307 ? 49.198 110.198 55.180 1.00 28.12 304 ALA C N 1
ATOM 5191 C CA . ALA C 3 307 ? 50.069 109.063 54.851 1.00 24.86 304 ALA C CA 1
ATOM 5192 C C . ALA C 3 307 ? 51.182 108.868 55.882 1.00 31.62 304 ALA C C 1
ATOM 5193 O O . ALA C 3 307 ? 52.345 108.655 55.535 1.00 39.15 304 ALA C O 1
ATOM 5195 N N . ASN C 3 308 ? 50.827 108.939 57.163 1.00 42.36 305 ASN C N 1
ATOM 5196 C CA . ASN C 3 308 ? 51.791 108.620 58.213 1.00 42.31 305 ASN C CA 1
ATOM 5197 C C . ASN C 3 308 ? 51.929 107.111 58.357 1.00 40.90 305 ASN C C 1
ATOM 5198 O O . ASN C 3 308 ? 50.932 106.384 58.382 1.00 41.47 305 ASN C O 1
ATOM 5203 N N . GLY C 3 309 ? 53.172 106.648 58.468 1.00 41.52 306 GLY C N 1
ATOM 5204 C CA . GLY C 3 309 ? 53.451 105.262 58.787 1.00 35.68 306 GLY C CA 1
ATOM 5205 C C . GLY C 3 309 ? 52.746 104.263 57.896 1.00 37.78 306 GLY C C 1
ATOM 5206 O O . GLY C 3 309 ? 52.935 104.256 56.677 1.00 53.44 306 GLY C O 1
ATOM 5207 N N . ASN C 3 310 ? 51.924 103.410 58.500 1.00 39.93 307 ASN C N 1
ATOM 5208 C CA . ASN C 3 310 ? 51.145 102.423 57.764 1.00 43.03 307 ASN C CA 1
ATOM 5209 C C . ASN C 3 310 ? 49.656 102.725 57.837 1.00 33.11 307 ASN C C 1
ATOM 5210 O O . ASN C 3 310 ? 48.831 101.810 57.789 1.00 38.87 307 ASN C O 1
ATOM 5215 N N . ASP C 3 311 ? 49.304 104.004 57.975 1.00 21.14 308 ASP C N 1
ATOM 5216 C CA . ASP C 3 311 ? 47.900 104.361 58.125 1.00 28.73 308 ASP C CA 1
ATOM 5217 C C . ASP C 3 311 ? 47.104 104.009 56.877 1.00 23.27 308 ASP C C 1
ATOM 5218 O O . ASP C 3 311 ? 45.969 103.534 56.980 1.00 22.88 308 ASP C O 1
ATOM 5223 N N . GLN C 3 312 ? 47.671 104.246 55.689 1.00 16.65 309 GLN C N 1
ATOM 5224 C CA . GLN C 3 312 ? 46.943 103.946 54.457 1.00 21.04 309 GLN C CA 1
ATOM 5225 C C . GLN C 3 312 ? 46.639 102.456 54.352 1.00 27.14 309 GLN C C 1
ATOM 5226 O O . GLN C 3 312 ? 45.495 102.059 54.097 1.00 25.80 309 GLN C O 1
ATOM 5232 N N . SER C 3 313 ? 47.646 101.614 54.587 1.00 24.40 310 SER C N 1
ATOM 5233 C CA . SER C 3 313 ? 47.433 100.172 54.555 1.00 20.74 310 SER C CA 1
ATOM 5234 C C . SER C 3 313 ? 46.460 99.737 55.638 1.00 26.47 310 SER C C 1
ATOM 5235 O O . SER C 3 313 ? 45.673 98.804 55.438 1.00 23.92 310 SER C O 1
ATOM 5238 N N . PHE C 3 314 ? 46.506 100.385 56.802 1.00 19.02 311 PHE C N 1
ATOM 5239 C CA . PHE C 3 314 ? 45.594 99.981 57.860 1.00 20.84 311 PHE C CA 1
ATOM 5240 C C . PHE C 3 314 ? 44.156 100.334 57.499 1.00 17.03 311 PHE C C 1
ATOM 5241 O O . PHE C 3 314 ? 43.240 99.528 57.714 1.00 16.84 311 PHE C O 1
ATOM 5249 N N . LEU C 3 315 ? 43.939 101.540 56.966 1.00 11.22 312 LEU C N 1
ATOM 5250 C CA . LEU C 3 315 ? 42.596 101.942 56.561 1.00 20.18 312 LEU C CA 1
ATOM 5251 C C . LEU C 3 315 ? 42.079 101.067 55.422 1.00 24.57 312 LEU C C 1
ATOM 5252 O O . LEU C 3 315 ? 40.881 100.752 55.377 1.00 24.82 312 LEU C O 1
ATOM 5257 N N . GLN C 3 316 ? 42.974 100.641 54.522 1.00 15.39 313 GLN C N 1
ATOM 5258 C CA . GLN C 3 316 ? 42.619 99.680 53.481 1.00 22.22 313 GLN C CA 1
ATOM 5259 C C . GLN C 3 316 ? 42.212 98.340 54.078 1.00 19.09 313 GLN C C 1
ATOM 5260 O O . GLN C 3 316 ? 41.227 97.730 53.645 1.00 17.81 313 GLN C O 1
ATOM 5266 N N . ASP C 3 317 ? 42.970 97.849 55.054 1.00 19.62 314 ASP C N 1
ATOM 5267 C CA . ASP C 3 317 ? 42.619 96.561 55.637 1.00 14.31 314 ASP C CA 1
ATOM 5268 C C . ASP C 3 317 ? 41.347 96.660 56.467 1.00 20.70 314 ASP C C 1
ATOM 5269 O O . ASP C 3 317 ? 40.574 95.696 56.536 1.00 17.03 314 ASP C O 1
ATOM 5274 N N . LEU C 3 318 ? 41.111 97.813 57.098 1.00 14.27 315 LEU C N 1
ATOM 5275 C CA . LEU C 3 318 ? 39.896 97.971 57.880 1.00 20.33 315 LEU C CA 1
ATOM 5276 C C . LEU C 3 318 ? 38.666 97.941 56.978 1.00 22.44 315 LEU C C 1
ATOM 5277 O O . LEU C 3 318 ? 37.656 97.313 57.320 1.00 18.27 315 LEU C O 1
ATOM 5282 N N . ALA C 3 319 ? 38.742 98.614 55.824 1.00 14.31 316 ALA C N 1
ATOM 5283 C CA . ALA C 3 319 ? 37.648 98.586 54.862 1.00 19.93 316 ALA C CA 1
ATOM 5284 C C . ALA C 3 319 ? 37.416 97.172 54.354 1.00 26.71 316 ALA C C 1
ATOM 5285 O O . ALA C 3 319 ? 36.270 96.713 54.254 1.00 16.28 316 ALA C O 1
ATOM 5287 N N . MET C 3 320 ? 38.501 96.463 54.046 1.00 17.47 317 MET C N 1
ATOM 5288 C CA . MET C 3 320 ? 38.384 95.073 53.628 1.00 17.53 317 MET C CA 1
ATOM 5289 C C . MET C 3 320 ? 37.752 94.228 54.725 1.00 18.88 317 MET C C 1
ATOM 5290 O O . MET C 3 320 ? 36.854 93.420 54.453 1.00 23.95 317 MET C O 1
ATOM 5295 N N . PHE C 3 321 ? 38.189 94.420 55.979 1.00 17.83 318 PHE C N 1
ATOM 5296 C CA . PHE C 3 321 ? 37.625 93.663 57.096 1.00 19.55 318 PHE C CA 1
ATOM 5297 C C . PHE C 3 321 ? 36.147 93.982 57.308 1.00 15.73 318 PHE C C 1
ATOM 5298 O O . PHE C 3 321 ? 35.323 93.075 57.456 1.00 13.28 318 PHE C O 1
ATOM 5306 N N . LEU C 3 322 ? 35.789 95.267 57.361 1.00 21.40 319 LEU C N 1
ATOM 5307 C CA . LEU C 3 322 ? 34.390 95.618 57.593 1.00 17.07 319 LEU C CA 1
ATOM 5308 C C . LEU C 3 322 ? 33.500 95.127 56.450 1.00 20.69 319 LEU C C 1
ATOM 5309 O O . LEU C 3 322 ? 32.463 94.496 56.689 1.00 14.27 319 LEU C O 1
ATOM 5314 N N . THR C 3 323 ? 33.890 95.400 55.192 1.00 16.49 320 THR C N 1
ATOM 5315 C CA . THR C 3 323 ? 33.026 95.008 54.076 1.00 16.25 320 THR C CA 1
ATOM 5316 C C . THR C 3 323 ? 32.877 93.495 54.003 1.00 25.38 320 THR C C 1
ATOM 5317 O O . THR C 3 323 ? 31.776 92.993 53.753 1.00 27.73 320 THR C O 1
ATOM 5321 N N . THR C 3 324 ? 33.968 92.752 54.239 1.00 15.62 321 THR C N 1
ATOM 5322 C CA . THR C 3 324 ? 33.894 91.292 54.206 1.00 13.07 321 THR C CA 1
ATOM 5323 C C . THR C 3 324 ? 32.969 90.762 55.294 1.00 23.47 321 THR C C 1
ATOM 5324 O O . THR C 3 324 ? 32.151 89.871 55.049 1.00 21.42 321 THR C O 1
ATOM 5328 N N . TYR C 3 325 ? 33.097 91.284 56.515 1.00 22.80 322 TYR C N 1
ATOM 5329 C CA . TYR C 3 325 ? 32.296 90.760 57.615 1.00 19.68 322 TYR C CA 1
ATOM 5330 C C . TYR C 3 325 ? 30.834 91.124 57.440 1.00 22.49 322 TYR C C 1
ATOM 5331 O O . TYR C 3 325 ? 29.947 90.282 57.618 1.00 27.02 322 TYR C O 1
ATOM 5340 N N . LEU C 3 326 ? 30.564 92.384 57.100 1.00 13.40 323 LEU C N 1
ATOM 5341 C CA . LEU C 3 326 ? 29.185 92.836 57.089 1.00 20.22 323 LEU C CA 1
ATOM 5342 C C . LEU C 3 326 ? 28.423 92.256 55.912 1.00 28.64 323 LEU C C 1
ATOM 5343 O O . LEU C 3 326 ? 27.213 92.031 56.013 1.00 24.14 323 LEU C O 1
ATOM 5348 N N . ALA C 3 327 ? 29.095 92.023 54.786 1.00 23.79 324 ALA C N 1
ATOM 5349 C CA . ALA C 3 327 ? 28.405 91.395 53.665 1.00 30.10 324 ALA C CA 1
ATOM 5350 C C . ALA C 3 327 ? 27.920 89.999 54.034 1.00 25.41 324 ALA C C 1
ATOM 5351 O O . ALA C 3 327 ? 26.870 89.561 53.561 1.00 26.33 324 ALA C O 1
ATOM 5353 N N A ARG C 3 328 ? 28.657 89.291 54.883 0.61 28.46 325 ARG C N 1
ATOM 5354 N N B ARG C 3 328 ? 28.648 89.305 54.906 0.39 28.39 325 ARG C N 1
ATOM 5355 C CA A ARG C 3 328 ? 28.264 87.941 55.254 0.61 29.32 325 ARG C CA 1
ATOM 5356 C CA B ARG C 3 328 ? 28.313 87.936 55.268 0.39 29.32 325 ARG C CA 1
ATOM 5357 C C A ARG C 3 328 ? 27.400 87.878 56.505 0.61 28.66 325 ARG C C 1
ATOM 5358 C C B ARG C 3 328 ? 27.484 87.823 56.540 0.39 28.71 325 ARG C C 1
ATOM 5359 O O A ARG C 3 328 ? 26.507 87.029 56.577 0.61 31.48 325 ARG C O 1
ATOM 5360 O O B ARG C 3 328 ? 26.696 86.880 56.663 0.39 31.29 325 ARG C O 1
ATOM 5375 N N . ASN C 3 329 ? 27.619 88.761 57.483 1.00 33.59 326 ASN C N 1
ATOM 5376 C CA . ASN C 3 329 ? 27.068 88.569 58.824 1.00 24.48 326 ASN C CA 1
ATOM 5377 C C . ASN C 3 329 ? 26.198 89.701 59.351 1.00 24.24 326 ASN C C 1
ATOM 5378 O O . ASN C 3 329 ? 25.793 89.644 60.517 1.00 29.86 326 ASN C O 1
ATOM 5383 N N . ARG C 3 330 ? 25.884 90.724 58.553 1.00 23.75 327 ARG C N 1
ATOM 5384 C CA . ARG C 3 330 ? 25.186 91.857 59.151 1.00 24.14 327 ARG C CA 1
ATOM 5385 C C . ARG C 3 330 ? 23.802 91.480 59.674 1.00 33.11 327 ARG C C 1
ATOM 5386 O O . ARG C 3 330 ? 23.307 92.137 60.599 1.00 23.11 327 ARG C O 1
ATOM 5394 N N . ALA C 3 331 ? 23.186 90.417 59.139 1.00 29.27 328 ALA C N 1
ATOM 5395 C CA . ALA C 3 331 ? 21.919 89.941 59.691 1.00 23.93 328 ALA C CA 1
ATOM 5396 C C . ALA C 3 331 ? 22.054 89.503 61.149 1.00 28.90 328 ALA C C 1
ATOM 5397 O O . ALA C 3 331 ? 21.084 89.579 61.909 1.00 39.47 328 ALA C O 1
ATOM 5399 N N . LEU C 3 332 ? 23.243 89.058 61.568 1.00 40.48 329 LEU C N 1
ATOM 5400 C CA . LEU C 3 332 ? 23.440 88.690 62.969 1.00 32.55 329 LEU C CA 1
ATOM 5401 C C . LEU C 3 332 ? 23.299 89.881 63.904 1.00 35.77 329 LEU C C 1
ATOM 5402 O O . LEU C 3 332 ? 23.022 89.693 65.094 1.00 42.15 329 LEU C O 1
ATOM 5407 N N . LEU C 3 333 ? 23.482 91.096 63.398 1.00 36.26 330 LEU C N 1
ATOM 5408 C CA . LEU C 3 333 ? 23.421 92.295 64.217 1.00 22.91 330 LEU C CA 1
ATOM 5409 C C . LEU C 3 333 ? 22.137 93.099 64.030 1.00 27.28 330 LEU C C 1
ATOM 5410 O O . LEU C 3 333 ? 21.964 94.118 64.707 1.00 31.31 330 LEU C O 1
ATOM 5415 N N . GLU C 3 334 ? 21.228 92.678 63.144 1.00 25.49 331 GLU C N 1
ATOM 5416 C CA . GLU C 3 334 ? 20.117 93.546 62.755 1.00 36.22 331 GLU C CA 1
ATOM 5417 C C . GLU C 3 334 ? 18.869 93.369 63.610 1.00 34.63 331 GLU C C 1
ATOM 5418 O O . GLU C 3 334 ? 18.064 94.306 63.714 1.00 36.04 331 GLU C O 1
ATOM 5424 N N . SER C 3 335 ? 18.686 92.202 64.223 1.00 28.36 332 SER C N 1
ATOM 5425 C CA . SER C 3 335 ? 17.486 91.934 65.010 1.00 46.61 332 SER C CA 1
ATOM 5426 C C . SER C 3 335 ? 17.665 92.295 66.484 1.00 39.42 332 SER C C 1
ATOM 5427 O O . SER C 3 335 ? 16.816 92.974 67.065 1.00 42.37 332 SER C O 1
ATOM 5430 N N . ASP C 3 336 ? 18.759 91.845 67.094 1.00 46.96 333 ASP C N 1
ATOM 5431 C CA . ASP C 3 336 ? 19.028 92.127 68.499 1.00 40.01 333 ASP C CA 1
ATOM 5432 C C . ASP C 3 336 ? 19.197 93.626 68.723 1.00 44.23 333 ASP C C 1
ATOM 5433 O O . ASP C 3 336 ? 20.019 94.275 68.070 1.00 53.32 333 ASP C O 1
ATOM 5438 N N . GLU C 3 337 ? 18.425 94.175 69.661 1.00 45.59 334 GLU C N 1
ATOM 5439 C CA . GLU C 3 337 ? 18.506 95.605 69.936 1.00 44.03 334 GLU C CA 1
ATOM 5440 C C . GLU C 3 337 ? 19.828 95.984 70.599 1.00 46.66 334 GLU C C 1
ATOM 5441 O O . GLU C 3 337 ? 20.304 97.115 70.435 1.00 39.61 334 GLU C O 1
ATOM 5447 N N . SER C 3 338 ? 20.437 95.061 71.348 1.00 33.38 335 SER C N 1
ATOM 5448 C CA . SER C 3 338 ? 21.705 95.370 72.000 1.00 47.38 335 SER C CA 1
ATOM 5449 C C . SER C 3 338 ? 22.860 95.492 71.010 1.00 48.36 335 SER C C 1
ATOM 5450 O O . SER C 3 338 ? 23.897 96.071 71.355 1.00 36.02 335 SER C O 1
ATOM 5453 N N . LEU C 3 339 ? 22.706 94.957 69.798 1.00 42.77 336 LEU C N 1
ATOM 5454 C CA . LEU C 3 339 ? 23.746 94.987 68.779 1.00 35.44 336 LEU C CA 1
ATOM 5455 C C . LEU C 3 339 ? 23.544 96.107 67.766 1.00 29.66 336 LEU C C 1
ATOM 5456 O O . LEU C 3 339 ? 24.263 96.155 66.763 1.00 34.79 336 LEU C O 1
ATOM 5461 N N . ARG C 3 340 ? 22.577 97.003 67.996 1.00 24.11 337 ARG C N 1
ATOM 5462 C CA . ARG C 3 340 ? 22.268 98.024 66.998 1.00 22.37 337 ARG C CA 1
ATOM 5463 C C . ARG C 3 340 ? 23.356 99.087 66.921 1.00 33.49 337 ARG C C 1
ATOM 5464 O O . ARG C 3 340 ? 23.654 99.598 65.834 1.00 34.05 337 ARG C O 1
ATOM 5472 N N . GLU C 3 341 ? 23.949 99.453 68.060 1.00 36.40 338 GLU C N 1
ATOM 5473 C CA . GLU C 3 341 ? 25.009 100.455 68.030 1.00 32.37 338 GLU C CA 1
ATOM 5474 C C . GLU C 3 341 ? 26.256 99.904 67.360 1.00 22.01 338 GLU C C 1
ATOM 5475 O O . GLU C 3 341 ? 26.968 100.633 66.659 1.00 25.96 338 GLU C O 1
ATOM 5481 N N . LEU C 3 342 ? 26.542 98.621 67.577 1.00 27.04 339 LEU C N 1
ATOM 5482 C CA . LEU C 3 342 ? 27.699 98.004 66.944 1.00 27.08 339 LEU C CA 1
ATOM 5483 C C . LEU C 3 342 ? 27.531 97.989 65.438 1.00 27.11 339 LEU C C 1
ATOM 5484 O O . LEU C 3 342 ? 28.464 98.309 64.691 1.00 25.10 339 LEU C O 1
ATOM 5489 N N . LEU C 3 343 ? 26.324 97.659 64.983 1.00 24.48 340 LEU C N 1
ATOM 5490 C CA . LEU C 3 343 ? 26.046 97.600 63.557 1.00 22.41 340 LEU C CA 1
ATOM 5491 C C . LEU C 3 343 ? 26.180 98.974 62.910 1.00 22.60 340 LEU C C 1
ATOM 5492 O O . LEU C 3 343 ? 26.770 99.101 61.831 1.00 23.61 340 LEU C O 1
ATOM 5497 N N . LEU C 3 344 ? 25.662 100.020 63.561 1.00 20.92 341 LEU C N 1
ATOM 5498 C CA . LEU C 3 344 ? 25.698 101.350 62.961 1.00 18.29 341 LEU C CA 1
ATOM 5499 C C . LEU C 3 344 ? 27.055 102.025 63.125 1.00 21.01 341 LEU C C 1
ATOM 5500 O O . LEU C 3 344 ? 27.416 102.872 62.306 1.00 18.33 341 LEU C O 1
ATOM 5505 N N . ASN C 3 345 ? 27.820 101.674 64.163 1.00 29.94 342 ASN C N 1
ATOM 5506 C CA . ASN C 3 345 ? 29.189 102.180 64.252 1.00 29.69 342 ASN C CA 1
ATOM 5507 C C . ASN C 3 345 ? 30.065 101.582 63.161 1.00 16.30 342 ASN C C 1
ATOM 5508 O O . ASN C 3 345 ? 30.897 102.281 62.564 1.00 16.96 342 ASN C O 1
ATOM 5513 N N . ALA C 3 346 ? 29.907 100.284 62.903 1.00 14.04 343 ALA C N 1
ATOM 5514 C CA . ALA C 3 346 ? 30.677 99.652 61.838 1.00 21.34 343 ALA C CA 1
ATOM 5515 C C . ALA C 3 346 ? 30.372 100.294 60.486 1.00 19.12 343 ALA C C 1
ATOM 5516 O O . ALA C 3 346 ? 31.290 100.589 59.712 1.00 20.53 343 ALA C O 1
ATOM 5518 N N . HIS C 3 347 ? 29.096 100.563 60.200 1.00 17.37 344 HIS C N 1
ATOM 5519 C CA . HIS C 3 347 ? 28.768 101.217 58.935 1.00 24.44 344 HIS C CA 1
ATOM 5520 C C . HIS C 3 347 ? 29.224 102.667 58.918 1.00 22.74 344 HIS C C 1
ATOM 5521 O O . HIS C 3 347 ? 29.566 103.194 57.849 1.00 19.20 344 HIS C O 1
ATOM 5528 N N . GLN C 3 348 ? 29.251 103.319 60.085 1.00 17.43 345 GLN C N 1
ATOM 5529 C CA . GLN C 3 348 ? 29.709 104.703 60.156 1.00 15.17 345 GLN C CA 1
ATOM 5530 C C . GLN C 3 348 ? 31.205 104.803 59.874 1.00 17.10 345 GLN C C 1
ATOM 5531 O O . GLN C 3 348 ? 31.654 105.771 59.249 1.00 17.29 345 GLN C O 1
ATOM 5537 N N . TYR C 3 349 ? 31.996 103.812 60.310 1.00 18.52 346 TYR C N 1
ATOM 5538 C CA . TYR C 3 349 ? 33.393 103.758 59.871 1.00 14.73 346 TYR C CA 1
ATOM 5539 C C . TYR C 3 349 ? 33.483 103.624 58.357 1.00 16.68 346 TYR C C 1
ATOM 5540 O O . TYR C 3 349 ? 34.302 104.300 57.717 1.00 17.34 346 TYR C O 1
ATOM 5549 N N . LEU C 3 350 ? 32.641 102.763 57.765 1.00 15.39 347 LEU C N 1
ATOM 5550 C CA . LEU C 3 350 ? 32.614 102.635 56.310 1.00 12.29 347 LEU C CA 1
ATOM 5551 C C . LEU C 3 350 ? 32.227 103.947 55.647 1.00 12.43 347 LEU C C 1
ATOM 5552 O O . LEU C 3 350 ? 32.816 104.331 54.633 1.00 14.69 347 LEU C O 1
ATOM 5557 N N . ILE C 3 351 ? 31.253 104.664 56.207 1.00 16.38 348 ILE C N 1
ATOM 5558 C CA . ILE C 3 351 ? 30.939 105.985 55.668 1.00 12.33 348 ILE C CA 1
ATOM 5559 C C . ILE C 3 351 ? 32.196 106.849 55.633 1.00 19.09 348 ILE C C 1
ATOM 5560 O O . ILE C 3 351 ? 32.532 107.434 54.597 1.00 20.46 348 ILE C O 1
ATOM 5565 N N . GLN C 3 352 ? 32.935 106.908 56.755 1.00 19.11 349 GLN C N 1
ATOM 5566 C CA . GLN C 3 352 ? 34.148 107.732 56.812 1.00 17.06 349 GLN C CA 1
ATOM 5567 C C . GLN C 3 352 ? 35.223 107.206 55.873 1.00 14.74 349 GLN C C 1
ATOM 5568 O O . GLN C 3 352 ? 35.968 107.988 55.267 1.00 17.90 349 GLN C O 1
ATOM 5574 N N . LEU C 3 353 ? 35.348 105.882 55.781 1.00 15.72 350 LEU C N 1
ATOM 5575 C CA . LEU C 3 353 ? 36.276 105.285 54.831 1.00 14.11 350 LEU C CA 1
ATOM 5576 C C . LEU C 3 353 ? 35.937 105.668 53.396 1.00 22.33 350 LEU C C 1
ATOM 5577 O O . LEU C 3 353 ? 36.845 105.866 52.579 1.00 18.06 350 LEU C O 1
ATOM 5582 N N . SER C 3 354 ? 34.645 105.819 53.081 1.00 17.59 351 SER C N 1
ATOM 5583 C CA . SER C 3 354 ? 34.215 106.110 51.720 1.00 18.00 351 SER C CA 1
ATOM 5584 C C . SER C 3 354 ? 34.537 107.530 51.288 1.00 23.17 351 SER C C 1
ATOM 5585 O O . SER C 3 354 ? 34.402 107.836 50.101 1.00 23.47 351 SER C O 1
ATOM 5588 N N . LYS C 3 355 ? 34.927 108.404 52.210 1.00 20.59 352 LYS C N 1
ATOM 5589 C CA . LYS C 3 355 ? 35.267 109.772 51.852 1.00 19.42 352 LYS C CA 1
ATOM 5590 C C . LYS C 3 355 ? 36.730 109.919 51.456 1.00 14.75 352 LYS C C 1
ATOM 5591 O O . LYS C 3 355 ? 37.124 110.983 50.965 1.00 13.47 352 LYS C O 1
ATOM 5597 N N . ILE C 3 356 ? 37.531 108.868 51.642 1.00 17.84 353 ILE C N 1
ATOM 5598 C CA . ILE C 3 356 ? 38.943 108.915 51.279 1.00 20.68 353 ILE C CA 1
ATOM 5599 C C . ILE C 3 356 ? 39.102 109.144 49.779 1.00 22.84 353 ILE C C 1
ATOM 5600 O O . ILE C 3 356 ? 38.326 108.632 48.960 1.00 20.87 353 ILE C O 1
ATOM 5605 N N . GLU C 3 357 ? 40.076 109.978 49.416 1.00 23.47 354 GLU C N 1
ATOM 5606 C CA . GLU C 3 357 ? 40.398 110.216 48.013 1.00 27.20 354 GLU C CA 1
ATOM 5607 C C . GLU C 3 357 ? 41.385 109.129 47.594 1.00 35.63 354 GLU C C 1
ATOM 5608 O O . GLU C 3 357 ? 42.605 109.266 47.694 1.00 34.82 354 GLU C O 1
ATOM 5614 N N . GLU C 3 358 ? 40.823 108.001 47.162 1.00 23.63 355 GLU C N 1
ATOM 5615 C CA . GLU C 3 358 ? 41.625 106.855 46.749 1.00 22.92 355 GLU C CA 1
ATOM 5616 C C . GLU C 3 358 ? 40.716 105.971 45.895 1.00 25.02 355 GLU C C 1
ATOM 5617 O O . GLU C 3 358 ? 39.902 105.208 46.430 1.00 27.81 355 GLU C O 1
ATOM 5623 N N . ARG C 3 359 ? 40.891 106.077 44.575 1.00 16.91 356 ARG C N 1
ATOM 5624 C CA . ARG C 3 359 ? 39.978 105.464 43.618 1.00 23.32 356 ARG C CA 1
ATOM 5625 C C . ARG C 3 359 ? 39.731 103.995 43.921 1.00 27.32 356 ARG C C 1
ATOM 5626 O O . ARG C 3 359 ? 38.584 103.546 43.991 1.00 24.17 356 ARG C O 1
ATOM 5634 N N . GLU C 3 360 ? 40.803 103.222 44.082 1.00 20.27 357 GLU C N 1
ATOM 5635 C CA . GLU C 3 360 ? 40.655 101.783 44.264 1.00 23.30 357 GLU C CA 1
ATOM 5636 C C . GLU C 3 360 ? 39.999 101.440 45.595 1.00 21.06 357 GLU C C 1
ATOM 5637 O O . GLU C 3 360 ? 39.259 100.451 45.680 1.00 31.62 357 GLU C O 1
ATOM 5643 N N . LEU C 3 361 ? 40.260 102.223 46.644 1.00 16.60 358 LEU C N 1
ATOM 5644 C CA . LEU C 3 361 ? 39.577 101.971 47.907 1.00 20.27 358 LEU C CA 1
ATOM 5645 C C . LEU C 3 361 ? 38.092 102.295 47.793 1.00 20.13 358 LEU C C 1
ATOM 5646 O O . LEU C 3 361 ? 37.245 101.558 48.309 1.00 16.20 358 LEU C O 1
ATOM 5651 N N . PHE C 3 362 ? 37.766 103.391 47.107 1.00 17.01 359 PHE C N 1
ATOM 5652 C CA . PHE C 3 362 ? 36.370 103.748 46.897 1.00 22.82 359 PHE C CA 1
ATOM 5653 C C . PHE C 3 362 ? 35.612 102.617 46.206 1.00 24.74 359 PHE C C 1
ATOM 5654 O O . PHE C 3 362 ? 34.492 102.274 46.609 1.00 20.63 359 PHE C O 1
ATOM 5662 N N . LYS C 3 363 ? 36.219 101.988 45.192 1.00 15.44 360 LYS C N 1
ATOM 5663 C CA . LYS C 3 363 ? 35.529 100.891 44.518 1.00 19.25 360 LYS C CA 1
ATOM 5664 C C . LYS C 3 363 ? 35.267 99.739 45.477 1.00 17.74 360 LYS C C 1
ATOM 5665 O O . LYS C 3 363 ? 34.213 99.092 45.412 1.00 19.90 360 LYS C O 1
ATOM 5671 N N . THR C 3 364 ? 36.198 99.487 46.399 1.00 18.28 361 THR C N 1
ATOM 5672 C CA . THR C 3 364 ? 35.989 98.431 47.381 1.00 15.92 361 THR C CA 1
ATOM 5673 C C . THR C 3 364 ? 34.786 98.732 48.267 1.00 21.91 361 THR C C 1
ATOM 5674 O O . THR C 3 364 ? 33.948 97.854 48.506 1.00 14.53 361 THR C O 1
ATOM 5678 N N . THR C 3 365 ? 34.697 99.968 48.791 1.00 10.46 362 THR C N 1
ATOM 5679 C CA . THR C 3 365 ? 33.551 100.304 49.632 1.00 20.63 362 THR C CA 1
ATOM 5680 C C . THR C 3 365 ? 32.279 100.429 48.799 1.00 23.87 362 THR C C 1
ATOM 5681 O O . THR C 3 365 ? 31.201 100.018 49.245 1.00 19.27 362 THR C O 1
ATOM 5685 N N . LEU C 3 366 ? 32.386 100.974 47.581 1.00 15.55 363 LEU C N 1
ATOM 5686 C CA . LEU C 3 366 ? 31.209 101.110 46.729 1.00 17.32 363 LEU C CA 1
ATOM 5687 C C . LEU C 3 366 ? 30.570 99.755 46.438 1.00 19.46 363 LEU C C 1
ATOM 5688 O O . LEU C 3 366 ? 29.341 99.648 46.389 1.00 19.54 363 LEU C O 1
ATOM 5693 N N . ASP C 3 367 ? 31.380 98.700 46.273 1.00 16.56 364 ASP C N 1
ATOM 5694 C CA . ASP C 3 367 ? 30.816 97.365 46.065 1.00 19.44 364 ASP C CA 1
ATOM 5695 C C . ASP C 3 367 ? 29.997 96.918 47.263 1.00 23.28 364 ASP C C 1
ATOM 5696 O O . ASP C 3 367 ? 28.963 96.251 47.106 1.00 23.02 364 ASP C O 1
ATOM 5701 N N . TYR C 3 368 ? 30.467 97.233 48.473 1.00 19.75 365 TYR C N 1
ATOM 5702 C CA . TYR C 3 368 ? 29.711 96.852 49.655 1.00 19.54 365 TYR C CA 1
ATOM 5703 C C . TYR C 3 368 ? 28.395 97.613 49.717 1.00 18.26 365 TYR C C 1
ATOM 5704 O O . TYR C 3 368 ? 27.346 97.031 50.015 1.00 13.19 365 TYR C O 1
ATOM 5713 N N . TRP C 3 369 ? 28.444 98.927 49.474 1.00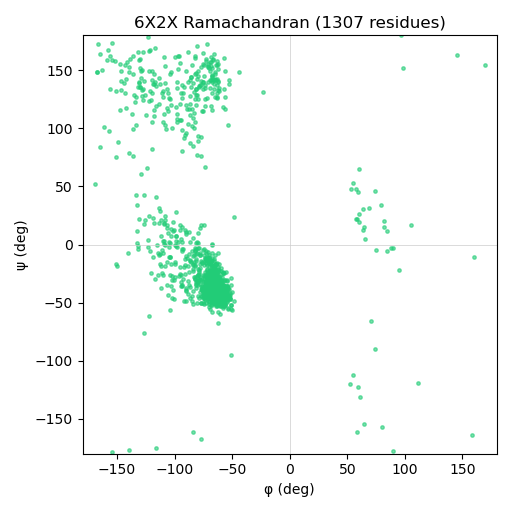 11.23 366 TRP C N 1
ATOM 5714 C CA . TRP C 3 369 ? 27.229 99.730 49.507 1.00 21.51 366 TRP C CA 1
ATOM 5715 C C . TRP C 3 369 ? 26.212 99.199 48.516 1.00 24.45 366 TRP C C 1
ATOM 5716 O O . TRP C 3 369 ? 25.020 99.105 48.832 1.00 24.43 366 TRP C O 1
ATOM 5727 N N . HIS C 3 370 ? 26.666 98.856 47.306 1.00 20.38 367 HIS C N 1
ATOM 5728 C CA . HIS C 3 370 ? 25.786 98.216 46.341 1.00 22.20 367 HIS C CA 1
ATOM 5729 C C . HIS C 3 370 ? 25.131 96.997 46.956 1.00 25.66 367 HIS C C 1
ATOM 5730 O O . HIS C 3 370 ? 23.920 96.792 46.828 1.00 25.76 367 HIS C O 1
ATOM 5737 N N . ASN C 3 371 ? 25.915 96.188 47.654 1.00 18.44 368 ASN C N 1
ATOM 5738 C CA . ASN C 3 371 ? 25.360 94.998 48.271 1.00 16.54 368 ASN C CA 1
ATOM 5739 C C . ASN C 3 371 ? 24.322 95.382 49.316 1.00 25.11 368 ASN C C 1
ATOM 5740 O O . ASN C 3 371 ? 23.264 94.753 49.411 1.00 30.79 368 ASN C O 1
ATOM 5745 N N . LEU C 3 372 ? 24.589 96.446 50.074 1.00 20.39 369 LEU C N 1
ATOM 5746 C CA . LEU C 3 372 ? 23.684 96.836 51.147 1.00 26.13 369 LEU C CA 1
ATOM 5747 C C . LEU C 3 372 ? 22.379 97.389 50.596 1.00 21.55 369 LEU C C 1
ATOM 5748 O O . LEU C 3 372 ? 21.298 96.933 50.976 1.00 21.43 369 LEU C O 1
ATOM 5753 N N . VAL C 3 373 ? 22.456 98.386 49.710 1.00 17.37 370 VAL C N 1
ATOM 5754 C CA . VAL C 3 373 ? 21.239 99.072 49.298 1.00 19.37 370 VAL C CA 1
ATOM 5755 C C . VAL C 3 373 ? 20.367 98.167 48.442 1.00 25.16 370 VAL C C 1
ATOM 5756 O O . VAL C 3 373 ? 19.143 98.310 48.435 1.00 32.32 370 VAL C O 1
ATOM 5760 N N . ALA C 3 374 ? 20.964 97.228 47.709 1.00 27.41 371 ALA C N 1
ATOM 5761 C CA . ALA C 3 374 ? 20.151 96.258 46.992 1.00 25.78 371 ALA C CA 1
ATOM 5762 C C . ALA C 3 374 ? 19.335 95.425 47.968 1.00 30.78 371 ALA C C 1
ATOM 5763 O O . ALA C 3 374 ? 18.162 95.136 47.714 1.00 28.08 371 ALA C O 1
ATOM 5765 N N . ASP C 3 375 ? 19.938 95.053 49.103 1.00 29.44 372 ASP C N 1
ATOM 5766 C CA . ASP C 3 375 ? 19.227 94.298 50.131 1.00 28.68 372 ASP C CA 1
ATOM 5767 C C . ASP C 3 375 ? 18.155 95.144 50.817 1.00 31.26 372 ASP C C 1
ATOM 5768 O O . ASP C 3 375 ? 17.063 94.648 51.107 1.00 34.78 372 ASP C O 1
ATOM 5773 N N . LEU C 3 376 ? 18.440 96.417 51.099 1.00 17.70 373 LEU C N 1
ATOM 5774 C CA . LEU C 3 376 ? 17.409 97.259 51.694 1.00 30.33 373 LEU C CA 1
ATOM 5775 C C . LEU C 3 376 ? 16.247 97.491 50.738 1.00 39.90 373 LEU C C 1
ATOM 5776 O O . LEU C 3 376 ? 15.149 97.835 51.183 1.00 41.29 373 LEU C O 1
ATOM 5781 N N . PHE C 3 377 ? 16.471 97.311 49.439 1.00 31.89 374 PHE C N 1
ATOM 5782 C CA . PHE C 3 377 ? 15.448 97.549 48.434 1.00 24.43 374 PHE C CA 1
ATOM 5783 C C . PHE C 3 377 ? 14.523 96.350 48.276 1.00 38.22 374 PHE C C 1
ATOM 5784 O O . PHE C 3 377 ? 13.353 96.517 47.915 1.00 25.42 374 PHE C O 1
ATOM 5792 N N . TYR C 3 378 ? 15.021 95.145 48.550 1.00 34.38 375 TYR C N 1
ATOM 5793 C CA . TYR C 3 378 ? 14.249 93.926 48.369 1.00 22.76 375 TYR C CA 1
ATOM 5794 C C . TYR C 3 378 ? 13.874 93.241 49.669 1.00 35.51 375 TYR C C 1
ATOM 5795 O O . TYR C 3 378 ? 12.893 92.497 49.695 1.00 54.63 375 TYR C O 1
ATOM 5804 N N . GLU C 3 379 ? 14.629 93.461 50.742 1.00 33.89 376 GLU C N 1
ATOM 5805 C CA . GLU C 3 379 ? 14.359 92.688 51.950 1.00 38.77 376 GLU C CA 1
ATOM 5806 C C . GLU C 3 379 ? 13.379 93.436 52.850 1.00 38.23 376 GLU C C 1
ATOM 5807 O O . GLU C 3 379 ? 13.518 94.646 53.048 1.00 45.30 376 GLU C O 1
ATOM 5813 N N . PRO C 3 380 ? 12.384 92.738 53.393 1.00 42.48 414 PRO C N 1
ATOM 5814 C CA . PRO C 3 380 ? 11.396 93.405 54.245 1.00 26.81 414 PRO C CA 1
ATOM 5815 C C . PRO C 3 380 ? 11.996 93.890 55.551 1.00 32.94 414 PRO C C 1
ATOM 5816 O O . PRO C 3 380 ? 12.910 93.279 56.113 1.00 42.99 414 PRO C O 1
ATOM 5820 N N . LEU C 3 381 ? 11.470 95.024 56.015 1.00 36.07 415 LEU C N 1
ATOM 5821 C CA . LEU C 3 381 ? 11.677 95.594 57.344 1.00 36.90 415 LEU C CA 1
ATOM 5822 C C . LEU C 3 381 ? 13.124 95.982 57.629 1.00 49.86 415 LEU C C 1
ATOM 5823 O O . LEU C 3 381 ? 13.461 96.272 58.785 1.00 45.71 415 LEU C O 1
ATOM 5828 N N . LYS C 3 382 ? 13.986 96.024 56.610 1.00 38.98 416 LYS C N 1
ATOM 5829 C CA . LYS C 3 382 ? 15.403 96.303 56.817 1.00 40.06 416 LYS C CA 1
ATOM 5830 C C . LYS C 3 382 ? 15.780 97.766 56.642 1.00 31.54 416 LYS C C 1
ATOM 5831 O O . LYS C 3 382 ? 16.651 98.250 57.369 1.00 41.22 416 LYS C O 1
ATOM 5837 N N . LYS C 3 383 ? 15.157 98.488 55.705 1.00 32.64 417 LYS C N 1
ATOM 5838 C CA . LYS C 3 383 ? 15.676 99.797 55.323 1.00 32.53 417 LYS C CA 1
ATOM 5839 C C . LYS C 3 383 ? 15.562 100.842 56.431 1.00 37.89 417 LYS C C 1
ATOM 5840 O O . LYS C 3 383 ? 16.357 101.789 56.438 1.00 31.40 417 LYS C O 1
ATOM 5846 N N . HIS C 3 384 ? 14.617 100.696 57.372 1.00 35.02 418 HIS C N 1
ATOM 5847 C CA . HIS C 3 384 ? 14.489 101.683 58.447 1.00 36.85 418 HIS C CA 1
ATOM 5848 C C . HIS C 3 384 ? 15.699 101.694 59.377 1.00 28.88 418 HIS C C 1
ATOM 5849 O O . HIS C 3 384 ? 15.961 102.712 60.019 1.00 32.25 418 HIS C O 1
ATOM 5856 N N . ILE C 3 385 ? 16.439 100.589 59.461 1.00 29.18 419 ILE C N 1
ATOM 5857 C CA . ILE C 3 385 ? 17.612 100.541 60.325 1.00 30.91 419 ILE C CA 1
ATOM 5858 C C . ILE C 3 385 ? 18.683 101.508 59.838 1.00 38.62 419 ILE C C 1
ATOM 5859 O O . ILE C 3 385 ? 19.385 102.137 60.642 1.00 31.21 419 ILE C O 1
ATOM 5864 N N . TYR C 3 386 ? 18.820 101.657 58.520 1.00 34.57 420 TYR C N 1
ATOM 5865 C CA . TYR C 3 386 ? 19.973 102.320 57.931 1.00 15.02 420 TYR C CA 1
ATOM 5866 C C . TYR C 3 386 ? 19.648 103.687 57.360 1.00 21.61 420 TYR C C 1
ATOM 5867 O O . TYR C 3 386 ? 20.399 104.181 56.514 1.00 33.45 420 TYR C O 1
ATOM 5876 N N . GLU C 3 387 ? 18.560 104.317 57.807 1.00 28.14 421 GLU C N 1
ATOM 5877 C CA . GLU C 3 387 ? 18.124 105.562 57.179 1.00 29.22 421 GLU C CA 1
ATOM 5878 C C . GLU C 3 387 ? 19.170 106.660 57.313 1.00 30.52 421 GLU C C 1
ATOM 5879 O O . GLU C 3 387 ? 19.384 107.442 56.378 1.00 23.94 421 GLU C O 1
ATOM 5885 N N . GLU C 3 388 ? 19.834 106.742 58.464 1.00 28.25 422 GLU C N 1
ATOM 5886 C CA . GLU C 3 388 ? 20.852 107.773 58.632 1.00 22.40 422 GLU C CA 1
ATOM 5887 C C . GLU C 3 388 ? 22.175 107.377 57.971 1.00 19.33 422 GLU C C 1
ATOM 5888 O O . GLU C 3 388 ? 22.908 108.246 57.483 1.00 19.02 422 GLU C O 1
ATOM 5894 N N . ILE C 3 389 ? 22.494 106.084 57.922 1.00 24.10 423 ILE C N 1
ATOM 5895 C CA . ILE C 3 389 ? 23.623 105.642 57.106 1.00 29.91 423 ILE C CA 1
ATOM 5896 C C . ILE C 3 389 ? 23.373 105.981 55.640 1.00 27.40 423 ILE C C 1
ATOM 5897 O O . ILE C 3 389 ? 24.231 106.559 54.954 1.00 19.67 423 ILE C O 1
ATOM 5902 N N . CYS C 3 390 ? 22.177 105.641 55.145 1.00 26.61 424 CYS C N 1
ATOM 5903 C CA . CYS C 3 390 ? 21.862 105.850 53.735 1.00 21.38 424 CYS C CA 1
ATOM 5904 C C . CYS C 3 390 ? 21.840 107.327 53.382 1.00 23.94 424 CYS C C 1
ATOM 5905 O O . CYS C 3 390 ? 22.290 107.721 52.298 1.00 26.59 424 CYS C O 1
ATOM 5908 N N . SER C 3 391 ? 21.339 108.159 54.295 1.00 27.76 425 SER C N 1
ATOM 5909 C CA . SER C 3 391 ? 21.275 109.592 54.041 1.00 37.11 425 SER C CA 1
ATOM 5910 C C . SER C 3 391 ? 22.666 110.173 53.827 1.00 19.60 425 SER C C 1
ATOM 5911 O O . SER C 3 391 ? 22.880 110.983 52.917 1.00 25.23 425 SER C O 1
ATOM 5914 N N . GLN C 3 392 ? 23.625 109.769 54.653 1.00 19.66 426 GLN C N 1
ATOM 5915 C CA . GLN C 3 392 ? 24.998 110.204 54.439 1.00 31.80 426 GLN C CA 1
ATOM 5916 C C . GLN C 3 392 ? 25.556 109.636 53.140 1.00 22.86 426 GLN C C 1
ATOM 5917 O O . GLN C 3 392 ? 26.251 110.341 52.400 1.00 17.73 426 GLN C O 1
ATOM 5923 N N . LEU C 3 393 ? 25.265 108.365 52.847 1.00 19.76 427 LEU C N 1
ATOM 5924 C CA . LEU C 3 393 ? 25.817 107.754 51.640 1.00 22.50 427 LEU C CA 1
ATOM 5925 C C . LEU C 3 393 ? 25.397 108.522 50.389 1.00 24.14 427 LEU C C 1
ATOM 5926 O O . LEU C 3 393 ? 26.222 108.735 49.489 1.00 17.01 427 LEU C O 1
ATOM 5931 N N . ARG C 3 394 ? 24.140 108.995 50.341 1.00 20.80 428 ARG C N 1
ATOM 5932 C CA . ARG C 3 394 ? 23.670 109.798 49.205 1.00 22.14 428 ARG C CA 1
ATOM 5933 C C . ARG C 3 394 ? 24.612 110.953 48.920 1.00 22.47 428 ARG C C 1
ATOM 5934 O O . ARG C 3 394 ? 24.953 111.223 47.763 1.00 29.69 428 ARG C O 1
ATOM 5942 N N . LEU C 3 395 ? 25.023 111.669 49.966 1.00 24.65 429 LEU C N 1
ATOM 5943 C CA . LEU C 3 395 ? 25.895 112.820 49.758 1.00 25.14 429 LEU C CA 1
ATOM 5944 C C . LEU C 3 395 ? 27.287 112.376 49.327 1.00 25.47 429 LEU C C 1
ATOM 5945 O O . LEU C 3 395 ? 27.911 113.018 48.474 1.00 25.88 429 LEU C O 1
ATOM 5950 N N . VAL C 3 396 ? 27.788 111.276 49.905 1.00 18.02 430 VAL C N 1
ATOM 5951 C CA . VAL C 3 396 ? 29.111 110.775 49.540 1.00 21.53 430 VAL C CA 1
ATOM 5952 C C . VAL C 3 396 ? 29.150 110.384 48.067 1.00 24.77 430 VAL C C 1
ATOM 5953 O O . VAL C 3 396 ? 30.127 110.657 47.359 1.00 28.36 430 VAL C O 1
ATOM 5957 N N . ILE C 3 397 ? 28.084 109.751 47.574 1.00 22.99 431 ILE C N 1
ATOM 5958 C CA . ILE C 3 397 ? 28.079 109.316 46.185 1.00 19.43 431 ILE C CA 1
ATOM 5959 C C . ILE C 3 397 ? 27.885 110.503 45.253 1.00 30.54 431 ILE C C 1
ATOM 5960 O O . ILE C 3 397 ? 28.582 110.626 44.237 1.00 26.08 431 ILE C O 1
ATOM 5965 N N . ILE C 3 398 ? 26.974 111.414 45.605 1.00 21.50 432 ILE C N 1
ATOM 5966 C CA . ILE C 3 398 ? 26.727 112.590 44.773 1.00 18.03 432 ILE C CA 1
ATOM 5967 C C . ILE C 3 398 ? 27.997 113.414 44.607 1.00 28.17 432 ILE C C 1
ATOM 5968 O O . ILE C 3 398 ? 28.294 113.900 43.509 1.00 28.63 432 ILE C O 1
ATOM 5973 N N . GLU C 3 399 ? 28.784 113.564 45.680 1.00 24.75 433 GLU C N 1
ATOM 5974 C CA . GLU C 3 399 ? 29.970 114.418 45.627 1.00 22.22 433 GLU C CA 1
ATOM 5975 C C . GLU C 3 399 ? 31.185 113.741 44.999 1.00 26.54 433 GLU C C 1
ATOM 5976 O O . GLU C 3 399 ? 32.157 114.433 44.675 1.00 30.08 433 GLU C O 1
ATOM 5982 N N . ASN C 3 400 ? 31.151 112.425 44.798 1.00 22.05 434 ASN C N 1
ATOM 5983 C CA . ASN C 3 400 ? 32.245 111.698 44.168 1.00 26.33 434 ASN C CA 1
ATOM 5984 C C . ASN C 3 400 ? 31.846 111.106 42.811 1.00 32.73 434 ASN C C 1
ATOM 5985 O O . ASN C 3 400 ? 32.510 110.191 42.318 1.00 33.22 434 ASN C O 1
ATOM 5990 N N . MET C 3 401 ? 30.770 111.605 42.204 1.00 30.85 435 MET C N 1
ATOM 5991 C CA . MET C 3 401 ? 30.322 111.099 40.911 1.00 37.59 435 MET C CA 1
ATOM 5992 C C . MET C 3 401 ? 31.374 111.354 39.838 1.00 29.56 435 MET C C 1
ATOM 5993 O O . MET C 3 401 ? 31.859 112.477 39.683 1.00 33.00 435 MET C O 1
ATOM 5998 N N . VAL C 3 402 ? 31.714 110.319 39.084 1.00 27.28 436 VAL C N 1
ATOM 5999 C CA . VAL C 3 402 ? 32.703 110.439 38.022 1.00 36.88 436 VAL C CA 1
ATOM 6000 C C . VAL C 3 402 ? 31.994 110.654 36.691 1.00 32.07 436 VAL C C 1
ATOM 6001 O O . VAL C 3 402 ? 30.794 110.400 36.546 1.00 25.44 436 VAL C O 1
ATOM 6005 N N . ARG C 3 403 ? 32.757 111.136 35.708 1.00 34.06 437 ARG C N 1
ATOM 6006 C CA . ARG C 3 403 ? 32.236 111.395 34.368 1.00 33.49 437 ARG C CA 1
ATOM 6007 C C . ARG C 3 403 ? 31.609 110.139 33.764 1.00 33.25 437 ARG C C 1
ATOM 6008 O O . ARG C 3 403 ? 32.263 109.089 33.704 1.00 45.32 437 ARG C O 1
ATOM 6016 N N . PRO C 3 404 ? 30.360 110.207 33.292 1.00 38.20 438 PRO C N 1
ATOM 6017 C CA . PRO C 3 404 ? 29.601 109.081 32.728 1.00 38.62 438 PRO C CA 1
ATOM 6018 C C . PRO C 3 404 ? 30.055 108.656 31.327 1.00 36.54 438 PRO C C 1
ATOM 6019 O O . PRO C 3 404 ? 30.464 109.509 30.539 1.00 46.14 438 PRO C O 1
ATOM 6023 N N . THR C 3 427 ? 36.287 106.591 34.495 1.00 55.56 461 THR C N 1
ATOM 6024 C CA . THR C 3 427 ? 35.942 105.209 34.170 1.00 64.75 461 THR C CA 1
ATOM 6025 C C . THR C 3 427 ? 34.432 105.068 33.982 1.00 68.48 461 THR C C 1
ATOM 6026 O O . THR C 3 427 ? 33.649 105.533 34.820 1.00 52.72 461 THR C O 1
ATOM 6030 N N . ILE C 3 428 ? 34.024 104.431 32.879 1.00 63.42 462 ILE C N 1
ATOM 6031 C CA . ILE C 3 428 ? 32.598 104.205 32.658 1.00 72.88 462 ILE C CA 1
ATOM 6032 C C . ILE C 3 428 ? 32.083 103.101 33.578 1.00 59.15 462 ILE C C 1
ATOM 6033 O O . ILE C 3 428 ? 30.923 103.135 34.012 1.00 49.16 462 ILE C O 1
ATOM 6038 N N . GLN C 3 429 ? 32.926 102.118 33.903 1.00 48.92 463 GLN C N 1
ATOM 6039 C CA . GLN C 3 429 ? 32.499 101.049 34.799 1.00 51.02 463 GLN C CA 1
ATOM 6040 C C . GLN C 3 429 ? 32.183 101.590 36.188 1.00 45.10 463 GLN C C 1
ATOM 6041 O O . GLN C 3 429 ? 31.207 101.169 36.822 1.00 38.63 463 GLN C O 1
ATOM 6047 N N . LEU C 3 430 ? 32.993 102.535 36.671 1.00 31.27 464 LEU C N 1
ATOM 6048 C CA . LEU C 3 430 ? 32.760 103.123 37.984 1.00 32.09 464 LEU C CA 1
ATOM 6049 C C . LEU C 3 430 ? 31.482 103.959 37.994 1.00 38.99 464 LEU C C 1
ATOM 6050 O O . LEU C 3 430 ? 30.710 103.909 38.960 1.00 24.87 464 LEU C O 1
ATOM 6055 N N . TYR C 3 431 ? 31.238 104.729 36.927 1.00 36.32 465 TYR C N 1
ATOM 6056 C CA . TYR C 3 431 ? 30.017 105.525 36.857 1.00 23.73 465 TYR C CA 1
ATOM 6057 C C . TYR C 3 431 ? 28.776 104.644 36.920 1.00 27.54 465 TYR C C 1
ATOM 6058 O O . TYR C 3 431 ? 27.795 104.998 37.583 1.00 27.57 465 TYR C O 1
ATOM 6067 N N . LYS C 3 432 ? 28.789 103.505 36.219 1.00 28.72 466 LYS C N 1
ATOM 6068 C CA . LYS C 3 432 ? 27.654 102.588 36.277 1.00 19.54 466 LYS C CA 1
ATOM 6069 C C . LYS C 3 432 ? 27.426 102.095 37.693 1.00 23.71 466 LYS C C 1
ATOM 6070 O O . LYS C 3 432 ? 26.278 101.920 38.122 1.00 26.39 466 LYS C O 1
ATOM 6076 N N . SER C 3 433 ? 28.511 101.811 38.415 1.00 24.14 467 SER C N 1
ATOM 6077 C CA . SER C 3 433 ? 28.374 101.357 39.790 1.00 27.10 467 SER C CA 1
ATOM 6078 C C . SER C 3 433 ? 27.805 102.460 40.665 1.00 21.57 467 SER C C 1
ATOM 6079 O O . SER C 3 433 ? 26.881 102.223 41.445 1.00 22.16 467 SER C O 1
ATOM 6082 N N . GLU C 3 434 ? 28.306 103.684 40.514 1.00 18.48 468 GLU C N 1
ATOM 6083 C CA . GLU C 3 434 ? 27.755 104.779 41.291 1.00 22.81 468 GLU C CA 1
ATOM 6084 C C . GLU C 3 434 ? 26.290 105.012 40.943 1.00 30.56 468 GLU C C 1
ATOM 6085 O O . GLU C 3 434 ? 25.455 105.231 41.833 1.00 19.75 468 GLU C O 1
ATOM 6091 N N . ARG C 3 435 ? 25.952 104.957 39.653 1.00 20.10 469 ARG C N 1
ATOM 6092 C CA . ARG C 3 435 ? 24.572 105.202 39.261 1.00 23.08 469 ARG C CA 1
ATOM 6093 C C . ARG C 3 435 ? 23.646 104.150 39.857 1.00 27.86 469 ARG C C 1
ATOM 6094 O O . ARG C 3 435 ? 22.565 104.478 40.360 1.00 30.24 469 ARG C O 1
ATOM 6102 N N . GLU C 3 436 ? 24.083 102.892 39.871 1.00 19.72 470 GLU C N 1
ATOM 6103 C CA . GLU C 3 436 ? 23.246 101.820 40.395 1.00 21.30 470 GLU C CA 1
ATOM 6104 C C . GLU C 3 436 ? 22.991 101.988 41.890 1.00 30.67 470 GLU C C 1
ATOM 6105 O O . GLU C 3 436 ? 21.856 101.826 42.352 1.00 32.99 470 GLU C O 1
ATOM 6111 N N . VAL C 3 437 ? 24.030 102.324 42.660 1.00 28.07 471 VAL C N 1
ATOM 6112 C CA . VAL C 3 437 ? 23.850 102.553 44.091 1.00 28.86 471 VAL C CA 1
ATOM 6113 C C . VAL C 3 437 ? 22.947 103.760 44.332 1.00 23.79 471 VAL C C 1
ATOM 6114 O O . VAL C 3 437 ? 22.003 103.691 45.128 1.00 16.36 471 VAL C O 1
ATOM 6118 N N . LEU C 3 438 ? 23.202 104.872 43.628 1.00 19.80 472 LEU C N 1
ATOM 6119 C CA . LEU C 3 438 ? 22.407 106.088 43.804 1.00 24.08 472 LEU C CA 1
ATOM 6120 C C . LEU C 3 438 ? 20.946 105.900 43.382 1.00 29.99 472 LEU C C 1
ATOM 6121 O O . LEU C 3 438 ? 20.056 106.542 43.955 1.00 25.29 472 LEU C O 1
ATOM 6126 N N . VAL C 3 439 ? 20.677 105.040 42.392 1.00 25.05 473 VAL C N 1
ATOM 6127 C CA . VAL C 3 439 ? 19.296 104.764 41.991 1.00 25.47 473 VAL C CA 1
ATOM 6128 C C . VAL C 3 439 ? 18.570 103.967 43.074 1.00 31.36 473 VAL C C 1
ATOM 6129 O O . VAL C 3 439 ? 17.414 104.255 43.409 1.00 24.38 473 VAL C O 1
ATOM 6133 N N . TYR C 3 440 ? 19.218 102.937 43.615 1.00 27.31 474 TYR C N 1
ATOM 6134 C CA . TYR C 3 440 ? 18.664 102.249 44.775 1.00 23.22 474 TYR C CA 1
ATOM 6135 C C . TYR C 3 440 ? 18.375 103.229 45.910 1.00 32.31 474 TYR C C 1
ATOM 6136 O O . TYR C 3 440 ? 17.304 103.186 46.526 1.00 37.27 474 TYR C O 1
ATOM 6145 N N . LEU C 3 441 ? 19.322 104.129 46.199 1.00 29.78 475 LEU C N 1
ATOM 6146 C CA . LEU C 3 441 ? 19.151 105.037 47.331 1.00 24.29 475 LEU C CA 1
ATOM 6147 C C . LEU C 3 441 ? 18.032 106.029 47.083 1.00 26.76 475 LEU C C 1
ATOM 6148 O O . LEU C 3 441 ? 17.472 106.577 48.042 1.00 27.61 475 LEU C O 1
ATOM 6153 N N . THR C 3 442 ? 17.730 106.315 45.810 1.00 29.48 476 THR C N 1
ATOM 6154 C CA . THR C 3 442 ? 16.631 107.223 45.495 1.00 27.13 476 THR C CA 1
ATOM 6155 C C . THR C 3 442 ? 15.279 106.541 45.681 1.00 40.38 476 THR C C 1
ATOM 6156 O O . THR C 3 442 ? 14.337 107.160 46.186 1.00 37.04 476 THR C O 1
ATOM 6160 N N . HIS C 3 443 ? 15.168 105.266 45.299 1.00 25.90 477 HIS C N 1
ATOM 6161 C CA . HIS C 3 443 ? 13.961 104.514 45.620 1.00 35.82 477 HIS C CA 1
ATOM 6162 C C . HIS C 3 443 ? 13.759 104.428 47.126 1.00 39.95 477 HIS C C 1
ATOM 6163 O O . HIS C 3 443 ? 12.626 104.518 47.616 1.00 39.68 477 HIS C O 1
ATOM 6170 N N . LEU C 3 444 ? 14.848 104.263 47.880 1.00 34.43 478 LEU C N 1
ATOM 6171 C CA . LEU C 3 444 ? 14.723 104.113 49.324 1.00 33.53 478 LEU C CA 1
ATOM 6172 C C . LEU C 3 444 ? 14.212 105.384 49.977 1.00 26.47 478 LEU C C 1
ATOM 6173 O O . LEU C 3 444 ? 13.563 105.315 51.024 1.00 33.55 478 LEU C O 1
ATOM 6178 N N . ASN C 3 445 ? 14.487 106.544 49.382 1.00 20.89 479 ASN C N 1
ATOM 6179 C CA . ASN C 3 445 ? 14.004 107.803 49.949 1.00 24.25 479 ASN C CA 1
ATOM 6180 C C . ASN C 3 445 ? 14.139 108.900 48.889 1.00 28.78 479 ASN C C 1
ATOM 6181 O O . ASN C 3 445 ? 15.099 109.673 48.906 1.00 27.00 479 ASN C O 1
ATOM 6186 N N . VAL C 3 446 ? 13.128 108.987 48.016 1.00 30.44 480 VAL C N 1
ATOM 6187 C CA . VAL C 3 446 ? 13.100 110.005 46.965 1.00 27.55 480 VAL C CA 1
ATOM 6188 C C . VAL C 3 446 ? 13.221 111.403 47.555 1.00 23.91 480 VAL C C 1
ATOM 6189 O O . VAL C 3 446 ? 13.899 112.275 46.992 1.00 32.76 480 VAL C O 1
ATOM 6193 N N . ILE C 3 447 ? 12.548 111.654 48.682 1.00 39.40 481 ILE C N 1
ATOM 6194 C CA . ILE C 3 447 ? 12.478 113.017 49.207 1.00 34.29 481 ILE C CA 1
ATOM 6195 C C . ILE C 3 447 ? 13.851 113.476 49.677 1.00 31.90 481 ILE C C 1
ATOM 6196 O O . ILE C 3 447 ? 14.278 114.604 49.391 1.00 39.56 481 ILE C O 1
ATOM 6201 N N . ASP C 3 448 ? 14.572 112.606 50.395 1.00 35.30 482 ASP C N 1
ATOM 6202 C CA . ASP C 3 448 ? 15.913 112.954 50.858 1.00 34.67 482 ASP C CA 1
ATOM 6203 C C . ASP C 3 448 ? 16.853 113.215 49.686 1.00 23.54 482 ASP C C 1
ATOM 6204 O O . ASP C 3 448 ? 17.679 114.134 49.739 1.00 23.67 482 ASP C O 1
ATOM 6209 N N . THR C 3 449 ? 16.738 112.429 48.613 1.00 24.19 483 THR C N 1
ATOM 6210 C CA . THR C 3 449 ? 17.638 112.619 47.478 1.00 19.52 483 THR C CA 1
ATOM 6211 C C . THR C 3 449 ? 17.413 113.970 46.814 1.00 28.94 483 THR C C 1
ATOM 6212 O O . THR C 3 449 ? 18.375 114.673 46.472 1.00 28.96 483 THR C O 1
ATOM 6216 N N . GLU C 3 450 ? 16.155 114.365 46.633 1.00 32.94 484 GLU C N 1
ATOM 6217 C CA . GLU C 3 450 ? 15.908 115.653 45.994 1.00 34.50 484 GLU C CA 1
ATOM 6218 C C . GLU C 3 450 ? 16.429 116.802 46.848 1.00 35.80 484 GLU C C 1
ATOM 6219 O O . GLU C 3 450 ? 16.995 117.769 46.317 1.00 39.05 484 GLU C O 1
ATOM 6225 N N . GLU C 3 451 ? 16.270 116.707 48.174 1.00 39.12 485 GLU C N 1
ATOM 6226 C CA . GLU C 3 451 ? 16.700 117.801 49.043 1.00 41.87 485 GLU C CA 1
ATOM 6227 C C . GLU C 3 451 ? 18.209 117.978 48.987 1.00 31.45 485 GLU C C 1
ATOM 6228 O O . GLU C 3 451 ? 18.709 119.106 48.900 1.00 36.05 485 GLU C O 1
ATOM 6234 N N . ILE C 3 452 ? 18.948 116.868 49.015 1.00 32.59 486 ILE C N 1
ATOM 6235 C CA . ILE C 3 452 ? 20.403 116.939 48.956 1.00 30.36 486 ILE C CA 1
ATOM 6236 C C . ILE C 3 452 ? 20.857 117.575 47.649 1.00 32.69 486 ILE C C 1
ATOM 6237 O O . ILE C 3 452 ? 21.784 118.397 47.629 1.00 33.14 486 ILE C O 1
ATOM 6242 N N . MET C 3 453 ? 20.213 117.215 46.537 1.00 28.50 487 MET C N 1
ATOM 6243 C CA . MET C 3 453 ? 20.670 117.722 45.247 1.00 35.05 487 MET C CA 1
ATOM 6244 C C . MET C 3 453 ? 20.300 119.188 45.062 1.00 31.10 487 MET C C 1
ATOM 6245 O O . MET C 3 453 ? 21.123 119.984 44.590 1.00 28.52 487 MET C O 1
ATOM 6250 N N . ILE C 3 454 ? 19.087 119.578 45.463 1.00 36.85 488 ILE C N 1
ATOM 6251 C CA . ILE C 3 454 ? 18.716 120.988 45.363 1.00 28.28 488 ILE C CA 1
ATOM 6252 C C . ILE C 3 454 ? 19.590 121.840 46.279 1.00 32.05 488 ILE C C 1
ATOM 6253 O O . ILE C 3 454 ? 20.038 122.926 45.888 1.00 39.89 488 ILE C O 1
ATOM 6258 N N . SER C 3 455 ? 19.873 121.358 47.496 1.00 28.58 489 SER C N 1
ATOM 6259 C CA . SER C 3 455 ? 20.761 122.097 48.393 1.00 33.61 489 SER C CA 1
ATOM 6260 C C . SER C 3 455 ? 22.139 122.279 47.771 1.00 33.44 489 SER C C 1
ATOM 6261 O O . SER C 3 455 ? 22.713 123.374 47.821 1.00 40.43 489 SER C O 1
ATOM 6264 N N . LYS C 3 456 ? 22.700 121.205 47.198 1.00 33.69 490 LYS C N 1
ATOM 6265 C CA . LYS C 3 456 ? 24.005 121.323 46.556 1.00 35.74 490 LYS C CA 1
ATOM 6266 C C . LYS C 3 456 ? 23.955 122.318 45.412 1.00 26.35 490 LYS C C 1
ATOM 6267 O O . LYS C 3 456 ? 24.925 123.045 45.177 1.00 42.63 490 LYS C O 1
ATOM 6273 N N . LEU C 3 457 ? 22.832 122.369 44.699 1.00 28.40 491 LEU C N 1
ATOM 6274 C CA . LEU C 3 457 ? 22.669 123.363 43.649 1.00 45.16 491 LEU C CA 1
ATOM 6275 C C . LEU C 3 457 ? 22.669 124.775 44.229 1.00 50.25 491 LEU C C 1
ATOM 6276 O O . LEU C 3 457 ? 23.282 125.686 43.658 1.00 44.17 491 LEU C O 1
ATOM 6281 N N . ALA C 3 458 ? 22.010 124.978 45.375 1.00 35.49 492 ALA C N 1
ATOM 6282 C CA . ALA C 3 458 ? 22.034 126.303 45.992 1.00 49.37 492 ALA C CA 1
ATOM 6283 C C . ALA C 3 458 ? 23.450 126.692 46.402 1.00 41.17 492 ALA C C 1
ATOM 6284 O O . ALA C 3 458 ? 23.863 127.841 46.212 1.00 44.25 492 ALA C O 1
ATOM 6286 N N . ARG C 3 459 ? 24.222 125.747 46.946 1.00 45.87 493 ARG C N 1
ATOM 6287 C CA . ARG C 3 459 ? 25.615 126.048 47.265 1.00 49.08 493 ARG C CA 1
ATOM 6288 C C . ARG C 3 459 ? 26.465 126.252 46.014 1.00 56.37 493 ARG C C 1
ATOM 6289 O O . ARG C 3 459 ? 27.561 126.821 46.109 1.00 54.42 493 ARG C O 1
ATOM 6297 N N . GLN C 3 460 ? 25.993 125.805 44.844 1.00 44.02 494 GLN C N 1
ATOM 6298 C CA . GLN C 3 460 ? 26.633 126.211 43.597 1.00 47.33 494 GLN C CA 1
ATOM 6299 C C . GLN C 3 460 ? 26.257 127.638 43.226 1.00 52.62 494 GLN C C 1
ATOM 6300 O O . GLN C 3 460 ? 27.090 128.382 42.691 1.00 56.94 494 GLN C O 1
ATOM 6306 N N . ILE C 3 461 ? 25.019 128.036 43.515 1.00 47.17 495 ILE C N 1
ATOM 6307 C CA . ILE C 3 461 ? 24.545 129.361 43.137 1.00 51.12 495 ILE C CA 1
ATOM 6308 C C . ILE C 3 461 ? 25.143 130.435 44.042 1.00 57.61 495 ILE C C 1
ATOM 6309 O O . ILE C 3 461 ? 25.606 131.475 43.559 1.00 52.95 495 ILE C O 1
ATOM 6314 N N . ASP C 3 462 ? 25.160 130.207 45.362 1.00 54.53 496 ASP C N 1
ATOM 6315 C CA . ASP C 3 462 ? 25.736 131.212 46.254 1.00 55.07 496 ASP C CA 1
ATOM 6316 C C . ASP C 3 462 ? 27.260 131.252 46.197 1.00 59.78 496 ASP C C 1
ATOM 6317 O O . ASP C 3 462 ? 27.854 132.169 46.772 1.00 65.42 496 ASP C O 1
ATOM 6322 N N . GLY C 3 463 ? 27.902 130.293 45.526 1.00 60.83 497 GLY C N 1
ATOM 6323 C CA . GLY C 3 463 ? 29.334 130.337 45.306 1.00 43.06 497 GLY C CA 1
ATOM 6324 C C . GLY C 3 463 ? 30.190 129.675 46.367 1.00 52.60 497 GLY C C 1
ATOM 6325 O O . GLY C 3 463 ? 31.414 129.624 46.200 1.00 43.00 497 GLY C O 1
ATOM 6326 N N . SER C 3 464 ? 29.592 129.161 47.448 1.00 55.74 498 SER C N 1
ATOM 6327 C CA . SER C 3 464 ? 30.381 128.549 48.514 1.00 44.80 498 SER C CA 1
ATOM 6328 C C . SER C 3 464 ? 31.079 127.278 48.053 1.00 47.99 498 SER C C 1
ATOM 6329 O O . SER C 3 464 ? 32.155 126.949 48.563 1.00 50.01 498 SER C O 1
ATOM 6332 N N . GLU C 3 465 ? 30.486 126.546 47.110 1.00 53.06 499 GLU C N 1
ATOM 6333 C CA . GLU C 3 465 ? 31.114 125.352 46.554 1.00 51.47 499 GLU C CA 1
ATOM 6334 C C . GLU C 3 465 ? 31.207 125.425 45.034 1.00 48.15 499 GLU C C 1
ATOM 6335 O O . GLU C 3 465 ? 31.333 124.385 44.380 1.00 52.07 499 GLU C O 1
ATOM 6341 N N . TRP C 3 466 ? 31.151 126.629 44.464 1.00 48.56 500 TRP C N 1
ATOM 6342 C CA . TRP C 3 466 ? 31.161 126.782 43.015 1.00 55.37 500 TRP C CA 1
ATOM 6343 C C . TRP C 3 466 ? 32.503 126.381 42.426 1.00 50.38 500 TRP C C 1
ATOM 6344 O O . TRP C 3 466 ? 33.556 126.863 42.852 1.00 65.81 500 TRP C O 1
ATOM 6355 N N . SER C 3 467 ? 32.453 125.537 41.407 1.00 52.19 501 SER C N 1
ATOM 6356 C CA . SER C 3 467 ? 33.634 125.055 40.716 1.00 51.78 501 SER C CA 1
ATOM 6357 C C . SER C 3 467 ? 33.159 124.390 39.439 1.00 42.45 501 SER C C 1
ATOM 6358 O O . SER C 3 467 ? 32.049 123.854 39.392 1.00 50.96 501 SER C O 1
ATOM 6361 N N . TRP C 3 468 ? 33.990 124.458 38.401 1.00 37.98 502 TRP C N 1
ATOM 6362 C CA . TRP C 3 468 ? 33.707 123.696 37.190 1.00 41.22 502 TRP C CA 1
ATOM 6363 C C . TRP C 3 468 ? 33.568 122.212 37.513 1.00 43.22 502 TRP C C 1
ATOM 6364 O O . TRP C 3 468 ? 32.561 121.577 37.171 1.00 40.51 502 TRP C O 1
ATOM 6375 N N . HIS C 3 469 ? 34.562 121.648 38.200 1.00 40.26 503 HIS C N 1
ATOM 6376 C CA . HIS C 3 469 ? 34.485 120.243 38.593 1.00 50.79 503 HIS C CA 1
ATOM 6377 C C . HIS C 3 469 ? 33.262 119.978 39.467 1.00 48.22 503 HIS C C 1
ATOM 6378 O O . HIS C 3 469 ? 32.618 118.928 39.347 1.00 55.37 503 HIS C O 1
ATOM 6385 N N . ASN C 3 470 ? 32.914 120.923 40.342 1.00 46.28 504 ASN C N 1
ATOM 6386 C CA . ASN C 3 470 ? 31.816 120.681 41.272 1.00 48.00 504 ASN C CA 1
ATOM 6387 C C . ASN C 3 470 ? 30.463 120.728 40.571 1.00 48.89 504 ASN C C 1
ATOM 6388 O O . ASN C 3 470 ? 29.594 119.889 40.839 1.00 38.58 504 ASN C O 1
ATOM 6393 N N . ILE C 3 471 ? 30.267 121.687 39.659 1.00 34.68 505 ILE C N 1
ATOM 6394 C CA . ILE C 3 471 ? 28.987 121.767 38.961 1.00 43.76 505 ILE C CA 1
ATOM 6395 C C . ILE C 3 471 ? 28.815 120.590 37.997 1.00 48.54 505 ILE C C 1
ATOM 6396 O O . ILE C 3 471 ? 27.703 120.063 37.847 1.00 30.24 505 ILE C O 1
ATOM 6401 N N . ASN C 3 472 ? 29.901 120.138 37.354 1.00 35.44 506 ASN C N 1
ATOM 6402 C CA . ASN C 3 472 ? 29.809 118.979 36.468 1.00 35.61 506 ASN C CA 1
ATOM 6403 C C . ASN C 3 472 ? 29.463 117.715 37.246 1.00 45.16 506 ASN C C 1
ATOM 6404 O O . ASN C 3 472 ? 28.621 116.918 36.810 1.00 39.29 506 ASN C O 1
ATOM 6409 N N . THR C 3 473 ? 30.124 117.501 38.385 1.00 33.60 507 THR C N 1
ATOM 6410 C CA . THR C 3 473 ? 29.855 116.315 39.190 1.00 34.98 507 THR C CA 1
ATOM 6411 C C . THR C 3 473 ? 28.398 116.276 39.635 1.00 38.27 507 THR C C 1
ATOM 6412 O O . THR C 3 473 ? 27.745 115.225 39.583 1.00 33.53 507 THR C O 1
ATOM 6416 N N . LEU C 3 474 ? 27.867 117.420 40.056 1.00 35.15 508 LEU C N 1
ATOM 6417 C CA . LEU C 3 474 ? 26.476 117.481 40.474 1.00 28.19 508 LEU C CA 1
ATOM 6418 C C . LEU C 3 474 ? 25.538 117.182 39.310 1.00 27.54 508 LEU C C 1
ATOM 6419 O O . LEU C 3 474 ? 24.573 116.423 39.463 1.00 21.62 508 LEU C O 1
ATOM 6424 N N . SER C 3 475 ? 25.812 117.756 38.136 1.00 26.85 509 SER C N 1
ATOM 6425 C CA . SER C 3 475 ? 24.967 117.486 36.973 1.00 32.13 509 SER C CA 1
ATOM 6426 C C . SER C 3 475 ? 24.954 116.003 36.637 1.00 26.29 509 SER C C 1
ATOM 6427 O O . SER C 3 475 ? 23.894 115.435 36.343 1.00 26.54 509 SER C O 1
ATOM 6430 N N . TRP C 3 476 ? 26.125 115.359 36.681 1.00 22.76 510 TRP C N 1
ATOM 6431 C CA . TRP C 3 476 ? 26.194 113.914 36.485 1.00 27.58 510 TRP C CA 1
ATOM 6432 C C . TRP C 3 476 ? 25.329 113.184 37.505 1.00 28.11 510 TRP C C 1
ATOM 6433 O O . TRP C 3 476 ? 24.551 112.293 37.147 1.00 31.46 510 TRP C O 1
ATOM 6444 N N . ALA C 3 477 ? 25.441 113.560 38.785 1.00 30.64 511 ALA C N 1
ATOM 6445 C CA . ALA C 3 477 ? 24.621 112.931 39.818 1.00 28.97 511 ALA C CA 1
ATOM 6446 C C . ALA C 3 477 ? 23.140 113.166 39.567 1.00 23.09 511 ALA C C 1
ATOM 6447 O O . ALA C 3 477 ? 22.327 112.241 39.672 1.00 20.57 511 ALA C O 1
ATOM 6449 N N . ILE C 3 478 ? 22.767 114.403 39.249 1.00 29.96 512 ILE C N 1
ATOM 6450 C CA . ILE C 3 478 ? 21.368 114.696 38.969 1.00 28.62 512 ILE C CA 1
ATOM 6451 C C . ILE C 3 478 ? 20.894 113.888 37.773 1.00 33.04 512 ILE C C 1
ATOM 6452 O O . ILE C 3 478 ? 19.797 113.315 37.785 1.00 32.66 512 ILE C O 1
ATOM 6457 N N . GLY C 3 479 ? 21.726 113.797 36.734 1.00 31.25 513 GLY C N 1
ATOM 6458 C CA . GLY C 3 479 ? 21.327 113.059 35.550 1.00 28.91 513 GLY C CA 1
ATOM 6459 C C . GLY C 3 479 ? 21.289 111.561 35.748 1.00 26.75 513 GLY C C 1
ATOM 6460 O O . GLY C 3 479 ? 20.536 110.871 35.054 1.00 29.48 513 GLY C O 1
ATOM 6461 N N . SER C 3 480 ? 22.076 111.042 36.689 1.00 19.94 514 SER C N 1
ATOM 6462 C CA . SER C 3 480 ? 22.185 109.599 36.860 1.00 19.98 514 SER C CA 1
ATOM 6463 C C . SER C 3 480 ? 20.911 108.956 37.394 1.00 22.66 514 SER C C 1
ATOM 6464 O O . SER C 3 480 ? 20.728 107.752 37.208 1.00 27.06 514 SER C O 1
ATOM 6467 N N . ILE C 3 481 ? 20.039 109.704 38.074 1.00 23.62 515 ILE C N 1
ATOM 6468 C CA . ILE C 3 481 ? 18.876 109.086 38.713 1.00 31.99 515 ILE C CA 1
ATOM 6469 C C . ILE C 3 481 ? 17.635 109.246 37.846 1.00 33.27 515 ILE C C 1
ATOM 6470 O O . ILE C 3 481 ? 16.513 109.274 38.356 1.00 33.63 515 ILE C O 1
ATOM 6475 N N . SER C 3 482 ? 17.822 109.345 36.534 1.00 38.75 516 SER C N 1
ATOM 6476 C CA . SER C 3 482 ? 16.691 109.494 35.628 1.00 35.63 516 SER C CA 1
ATOM 6477 C C . SER C 3 482 ? 15.823 108.242 35.632 1.00 27.08 516 SER C C 1
ATOM 6478 O O . SER C 3 482 ? 16.327 107.116 35.628 1.00 28.85 516 SER C O 1
ATOM 6481 N N . GLY C 3 483 ? 14.509 108.444 35.642 1.00 34.37 517 GLY C N 1
ATOM 6482 C CA . GLY C 3 483 ? 13.586 107.328 35.592 1.00 44.93 517 GLY C CA 1
ATOM 6483 C C . GLY C 3 483 ? 13.336 106.646 36.914 1.00 34.55 517 GLY C C 1
ATOM 6484 O O . GLY C 3 483 ? 12.796 105.538 36.936 1.00 46.19 517 GLY C O 1
ATOM 6485 N N . THR C 3 484 ? 13.715 107.275 38.024 1.00 35.57 518 THR C N 1
ATOM 6486 C CA . THR C 3 484 ? 13.552 106.688 39.342 1.00 31.52 518 THR C CA 1
ATOM 6487 C C . THR C 3 484 ? 12.454 107.357 40.160 1.00 32.80 518 THR C C 1
ATOM 6488 O O . THR C 3 484 ? 11.961 106.756 41.119 1.00 32.10 518 THR C O 1
ATOM 6492 N N . MET C 3 485 ? 12.051 108.567 39.794 1.00 31.90 519 MET C N 1
ATOM 6493 C CA . MET C 3 485 ? 10.965 109.285 40.437 1.00 28.11 519 MET C CA 1
ATOM 6494 C C . MET C 3 485 ? 9.689 109.145 39.616 1.00 25.67 519 MET C C 1
ATOM 6495 O O . MET C 3 485 ? 9.722 108.816 38.429 1.00 31.59 519 MET C O 1
ATOM 6500 N N . SER C 3 486 ? 8.555 109.405 40.261 1.00 32.73 520 SER C N 1
ATOM 6501 C CA . SER C 3 486 ? 7.308 109.463 39.514 1.00 41.48 520 SER C CA 1
ATOM 6502 C C . SER C 3 486 ? 7.382 110.594 38.496 1.00 39.50 520 SER C C 1
ATOM 6503 O O . SER C 3 486 ? 8.141 111.559 38.654 1.00 32.02 520 SER C O 1
ATOM 6506 N N . GLU C 3 487 ? 6.587 110.457 37.434 1.00 33.03 521 GLU C N 1
ATOM 6507 C CA . GLU C 3 487 ? 6.655 111.403 36.330 1.00 34.70 521 GLU C CA 1
ATOM 6508 C C . GLU C 3 487 ? 6.307 112.812 36.788 1.00 38.38 521 GLU C C 1
ATOM 6509 O O . GLU C 3 487 ? 6.905 113.793 36.329 1.00 44.08 521 GLU C O 1
ATOM 6515 N N . ASP C 3 488 ? 5.350 112.937 37.703 1.00 41.01 522 ASP C N 1
ATOM 6516 C CA . ASP C 3 488 ? 4.989 114.259 38.198 1.00 39.53 522 ASP C CA 1
ATOM 6517 C C . ASP C 3 488 ? 6.101 114.836 39.073 1.00 50.80 522 ASP C C 1
ATOM 6518 O O . ASP C 3 488 ? 6.553 115.967 38.854 1.00 38.98 522 ASP C O 1
ATOM 6523 N N . THR C 3 489 ? 6.561 114.067 40.066 1.00 44.80 523 THR C N 1
ATOM 6524 C CA . THR C 3 489 ? 7.680 114.519 40.888 1.00 38.18 523 THR C CA 1
ATOM 6525 C C . THR C 3 489 ? 8.893 114.843 40.028 1.00 41.63 523 THR C C 1
ATOM 6526 O O . THR C 3 489 ? 9.567 115.861 40.240 1.00 40.31 523 THR C O 1
ATOM 6530 N N . GLU C 3 490 ? 9.184 113.985 39.048 1.00 39.21 524 GLU C N 1
ATOM 6531 C CA . GLU C 3 490 ? 10.288 114.253 38.137 1.00 40.48 524 GLU C CA 1
ATOM 6532 C C . GLU C 3 490 ? 10.099 115.584 37.426 1.00 36.48 524 GLU C C 1
ATOM 6533 O O . GLU C 3 490 ? 11.059 116.354 37.263 1.00 29.24 524 GLU C O 1
ATOM 6539 N N . LYS C 3 491 ? 8.863 115.880 37.017 1.00 29.68 525 LYS C N 1
ATOM 6540 C CA . LYS C 3 491 ? 8.598 117.105 36.271 1.00 35.04 525 LYS C CA 1
ATOM 6541 C C . LYS C 3 491 ? 9.033 118.333 37.064 1.00 40.24 525 LYS C C 1
ATOM 6542 O O . LYS C 3 491 ? 9.799 119.169 36.568 1.00 26.33 525 LYS C O 1
ATOM 6548 N N . ARG C 3 492 ? 8.570 118.451 38.312 1.00 36.00 526 ARG C N 1
ATOM 6549 C CA . ARG C 3 492 ? 8.902 119.638 39.088 1.00 41.53 526 ARG C CA 1
ATOM 6550 C C . ARG C 3 492 ? 10.348 119.618 39.550 1.00 38.86 526 ARG C C 1
ATOM 6551 O O . ARG C 3 492 ? 10.919 120.680 39.821 1.00 39.56 526 ARG C O 1
ATOM 6559 N N . PHE C 3 493 ? 10.950 118.437 39.648 1.00 31.49 527 PHE C N 1
ATOM 6560 C CA . PHE C 3 493 ? 12.369 118.377 39.966 1.00 39.73 527 PHE C CA 1
ATOM 6561 C C . PHE C 3 493 ? 13.203 118.888 38.798 1.00 35.58 527 PHE C C 1
ATOM 6562 O O . PHE C 3 493 ? 14.086 119.740 38.975 1.00 29.52 527 PHE C O 1
ATOM 6570 N N . VAL C 3 494 ? 12.917 118.396 37.590 1.00 30.12 528 VAL C N 1
ATOM 6571 C CA . VAL C 3 494 ? 13.675 118.821 36.416 1.00 25.73 528 VAL C CA 1
ATOM 6572 C C . VAL C 3 494 ? 13.544 120.320 36.212 1.00 35.83 528 VAL C C 1
ATOM 6573 O O . VAL C 3 494 ? 14.540 121.017 35.978 1.00 32.96 528 VAL C O 1
ATOM 6577 N N . VAL C 3 495 ? 12.309 120.836 36.298 1.00 35.68 529 VAL C N 1
ATOM 6578 C CA . VAL C 3 495 ? 12.068 122.267 36.108 1.00 29.88 529 VAL C CA 1
ATOM 6579 C C . VAL C 3 495 ? 12.878 123.080 37.108 1.00 40.99 529 VAL C C 1
ATOM 6580 O O . VAL C 3 495 ? 13.530 124.071 36.748 1.00 33.22 529 VAL C O 1
ATOM 6584 N N . THR C 3 496 ? 12.842 122.676 38.384 1.00 27.89 530 THR C N 1
ATOM 6585 C CA . THR C 3 496 ? 13.641 123.365 39.391 1.00 29.79 530 THR C CA 1
ATOM 6586 C C . THR C 3 496 ? 15.120 123.347 39.023 1.00 32.86 530 THR C C 1
ATOM 6587 O O . THR C 3 496 ? 15.810 124.367 39.147 1.00 33.14 530 THR C O 1
ATOM 6591 N N . VAL C 3 497 ? 15.618 122.209 38.532 1.00 33.16 531 VAL C N 1
ATOM 6592 C CA . VAL C 3 497 ? 17.042 122.102 38.224 1.00 29.34 531 VAL C CA 1
ATOM 6593 C C . VAL C 3 497 ? 17.403 122.950 37.007 1.00 28.19 531 VAL C C 1
ATOM 6594 O O . VAL C 3 497 ? 18.366 123.730 37.042 1.00 32.55 531 VAL C O 1
ATOM 6598 N N . ILE C 3 498 ? 16.647 122.812 35.912 1.00 25.04 532 ILE C N 1
ATOM 6599 C CA . ILE C 3 498 ? 16.950 123.597 34.712 1.00 36.94 532 ILE C CA 1
ATOM 6600 C C . ILE C 3 498 ? 16.883 125.088 35.024 1.00 41.45 532 ILE C C 1
ATOM 6601 O O . ILE C 3 498 ? 17.781 125.860 34.654 1.00 28.81 532 ILE C O 1
ATOM 6606 N N . LYS C 3 499 ? 15.832 125.506 35.738 1.00 34.36 533 LYS C N 1
ATOM 6607 C CA . LYS C 3 499 ? 15.667 126.911 36.103 1.00 36.95 533 LYS C CA 1
ATOM 6608 C C . LYS C 3 499 ? 16.858 127.418 36.910 1.00 41.85 533 LYS C C 1
ATOM 6609 O O . LYS C 3 499 ? 17.414 128.483 36.618 1.00 41.21 533 LYS C O 1
ATOM 6615 N N . ASP C 3 500 ? 17.271 126.662 37.930 1.00 47.17 534 ASP C N 1
ATOM 6616 C CA . ASP C 3 500 ? 18.413 127.091 38.728 1.00 44.52 534 ASP C CA 1
ATOM 6617 C C . ASP C 3 500 ? 19.685 127.094 37.895 1.00 40.57 534 ASP C C 1
ATOM 6618 O O . ASP C 3 500 ? 20.483 128.034 37.972 1.00 38.93 534 ASP C O 1
ATOM 6623 N N . LEU C 3 501 ? 19.884 126.054 37.080 1.00 43.63 535 LEU C N 1
ATOM 6624 C CA . LEU C 3 501 ? 21.036 126.035 36.181 1.00 38.58 535 LEU C CA 1
ATOM 6625 C C . LEU C 3 501 ? 20.994 127.206 35.202 1.00 44.79 535 LEU C C 1
ATOM 6626 O O . LEU C 3 501 ? 22.022 127.848 34.943 1.00 41.33 535 LEU C O 1
ATOM 6631 N N . LEU C 3 502 ? 19.810 127.511 34.659 1.00 39.81 536 LEU C N 1
ATOM 6632 C CA . LEU C 3 502 ? 19.689 128.662 33.768 1.00 39.90 536 LEU C CA 1
ATOM 6633 C C . LEU C 3 502 ? 20.035 129.954 34.498 1.00 47.31 536 LEU C C 1
ATOM 6634 O O . LEU C 3 502 ? 20.708 130.830 33.943 1.00 50.79 536 LEU C O 1
ATOM 6639 N N . GLY C 3 503 ? 19.609 130.078 35.758 1.00 45.89 537 GLY C N 1
ATOM 6640 C CA . GLY C 3 503 ? 19.977 131.245 36.542 1.00 31.90 537 GLY C CA 1
ATOM 6641 C C . GLY C 3 503 ? 21.452 131.294 36.877 1.00 37.96 537 GLY C C 1
ATOM 6642 O O . GLY C 3 503 ? 22.036 132.378 36.976 1.00 45.11 537 GLY C O 1
ATOM 6643 N N . LEU C 3 504 ? 22.076 130.132 37.056 1.00 43.31 538 LEU C N 1
ATOM 6644 C CA . LEU C 3 504 ? 23.500 130.108 37.364 1.00 46.63 538 LEU C CA 1
ATOM 6645 C C . LEU C 3 504 ? 24.320 130.566 36.168 1.00 49.05 538 LEU C C 1
ATOM 6646 O O . LEU C 3 504 ? 25.261 131.353 36.317 1.00 57.58 538 LEU C O 1
ATOM 6651 N N . CYS C 3 505 ? 23.969 130.088 34.971 1.00 52.94 539 CYS C N 1
ATOM 6652 C CA . CYS C 3 505 ? 24.633 130.546 33.756 1.00 58.42 539 CYS C CA 1
ATOM 6653 C C . CYS C 3 505 ? 24.402 132.031 33.525 1.00 60.02 539 CYS C C 1
ATOM 6654 O O . CYS C 3 505 ? 25.263 132.721 32.967 1.00 64.22 539 CYS C O 1
ATOM 6657 N N . GLU C 3 506 ? 23.245 132.537 33.938 1.00 56.56 540 GLU C N 1
ATOM 6658 C CA . GLU C 3 506 ? 22.944 133.943 33.721 1.00 60.24 540 GLU C CA 1
ATOM 6659 C C . GLU C 3 506 ? 23.858 134.831 34.556 1.00 67.83 540 GLU C C 1
ATOM 6660 O O . GLU C 3 506 ? 24.277 135.905 34.104 1.00 64.75 540 GLU C O 1
ATOM 6666 N N . GLN C 3 507 ? 24.196 134.393 35.767 1.00 52.17 541 GLN C N 1
ATOM 6667 C CA . GLN C 3 507 ? 24.960 135.240 36.671 1.00 55.66 541 GLN C CA 1
ATOM 6668 C C . GLN C 3 507 ? 26.462 135.134 36.454 1.00 67.52 541 GLN C C 1
ATOM 6669 O O . GLN C 3 507 ? 27.208 135.996 36.934 1.00 68.93 541 GLN C O 1
ATOM 6675 N N . LYS C 3 508 ? 26.920 134.119 35.729 1.00 67.28 542 LYS C N 1
ATOM 6676 C CA . LYS C 3 508 ? 28.345 133.905 35.541 1.00 52.84 542 LYS C CA 1
ATOM 6677 C C . LYS C 3 508 ? 28.884 134.811 34.440 1.00 57.45 542 LYS C C 1
ATOM 6678 O O . LYS C 3 508 ? 28.190 135.138 33.470 1.00 63.50 542 LYS C O 1
ATOM 6684 N N . ARG C 3 509 ? 30.139 135.211 34.603 1.00 64.15 543 ARG C N 1
ATOM 6685 C CA . ARG C 3 509 ? 30.803 136.161 33.720 1.00 71.83 543 ARG C CA 1
ATOM 6686 C C . ARG C 3 509 ? 31.802 135.405 32.850 1.00 64.41 543 ARG C C 1
ATOM 6687 O O . ARG C 3 509 ? 32.562 134.573 33.358 1.00 63.98 543 ARG C O 1
ATOM 6695 N N . GLY C 3 510 ? 31.795 135.682 31.554 1.00 60.21 544 GLY C N 1
ATOM 6696 C CA . GLY C 3 510 ? 32.798 135.096 30.683 1.00 66.90 544 GLY C CA 1
ATOM 6697 C C . GLY C 3 510 ? 32.290 133.872 29.944 1.00 65.12 544 GLY C C 1
ATOM 6698 O O . GLY C 3 510 ? 31.418 133.136 30.420 1.00 63.79 544 GLY C O 1
ATOM 6699 N N . LYS C 3 511 ? 32.862 133.637 28.762 1.00 66.24 545 LYS C N 1
ATOM 6700 C CA . LYS C 3 511 ? 32.428 132.516 27.940 1.00 70.40 545 LYS C CA 1
ATOM 6701 C C . LYS C 3 511 ? 32.837 131.184 28.558 1.00 61.14 545 LYS C C 1
ATOM 6702 O O . LYS C 3 511 ? 32.083 130.206 28.492 1.00 55.59 545 LYS C O 1
ATOM 6708 N N . ASP C 3 512 ? 34.018 131.129 29.173 1.00 58.87 546 ASP C N 1
ATOM 6709 C CA . ASP C 3 512 ? 34.465 129.889 29.798 1.00 67.78 546 ASP C CA 1
ATOM 6710 C C . ASP C 3 512 ? 33.468 129.407 30.844 1.00 57.99 546 ASP C C 1
ATOM 6711 O O . ASP C 3 512 ? 33.056 128.242 30.833 1.00 51.79 546 ASP C O 1
ATOM 6716 N N . ASN C 3 513 ? 33.048 130.300 31.742 1.00 66.55 547 ASN C N 1
ATOM 6717 C CA . ASN C 3 513 ? 32.102 129.906 32.781 1.00 62.19 547 ASN C CA 1
ATOM 6718 C C . ASN C 3 513 ? 30.741 129.551 32.189 1.00 55.71 547 ASN C C 1
ATOM 6719 O O . ASN C 3 513 ? 30.135 128.545 32.573 1.00 54.29 547 ASN C O 1
ATOM 6724 N N . LYS C 3 514 ? 30.250 130.354 31.243 1.00 46.46 548 LYS C N 1
ATOM 6725 C CA . LYS C 3 514 ? 28.921 130.128 30.690 1.00 54.07 548 LYS C CA 1
ATOM 6726 C C . LYS C 3 514 ? 28.880 128.964 29.708 1.00 53.52 548 LYS C C 1
ATOM 6727 O O . LYS C 3 514 ? 27.792 128.472 29.390 1.00 52.28 548 LYS C O 1
ATOM 6733 N N . ALA C 3 515 ? 30.032 128.505 29.223 1.00 57.81 549 ALA C N 1
ATOM 6734 C CA . ALA C 3 515 ? 30.037 127.292 28.415 1.00 50.12 549 ALA C CA 1
ATOM 6735 C C . ALA C 3 515 ? 29.903 126.050 29.286 1.00 40.37 549 ALA C C 1
ATOM 6736 O O . ALA C 3 515 ? 29.207 125.097 28.916 1.00 44.59 549 ALA C O 1
ATOM 6738 N N . VAL C 3 516 ? 30.542 126.054 30.455 1.00 40.39 550 VAL C N 1
ATOM 6739 C CA . VAL C 3 516 ? 30.459 124.909 31.355 1.00 38.18 550 VAL C CA 1
ATOM 6740 C C . VAL C 3 516 ? 29.027 124.719 31.848 1.00 44.19 550 VAL C C 1
ATOM 6741 O O . VAL C 3 516 ? 28.497 123.600 31.852 1.00 42.23 550 VAL C O 1
ATOM 6745 N N . VAL C 3 517 ? 28.373 125.807 32.263 1.00 41.00 551 VAL C N 1
ATOM 6746 C CA . VAL C 3 517 ? 27.028 125.670 32.814 1.00 38.85 551 VAL C CA 1
ATOM 6747 C C . VAL C 3 517 ? 26.034 125.316 31.717 1.00 35.12 551 VAL C C 1
ATOM 6748 O O . VAL C 3 517 ? 25.130 124.497 31.925 1.00 40.32 551 VAL C O 1
ATOM 6752 N N . ALA C 3 518 ? 26.185 125.916 30.533 1.00 35.56 552 ALA C N 1
ATOM 6753 C CA . ALA C 3 518 ? 25.313 125.558 29.418 1.00 46.98 552 ALA C CA 1
ATOM 6754 C C . ALA C 3 518 ? 25.492 124.092 29.031 1.00 41.98 552 ALA C C 1
ATOM 6755 O O . ALA C 3 518 ? 24.513 123.397 28.731 1.00 41.02 552 ALA C O 1
ATOM 6757 N N . SER C 3 519 ? 26.729 123.595 29.050 1.00 33.83 553 SER C N 1
ATOM 6758 C CA . SER C 3 519 ? 26.937 122.181 28.755 1.00 45.22 553 SER C CA 1
ATOM 6759 C C . SER C 3 519 ? 26.220 121.300 29.771 1.00 43.75 553 SER C C 1
ATOM 6760 O O . SER C 3 519 ? 25.570 120.312 29.401 1.00 39.52 553 SER C O 1
ATOM 6763 N N . ASP C 3 520 ? 26.319 121.648 31.060 1.00 38.24 554 ASP C N 1
ATOM 6764 C CA . ASP C 3 520 ? 25.642 120.862 32.090 1.00 31.82 554 ASP C CA 1
ATOM 6765 C C . ASP C 3 520 ? 24.133 120.888 31.899 1.00 30.44 554 ASP C C 1
ATOM 6766 O O . ASP C 3 520 ? 23.470 119.851 32.016 1.00 30.80 554 ASP C O 1
ATOM 6771 N N . ILE C 3 521 ? 23.575 122.066 31.601 1.00 27.95 555 ILE C N 1
ATOM 6772 C CA . ILE C 3 521 ? 22.152 122.156 31.289 1.00 38.73 555 ILE C CA 1
ATOM 6773 C C . ILE C 3 521 ? 21.789 121.167 30.194 1.00 32.87 555 ILE C C 1
ATOM 6774 O O . ILE C 3 521 ? 20.796 120.437 30.296 1.00 37.72 555 ILE C O 1
ATOM 6779 N N . MET C 3 522 ? 22.599 121.112 29.136 1.00 34.87 556 MET C N 1
ATOM 6780 C CA . MET C 3 522 ? 22.307 120.178 28.055 1.00 42.88 556 MET C CA 1
ATOM 6781 C C . MET C 3 522 ? 22.465 118.737 28.513 1.00 31.22 556 MET C C 1
ATOM 6782 O O . MET C 3 522 ? 21.660 117.870 28.141 1.00 34.61 556 MET C O 1
ATOM 6787 N N . TYR C 3 523 ? 23.481 118.461 29.334 1.00 35.49 557 TYR C N 1
ATOM 6788 C CA . TYR C 3 523 ? 23.661 117.096 29.814 1.00 37.81 557 TYR C CA 1
ATOM 6789 C C . TYR C 3 523 ? 22.438 116.631 30.582 1.00 25.20 557 TYR C C 1
ATOM 6790 O O . TYR C 3 523 ? 21.921 115.534 30.339 1.00 28.93 557 TYR C O 1
ATOM 6799 N N . VAL C 3 524 ? 21.969 117.452 31.527 1.00 32.28 558 VAL C N 1
ATOM 6800 C CA . VAL C 3 524 ? 20.820 117.071 32.345 1.00 26.13 558 VAL C CA 1
ATOM 6801 C C . VAL C 3 524 ? 19.599 116.872 31.465 1.00 22.56 558 VAL C C 1
ATOM 6802 O O . VAL C 3 524 ? 18.899 115.856 31.555 1.00 22.05 558 VAL C O 1
ATOM 6806 N N . VAL C 3 525 ? 19.334 117.849 30.595 1.00 31.40 559 VAL C N 1
ATOM 6807 C CA . VAL C 3 525 ? 18.208 117.764 29.670 1.00 23.65 559 VAL C CA 1
ATOM 6808 C C . VAL C 3 525 ? 18.279 116.476 28.868 1.00 32.59 559 VAL C C 1
ATOM 6809 O O . VAL C 3 525 ? 17.283 115.760 28.722 1.00 26.24 559 VAL C O 1
ATOM 6813 N N . GLY C 3 526 ? 19.470 116.149 28.354 1.00 33.86 560 GLY C N 1
ATOM 6814 C CA . GLY C 3 526 ? 19.631 114.923 27.601 1.00 25.77 560 GLY C CA 1
ATOM 6815 C C . GLY C 3 526 ? 19.368 113.678 28.410 1.00 30.26 560 GLY C C 1
ATOM 6816 O O . GLY C 3 526 ? 19.014 112.635 27.845 1.00 33.64 560 GLY C O 1
ATOM 6817 N N . GLN C 3 527 ? 19.508 113.762 29.726 1.00 31.75 561 GLN C N 1
ATOM 6818 C CA . GLN C 3 527 ? 19.367 112.582 30.558 1.00 27.38 561 GLN C CA 1
ATOM 6819 C C . GLN C 3 527 ? 17.922 112.266 30.931 1.00 39.81 561 GLN C C 1
ATOM 6820 O O . GLN C 3 527 ? 17.676 111.200 31.508 1.00 34.52 561 GLN C O 1
ATOM 6826 N N . TYR C 3 528 ? 16.961 113.130 30.578 1.00 43.47 562 TYR C N 1
ATOM 6827 C CA . TYR C 3 528 ? 15.570 113.019 31.025 1.00 33.05 562 TYR C CA 1
ATOM 6828 C C . TYR C 3 528 ? 14.612 112.965 29.839 1.00 35.41 562 TYR C C 1
ATOM 6829 O O . TYR C 3 528 ? 13.780 113.867 29.665 1.00 30.75 562 TYR C O 1
ATOM 6838 N N . PRO C 3 529 ? 14.671 111.903 29.027 1.00 31.42 563 PRO C N 1
ATOM 6839 C CA . PRO C 3 529 ? 13.819 111.867 27.829 1.00 25.23 563 PRO C CA 1
ATOM 6840 C C . PRO C 3 529 ? 12.339 111.756 28.148 1.00 34.73 563 PRO C C 1
ATOM 6841 O O . PRO C 3 529 ? 11.518 112.295 27.395 1.00 42.93 563 PRO C O 1
ATOM 6845 N N . ARG C 3 530 ? 11.970 111.086 29.242 1.00 31.49 564 ARG C N 1
ATOM 6846 C CA . ARG C 3 530 ? 10.565 111.032 29.635 1.00 29.64 564 ARG C CA 1
ATOM 6847 C C . ARG C 3 530 ? 9.974 112.427 29.801 1.00 34.11 564 ARG C C 1
ATOM 6848 O O . ARG C 3 530 ? 8.808 112.656 29.466 1.00 45.50 564 ARG C O 1
ATOM 6856 N N . PHE C 3 531 ? 10.770 113.377 30.288 1.00 31.17 565 PHE C N 1
ATOM 6857 C CA . PHE C 3 531 ? 10.289 114.741 30.444 1.00 28.45 565 PHE C CA 1
ATOM 6858 C C . PHE C 3 531 ? 10.205 115.449 29.095 1.00 41.42 565 PHE C C 1
ATOM 6859 O O . PHE C 3 531 ? 9.245 116.180 28.829 1.00 40.89 565 PHE C O 1
ATOM 6867 N N . LEU C 3 532 ? 11.197 115.243 28.227 1.00 41.28 566 LEU C N 1
ATOM 6868 C CA . LEU C 3 532 ? 11.178 115.899 26.923 1.00 43.19 566 LEU C CA 1
ATOM 6869 C C . LEU C 3 532 ? 10.020 115.397 26.065 1.00 36.03 566 LEU C C 1
ATOM 6870 O O . LEU C 3 532 ? 9.410 116.177 25.325 1.00 26.02 566 LEU C O 1
ATOM 6875 N N . LYS C 3 533 ? 9.696 114.103 26.159 1.00 35.50 567 LYS C N 1
ATOM 6876 C CA . LYS C 3 533 ? 8.637 113.547 25.322 1.00 35.66 567 LYS C CA 1
ATOM 6877 C C . LYS C 3 533 ? 7.296 114.216 25.591 1.00 42.74 567 LYS C C 1
ATOM 6878 O O . LYS C 3 533 ? 6.529 114.478 24.656 1.00 46.82 567 LYS C O 1
ATOM 6884 N N . ALA C 3 534 ? 6.999 114.511 26.854 1.00 38.08 568 ALA C N 1
ATOM 6885 C CA . ALA C 3 534 ? 5.698 115.030 27.250 1.00 33.90 568 ALA C CA 1
ATOM 6886 C C . ALA C 3 534 ? 5.590 116.545 27.149 1.00 30.89 568 ALA C C 1
ATOM 6887 O O . ALA C 3 534 ? 4.546 117.093 27.506 1.00 36.24 568 ALA C O 1
ATOM 6889 N N . HIS C 3 535 ? 6.639 117.244 26.689 1.00 34.72 569 HIS C N 1
ATOM 6890 C CA . HIS C 3 535 ? 6.618 118.713 26.591 1.00 34.60 569 HIS C CA 1
ATOM 6891 C C . HIS C 3 535 ? 7.305 119.134 25.284 1.00 45.27 569 HIS C C 1
ATOM 6892 O O . HIS C 3 535 ? 8.459 119.586 25.271 1.00 37.10 569 HIS C O 1
ATOM 6899 N N . TRP C 3 536 ? 6.559 119.013 24.180 1.00 33.01 570 TRP C N 1
ATOM 6900 C CA . TRP C 3 536 ? 7.143 119.181 22.854 1.00 35.38 570 TRP C CA 1
ATOM 6901 C C . TRP C 3 536 ? 7.707 120.582 22.646 1.00 42.03 570 TRP C C 1
ATOM 6902 O O . TRP C 3 536 ? 8.794 120.742 22.073 1.00 44.29 570 TRP C O 1
ATOM 6913 N N . ASN C 3 537 ? 6.973 121.612 23.067 1.00 33.58 571 ASN C N 1
ATOM 6914 C CA . ASN C 3 537 ? 7.471 122.970 22.879 1.00 36.33 571 ASN C CA 1
ATOM 6915 C C . ASN C 3 537 ? 8.817 123.150 23.563 1.00 42.01 571 ASN C C 1
ATOM 6916 O O . ASN C 3 537 ? 9.728 123.785 23.012 1.00 32.96 571 ASN C O 1
ATOM 6921 N N . PHE C 3 538 ? 8.960 122.587 24.765 1.00 42.32 572 PHE C N 1
ATOM 6922 C CA . PHE C 3 538 ? 10.252 122.612 25.433 1.00 36.44 572 PHE C CA 1
ATOM 6923 C C . PHE C 3 538 ? 11.275 121.788 24.665 1.00 33.70 572 PHE C C 1
ATOM 6924 O O . PHE C 3 538 ? 12.420 122.219 24.491 1.00 25.69 572 PHE C O 1
ATOM 6932 N N . LEU C 3 539 ? 10.879 120.606 24.186 1.00 29.04 573 LEU C N 1
ATOM 6933 C CA . LEU C 3 539 ? 11.810 119.780 23.422 1.00 39.63 573 LEU C CA 1
ATOM 6934 C C . LEU C 3 539 ? 12.276 120.507 22.166 1.00 41.03 573 LEU C C 1
ATOM 6935 O O . LEU C 3 539 ? 13.478 120.534 21.862 1.00 33.76 573 LEU C O 1
ATOM 6940 N N . ARG C 3 540 ? 11.343 121.132 21.442 1.00 36.24 574 ARG C N 1
ATOM 6941 C CA . ARG C 3 540 ? 11.721 121.905 20.262 1.00 44.76 574 ARG C CA 1
ATOM 6942 C C . ARG C 3 540 ? 12.714 123.010 20.621 1.00 38.95 574 ARG C C 1
ATOM 6943 O O . ARG C 3 540 ? 13.712 123.215 19.916 1.00 37.67 574 ARG C O 1
ATOM 6951 N N . THR C 3 541 ? 12.472 123.707 21.737 1.00 36.74 575 THR C N 1
ATOM 6952 C CA . THR C 3 541 ? 13.370 124.777 22.176 1.00 31.66 575 THR C CA 1
ATOM 6953 C C . THR C 3 541 ? 14.782 124.256 22.425 1.00 39.81 575 THR C C 1
ATOM 6954 O O . THR C 3 541 ? 15.766 124.875 22.000 1.00 47.24 575 THR C O 1
ATOM 6958 N N . VAL C 3 542 ? 14.899 123.125 23.127 1.00 35.76 576 VAL C N 1
ATOM 6959 C CA . VAL C 3 542 ? 16.199 122.495 23.344 1.00 39.88 576 VAL C CA 1
ATOM 6960 C C . VAL C 3 542 ? 16.917 122.275 22.019 1.00 32.72 576 VAL C C 1
ATOM 6961 O O . VAL C 3 542 ? 18.059 122.710 21.828 1.00 35.61 576 VAL C O 1
ATOM 6965 N N . ILE C 3 543 ? 16.251 121.587 21.086 1.00 28.70 577 ILE C N 1
ATOM 6966 C CA . ILE C 3 543 ? 16.901 121.212 19.834 1.00 33.31 577 ILE C CA 1
ATOM 6967 C C . ILE C 3 543 ? 17.346 122.451 19.070 1.00 42.87 577 ILE C C 1
ATOM 6968 O O . ILE C 3 543 ? 18.437 122.479 18.484 1.00 26.91 577 ILE C O 1
ATOM 6973 N N . LEU C 3 544 ? 16.512 123.499 19.070 1.00 36.67 578 LEU C N 1
ATOM 6974 C CA . LEU C 3 544 ? 16.884 124.733 18.387 1.00 34.56 578 LEU C CA 1
ATOM 6975 C C . LEU C 3 544 ? 18.025 125.435 19.099 1.00 31.49 578 LEU C C 1
ATOM 6976 O O . LEU C 3 544 ? 18.809 126.153 18.467 1.00 43.15 578 LEU C O 1
ATOM 6981 N N . LYS C 3 545 ? 18.142 125.235 20.407 1.00 34.58 579 LYS C N 1
ATOM 6982 C CA . LYS C 3 545 ? 19.306 125.750 21.105 1.00 39.78 579 LYS C CA 1
ATOM 6983 C C . LYS C 3 545 ? 20.560 124.996 20.689 1.00 42.63 579 LYS C C 1
ATOM 6984 O O . LYS C 3 545 ? 21.624 125.600 20.503 1.00 42.82 579 LYS C O 1
ATOM 6990 N N . LEU C 3 546 ? 20.447 123.673 20.535 1.00 44.31 580 LEU C N 1
ATOM 6991 C CA . LEU C 3 546 ? 21.580 122.876 20.074 1.00 45.60 580 LEU C CA 1
ATOM 6992 C C . LEU C 3 546 ? 22.023 123.330 18.692 1.00 38.59 580 LEU C C 1
ATOM 6993 O O . LEU C 3 546 ? 23.216 123.557 18.452 1.00 35.60 580 LEU C O 1
ATOM 6998 N N . PHE C 3 547 ? 21.066 123.491 17.774 1.00 28.65 581 PHE C N 1
ATOM 6999 C CA . PHE C 3 547 ? 21.398 123.999 16.448 1.00 42.71 581 PHE C CA 1
ATOM 7000 C C . PHE C 3 547 ? 22.118 125.341 16.546 1.00 46.72 581 PHE C C 1
ATOM 7001 O O . PHE C 3 547 ? 23.074 125.599 15.806 1.00 47.39 581 PHE C O 1
ATOM 7009 N N . LYS C 3 548 ? 21.697 126.196 17.476 1.00 41.65 582 LYS C N 1
ATOM 7010 C CA . LYS C 3 548 ? 22.406 127.455 17.665 1.00 41.93 582 LYS C CA 1
ATOM 7011 C C . LYS C 3 548 ? 23.811 127.212 18.188 1.00 41.96 582 LYS C C 1
ATOM 7012 O O . LYS C 3 548 ? 24.762 127.888 17.773 1.00 46.05 582 LYS C O 1
ATOM 7018 N N . PHE C 3 549 ? 23.962 126.253 19.101 1.00 38.32 583 PHE C N 1
ATOM 7019 C CA . PHE C 3 549 ? 25.280 125.948 19.635 1.00 50.09 583 PHE C CA 1
ATOM 7020 C C . PHE C 3 549 ? 26.204 125.318 18.602 1.00 48.18 583 PHE C C 1
ATOM 7021 O O . PHE C 3 549 ? 27.414 125.245 18.846 1.00 51.95 583 PHE C O 1
ATOM 7029 N N . MET C 3 550 ? 25.677 124.865 17.465 1.00 35.55 584 MET C N 1
ATOM 7030 C CA . MET C 3 550 ? 26.527 124.322 16.411 1.00 52.56 584 MET C CA 1
ATOM 7031 C C . MET C 3 550 ? 27.271 125.402 15.628 1.00 53.62 584 MET C C 1
ATOM 7032 O O . MET C 3 550 ? 28.098 125.061 14.776 1.00 47.27 584 MET C O 1
ATOM 7037 N N . HIS C 3 551 ? 27.016 126.683 15.903 1.00 48.00 585 HIS C N 1
ATOM 7038 C CA . HIS C 3 551 ? 27.795 127.780 15.347 1.00 49.23 585 HIS C CA 1
ATOM 7039 C C . HIS C 3 551 ? 28.766 128.373 16.358 1.00 51.35 585 HIS C C 1
ATOM 7040 O O . HIS C 3 551 ? 29.405 129.388 16.070 1.00 54.74 585 HIS C O 1
ATOM 7047 N N . GLU C 3 552 ? 28.907 127.756 17.525 1.00 47.16 586 GLU C N 1
ATOM 7048 C CA . GLU C 3 552 ? 29.714 128.328 18.592 1.00 49.96 586 GLU C CA 1
ATOM 7049 C C . GLU C 3 552 ? 31.180 127.952 18.413 1.00 51.47 586 GLU C C 1
ATOM 7050 O O . GLU C 3 552 ? 31.545 126.774 18.508 1.00 60.64 586 GLU C O 1
ATOM 7056 N N . THR C 3 553 ? 32.023 128.961 18.191 1.00 61.62 587 THR C N 1
ATOM 7057 C CA . THR C 3 553 ? 33.453 128.753 18.001 1.00 53.29 587 THR C CA 1
ATOM 7058 C C . THR C 3 553 ? 34.171 128.293 19.268 1.00 71.54 587 THR C C 1
ATOM 7059 O O . THR C 3 553 ? 35.315 127.829 19.174 1.00 66.01 587 THR C O 1
ATOM 7063 N N . HIS C 3 554 ? 33.545 128.405 20.440 1.00 60.88 588 HIS C N 1
ATOM 7064 C CA . HIS C 3 554 ? 34.213 128.003 21.671 1.00 65.87 588 HIS C CA 1
ATOM 7065 C C . HIS C 3 554 ? 34.499 126.507 21.657 1.00 67.18 588 HIS C C 1
ATOM 7066 O O . HIS C 3 554 ? 3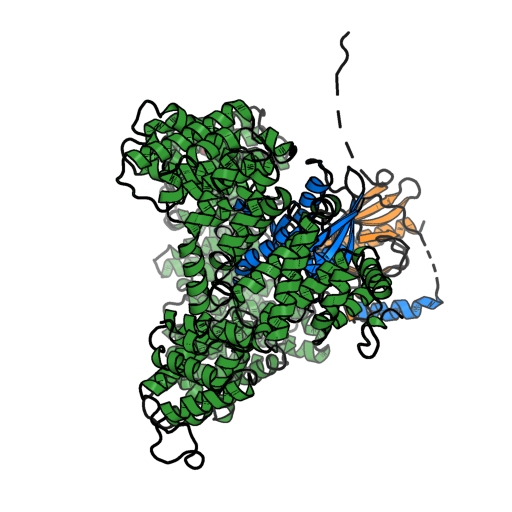3.686 125.705 21.184 1.00 73.20 588 HIS C O 1
ATOM 7073 N N . GLU C 3 555 ? 35.667 126.136 22.177 1.00 58.55 589 GLU C N 1
ATOM 7074 C CA . GLU C 3 555 ? 36.115 124.753 22.111 1.00 60.98 589 GLU C CA 1
ATOM 7075 C C . GLU C 3 555 ? 35.194 123.852 22.916 1.00 54.94 589 GLU C C 1
ATOM 7076 O O . GLU C 3 555 ? 34.933 124.105 24.095 1.00 61.80 589 GLU C O 1
ATOM 7082 N N . GLY C 3 556 ? 34.697 122.800 22.266 1.00 51.85 590 GLY C N 1
ATOM 7083 C CA . GLY C 3 556 ? 33.886 121.795 22.907 1.00 38.49 590 GLY C CA 1
ATOM 7084 C C . GLY C 3 556 ? 32.392 122.002 22.788 1.00 48.17 590 GLY C C 1
ATOM 7085 O O . GLY C 3 556 ? 31.637 121.033 22.929 1.00 44.88 590 GLY C O 1
ATOM 7086 N N . VAL C 3 557 ? 31.938 123.232 22.536 1.00 40.81 591 VAL C N 1
ATOM 7087 C CA . VAL C 3 557 ? 30.503 123.486 22.473 1.00 40.80 591 VAL C CA 1
ATOM 7088 C C . VAL C 3 557 ? 29.876 122.751 21.294 1.00 43.51 591 VAL C C 1
ATOM 7089 O O . VAL C 3 557 ? 28.840 122.090 21.436 1.00 47.32 591 VAL C O 1
ATOM 7093 N N . GLN C 3 558 ? 30.491 122.856 20.114 1.00 47.45 592 GLN C N 1
ATOM 7094 C CA . GLN C 3 558 ? 29.958 122.171 18.938 1.00 47.31 592 GLN C CA 1
ATOM 7095 C C . GLN C 3 558 ? 29.921 120.661 19.146 1.00 48.05 592 GLN C C 1
ATOM 7096 O O . GLN C 3 558 ? 28.940 119.995 18.781 1.00 29.39 592 GLN C O 1
ATOM 7102 N N . ASP C 3 559 ? 30.986 120.104 19.732 1.00 47.58 593 ASP C N 1
ATOM 7103 C CA . ASP C 3 559 ? 30.999 118.682 20.058 1.00 42.14 593 ASP C CA 1
ATOM 7104 C C . ASP C 3 559 ? 29.890 118.337 21.039 1.00 42.28 593 ASP C C 1
ATOM 7105 O O . ASP C 3 559 ? 29.178 117.341 20.859 1.00 36.06 593 ASP C O 1
ATOM 7110 N N . MET C 3 560 ? 29.716 119.159 22.079 1.00 46.04 594 MET C N 1
ATOM 7111 C CA . MET C 3 560 ? 28.653 118.899 23.044 1.00 38.99 594 MET C CA 1
ATOM 7112 C C . MET C 3 560 ? 27.283 118.975 22.380 1.00 32.43 594 MET C C 1
ATOM 7113 O O . MET C 3 560 ? 26.431 118.102 22.595 1.00 35.58 594 MET C O 1
ATOM 7118 N N . ALA C 3 561 ? 27.050 120.006 21.564 1.00 25.14 595 ALA C N 1
ATOM 7119 C CA . ALA C 3 561 ? 25.736 120.145 20.942 1.00 35.78 595 ALA C CA 1
ATOM 7120 C C . ALA C 3 561 ? 25.419 118.954 20.037 1.00 35.87 595 ALA C C 1
ATOM 7121 O O . ALA C 3 561 ? 24.291 118.451 20.037 1.00 41.71 595 ALA C O 1
ATOM 7123 N N . CYS C 3 562 ? 26.414 118.456 19.293 1.00 33.56 596 CYS C N 1
ATOM 7124 C CA . CYS C 3 562 ? 26.189 117.284 18.446 1.00 32.81 596 CYS C CA 1
ATOM 7125 C C . CYS C 3 562 ? 25.936 116.019 19.267 1.00 38.88 596 CYS C C 1
ATOM 7126 O O . CYS C 3 562 ? 25.033 115.237 18.942 1.00 32.14 596 CYS C O 1
ATOM 7129 N N . ASP C 3 563 ? 26.718 115.793 20.330 1.00 33.95 597 ASP C N 1
ATOM 7130 C CA . ASP C 3 563 ? 26.511 114.597 21.146 1.00 35.45 597 ASP C CA 1
ATOM 7131 C C . ASP C 3 563 ? 25.154 114.623 21.837 1.00 34.34 597 ASP C C 1
ATOM 7132 O O . ASP C 3 563 ? 24.497 113.582 21.965 1.00 33.07 597 ASP C O 1
ATOM 7137 N N . THR C 3 564 ? 24.715 115.802 22.289 1.00 31.28 598 THR C N 1
ATOM 7138 C CA . THR C 3 564 ? 23.397 115.896 22.910 1.00 33.62 598 THR C CA 1
ATOM 7139 C C . THR C 3 564 ? 22.298 115.698 21.879 1.00 25.37 598 THR C C 1
ATOM 7140 O O . THR C 3 564 ? 21.284 115.041 22.159 1.00 24.93 598 THR C O 1
ATOM 7144 N N . PHE C 3 565 ? 22.490 116.237 20.672 1.00 31.28 599 PHE C N 1
ATOM 7145 C CA . PHE C 3 565 ? 21.466 116.114 19.640 1.00 35.51 599 PHE C CA 1
ATOM 7146 C C . PHE C 3 565 ? 21.186 114.649 19.326 1.00 33.74 599 PHE C C 1
ATOM 7147 O O . PHE C 3 565 ? 20.027 114.213 19.320 1.00 32.29 599 PHE C O 1
ATOM 7155 N N . ILE C 3 566 ? 22.240 113.859 19.097 1.00 27.56 600 ILE C N 1
ATOM 7156 C CA . ILE C 3 566 ? 22.017 112.463 18.736 1.00 28.37 600 ILE C CA 1
ATOM 7157 C C . ILE C 3 566 ? 21.532 111.651 19.937 1.00 32.72 600 ILE C C 1
ATOM 7158 O O . ILE C 3 566 ? 20.729 110.718 19.781 1.00 27.14 600 ILE C O 1
ATOM 7163 N N . LYS C 3 567 ? 21.979 111.992 21.150 1.00 30.29 601 LYS C N 1
ATOM 7164 C CA . LYS C 3 567 ? 21.485 111.276 22.322 1.00 30.93 601 LYS C CA 1
ATOM 7165 C C . LYS C 3 567 ? 19.993 111.515 22.522 1.00 28.69 601 LYS C C 1
ATOM 7166 O O . LYS C 3 567 ? 19.225 110.568 22.735 1.00 33.78 601 LYS C O 1
ATOM 7172 N N . ILE C 3 568 ? 19.559 112.773 22.443 1.00 22.16 602 ILE C N 1
ATOM 7173 C CA . ILE C 3 568 ? 18.135 113.067 22.592 1.00 33.32 602 ILE C CA 1
ATOM 7174 C C . ILE C 3 568 ? 17.330 112.370 21.507 1.00 24.64 602 ILE C C 1
ATOM 7175 O O . ILE C 3 568 ? 16.232 111.859 21.758 1.00 29.49 602 ILE C O 1
ATOM 7180 N N . VAL C 3 569 ? 17.875 112.324 20.287 1.00 38.76 603 VAL C N 1
ATOM 7181 C CA . VAL C 3 569 ? 17.149 111.748 19.159 1.00 37.10 603 VAL C CA 1
ATOM 7182 C C . VAL C 3 569 ? 16.953 110.250 19.350 1.00 23.47 603 VAL C C 1
ATOM 7183 O O . VAL C 3 569 ? 15.871 109.718 19.078 1.00 29.68 603 VAL C O 1
ATOM 7187 N N . GLN C 3 570 ? 17.988 109.541 19.818 1.00 32.14 604 GLN C N 1
ATOM 7188 C CA . GLN C 3 570 ? 17.857 108.098 20.018 1.00 36.75 604 GLN C CA 1
ATOM 7189 C C . GLN C 3 570 ? 16.710 107.766 20.964 1.00 35.02 604 GLN C C 1
ATOM 7190 O O . GLN C 3 570 ? 16.072 106.712 20.829 1.00 36.36 604 GLN C O 1
ATOM 7196 N N . LYS C 3 571 ? 16.422 108.652 21.915 1.00 27.92 605 LYS C N 1
ATOM 7197 C CA . LYS C 3 571 ? 15.384 108.392 22.904 1.00 39.79 605 LYS C CA 1
ATOM 7198 C C . LYS C 3 571 ? 14.033 109.001 22.550 1.00 39.78 605 LYS C C 1
ATOM 7199 O O . LYS C 3 571 ? 13.006 108.465 22.972 1.00 42.60 605 LYS C O 1
ATOM 7205 N N . CYS C 3 572 ? 13.996 110.095 21.780 1.00 25.95 606 CYS C N 1
ATOM 7206 C CA . CYS C 3 572 ? 12.746 110.796 21.492 1.00 40.94 606 CYS C CA 1
ATOM 7207 C C . CYS C 3 572 ? 12.403 110.836 20.005 1.00 43.62 606 CYS C C 1
ATOM 7208 O O . CYS C 3 572 ? 11.620 111.695 19.583 1.00 35.54 606 CYS C O 1
ATOM 7211 N N . LYS C 3 573 ? 12.944 109.897 19.217 1.00 44.04 607 LYS C N 1
ATOM 7212 C CA . LYS C 3 573 ? 12.830 109.948 17.761 1.00 31.78 607 LYS C CA 1
ATOM 7213 C C . LYS C 3 573 ? 11.376 109.950 17.291 1.00 47.49 607 LYS C C 1
ATOM 7214 O O . LYS C 3 573 ? 11.031 110.645 16.326 1.00 37.41 607 LYS C O 1
ATOM 7220 N N . TYR C 3 574 ? 10.506 109.182 17.957 1.00 36.49 608 TYR C N 1
ATOM 7221 C CA . TYR C 3 574 ? 9.098 109.141 17.568 1.00 36.46 608 TYR C CA 1
ATOM 7222 C C . TYR C 3 574 ? 8.479 110.534 17.528 1.00 47.78 608 TYR C C 1
ATOM 7223 O O . TYR C 3 574 ? 7.578 110.791 16.723 1.00 46.70 608 TYR C O 1
ATOM 7232 N N . HIS C 3 575 ? 8.945 111.440 18.380 1.00 36.35 609 HIS C N 1
ATOM 7233 C CA . HIS C 3 575 ? 8.404 112.788 18.443 1.00 36.20 609 HIS C CA 1
ATOM 7234 C C . HIS C 3 575 ? 8.968 113.710 17.377 1.00 39.41 609 HIS C C 1
ATOM 7235 O O . HIS C 3 575 ? 8.548 114.869 17.303 1.00 26.87 609 HIS C O 1
ATOM 7242 N N . PHE C 3 576 ? 9.920 113.244 16.570 1.00 41.14 610 PHE C N 1
ATOM 7243 C CA . PHE C 3 576 ? 10.391 114.021 15.432 1.00 38.44 610 PHE C CA 1
ATOM 7244 C C . PHE C 3 576 ? 9.764 113.585 14.118 1.00 32.95 610 PHE C C 1
ATOM 7245 O O . PHE C 3 576 ? 9.821 114.342 13.145 1.00 37.99 610 PHE C O 1
ATOM 7253 N N . VAL C 3 577 ? 9.160 112.399 14.075 1.00 29.48 611 VAL C N 1
ATOM 7254 C CA . VAL C 3 577 ? 8.710 111.806 12.824 1.00 40.88 611 VAL C CA 1
ATOM 7255 C C . VAL C 3 577 ? 7.211 112.024 12.668 1.00 47.64 611 VAL C C 1
ATOM 7256 O O . VAL C 3 577 ? 6.706 112.134 11.546 1.00 57.48 611 VAL C O 1
ATOM 7260 N N . ILE C 3 578 ? 6.487 112.088 13.786 1.00 43.03 612 ILE C N 1
ATOM 7261 C CA . ILE C 3 578 ? 5.057 112.374 13.738 1.00 45.70 612 ILE C CA 1
ATOM 7262 C C . ILE C 3 578 ? 4.850 113.878 13.624 1.00 42.71 612 ILE C C 1
ATOM 7263 O O . ILE C 3 578 ? 5.734 114.680 13.931 1.00 48.64 612 ILE C O 1
ATOM 7268 N N . GLN C 3 579 ? 3.659 114.260 13.173 1.00 52.79 613 GLN C N 1
ATOM 7269 C CA . GLN C 3 579 ? 3.288 115.666 13.089 1.00 56.24 613 GLN C CA 1
ATOM 7270 C C . GLN C 3 579 ? 2.725 116.070 14.440 1.00 53.08 613 GLN C C 1
ATOM 7271 O O . GLN C 3 579 ? 1.658 115.597 14.851 1.00 48.56 613 GLN C O 1
ATOM 7277 N N . GLN C 3 580 ? 3.460 116.910 15.144 1.00 47.70 614 GLN C N 1
ATOM 7278 C CA . GLN C 3 580 ? 3.033 117.278 16.472 1.00 59.13 614 GLN C CA 1
ATOM 7279 C C . GLN C 3 580 ? 1.777 118.132 16.360 1.00 63.23 614 GLN C C 1
ATOM 7280 O O . GLN C 3 580 ? 1.688 118.978 15.468 1.00 58.40 614 GLN C O 1
ATOM 7286 N N . PRO C 3 581 ? 0.804 117.962 17.253 1.00 66.67 615 PRO C N 1
ATOM 7287 C CA . PRO C 3 581 ? -0.215 119.001 17.390 1.00 60.15 615 PRO C CA 1
ATOM 7288 C C . PRO C 3 581 ? 0.464 120.368 17.403 1.00 75.77 615 PRO C C 1
ATOM 7289 O O . PRO C 3 581 ? 1.624 120.496 17.814 1.00 74.49 615 PRO C O 1
ATOM 7293 N N . ARG C 3 582 ? -0.253 121.377 16.875 1.00 63.58 616 ARG C N 1
ATOM 7294 C CA . ARG C 3 582 ? 0.151 122.796 16.772 1.00 79.38 616 ARG C CA 1
ATOM 7295 C C . ARG C 3 582 ? 0.988 123.073 15.532 1.00 67.59 616 ARG C C 1
ATOM 7296 O O . ARG C 3 582 ? 1.483 124.213 15.394 1.00 67.05 616 ARG C O 1
ATOM 7304 N N . GLU C 3 583 ? 1.085 122.161 14.559 1.00 70.92 617 GLU C N 1
ATOM 7305 C CA . GLU C 3 583 ? 2.052 122.398 13.491 1.00 69.54 617 GLU C CA 1
ATOM 7306 C C . GLU C 3 583 ? 1.705 121.636 12.223 1.00 74.25 617 GLU C C 1
ATOM 7307 O O . GLU C 3 583 ? 0.870 120.726 12.211 1.00 69.59 617 GLU C O 1
ATOM 7313 N N . SER C 3 584 ? 2.404 122.026 11.152 1.00 68.86 618 SER C N 1
ATOM 7314 C CA . SER C 3 584 ? 2.108 121.621 9.780 1.00 72.40 618 SER C CA 1
ATOM 7315 C C . SER C 3 584 ? 2.902 120.412 9.303 1.00 70.05 618 SER C C 1
ATOM 7316 O O . SER C 3 584 ? 2.436 119.700 8.404 1.00 76.26 618 SER C O 1
ATOM 7319 N N . GLU C 3 585 ? 4.080 120.162 9.869 1.00 65.58 619 GLU C N 1
ATOM 7320 C CA . GLU C 3 585 ? 4.931 119.097 9.357 1.00 68.02 619 GLU C CA 1
ATOM 7321 C C . GLU C 3 585 ? 5.717 118.454 10.487 1.00 59.75 619 GLU C C 1
ATOM 7322 O O . GLU C 3 585 ? 6.049 119.128 11.472 1.00 49.62 619 GLU C O 1
ATOM 7328 N N . PRO C 3 586 ? 6.034 117.161 10.373 1.00 48.94 620 PRO C N 1
ATOM 7329 C CA . PRO C 3 586 ? 6.979 116.546 11.309 1.00 40.14 620 PRO C CA 1
ATOM 7330 C C . PRO C 3 586 ? 8.276 117.338 11.382 1.00 44.69 620 PRO C C 1
ATOM 7331 O O . PRO C 3 586 ? 8.807 117.804 10.368 1.00 37.50 620 PRO C O 1
ATOM 7335 N N . PHE C 3 587 ? 8.781 117.499 12.609 1.00 26.76 621 PHE C N 1
ATOM 7336 C CA . PHE C 3 587 ? 9.969 118.312 12.823 1.00 30.12 621 PHE C CA 1
ATOM 7337 C C . PHE C 3 587 ? 11.185 117.792 12.055 1.00 33.21 621 PHE C C 1
ATOM 7338 O O . PHE C 3 587 ? 12.131 118.556 11.827 1.00 29.45 621 PHE C O 1
ATOM 7346 N N . ILE C 3 588 ? 11.182 116.520 11.638 1.00 33.74 622 ILE C N 1
ATOM 7347 C CA . ILE C 3 588 ? 12.297 116.010 10.837 1.00 37.24 622 ILE C CA 1
ATOM 7348 C C . ILE C 3 588 ? 12.406 116.778 9.525 1.00 37.62 622 ILE C C 1
ATOM 7349 O O . ILE C 3 588 ? 13.508 117.138 9.094 1.00 33.42 622 ILE C O 1
ATOM 7354 N N . GLN C 3 589 ? 11.263 117.073 8.888 1.00 46.09 623 GLN C N 1
ATOM 7355 C CA . GLN C 3 589 ? 11.279 117.874 7.665 1.00 35.82 623 GLN C CA 1
ATOM 7356 C C . GLN C 3 589 ? 11.867 119.254 7.924 1.00 41.67 623 GLN C C 1
ATOM 7357 O O . GLN C 3 589 ? 12.635 119.773 7.106 1.00 41.15 623 GLN C O 1
ATOM 7363 N N . THR C 3 590 ? 11.527 119.858 9.064 1.00 32.91 624 THR C N 1
ATOM 7364 C CA . THR C 3 590 ? 12.094 121.156 9.407 1.00 41.25 624 THR C CA 1
ATOM 7365 C C . THR C 3 590 ? 13.603 121.074 9.608 1.00 37.79 624 THR C C 1
ATOM 7366 O O . THR C 3 590 ? 14.325 122.026 9.288 1.00 37.88 624 THR C O 1
ATOM 7370 N N . ILE C 3 591 ? 14.101 119.956 10.136 1.00 43.17 625 ILE C N 1
ATOM 7371 C CA . ILE C 3 591 ? 15.543 119.816 10.317 1.00 36.31 625 ILE C CA 1
ATOM 7372 C C . ILE C 3 591 ? 16.232 119.661 8.968 1.00 31.58 625 ILE C C 1
ATOM 7373 O O . ILE C 3 591 ? 17.280 120.270 8.718 1.00 39.08 625 ILE C O 1
ATOM 7378 N N . ILE C 3 592 ? 15.655 118.846 8.078 1.00 23.72 626 ILE C N 1
ATOM 7379 C CA . ILE C 3 592 ? 16.284 118.575 6.787 1.00 40.19 626 ILE C CA 1
ATOM 7380 C C . ILE C 3 592 ? 16.335 119.839 5.934 1.00 46.60 626 ILE C C 1
ATOM 7381 O O . ILE C 3 592 ? 17.326 120.093 5.238 1.00 52.23 626 ILE C O 1
ATOM 7386 N N . ARG C 3 593 ? 15.273 120.650 5.979 1.00 35.92 627 ARG C N 1
ATOM 7387 C CA . ARG C 3 593 ? 15.229 121.887 5.204 1.00 42.40 627 ARG C CA 1
ATOM 7388 C C . ARG C 3 593 ? 16.428 122.779 5.506 1.00 46.28 627 ARG C C 1
ATOM 7389 O O . ARG C 3 593 ? 17.089 123.284 4.591 1.00 39.16 627 ARG C O 1
ATOM 7397 N N . ASP C 3 594 ? 16.726 122.989 6.787 1.00 46.46 628 ASP C N 1
ATOM 7398 C CA . ASP C 3 594 ? 17.769 123.923 7.188 1.00 52.93 628 ASP C CA 1
ATOM 7399 C C . ASP C 3 594 ? 19.107 123.243 7.417 1.00 48.58 628 ASP C C 1
ATOM 7400 O O . ASP C 3 594 ? 19.995 123.831 8.051 1.00 44.47 628 ASP C O 1
ATOM 7405 N N . ILE C 3 595 ? 19.272 122.023 6.908 1.00 40.90 629 ILE C N 1
ATOM 7406 C CA . ILE C 3 595 ? 20.435 121.228 7.272 1.00 32.94 629 ILE C CA 1
ATOM 7407 C C . ILE C 3 595 ? 21.724 121.902 6.822 1.00 42.72 629 ILE C C 1
ATOM 7408 O O . ILE C 3 595 ? 22.752 121.807 7.505 1.00 40.83 629 ILE C O 1
ATOM 7413 N N . GLN C 3 596 ? 21.691 122.624 5.697 1.00 48.73 630 GLN C N 1
ATOM 7414 C CA . GLN C 3 596 ? 22.915 123.247 5.199 1.00 45.85 630 GLN C CA 1
ATOM 7415 C C . GLN C 3 596 ? 23.400 124.342 6.138 1.00 46.93 630 GLN C C 1
ATOM 7416 O O . GLN C 3 596 ? 24.599 124.428 6.436 1.00 46.08 630 GLN C O 1
ATOM 7422 N N . LYS C 3 597 ? 22.485 125.183 6.621 1.00 43.33 631 LYS C N 1
ATOM 7423 C CA . LYS C 3 597 ? 22.896 126.272 7.493 1.00 52.22 631 LYS C CA 1
ATOM 7424 C C . LYS C 3 597 ? 23.121 125.796 8.916 1.00 45.68 631 LYS C C 1
ATOM 7425 O O . LYS C 3 597 ? 23.987 126.334 9.611 1.00 42.89 631 LYS C O 1
ATOM 7431 N N . THR C 3 598 ? 22.365 124.793 9.362 1.00 45.69 632 THR C N 1
ATOM 7432 C CA . THR C 3 598 ? 22.588 124.246 10.696 1.00 49.39 632 THR C CA 1
ATOM 7433 C C . THR C 3 598 ? 24.009 123.713 10.845 1.00 45.61 632 THR C C 1
ATOM 7434 O O . THR C 3 598 ? 24.666 123.953 11.866 1.00 33.82 632 THR C O 1
ATOM 7438 N N . THR C 3 599 ? 24.511 123.009 9.831 1.00 38.40 633 THR C N 1
ATOM 7439 C CA . THR C 3 599 ? 25.789 122.318 9.939 1.00 42.62 633 THR C CA 1
ATOM 7440 C C . THR C 3 599 ? 26.958 123.093 9.344 1.00 47.29 633 THR C C 1
ATOM 7441 O O . THR C 3 599 ? 28.104 122.637 9.457 1.00 40.58 633 THR C O 1
ATOM 7445 N N . ALA C 3 600 ? 26.705 124.267 8.753 1.00 47.42 634 ALA C N 1
ATOM 7446 C CA . ALA C 3 600 ? 27.705 124.935 7.924 1.00 42.86 634 ALA C CA 1
ATOM 7447 C C . ALA C 3 600 ? 28.997 125.222 8.670 1.00 41.25 634 ALA C C 1
ATOM 7448 O O . ALA C 3 600 ? 30.054 125.329 8.037 1.00 44.38 634 ALA C O 1
ATOM 7450 N N . ASP C 3 601 ? 28.950 125.328 9.994 1.00 41.46 635 ASP C N 1
ATOM 7451 C CA . ASP C 3 601 ? 30.138 125.639 10.773 1.00 40.69 635 ASP C CA 1
ATOM 7452 C C . ASP C 3 601 ? 30.777 124.418 11.418 1.00 43.09 635 ASP C C 1
ATOM 7453 O O . ASP C 3 601 ? 31.815 124.554 12.072 1.00 44.64 635 ASP C O 1
ATOM 7458 N N . LEU C 3 602 ? 30.212 123.233 11.229 1.00 36.55 636 LEU C N 1
ATOM 7459 C CA . LEU C 3 602 ? 30.719 122.038 11.890 1.00 42.23 636 LEU C CA 1
ATOM 7460 C C . LEU C 3 602 ? 31.874 121.409 11.114 1.00 32.71 636 LEU C C 1
ATOM 7461 O O . LEU C 3 602 ? 31.999 121.569 9.898 1.00 44.00 636 LEU C O 1
ATOM 7466 N N . GLN C 3 603 ? 32.724 120.690 11.840 1.00 39.72 637 GLN C N 1
ATOM 7467 C CA . GLN C 3 603 ? 33.727 119.847 11.222 1.00 32.50 637 GLN C CA 1
ATOM 7468 C C . GLN C 3 603 ? 33.053 118.657 10.536 1.00 41.79 637 GLN C C 1
ATOM 7469 O O . GLN C 3 603 ? 31.934 118.278 10.894 1.00 32.36 637 GLN C O 1
ATOM 7475 N N . PRO C 3 604 ? 33.715 118.049 9.541 1.00 46.13 638 PRO C N 1
ATOM 7476 C CA . PRO C 3 604 ? 33.075 116.932 8.815 1.00 43.14 638 PRO C CA 1
ATOM 7477 C C . PRO C 3 604 ? 32.569 115.819 9.720 1.00 31.68 638 PRO C C 1
ATOM 7478 O O . PRO C 3 604 ? 31.441 115.339 9.536 1.00 36.62 638 PRO C O 1
ATOM 7482 N N . GLN C 3 605 ? 33.367 115.414 10.711 1.00 28.55 639 GLN C N 1
ATOM 7483 C CA . GLN C 3 605 ? 32.954 114.353 11.625 1.00 33.25 639 GLN C CA 1
ATOM 7484 C C . GLN C 3 605 ? 31.685 114.735 12.375 1.00 37.84 639 GLN C C 1
ATOM 7485 O O . GLN C 3 605 ? 30.832 113.880 12.651 1.00 30.65 639 GLN C O 1
ATOM 7491 N N . GLN C 3 606 ? 31.543 116.021 12.708 1.00 36.86 640 GLN C N 1
ATOM 7492 C CA . GLN C 3 606 ? 30.327 116.490 13.357 1.00 35.30 640 GLN C CA 1
ATOM 7493 C C . GLN C 3 606 ? 29.149 116.492 12.389 1.00 34.39 640 GLN C C 1
ATOM 7494 O O . GLN C 3 606 ? 28.011 116.232 12.796 1.00 33.98 640 GLN C O 1
ATOM 7500 N N . VAL C 3 607 ? 29.398 116.768 11.109 1.00 32.80 641 VAL C N 1
ATOM 7501 C CA . VAL C 3 607 ? 28.323 116.696 10.128 1.00 23.56 641 VAL C CA 1
ATOM 7502 C C . VAL C 3 607 ? 27.844 115.258 9.984 1.00 31.69 641 VAL C C 1
ATOM 7503 O O . VAL C 3 607 ? 26.638 115.005 9.851 1.00 29.17 641 VAL C O 1
ATOM 7507 N N . HIS C 3 608 ? 28.776 114.291 10.041 1.00 25.96 642 HIS C N 1
ATOM 7508 C CA . HIS C 3 608 ? 28.402 112.879 9.921 1.00 27.78 642 HIS C CA 1
ATOM 7509 C C . HIS C 3 608 ? 27.524 112.436 11.088 1.00 33.32 642 HIS C C 1
ATOM 7510 O O . HIS C 3 608 ? 26.542 111.705 10.895 1.00 31.43 642 HIS C O 1
ATOM 7517 N N . THR C 3 609 ? 27.863 112.865 12.311 1.00 30.78 643 THR C N 1
ATOM 7518 C CA . THR C 3 609 ? 26.995 112.587 13.453 1.00 28.89 643 THR C CA 1
ATOM 7519 C C . THR C 3 609 ? 25.604 113.180 13.245 1.00 20.95 643 THR C C 1
ATOM 7520 O O . THR C 3 609 ? 24.591 112.516 13.501 1.00 27.90 643 THR C O 1
ATOM 7524 N N . PHE C 3 610 ? 25.535 114.426 12.768 1.00 25.00 644 PHE C N 1
ATOM 7525 C CA . PHE C 3 610 ? 24.242 115.058 12.528 1.00 22.97 644 PHE C CA 1
ATOM 7526 C C . PHE C 3 610 ? 23.408 114.220 11.571 1.00 24.43 644 PHE C C 1
ATOM 7527 O O . PHE C 3 610 ? 22.241 113.912 11.849 1.00 30.73 644 PHE C O 1
ATOM 7535 N N . TYR C 3 611 ? 24.002 113.819 10.442 1.00 20.66 645 TYR C N 1
ATOM 7536 C CA . TYR C 3 611 ? 23.270 113.010 9.470 1.00 23.86 645 TYR C CA 1
ATOM 7537 C C . TYR C 3 611 ? 22.835 111.675 10.066 1.00 23.67 645 TYR C C 1
ATOM 7538 O O . TYR C 3 611 ? 21.702 111.229 9.842 1.00 28.05 645 TYR C O 1
ATOM 7547 N N . LYS C 3 612 ? 23.710 111.029 10.848 1.00 30.42 646 LYS C N 1
ATOM 7548 C CA . LYS C 3 612 ? 23.314 109.792 11.521 1.00 20.88 646 LYS C CA 1
ATOM 7549 C C . LYS C 3 612 ? 22.108 110.024 12.421 1.00 29.85 646 LYS C C 1
ATOM 7550 O O . LYS C 3 612 ? 21.152 109.233 12.407 1.00 24.92 646 LYS C O 1
ATOM 7556 N N . ALA C 3 613 ? 22.122 111.114 13.201 1.00 18.26 647 ALA C N 1
ATOM 7557 C CA . ALA C 3 613 ? 20.952 111.433 14.017 1.00 26.63 647 ALA C CA 1
ATOM 7558 C C . ALA C 3 613 ? 19.695 111.522 13.154 1.00 25.56 647 ALA C C 1
ATOM 7559 O O . ALA C 3 613 ? 18.660 110.928 13.482 1.00 25.59 647 ALA C O 1
ATOM 7561 N N . CYS C 3 614 ? 19.776 112.224 12.017 1.00 22.84 648 CYS C N 1
ATOM 7562 C CA . CYS C 3 614 ? 18.606 112.305 11.145 1.00 23.77 648 CYS C CA 1
ATOM 7563 C C . CYS C 3 614 ? 18.181 110.922 10.663 1.00 17.98 648 CYS C C 1
ATOM 7564 O O . CYS C 3 614 ? 16.983 110.607 10.628 1.00 24.73 648 CYS C O 1
ATOM 7567 N N . GLY C 3 615 ? 19.147 110.069 10.320 1.00 27.87 649 GLY C N 1
ATOM 7568 C CA . GLY C 3 615 ? 18.808 108.721 9.893 1.00 23.69 649 GLY C CA 1
ATOM 7569 C C . GLY C 3 615 ? 18.065 107.929 10.951 1.00 24.73 649 GLY C C 1
ATOM 7570 O O . GLY C 3 615 ? 17.246 107.062 10.623 1.00 21.44 649 GLY C O 1
ATOM 7571 N N . ILE C 3 616 ? 18.338 108.205 12.230 1.00 21.15 650 ILE C N 1
ATOM 7572 C CA . ILE C 3 616 ? 17.609 107.528 13.301 1.00 20.91 650 ILE C CA 1
ATOM 7573 C C . ILE C 3 616 ? 16.130 107.887 13.236 1.00 27.34 650 ILE C C 1
ATOM 7574 O O . ILE C 3 616 ? 15.256 107.010 13.258 1.00 24.69 650 ILE C O 1
ATOM 7579 N N . ILE C 3 617 ? 15.832 109.187 13.139 1.00 19.75 651 ILE C N 1
ATOM 7580 C CA . ILE C 3 617 ? 14.447 109.643 13.035 1.00 27.26 651 ILE C CA 1
ATOM 7581 C C . ILE C 3 617 ? 13.767 109.013 11.828 1.00 35.13 651 ILE C C 1
ATOM 7582 O O . ILE C 3 617 ? 12.649 108.489 11.929 1.00 29.89 651 ILE C O 1
ATOM 7587 N N . ILE C 3 618 ? 14.431 109.066 10.662 1.00 28.36 652 ILE C N 1
ATOM 7588 C CA . ILE C 3 618 ? 13.788 108.627 9.425 1.00 30.13 652 ILE C CA 1
ATOM 7589 C C . ILE C 3 618 ? 13.379 107.166 9.524 1.00 31.85 652 ILE C C 1
ATOM 7590 O O . ILE C 3 618 ? 12.292 106.783 9.078 1.00 27.03 652 ILE C O 1
ATOM 7595 N N . SER C 3 619 ? 14.230 106.331 10.131 1.00 31.26 653 SER C N 1
ATOM 7596 C CA . SER C 3 619 ? 13.915 104.911 10.249 1.00 28.98 653 SER C CA 1
ATOM 7597 C C . SER C 3 619 ? 12.662 104.649 11.078 1.00 35.11 653 SER C C 1
ATOM 7598 O O . SER C 3 619 ? 12.084 103.563 10.968 1.00 28.58 653 SER C O 1
ATOM 7601 N N . GLU C 3 620 ? 12.229 105.618 11.898 1.00 32.40 654 GLU C N 1
ATOM 7602 C CA . GLU C 3 620 ? 10.957 105.511 12.610 1.00 41.35 654 GLU C CA 1
ATOM 7603 C C . GLU C 3 620 ? 9.740 105.666 11.703 1.00 43.88 654 GLU C C 1
ATOM 7604 O O . GLU C 3 620 ? 8.638 105.272 12.098 1.00 55.15 654 GLU C O 1
ATOM 7610 N N . GLU C 3 621 ? 9.889 106.286 10.537 1.00 41.36 655 GLU C N 1
ATOM 7611 C CA . GLU C 3 621 ? 8.787 106.382 9.587 1.00 44.03 655 GLU C CA 1
ATOM 7612 C C . GLU C 3 621 ? 8.626 105.027 8.916 1.00 37.22 655 GLU C C 1
ATOM 7613 O O . GLU C 3 621 ? 9.526 104.577 8.202 1.00 41.23 655 GLU C O 1
ATOM 7619 N N . ARG C 3 622 ? 7.488 104.368 9.148 1.00 38.88 656 ARG C N 1
ATOM 7620 C CA . ARG C 3 622 ? 7.241 103.039 8.594 1.00 47.94 656 ARG C CA 1
ATOM 7621 C C . ARG C 3 622 ? 6.390 103.048 7.326 1.00 38.66 656 ARG C C 1
ATOM 7622 O O . ARG C 3 622 ? 6.146 101.981 6.755 1.00 46.20 656 ARG C O 1
ATOM 7630 N N . SER C 3 623 ? 5.937 104.216 6.871 1.00 44.42 657 SER C N 1
ATOM 7631 C CA . SER C 3 623 ? 5.416 104.356 5.516 1.00 43.02 657 SER C CA 1
ATOM 7632 C C . SER C 3 623 ? 6.591 104.398 4.545 1.00 43.01 657 SER C C 1
ATOM 7633 O O . SER C 3 623 ? 7.391 105.341 4.576 1.00 46.23 657 SER C O 1
ATOM 7636 N N . VAL C 3 624 ? 6.691 103.380 3.685 1.00 37.53 658 VAL C N 1
ATOM 7637 C CA . VAL C 3 624 ? 7.860 103.229 2.816 1.00 38.36 658 VAL C CA 1
ATOM 7638 C C . VAL C 3 624 ? 8.065 104.469 1.950 1.00 36.50 658 VAL C C 1
ATOM 7639 O O . VAL C 3 624 ? 9.159 105.049 1.918 1.00 40.22 658 VAL C O 1
ATOM 7643 N N . ALA C 3 625 ? 7.022 104.893 1.230 1.00 37.51 659 ALA C N 1
ATOM 7644 C CA . ALA C 3 625 ? 7.164 106.047 0.346 1.00 38.38 659 ALA C CA 1
ATOM 7645 C C . ALA C 3 625 ? 7.575 107.286 1.124 1.00 44.19 659 ALA C C 1
ATOM 7646 O O . ALA C 3 625 ? 8.390 108.089 0.649 1.00 35.97 659 ALA C O 1
ATOM 7648 N N . GLU C 3 626 ? 7.031 107.457 2.330 1.00 35.45 660 GLU C N 1
ATOM 7649 C CA . GLU C 3 626 ? 7.411 108.616 3.126 1.00 40.42 660 GLU C CA 1
ATOM 7650 C C . GLU C 3 626 ? 8.844 108.486 3.632 1.00 36.62 660 GLU C C 1
ATOM 7651 O O . GLU C 3 626 ? 9.586 109.476 3.679 1.00 33.88 660 GLU C O 1
ATOM 7657 N N . ARG C 3 627 ? 9.264 107.270 3.986 1.00 37.43 661 ARG C N 1
ATOM 7658 C CA . ARG C 3 627 ? 10.621 107.092 4.491 1.00 44.24 661 ARG C CA 1
ATOM 7659 C C . ARG C 3 627 ? 11.647 107.264 3.378 1.00 31.57 661 ARG C C 1
ATOM 7660 O O . ARG C 3 627 ? 12.699 107.882 3.586 1.00 28.62 661 ARG C O 1
ATOM 7668 N N . ASN C 3 628 ? 11.362 106.723 2.190 1.00 33.59 662 ASN C N 1
ATOM 7669 C CA . ASN C 3 628 ? 12.269 106.917 1.062 1.00 39.84 662 ASN C CA 1
ATOM 7670 C C . ASN C 3 628 ? 12.365 108.390 0.679 1.00 39.84 662 ASN C C 1
ATOM 7671 O O . ASN C 3 628 ? 13.452 108.881 0.340 1.00 33.24 662 ASN C O 1
ATOM 7676 N N . ARG C 3 629 ? 11.247 109.120 0.758 1.00 30.61 663 ARG C N 1
ATOM 7677 C CA . ARG C 3 629 ? 11.274 110.541 0.426 1.00 29.38 663 ARG C CA 1
ATOM 7678 C C . ARG C 3 629 ? 12.128 111.317 1.423 1.00 37.15 663 ARG C C 1
ATOM 7679 O O . ARG C 3 629 ? 12.942 112.167 1.035 1.00 29.58 663 ARG C O 1
ATOM 7687 N N . LEU C 3 630 ? 11.953 111.042 2.718 1.00 35.59 664 LEU C N 1
ATOM 7688 C CA . LEU C 3 630 ? 12.813 111.670 3.717 1.00 38.37 664 LEU C CA 1
ATOM 7689 C C . LEU C 3 630 ? 14.272 111.317 3.467 1.00 33.57 664 LEU C C 1
ATOM 7690 O O . LEU C 3 630 ? 15.158 112.176 3.570 1.00 26.95 664 LEU C O 1
ATOM 7695 N N . LEU C 3 631 ? 14.537 110.060 3.108 1.00 26.34 665 LEU C N 1
ATOM 7696 C CA . LEU C 3 631 ? 15.912 109.655 2.854 1.00 30.02 665 LEU C CA 1
ATOM 7697 C C . LEU C 3 631 ? 16.501 110.452 1.700 1.00 28.80 665 LEU C C 1
ATOM 7698 O O . LEU C 3 631 ? 17.579 111.049 1.832 1.00 27.86 665 LEU C O 1
ATOM 7703 N N . SER C 3 632 ? 15.783 110.521 0.573 1.00 26.04 666 SER C N 1
ATOM 7704 C CA . SER C 3 632 ? 16.323 111.233 -0.582 1.00 30.64 666 SER C CA 1
ATOM 7705 C C . SER C 3 632 ? 16.476 112.726 -0.315 1.00 27.45 666 SER C C 1
ATOM 7706 O O . SER C 3 632 ? 17.420 113.344 -0.817 1.00 35.12 666 SER C O 1
ATOM 7709 N N . ASP C 3 633 ? 15.589 113.325 0.489 1.00 29.97 667 ASP C N 1
ATOM 7710 C CA . ASP C 3 633 ? 15.749 114.744 0.811 1.00 33.76 667 ASP C CA 1
ATOM 7711 C C . ASP C 3 633 ? 16.924 114.971 1.760 1.00 44.57 667 ASP C C 1
ATOM 7712 O O . ASP C 3 633 ? 17.697 115.925 1.591 1.00 32.37 667 ASP C O 1
ATOM 7717 N N . LEU C 3 634 ? 17.070 114.107 2.771 1.00 36.63 668 LEU C N 1
ATOM 7718 C CA . LEU C 3 634 ? 18.221 114.197 3.662 1.00 29.35 668 LEU C CA 1
ATOM 7719 C C . LEU C 3 634 ? 19.532 114.056 2.895 1.00 31.11 668 LEU C C 1
ATOM 7720 O O . LEU C 3 634 ? 20.518 114.726 3.223 1.00 26.62 668 LEU C O 1
ATOM 7725 N N . MET C 3 635 ? 19.558 113.203 1.867 1.00 28.50 669 MET C N 1
ATOM 7726 C CA . MET C 3 635 ? 20.752 112.945 1.075 1.00 24.89 669 MET C CA 1
ATOM 7727 C C . MET C 3 635 ? 20.929 113.906 -0.100 1.00 37.54 669 MET C C 1
ATOM 7728 O O . MET C 3 635 ? 21.807 113.674 -0.934 1.00 31.89 669 MET C O 1
ATOM 7733 N N . GLN C 3 636 ? 20.150 114.989 -0.169 1.00 31.44 670 GLN C N 1
ATOM 7734 C CA . GLN C 3 636 ? 20.188 115.855 -1.345 1.00 42.42 670 GLN C CA 1
ATOM 7735 C C . GLN C 3 636 ? 21.558 116.504 -1.518 1.00 37.33 670 GLN C C 1
ATOM 7736 O O . GLN C 3 636 ? 22.152 116.448 -2.602 1.00 34.74 670 GLN C O 1
ATOM 7742 N N . LEU C 3 637 ? 22.080 117.121 -0.455 1.00 28.74 671 LEU C N 1
ATOM 7743 C CA . LEU C 3 637 ? 23.375 117.793 -0.564 1.00 30.89 671 LEU C CA 1
ATOM 7744 C C . LEU C 3 637 ? 24.515 116.826 -0.870 1.00 35.37 671 LEU C C 1
ATOM 7745 O O . LEU C 3 637 ? 25.315 117.122 -1.774 1.00 37.14 671 LEU C O 1
ATOM 7750 N N . PRO C 3 638 ? 24.679 115.696 -0.168 1.00 38.85 672 PRO C N 1
ATOM 7751 C CA . PRO C 3 638 ? 25.753 114.768 -0.557 1.00 27.78 672 PRO C CA 1
ATOM 7752 C C . PRO C 3 638 ? 25.535 114.122 -1.915 1.00 31.01 672 PRO C C 1
ATOM 7753 O O . PRO C 3 638 ? 26.513 113.833 -2.612 1.00 30.07 672 PRO C O 1
ATOM 7757 N N . ASN C 3 639 ? 24.287 113.886 -2.314 1.00 29.07 673 ASN C N 1
ATOM 7758 C CA . ASN C 3 639 ? 24.024 113.329 -3.636 1.00 30.24 673 ASN C CA 1
ATOM 7759 C C . ASN C 3 639 ? 24.351 114.322 -4.745 1.00 34.05 673 ASN C C 1
ATOM 7760 O O . ASN C 3 639 ? 24.833 113.931 -5.813 1.00 30.83 673 ASN C O 1
ATOM 7765 N N . MET C 3 640 ? 24.085 115.607 -4.527 1.00 33.22 674 MET C N 1
ATOM 7766 C CA . MET C 3 640 ? 24.435 116.588 -5.549 1.00 44.29 674 MET C CA 1
ATOM 7767 C C . MET C 3 640 ? 25.949 116.707 -5.693 1.00 43.59 674 MET C C 1
ATOM 7768 O O . MET C 3 640 ? 26.483 116.637 -6.805 1.00 45.96 674 MET C O 1
ATOM 7773 N N . ALA C 3 641 ? 26.662 116.860 -4.572 1.00 35.06 675 ALA C N 1
ATOM 7774 C CA . ALA C 3 641 ? 28.119 116.909 -4.625 1.00 34.42 675 ALA C CA 1
ATOM 7775 C C . ALA C 3 641 ? 28.698 115.631 -5.206 1.00 37.81 675 ALA C C 1
ATOM 7776 O O . ALA C 3 641 ? 29.739 115.663 -5.870 1.00 40.70 675 ALA C O 1
ATOM 7778 N N . TRP C 3 642 ? 28.038 114.501 -4.961 1.00 40.69 676 TRP C N 1
ATOM 7779 C CA . TRP C 3 642 ? 28.474 113.237 -5.538 1.00 36.25 676 TRP C CA 1
ATOM 7780 C C . TRP C 3 642 ? 28.320 113.257 -7.054 1.00 42.59 676 TRP C C 1
ATOM 7781 O O . TRP C 3 642 ? 29.270 112.954 -7.788 1.00 36.58 676 TRP C O 1
ATOM 7792 N N . ASP C 3 643 ? 27.133 113.644 -7.537 1.00 33.94 677 ASP C N 1
ATOM 7793 C CA . ASP C 3 643 ? 26.862 113.658 -8.973 1.00 40.39 677 ASP C CA 1
ATOM 7794 C C . ASP C 3 643 ? 27.851 114.545 -9.731 1.00 57.92 677 ASP C C 1
ATOM 7795 O O . ASP C 3 643 ? 28.312 114.179 -10.820 1.00 59.03 677 ASP C O 1
ATOM 7800 N N . THR C 3 644 ? 28.194 115.712 -9.175 1.00 52.41 678 THR C N 1
ATOM 7801 C CA . THR C 3 644 ? 29.140 116.588 -9.863 1.00 54.70 678 THR C CA 1
ATOM 7802 C C . THR C 3 644 ? 30.529 115.966 -9.920 1.00 56.81 678 THR C C 1
ATOM 7803 O O . THR C 3 644 ? 31.202 116.038 -10.952 1.00 71.72 678 THR C O 1
ATOM 7807 N N . ILE C 3 645 ? 30.976 115.351 -8.826 1.00 58.42 679 ILE C N 1
ATOM 7808 C CA . ILE C 3 645 ? 32.318 114.780 -8.804 1.00 53.97 679 ILE C CA 1
ATOM 7809 C C . ILE C 3 645 ? 32.407 113.590 -9.748 1.00 57.45 679 ILE C C 1
ATOM 7810 O O . ILE C 3 645 ? 33.351 113.476 -10.538 1.00 78.86 679 ILE C O 1
ATOM 7815 N N . VAL C 3 646 ? 31.425 112.688 -9.685 1.00 51.20 680 VAL C N 1
ATOM 7816 C CA . VAL C 3 646 ? 31.400 111.563 -10.615 1.00 63.63 680 VAL C CA 1
ATOM 7817 C C . VAL C 3 646 ? 31.376 112.061 -12.053 1.00 74.07 680 VAL C C 1
ATOM 7818 O O . VAL C 3 646 ? 31.934 111.422 -12.952 1.00 71.97 680 VAL C O 1
ATOM 7822 N N . GLU C 3 647 ? 30.765 113.219 -12.292 1.00 71.36 681 GLU C N 1
ATOM 7823 C CA . GLU C 3 647 ? 30.835 113.835 -13.612 1.00 80.47 681 GLU C CA 1
ATOM 7824 C C . GLU C 3 647 ? 32.255 114.301 -13.922 1.00 72.36 681 GLU C C 1
ATOM 7825 O O . GLU C 3 647 ? 32.868 113.867 -14.905 1.00 70.73 681 GLU C O 1
ATOM 7831 N N . GLN C 3 648 ? 32.809 115.169 -13.075 1.00 67.37 682 GLN C N 1
ATOM 7832 C CA . GLN C 3 648 ? 34.064 115.827 -13.416 1.00 75.47 682 GLN C CA 1
ATOM 7833 C C . GLN C 3 648 ? 35.280 114.949 -13.151 1.00 82.54 682 GLN C C 1
ATOM 7834 O O . GLN C 3 648 ? 36.311 115.125 -13.807 1.00 93.09 682 GLN C O 1
ATOM 7840 N N . SER C 3 649 ? 35.197 114.008 -12.208 1.00 87.94 683 SER C N 1
ATOM 7841 C CA . SER C 3 649 ? 36.325 113.105 -11.995 1.00 84.09 683 SER C CA 1
ATOM 7842 C C . SER C 3 649 ? 36.368 111.999 -13.042 1.00 76.27 683 SER C C 1
ATOM 7843 O O . SER C 3 649 ? 37.441 111.450 -13.309 1.00 77.08 683 SER C O 1
ATOM 7846 N N . THR C 3 650 ? 35.221 111.653 -13.635 1.00 79.61 684 THR C N 1
ATOM 7847 C CA . THR C 3 650 ? 35.223 110.749 -14.782 1.00 77.11 684 THR C CA 1
ATOM 7848 C C . THR C 3 650 ? 35.789 111.442 -16.013 1.00 91.29 684 THR C C 1
ATOM 7849 O O . THR C 3 650 ? 36.498 110.825 -16.816 1.00 90.73 684 THR C O 1
ATOM 7853 N N . ALA C 3 651 ? 35.506 112.731 -16.167 1.00 95.18 685 ALA C N 1
ATOM 7854 C CA . ALA C 3 651 ? 35.986 113.515 -17.302 1.00 96.40 685 ALA C CA 1
ATOM 7855 C C . ALA C 3 651 ? 36.859 114.662 -16.791 1.00 98.52 685 ALA C C 1
ATOM 7856 O O . ALA C 3 651 ? 36.389 115.792 -16.653 1.00 107.00 685 ALA C O 1
ATOM 7858 N N . ASN C 3 652 ? 38.136 114.385 -16.508 1.00 89.05 686 ASN C N 1
ATOM 7859 C CA . ASN C 3 652 ? 38.757 113.066 -16.613 1.00 94.19 686 ASN C CA 1
ATOM 7860 C C . ASN C 3 652 ? 39.687 112.863 -15.399 1.00 91.52 686 ASN C C 1
ATOM 7861 O O . ASN C 3 652 ? 40.090 113.844 -14.773 1.00 80.62 686 ASN C O 1
ATOM 7866 N N . PRO C 3 653 ? 40.024 111.588 -15.068 1.00 91.55 687 PRO C N 1
ATOM 7867 C CA . PRO C 3 653 ? 40.642 111.274 -13.762 1.00 89.57 687 PRO C CA 1
ATOM 7868 C C . PRO C 3 653 ? 41.829 112.112 -13.291 1.00 74.67 687 PRO C C 1
ATOM 7869 O O . PRO C 3 653 ? 42.604 111.642 -12.451 1.00 63.39 687 PRO C O 1
ATOM 7873 N N . THR C 3 654 ? 41.985 113.341 -13.776 1.00 86.77 688 THR C N 1
ATOM 7874 C CA . THR C 3 654 ? 43.042 114.186 -13.237 1.00 89.32 688 THR C CA 1
ATOM 7875 C C . THR C 3 654 ? 42.625 114.834 -11.924 1.00 84.43 688 THR C C 1
ATOM 7876 O O . THR C 3 654 ? 43.474 115.058 -11.052 1.00 72.22 688 THR C O 1
ATOM 7880 N N . LEU C 3 655 ? 41.327 115.120 -11.760 1.00 78.40 689 LEU C N 1
ATOM 7881 C CA . LEU C 3 655 ? 40.850 115.799 -10.560 1.00 65.27 689 LEU C CA 1
ATOM 7882 C C . LEU C 3 655 ? 41.079 114.982 -9.294 1.00 72.54 689 LEU C C 1
ATOM 7883 O O . LEU C 3 655 ? 41.167 115.563 -8.208 1.00 68.29 689 LEU C O 1
ATOM 7888 N N . LEU C 3 656 ? 41.189 113.653 -9.402 1.00 65.29 690 LEU C N 1
ATOM 7889 C CA . LEU C 3 656 ? 41.532 112.846 -8.235 1.00 52.75 690 LEU C CA 1
ATOM 7890 C C . LEU C 3 656 ? 42.959 113.090 -7.772 1.00 63.07 690 LEU C C 1
ATOM 7891 O O . LEU C 3 656 ? 43.319 112.682 -6.661 1.00 65.14 690 LEU C O 1
ATOM 7896 N N . LEU C 3 657 ? 43.780 113.731 -8.602 1.00 74.98 691 LEU C N 1
ATOM 7897 C CA . LEU C 3 657 ? 45.091 114.207 -8.185 1.00 87.20 691 LEU C CA 1
ATOM 7898 C C . LEU C 3 657 ? 45.010 115.513 -7.408 1.00 83.64 691 LEU C C 1
ATOM 7899 O O . LEU C 3 657 ? 46.042 116.145 -7.160 1.00 93.72 691 LEU C O 1
ATOM 7904 N N . ASP C 3 658 ? 43.807 115.928 -7.036 1.00 56.77 692 ASP C N 1
ATOM 7905 C CA . ASP C 3 658 ? 43.589 117.108 -6.218 1.00 61.92 692 ASP C CA 1
ATOM 7906 C C . ASP C 3 658 ? 43.256 116.644 -4.807 1.00 55.53 692 ASP C C 1
ATOM 7907 O O . ASP C 3 658 ? 42.347 115.829 -4.618 1.00 58.18 692 ASP C O 1
ATOM 7912 N N . SER C 3 659 ? 44.013 117.134 -3.824 1.00 52.90 693 SER C N 1
ATOM 7913 C CA . SER C 3 659 ? 43.731 116.770 -2.440 1.00 52.10 693 SER C CA 1
ATOM 7914 C C . SER C 3 659 ? 42.315 117.176 -2.041 1.00 56.28 693 SER C C 1
ATOM 7915 O O . SER C 3 659 ? 41.601 116.395 -1.405 1.00 60.79 693 SER C O 1
ATOM 7918 N N . GLU C 3 660 ? 41.882 118.379 -2.435 1.00 56.45 694 GLU C N 1
ATOM 7919 C CA . GLU C 3 660 ? 40.538 118.847 -2.096 1.00 59.53 694 GLU C CA 1
ATOM 7920 C C . GLU C 3 660 ? 39.456 117.930 -2.659 1.00 45.49 694 GLU C C 1
ATOM 7921 O O . GLU C 3 660 ? 38.422 117.709 -2.016 1.00 46.64 694 GLU C O 1
ATOM 7927 N N . THR C 3 661 ? 39.653 117.420 -3.873 1.00 40.46 695 THR C N 1
ATOM 7928 C CA . THR C 3 661 ? 38.662 116.518 -4.451 1.00 51.93 695 THR C CA 1
ATOM 7929 C C . THR C 3 661 ? 38.612 115.204 -3.686 1.00 49.00 695 THR C C 1
ATOM 7930 O O . THR C 3 661 ? 37.538 114.615 -3.515 1.00 45.48 695 THR C O 1
ATOM 7934 N N . VAL C 3 662 ? 39.769 114.736 -3.215 1.00 36.82 696 VAL C N 1
ATOM 7935 C CA . VAL C 3 662 ? 39.825 113.477 -2.486 1.00 45.42 696 VAL C CA 1
ATOM 7936 C C . VAL C 3 662 ? 39.092 113.600 -1.157 1.00 47.39 696 VAL C C 1
ATOM 7937 O O . VAL C 3 662 ? 38.315 112.712 -0.784 1.00 47.36 696 VAL C O 1
ATOM 7941 N N . LYS C 3 663 ? 39.303 114.712 -0.437 1.00 37.03 697 LYS C N 1
ATOM 7942 C CA . LYS C 3 663 ? 38.598 114.929 0.824 1.00 41.53 697 LYS C CA 1
ATOM 7943 C C . LYS C 3 663 ? 37.089 114.964 0.616 1.00 45.51 697 LYS C C 1
ATOM 7944 O O . LYS C 3 663 ? 36.334 114.366 1.390 1.00 42.09 697 LYS C O 1
ATOM 7950 N N . ILE C 3 664 ? 36.628 115.669 -0.419 1.00 35.76 698 ILE C N 1
ATOM 7951 C CA . ILE C 3 664 ? 35.191 115.806 -0.625 1.00 28.19 698 ILE C CA 1
ATOM 7952 C C . ILE C 3 664 ? 34.558 114.448 -0.886 1.00 37.60 698 ILE C C 1
ATOM 7953 O O . ILE C 3 664 ? 33.454 114.157 -0.409 1.00 31.98 698 ILE C O 1
ATOM 7958 N N . ILE C 3 665 ? 35.249 113.593 -1.636 1.00 34.19 699 ILE C N 1
ATOM 7959 C CA . ILE C 3 665 ? 34.720 112.267 -1.930 1.00 40.19 699 ILE C CA 1
ATOM 7960 C C . ILE C 3 665 ? 34.676 111.425 -0.665 1.00 31.77 699 ILE C C 1
ATOM 7961 O O . ILE C 3 665 ? 33.661 110.788 -0.354 1.00 30.91 699 ILE C O 1
ATOM 7966 N N . ALA C 3 666 ? 35.788 111.395 0.074 1.00 28.07 700 ALA C N 1
ATOM 7967 C CA . ALA C 3 666 ? 35.825 110.644 1.323 1.00 25.46 700 ALA C CA 1
ATOM 7968 C C . ALA C 3 666 ? 34.711 111.092 2.255 1.00 32.30 700 ALA C C 1
ATOM 7969 O O . ALA C 3 666 ? 34.025 110.260 2.861 1.00 27.80 700 ALA C O 1
ATOM 7971 N N . ASN C 3 667 ? 34.477 112.406 2.333 1.00 24.94 701 ASN C N 1
ATOM 7972 C CA . ASN C 3 667 ? 33.428 112.920 3.202 1.00 28.90 701 ASN C CA 1
ATOM 7973 C C . ASN C 3 667 ? 32.037 112.585 2.683 1.00 30.52 701 ASN C C 1
ATOM 7974 O O . ASN C 3 667 ? 31.114 112.420 3.488 1.00 28.99 701 ASN C O 1
ATOM 7979 N N . ILE C 3 668 ? 31.857 112.477 1.362 1.00 29.52 702 ILE C N 1
ATOM 7980 C CA . ILE C 3 668 ? 30.555 112.056 0.847 1.00 24.38 702 ILE C CA 1
ATOM 7981 C C . ILE C 3 668 ? 30.270 110.622 1.264 1.00 28.35 702 ILE C C 1
ATOM 7982 O O . ILE C 3 668 ? 29.158 110.295 1.701 1.00 29.99 702 ILE C O 1
ATOM 7987 N N A ILE C 3 669 ? 31.270 109.745 1.158 0.38 26.62 703 ILE C N 1
ATOM 7988 N N B ILE C 3 669 ? 31.268 109.744 1.145 0.62 26.24 703 ILE C N 1
ATOM 7989 C CA A ILE C 3 669 ? 31.055 108.338 1.481 0.38 26.85 703 ILE C CA 1
ATOM 7990 C CA B ILE C 3 669 ? 31.061 108.339 1.481 0.62 26.66 703 ILE C CA 1
ATOM 7991 C C A ILE C 3 669 ? 30.849 108.154 2.980 0.38 31.81 703 ILE C C 1
ATOM 7992 C C B ILE C 3 669 ? 30.833 108.173 2.978 0.62 31.99 703 ILE C C 1
ATOM 7993 O O A ILE C 3 669 ? 29.985 107.378 3.411 0.38 28.76 703 ILE C O 1
ATOM 7994 O O B ILE C 3 669 ? 29.938 107.430 3.406 0.62 28.60 703 ILE C O 1
ATOM 8003 N N . LYS C 3 670 ? 31.633 108.864 3.798 1.00 22.72 704 LYS C N 1
ATOM 8004 C CA . LYS C 3 670 ? 31.438 108.800 5.241 1.00 24.78 704 LYS C CA 1
ATOM 8005 C C . LYS C 3 670 ? 30.019 109.209 5.628 1.00 30.38 704 LYS C C 1
ATOM 8006 O O . LYS C 3 670 ? 29.410 108.589 6.511 1.00 22.75 704 LYS C O 1
ATOM 8012 N N . THR C 3 671 ? 29.459 110.223 4.950 1.00 24.86 705 THR C N 1
ATOM 8013 C CA . THR C 3 671 ? 28.073 110.611 5.215 1.00 26.64 705 THR C CA 1
ATOM 8014 C C . THR C 3 671 ? 27.114 109.463 4.937 1.00 22.51 705 THR C C 1
ATOM 8015 O O . THR C 3 671 ? 26.212 109.191 5.738 1.00 31.11 705 THR C O 1
ATOM 8019 N N . ASN C 3 672 ? 27.288 108.784 3.800 1.00 17.32 706 ASN C N 1
ATOM 8020 C CA . ASN C 3 672 ? 26.489 107.598 3.501 1.00 15.23 706 ASN C CA 1
ATOM 8021 C C . ASN C 3 672 ? 26.695 106.500 4.549 1.00 25.26 706 ASN C C 1
ATOM 8022 O O . ASN C 3 672 ? 25.747 105.801 4.924 1.00 25.10 706 ASN C O 1
ATOM 8027 N N . VAL C 3 673 ? 27.932 106.305 5.012 1.00 22.44 707 VAL C N 1
ATOM 8028 C CA . VAL C 3 673 ? 28.162 105.304 6.049 1.00 23.37 707 VAL C CA 1
ATOM 8029 C C . VAL C 3 673 ? 27.394 105.671 7.308 1.00 24.62 707 VAL C C 1
ATOM 8030 O O . VAL C 3 673 ? 26.689 104.838 7.890 1.00 23.69 707 VAL C O 1
ATOM 8034 N N . ALA C 3 674 ? 27.511 106.932 7.740 1.00 19.54 708 ALA C N 1
ATOM 8035 C CA . ALA C 3 674 ? 26.799 107.383 8.932 1.00 24.71 708 ALA C CA 1
ATOM 8036 C C . ALA C 3 674 ? 25.301 107.137 8.803 1.00 23.72 708 ALA C C 1
ATOM 8037 O O . ALA C 3 674 ? 24.685 106.512 9.673 1.00 33.44 708 ALA C O 1
ATOM 8039 N N . VAL C 3 675 ? 24.698 107.590 7.704 1.00 24.33 709 VAL C N 1
ATOM 8040 C CA . VAL C 3 675 ? 23.261 107.387 7.550 1.00 20.70 709 VAL C CA 1
ATOM 8041 C C . VAL C 3 675 ? 22.935 105.905 7.420 1.00 24.01 709 VAL C C 1
ATOM 8042 O O . VAL C 3 675 ? 21.932 105.428 7.965 1.00 23.46 709 VAL C O 1
ATOM 8046 N N . CYS C 3 676 ? 23.769 105.149 6.704 1.00 21.70 710 CYS C N 1
ATOM 8047 C CA . CYS C 3 676 ? 23.512 103.717 6.601 1.00 27.82 710 CYS C CA 1
ATOM 8048 C C . CYS C 3 676 ? 23.673 103.029 7.955 1.00 31.47 710 CYS C C 1
ATOM 8049 O O . CYS C 3 676 ? 23.007 102.021 8.219 1.00 25.60 710 CYS C O 1
ATOM 8052 N N . THR C 3 677 ? 24.516 103.579 8.836 1.00 24.31 711 THR C N 1
ATOM 8053 C CA . THR C 3 677 ? 24.718 102.967 10.146 1.00 26.07 711 THR C CA 1
ATOM 8054 C C . THR C 3 677 ? 23.433 102.970 10.967 1.00 33.66 711 THR C C 1
ATOM 8055 O O . THR C 3 677 ? 23.111 101.979 11.632 1.00 37.47 711 THR C O 1
ATOM 8059 N N . SER C 3 678 ? 22.683 104.069 10.930 1.00 26.51 712 SER C N 1
ATOM 8060 C CA . SER C 3 678 ? 21.456 104.172 11.708 1.00 28.25 712 SER C CA 1
ATOM 8061 C C . SER C 3 678 ? 20.224 103.675 10.964 1.00 24.84 712 SER C C 1
ATOM 8062 O O . SER C 3 678 ? 19.175 103.485 11.588 1.00 31.05 712 SER C O 1
ATOM 8065 N N . MET C 3 679 ? 20.312 103.429 9.664 1.00 32.92 713 MET C N 1
ATOM 8066 C CA . MET C 3 679 ? 19.123 103.024 8.928 1.00 25.91 713 MET C CA 1
ATOM 8067 C C . MET C 3 679 ? 19.142 101.582 8.471 1.00 33.73 713 MET C C 1
ATOM 8068 O O . MET C 3 679 ? 18.065 100.991 8.298 1.00 21.04 713 MET C O 1
ATOM 8073 N N . GLY C 3 680 ? 20.329 101.008 8.273 1.00 22.54 714 GLY C N 1
ATOM 8074 C CA . GLY C 3 680 ? 20.422 99.592 7.963 1.00 26.47 714 GLY C CA 1
ATOM 8075 C C . GLY C 3 680 ? 19.674 99.237 6.695 1.00 24.83 714 GLY C C 1
ATOM 8076 O O . GLY C 3 680 ? 19.934 99.786 5.616 1.00 29.09 714 GLY C O 1
ATOM 8077 N N . ALA C 3 681 ? 18.724 98.308 6.835 1.00 31.54 715 ALA C N 1
ATOM 8078 C CA . ALA C 3 681 ? 17.979 97.800 5.688 1.00 25.56 715 ALA C CA 1
ATOM 8079 C C . ALA C 3 681 ? 17.262 98.909 4.932 1.00 32.28 715 ALA C C 1
ATOM 8080 O O . ALA C 3 681 ? 17.141 98.842 3.703 1.00 38.13 715 ALA C O 1
ATOM 8082 N N . ASP C 3 682 ? 16.773 99.927 5.647 1.00 33.93 716 ASP C N 1
ATOM 8083 C CA . ASP C 3 682 ? 16.075 101.035 5.010 1.00 32.42 716 ASP C CA 1
ATOM 8084 C C . ASP C 3 682 ? 16.988 101.848 4.096 1.00 36.02 716 ASP C C 1
ATOM 8085 O O . ASP C 3 682 ? 16.486 102.594 3.252 1.00 36.51 716 ASP C O 1
ATOM 8090 N N . PHE C 3 683 ? 18.308 101.726 4.249 1.00 32.87 717 PHE C N 1
ATOM 8091 C CA . PHE C 3 683 ? 19.241 102.538 3.480 1.00 30.93 717 PHE C CA 1
ATOM 8092 C C . PHE C 3 683 ? 19.319 102.118 2.025 1.00 31.03 717 PHE C C 1
ATOM 8093 O O . PHE C 3 683 ? 19.863 102.878 1.217 1.00 17.48 717 PHE C O 1
ATOM 8101 N N . TYR C 3 684 ? 18.771 100.949 1.682 1.00 21.33 718 TYR C N 1
ATOM 8102 C CA . TYR C 3 684 ? 18.974 100.357 0.360 1.00 26.78 718 TYR C CA 1
ATOM 8103 C C . TYR C 3 684 ? 18.659 101.300 -0.796 1.00 26.21 718 TYR C C 1
ATOM 8104 O O . TYR C 3 684 ? 19.483 101.388 -1.720 1.00 26.50 718 TYR C O 1
ATOM 8113 N N . PRO C 3 685 ? 17.530 102.025 -0.821 1.00 34.81 719 PRO C N 1
ATOM 8114 C CA . PRO C 3 685 ? 17.296 102.940 -1.954 1.00 30.29 719 PRO C CA 1
ATOM 8115 C C . PRO C 3 685 ? 18.429 103.931 -2.170 1.00 34.98 719 PRO C C 1
ATOM 8116 O O . PRO C 3 685 ? 18.832 104.161 -3.317 1.00 34.20 719 PRO C O 1
ATOM 8120 N N . GLN C 3 686 ? 18.973 104.514 -1.096 1.00 27.43 720 GLN C N 1
ATOM 8121 C CA . GLN C 3 686 ? 20.081 105.447 -1.269 1.00 29.74 720 GLN C CA 1
ATOM 8122 C C . GLN C 3 686 ? 21.338 104.730 -1.742 1.00 26.02 720 GLN C C 1
ATOM 8123 O O . GLN C 3 686 ? 22.115 105.287 -2.523 1.00 32.82 720 GLN C O 1
ATOM 8129 N N . LEU C 3 687 ? 21.560 103.495 -1.287 1.00 30.22 721 LEU C N 1
ATOM 8130 C CA . LEU C 3 687 ? 22.713 102.751 -1.780 1.00 33.03 721 LEU C CA 1
ATOM 8131 C C . LEU C 3 687 ? 22.616 102.545 -3.285 1.00 32.35 721 LEU C C 1
ATOM 8132 O O . LEU C 3 687 ? 23.603 102.718 -4.007 1.00 38.35 721 LEU C O 1
ATOM 8137 N N . GLY C 3 688 ? 21.425 102.199 -3.780 1.00 34.43 722 GLY C N 1
ATOM 8138 C CA . GLY C 3 688 ? 21.247 101.981 -5.202 1.00 37.86 722 GLY C CA 1
ATOM 8139 C C . GLY C 3 688 ? 21.420 103.226 -6.039 1.00 39.62 722 GLY C C 1
ATOM 8140 O O . GLY C 3 688 ? 21.742 103.123 -7.225 1.00 38.42 722 GLY C O 1
ATOM 8141 N N . HIS C 3 689 ? 21.206 104.402 -5.449 1.00 29.66 723 HIS C N 1
ATOM 8142 C CA . HIS C 3 689 ? 21.398 105.644 -6.180 1.00 31.69 723 HIS C CA 1
ATOM 8143 C C . HIS C 3 689 ? 22.860 105.862 -6.543 1.00 38.06 723 HIS C C 1
ATOM 8144 O O . HIS C 3 689 ? 23.154 106.458 -7.584 1.00 44.73 723 HIS C O 1
ATOM 8151 N N . ILE C 3 690 ? 23.784 105.388 -5.711 1.00 23.40 724 ILE C N 1
ATOM 8152 C CA . ILE C 3 690 ? 25.206 105.624 -5.930 1.00 32.57 724 ILE C CA 1
ATOM 8153 C C . ILE C 3 690 ? 25.985 104.356 -6.242 1.00 26.12 724 ILE C C 1
ATOM 8154 O O . ILE C 3 690 ? 27.163 104.458 -6.618 1.00 27.27 724 ILE C O 1
ATOM 8159 N N . TYR C 3 691 ? 25.380 103.171 -6.114 1.00 24.45 725 TYR C N 1
ATOM 8160 C CA . TYR C 3 691 ? 26.171 101.944 -6.028 1.00 27.60 725 TYR C CA 1
ATOM 8161 C C . TYR C 3 691 ? 27.066 101.769 -7.243 1.00 38.60 725 TYR C C 1
ATOM 8162 O O . TYR C 3 691 ? 28.287 101.614 -7.111 1.00 38.11 725 TYR C O 1
ATOM 8171 N N . TYR C 3 692 ? 26.480 101.805 -8.439 1.00 37.61 726 TYR C N 1
ATOM 8172 C CA . TYR C 3 692 ? 27.243 101.455 -9.630 1.00 44.41 726 TYR C CA 1
ATOM 8173 C C . TYR C 3 692 ? 28.351 102.469 -9.903 1.00 35.87 726 TYR C C 1
ATOM 8174 O O . TYR C 3 692 ? 29.467 102.091 -10.278 1.00 34.64 726 TYR C O 1
ATOM 8183 N N . ASN C 3 693 ? 28.084 103.755 -9.680 1.00 31.32 727 ASN C N 1
ATOM 8184 C CA . ASN C 3 693 ? 29.144 104.742 -9.856 1.00 32.85 727 ASN C CA 1
ATOM 8185 C C . ASN C 3 693 ? 30.191 104.654 -8.750 1.00 37.55 727 ASN C C 1
ATOM 8186 O O . ASN C 3 693 ? 31.362 104.970 -8.983 1.00 42.13 727 ASN C O 1
ATOM 8191 N N . MET C 3 694 ? 29.799 104.217 -7.551 1.00 37.56 728 MET C N 1
ATOM 8192 C CA . MET C 3 694 ? 30.760 104.099 -6.458 1.00 34.39 728 MET C CA 1
ATOM 8193 C C . MET C 3 694 ? 31.816 103.047 -6.775 1.00 27.61 728 MET C C 1
ATOM 8194 O O . MET C 3 694 ? 33.020 103.285 -6.616 1.00 24.01 728 MET C O 1
ATOM 8199 N N . LEU C 3 695 ? 31.371 101.867 -7.220 1.00 25.98 729 LEU C N 1
ATOM 8200 C CA . LEU C 3 695 ? 32.292 100.802 -7.595 1.00 24.92 729 LEU C CA 1
ATOM 8201 C C . LEU C 3 695 ? 33.200 101.229 -8.742 1.00 29.98 729 LEU C C 1
ATOM 8202 O O . LEU C 3 695 ? 34.391 100.908 -8.746 1.00 33.19 729 LEU C O 1
ATOM 8207 N N . GLN C 3 696 ? 32.658 101.953 -9.727 1.00 26.84 730 GLN C N 1
ATOM 8208 C CA . GLN C 3 696 ? 33.515 102.526 -10.759 1.00 33.64 730 GLN C CA 1
ATOM 8209 C C . GLN C 3 696 ? 34.550 103.455 -10.143 1.00 42.58 730 GLN C C 1
ATOM 8210 O O . GLN C 3 696 ? 35.743 103.371 -10.466 1.00 35.44 730 GLN C O 1
ATOM 8216 N N . LEU C 3 697 ? 34.114 104.337 -9.237 1.00 28.79 731 LEU C N 1
ATOM 8217 C CA . LEU C 3 697 ? 35.057 105.170 -8.498 1.00 24.57 731 LEU C CA 1
ATOM 8218 C C . LEU C 3 697 ? 36.109 104.325 -7.789 1.00 30.73 731 LEU C C 1
ATOM 8219 O O . LEU C 3 697 ? 37.305 104.638 -7.838 1.00 37.16 731 LEU C O 1
ATOM 8224 N N . TYR C 3 698 ? 35.681 103.245 -7.128 1.00 25.43 732 TYR C N 1
ATOM 8225 C CA . TYR C 3 698 ? 36.625 102.326 -6.499 1.00 34.91 732 TYR C CA 1
ATOM 8226 C C . TYR C 3 698 ? 37.695 101.866 -7.484 1.00 40.26 732 TYR C C 1
ATOM 8227 O O . TYR C 3 698 ? 38.880 101.812 -7.139 1.00 23.95 732 TYR C O 1
ATOM 8236 N N . ARG C 3 699 ? 37.290 101.526 -8.715 1.00 42.60 733 ARG C N 1
ATOM 8237 C CA . ARG C 3 699 ? 38.242 101.102 -9.739 1.00 41.61 733 ARG C CA 1
ATOM 8238 C C . ARG C 3 699 ? 39.188 102.236 -10.116 1.00 36.35 733 ARG C C 1
ATOM 8239 O O . ARG C 3 699 ? 40.406 102.041 -10.209 1.00 29.44 733 ARG C O 1
ATOM 8247 N N . ALA C 3 700 ? 38.637 103.424 -10.359 1.00 34.08 734 ALA C N 1
ATOM 8248 C CA . ALA C 3 700 ? 39.456 104.553 -10.779 1.00 28.74 734 ALA C CA 1
ATOM 8249 C C . ALA C 3 700 ? 40.497 104.889 -9.719 1.00 35.04 734 ALA C C 1
ATOM 8250 O O . ALA C 3 700 ? 41.684 105.055 -10.023 1.00 35.31 734 ALA C O 1
ATOM 8252 N N . VAL C 3 701 ? 40.069 104.958 -8.456 1.00 41.72 735 VAL C N 1
ATOM 8253 C CA . VAL C 3 701 ? 40.999 105.194 -7.356 1.00 36.48 735 VAL C CA 1
ATOM 8254 C C . VAL C 3 701 ? 42.053 104.099 -7.307 1.00 29.19 735 VAL C C 1
ATOM 8255 O O . VAL C 3 701 ? 43.247 104.373 -7.122 1.00 28.98 735 VAL C O 1
ATOM 8259 N N . SER C 3 702 ? 41.630 102.842 -7.480 1.00 33.08 736 SER C N 1
ATOM 8260 C CA . SER C 3 702 ? 42.560 101.718 -7.401 1.00 39.57 736 SER C CA 1
ATOM 8261 C C . SER C 3 702 ? 43.651 101.825 -8.455 1.00 30.32 736 SER C C 1
ATOM 8262 O O . SER C 3 702 ? 44.812 101.488 -8.193 1.00 38.89 736 SER C O 1
ATOM 8265 N N . SER C 3 703 ? 43.298 102.296 -9.650 1.00 33.44 737 SER C N 1
ATOM 8266 C CA . SER C 3 703 ? 44.298 102.476 -10.695 1.00 46.33 737 SER C CA 1
ATOM 8267 C C . SER C 3 703 ? 45.285 103.568 -10.320 1.00 36.78 737 SER C C 1
ATOM 8268 O O . SER C 3 703 ? 46.496 103.411 -10.514 1.00 30.20 737 SER C O 1
ATOM 8271 N N . MET C 3 704 ? 44.790 104.674 -9.764 1.00 36.91 738 MET C N 1
ATOM 8272 C CA . MET C 3 704 ? 45.674 105.787 -9.434 1.00 27.00 738 MET C CA 1
ATOM 8273 C C . MET C 3 704 ? 46.690 105.398 -8.360 1.00 32.50 738 MET C C 1
ATOM 8274 O O . MET C 3 704 ? 47.865 105.777 -8.445 1.00 40.03 738 MET C O 1
ATOM 8279 N N . ILE C 3 705 ? 46.271 104.616 -7.362 1.00 41.11 739 ILE C N 1
ATOM 8280 C CA . ILE C 3 705 ? 47.212 104.141 -6.349 1.00 38.07 739 ILE C CA 1
ATOM 8281 C C . ILE C 3 705 ? 48.288 103.282 -6.987 1.00 34.97 739 ILE C C 1
ATOM 8282 O O . ILE C 3 705 ? 49.483 103.443 -6.707 1.00 34.14 739 ILE C O 1
ATOM 8287 N N . SER C 3 706 ? 47.873 102.334 -7.836 1.00 37.93 740 SER C N 1
ATOM 8288 C CA . SER C 3 706 ? 48.830 101.463 -8.509 1.00 42.31 740 SER C CA 1
ATOM 8289 C C . SER C 3 706 ? 49.790 102.271 -9.367 1.00 35.30 740 SER C C 1
ATOM 8290 O O . SER C 3 706 ? 50.999 102.014 -9.372 1.00 41.11 740 SER C O 1
ATOM 8293 N N . ALA C 3 707 ? 49.269 103.268 -10.082 1.00 31.12 741 ALA C N 1
ATOM 8294 C CA . ALA C 3 707 ? 50.127 104.135 -10.881 1.00 32.52 741 ALA C CA 1
ATOM 8295 C C . ALA C 3 707 ? 51.166 104.837 -10.014 1.00 39.95 741 ALA C C 1
ATOM 8296 O O . ALA C 3 707 ? 52.354 104.848 -10.354 1.00 45.88 741 ALA C O 1
ATOM 8298 N N . GLN C 3 708 ? 50.742 105.403 -8.874 1.00 39.35 742 GLN C N 1
ATOM 8299 C CA . GLN C 3 708 ? 51.667 106.148 -8.019 1.00 33.80 742 GLN C CA 1
ATOM 8300 C C . GLN C 3 708 ? 52.741 105.245 -7.434 1.00 34.40 742 GLN C C 1
ATOM 8301 O O . GLN C 3 708 ? 53.899 105.657 -7.303 1.00 43.04 742 GLN C O 1
ATOM 8307 N N . VAL C 3 709 ? 52.380 104.017 -7.059 1.00 32.66 743 VAL C N 1
ATOM 8308 C CA . VAL C 3 709 ? 53.402 103.111 -6.548 1.00 41.48 743 VAL C CA 1
ATOM 8309 C C . VAL C 3 709 ? 54.374 102.744 -7.658 1.00 38.45 743 VAL C C 1
ATOM 8310 O O . VAL C 3 709 ? 55.568 102.532 -7.410 1.00 37.30 743 VAL C O 1
ATOM 8314 N N . ALA C 3 710 ? 53.889 102.698 -8.900 1.00 30.18 744 ALA C N 1
ATOM 8315 C CA . ALA C 3 710 ? 54.768 102.427 -10.029 1.00 48.19 744 ALA C CA 1
ATOM 8316 C C . ALA C 3 710 ? 55.720 103.592 -10.276 1.00 38.77 744 ALA C C 1
ATOM 8317 O O . ALA C 3 710 ? 56.905 103.383 -10.566 1.00 52.90 744 ALA C O 1
ATOM 8319 N N . ALA C 3 711 ? 55.226 104.827 -10.139 1.00 42.54 745 ALA C N 1
ATOM 8320 C CA . ALA C 3 711 ? 56.026 106.008 -10.448 1.00 33.75 745 ALA C CA 1
ATOM 8321 C C . ALA C 3 711 ? 56.960 106.416 -9.310 1.00 32.13 745 ALA C C 1
ATOM 8322 O O . ALA C 3 711 ? 58.025 106.979 -9.576 1.00 50.24 745 ALA C O 1
ATOM 8324 N N . GLU C 3 712 ? 56.603 106.143 -8.049 1.00 40.22 746 GLU C N 1
ATOM 8325 C CA . GLU C 3 712 ? 57.411 106.577 -6.914 1.00 32.44 746 GLU C CA 1
ATOM 8326 C C . GLU C 3 712 ? 57.904 105.454 -6.020 1.00 34.42 746 GLU C C 1
ATOM 8327 O O . GLU C 3 712 ? 58.676 105.728 -5.093 1.00 38.40 746 GLU C O 1
ATOM 8333 N N . GLY C 3 713 ? 57.484 104.214 -6.249 1.00 35.61 747 GLY C N 1
ATOM 8334 C CA . GLY C 3 713 ? 57.907 103.119 -5.401 1.00 36.01 747 GLY C CA 1
ATOM 8335 C C . GLY C 3 713 ? 56.966 102.915 -4.233 1.00 37.68 747 GLY C C 1
ATOM 8336 O O . GLY C 3 713 ? 55.954 103.602 -4.073 1.00 34.97 747 GLY C O 1
ATOM 8337 N N . LEU C 3 714 ? 57.326 101.947 -3.383 1.00 33.16 748 LEU C N 1
ATOM 8338 C CA . LEU C 3 714 ? 56.480 101.613 -2.239 1.00 35.70 748 LEU C CA 1
ATOM 8339 C C . LEU C 3 714 ? 56.270 102.804 -1.305 1.00 41.61 748 LEU C C 1
ATOM 8340 O O . LEU C 3 714 ? 55.201 102.930 -0.692 1.00 29.15 748 LEU C O 1
ATOM 8345 N N . ILE C 3 715 ? 57.255 103.703 -1.205 1.00 37.65 749 ILE C N 1
ATOM 8346 C CA . ILE C 3 715 ? 57.111 104.880 -0.350 1.00 34.73 749 ILE C CA 1
ATOM 8347 C C . ILE C 3 715 ? 55.866 105.694 -0.694 1.00 35.83 749 ILE C C 1
ATOM 8348 O O . ILE C 3 715 ? 55.356 106.428 0.160 1.00 38.44 749 ILE C O 1
ATOM 8353 N N . ALA C 3 716 ? 55.359 105.582 -1.928 1.00 28.63 750 ALA C N 1
ATOM 8354 C CA . ALA C 3 716 ? 54.141 106.297 -2.299 1.00 29.91 750 ALA C CA 1
ATOM 8355 C C . ALA C 3 716 ? 52.957 105.909 -1.417 1.00 36.57 750 ALA C C 1
ATOM 8356 O O . ALA C 3 716 ? 52.048 106.722 -1.215 1.00 28.29 750 ALA C O 1
ATOM 8358 N N . THR C 3 717 ? 52.949 104.683 -0.877 1.00 25.57 751 THR C N 1
ATOM 8359 C CA . THR C 3 717 ? 51.866 104.270 0.013 1.00 30.15 751 THR C CA 1
ATOM 8360 C C . THR C 3 717 ? 51.849 105.063 1.313 1.00 39.28 751 THR C C 1
ATOM 8361 O O . THR C 3 717 ? 50.829 105.057 2.013 1.00 42.52 751 THR C O 1
ATOM 8365 N N . LYS C 3 718 ? 52.958 105.722 1.661 1.00 32.34 752 LYS C N 1
ATOM 8366 C CA . LYS C 3 718 ? 53.043 106.536 2.868 1.00 35.99 752 LYS C CA 1
ATOM 8367 C C . LYS C 3 718 ? 52.671 107.989 2.631 1.00 39.00 752 LYS C C 1
ATOM 8368 O O . LYS C 3 718 ? 52.484 108.724 3.604 1.00 42.68 752 LYS C O 1
ATOM 8374 N N . THR C 3 719 ? 52.563 108.411 1.373 1.00 33.43 753 THR C N 1
ATOM 8375 C CA . THR C 3 719 ? 52.295 109.801 1.051 1.00 31.37 753 THR C CA 1
ATOM 8376 C C . THR C 3 719 ? 50.867 110.180 1.430 1.00 42.97 753 THR C C 1
ATOM 8377 O O . THR C 3 719 ? 49.969 109.334 1.426 1.00 41.25 753 THR C O 1
ATOM 8381 N N . PRO C 3 720 ? 50.631 111.452 1.752 1.00 37.41 754 PRO C N 1
ATOM 8382 C CA . PRO C 3 720 ? 49.249 111.902 1.965 1.00 36.09 754 PRO C CA 1
ATOM 8383 C C . PRO C 3 720 ? 48.358 111.654 0.766 1.00 43.25 754 PRO C C 1
ATOM 8384 O O . PRO C 3 720 ? 47.174 111.322 0.930 1.00 38.84 754 PRO C O 1
ATOM 8388 N N . LYS C 3 721 ? 48.907 111.789 -0.442 1.00 41.82 755 LYS C N 1
ATOM 8389 C CA . LYS C 3 721 ? 48.098 111.672 -1.649 1.00 45.60 755 LYS C CA 1
ATOM 8390 C C . LYS C 3 721 ? 47.491 110.282 -1.768 1.00 44.29 755 LYS C C 1
ATOM 8391 O O . LYS C 3 721 ? 46.297 110.136 -2.050 1.00 34.77 755 LYS C O 1
ATOM 8397 N N . VAL C 3 722 ? 48.301 109.248 -1.547 1.00 30.18 756 VAL C N 1
ATOM 8398 C CA . VAL C 3 722 ? 47.802 107.886 -1.675 1.00 38.10 756 VAL C CA 1
ATOM 8399 C C . VAL C 3 722 ? 46.960 107.510 -0.466 1.00 33.61 756 VAL C C 1
ATOM 8400 O O . VAL C 3 722 ? 45.954 106.807 -0.598 1.00 35.44 756 VAL C O 1
ATOM 8404 N N . ARG C 3 723 ? 47.339 107.979 0.727 1.00 31.60 757 ARG C N 1
ATOM 8405 C CA . ARG C 3 723 ? 46.545 107.658 1.910 1.00 37.93 757 ARG C CA 1
ATOM 8406 C C . ARG C 3 723 ? 45.143 108.239 1.795 1.00 28.25 757 ARG C C 1
ATOM 8407 O O . ARG C 3 723 ? 44.169 107.614 2.230 1.00 31.68 757 ARG C O 1
ATOM 8415 N N . GLY C 3 724 ? 45.014 109.415 1.179 1.00 21.87 758 GLY C N 1
ATOM 8416 C CA . GLY C 3 724 ? 43.692 109.943 0.896 1.00 27.11 758 GLY C CA 1
ATOM 8417 C C . GLY C 3 724 ? 42.928 109.105 -0.110 1.00 38.57 758 GLY C C 1
ATOM 8418 O O . GLY C 3 724 ? 41.697 109.020 -0.048 1.00 38.92 758 GLY C O 1
ATOM 8419 N N . LEU C 3 725 ? 43.645 108.463 -1.038 1.00 32.69 759 LEU C N 1
ATOM 8420 C CA . LEU C 3 725 ? 43.002 107.607 -2.031 1.00 28.25 759 LEU C CA 1
ATOM 8421 C C . LEU C 3 725 ? 42.557 106.290 -1.413 1.00 22.57 759 LEU C C 1
ATOM 8422 O O . LEU C 3 725 ? 41.432 105.837 -1.644 1.00 31.31 759 LEU C O 1
ATOM 8427 N N . ARG C 3 726 ? 43.435 105.657 -0.629 1.00 27.09 760 ARG C N 1
ATOM 8428 C CA . ARG C 3 726 ? 43.063 104.439 0.081 1.00 31.84 760 ARG C CA 1
ATOM 8429 C C . ARG C 3 726 ? 41.948 104.691 1.095 1.00 37.22 760 ARG C C 1
ATOM 8430 O O . ARG C 3 726 ? 41.170 103.777 1.390 1.00 42.52 760 ARG C O 1
ATOM 8438 N N . THR C 3 727 ? 41.844 105.911 1.637 1.00 34.15 761 THR C N 1
ATOM 8439 C CA . THR C 3 727 ? 40.711 106.225 2.507 1.00 36.56 761 THR C CA 1
ATOM 8440 C C . THR C 3 727 ? 39.392 106.103 1.752 1.00 41.54 761 THR C C 1
ATOM 8441 O O . THR C 3 727 ? 38.400 105.598 2.299 1.00 28.13 761 THR C O 1
ATOM 8445 N N . ILE C 3 728 ? 39.366 106.541 0.487 1.00 27.94 762 ILE C N 1
ATOM 8446 C CA . ILE C 3 728 ? 38.156 106.414 -0.321 1.00 20.79 762 ILE C CA 1
ATOM 8447 C C . ILE C 3 728 ? 37.787 104.948 -0.502 1.00 26.51 762 ILE C C 1
ATOM 8448 O O . ILE C 3 728 ? 36.631 104.556 -0.313 1.00 31.24 762 ILE C O 1
ATOM 8453 N N . LYS C 3 729 ? 38.755 104.119 -0.898 1.00 29.76 763 LYS C N 1
ATOM 8454 C CA . LYS C 3 729 ? 38.472 102.692 -1.023 1.00 33.83 763 LYS C CA 1
ATOM 8455 C C . LYS C 3 729 ? 37.966 102.121 0.294 1.00 28.80 763 LYS C C 1
ATOM 8456 O O . LYS C 3 729 ? 37.007 101.342 0.312 1.00 27.08 763 LYS C O 1
ATOM 8462 N N . LYS C 3 730 ? 38.585 102.523 1.408 1.00 28.21 764 LYS C N 1
ATOM 8463 C CA . LYS C 3 730 ? 38.233 101.969 2.711 1.00 25.11 764 LYS C CA 1
ATOM 8464 C C . LYS C 3 730 ? 36.806 102.341 3.099 1.00 25.98 764 LYS C C 1
ATOM 8465 O O . LYS C 3 730 ? 36.013 101.484 3.511 1.00 17.66 764 LYS C O 1
ATOM 8471 N N . GLU C 3 731 ? 36.460 103.618 2.952 1.00 20.70 765 GLU C N 1
ATOM 8472 C CA . GLU C 3 731 ? 35.106 104.072 3.235 1.00 31.58 765 GLU C CA 1
ATOM 8473 C C . GLU C 3 731 ? 34.079 103.391 2.339 1.00 30.20 765 GLU C C 1
ATOM 8474 O O . GLU C 3 731 ? 32.972 103.084 2.794 1.00 23.09 765 GLU C O 1
ATOM 8480 N N . ILE C 3 732 ? 34.424 103.135 1.073 1.00 29.41 766 ILE C N 1
ATOM 8481 C CA . ILE C 3 732 ? 33.507 102.419 0.186 1.00 20.11 766 ILE C CA 1
ATOM 8482 C C . ILE C 3 732 ? 33.261 101.006 0.701 1.00 26.25 766 ILE C C 1
ATOM 8483 O O . ILE C 3 732 ? 32.118 100.541 0.755 1.00 30.48 766 ILE C O 1
ATOM 8488 N N . LEU C 3 733 ? 34.332 100.294 1.067 1.00 27.48 767 LEU C N 1
ATOM 8489 C CA . LEU C 3 733 ? 34.171 98.942 1.598 1.00 25.59 767 LEU C CA 1
ATOM 8490 C C . LEU C 3 733 ? 33.384 98.951 2.908 1.00 27.25 767 LEU C C 1
ATOM 8491 O O . LEU C 3 733 ? 32.587 98.038 3.171 1.00 20.02 767 LEU C O 1
ATOM 8496 N N . LYS C 3 734 ? 33.602 99.968 3.750 1.00 21.68 768 LYS C N 1
ATOM 8497 C CA . LYS C 3 734 ? 32.885 100.031 5.019 1.00 28.85 768 LYS C CA 1
ATOM 8498 C C . LYS C 3 734 ? 31.408 100.297 4.789 1.00 29.32 768 LYS C C 1
ATOM 8499 O O . LYS C 3 734 ? 30.555 99.757 5.504 1.00 27.57 768 LYS C O 1
ATOM 8505 N N . LEU C 3 735 ? 31.088 101.117 3.784 1.00 21.81 769 LEU C N 1
ATOM 8506 C CA . LEU C 3 735 ? 29.693 101.373 3.454 1.00 18.21 769 LEU C CA 1
ATOM 8507 C C . LEU C 3 735 ? 29.005 100.100 2.998 1.00 24.01 769 LEU C C 1
ATOM 8508 O O . LEU C 3 735 ? 27.901 99.776 3.458 1.00 23.38 769 LEU C O 1
ATOM 8513 N N . VAL C 3 736 ? 29.649 99.366 2.087 1.00 19.84 770 VAL C N 1
ATOM 8514 C CA . VAL C 3 736 ? 29.078 98.117 1.592 1.00 23.00 770 VAL C CA 1
ATOM 8515 C C . VAL C 3 736 ? 28.952 97.112 2.727 1.00 26.05 770 VAL C C 1
ATOM 8516 O O . VAL C 3 736 ? 27.926 96.434 2.861 1.00 25.57 770 VAL C O 1
ATOM 8520 N N . GLU C 3 737 ? 29.989 97.003 3.568 1.00 28.34 771 GLU C N 1
ATOM 8521 C CA . GLU C 3 737 ? 29.920 96.063 4.682 1.00 31.55 771 GLU C CA 1
ATOM 8522 C C . GLU C 3 737 ? 28.799 96.442 5.631 1.00 26.49 771 GLU C C 1
ATOM 8523 O O . GLU C 3 737 ? 28.126 95.571 6.191 1.00 22.88 771 GLU C O 1
ATOM 8529 N N . THR C 3 738 ? 28.602 97.743 5.837 1.00 28.33 772 THR C N 1
ATOM 8530 C CA . THR C 3 738 ? 27.603 98.200 6.790 1.00 20.88 772 THR C CA 1
ATOM 8531 C C . THR C 3 738 ? 26.205 97.856 6.316 1.00 30.31 772 THR C C 1
ATOM 8532 O O . THR C 3 738 ? 25.367 97.432 7.118 1.00 32.06 772 THR C O 1
ATOM 8536 N N . TYR C 3 739 ? 25.924 98.032 5.017 1.00 22.81 773 TYR C N 1
ATOM 8537 C CA . TYR C 3 739 ? 24.587 97.702 4.543 1.00 23.46 773 TYR C CA 1
ATOM 8538 C C . TYR C 3 739 ? 24.356 96.198 4.571 1.00 28.04 773 TYR C C 1
ATOM 8539 O O . TYR C 3 739 ? 23.293 95.732 4.996 1.00 27.57 773 TYR C O 1
ATOM 8548 N N . ILE C 3 740 ? 25.326 95.420 4.091 1.00 26.55 774 ILE C N 1
ATOM 8549 C CA . ILE C 3 740 ? 25.099 93.987 3.943 1.00 23.26 774 ILE C CA 1
ATOM 8550 C C . ILE C 3 740 ? 24.950 93.331 5.310 1.00 26.93 774 ILE C C 1
ATOM 8551 O O . ILE C 3 740 ? 24.142 92.413 5.491 1.00 24.14 774 ILE C O 1
ATOM 8556 N N . SER C 3 741 ? 25.699 93.812 6.305 1.00 22.93 775 SER C N 1
ATOM 8557 C CA . SER C 3 741 ? 25.594 93.227 7.635 1.00 27.80 775 SER C CA 1
ATOM 8558 C C . SER C 3 741 ? 24.192 93.387 8.218 1.00 41.10 775 SER C C 1
ATOM 8559 O O . SER C 3 741 ? 23.765 92.553 9.026 1.00 28.56 775 SER C O 1
ATOM 8562 N N . LYS C 3 742 ? 23.454 94.430 7.811 1.00 31.28 776 LYS C N 1
ATOM 8563 C CA . LYS C 3 742 ? 22.123 94.702 8.348 1.00 27.97 776 LYS C CA 1
ATOM 8564 C C . LYS C 3 742 ? 21.006 94.464 7.345 1.00 31.02 776 LYS C C 1
ATOM 8565 O O . LYS C 3 742 ? 19.844 94.731 7.662 1.00 35.27 776 LYS C O 1
ATOM 8571 N N . ALA C 3 743 ? 21.314 93.990 6.146 1.00 34.19 777 ALA C N 1
ATOM 8572 C CA . ALA C 3 743 ? 20.281 93.907 5.129 1.00 35.91 777 ALA C CA 1
ATOM 8573 C C . ALA C 3 743 ? 19.244 92.858 5.508 1.00 35.74 777 ALA C C 1
ATOM 8574 O O . ALA C 3 743 ? 19.530 91.896 6.222 1.00 49.48 777 ALA C O 1
ATOM 8576 N N . ARG C 3 744 ? 18.019 93.069 5.039 1.00 38.64 778 ARG C N 1
ATOM 8577 C CA . ARG C 3 744 ? 16.950 92.095 5.206 1.00 47.16 778 ARG C CA 1
ATOM 8578 C C . ARG C 3 744 ? 16.638 91.356 3.913 1.00 38.84 778 ARG C C 1
ATOM 8579 O O . ARG C 3 744 ? 16.473 90.134 3.929 1.00 44.07 778 ARG C O 1
ATOM 8587 N N . ASN C 3 745 ? 16.574 92.064 2.790 1.00 29.53 779 ASN C N 1
ATOM 8588 C CA . ASN C 3 745 ? 16.375 91.425 1.491 1.00 45.49 779 ASN C CA 1
ATOM 8589 C C . ASN C 3 745 ? 17.719 90.862 1.040 1.00 38.15 779 ASN C C 1
ATOM 8590 O O . ASN C 3 745 ? 18.499 91.516 0.352 1.00 41.22 779 ASN C O 1
ATOM 8595 N N . LEU C 3 746 ? 17.994 89.621 1.430 1.00 38.28 780 LEU C N 1
ATOM 8596 C CA . LEU C 3 746 ? 19.239 89.000 1.001 1.00 30.16 780 LEU C CA 1
ATOM 8597 C C . LEU C 3 746 ? 19.256 88.746 -0.505 1.00 45.28 780 LEU C C 1
ATOM 8598 O O . LEU C 3 746 ? 20.330 88.767 -1.117 1.00 38.79 780 LEU C O 1
ATOM 8603 N N . ASP C 3 747 ? 18.087 88.533 -1.122 1.00 41.74 781 ASP C N 1
ATOM 8604 C CA . ASP C 3 747 ? 18.038 88.249 -2.558 1.00 42.79 781 ASP C CA 1
ATOM 8605 C C . ASP C 3 747 ? 18.635 89.387 -3.373 1.00 44.89 781 ASP C C 1
ATOM 8606 O O . ASP C 3 747 ? 19.363 89.151 -4.346 1.00 43.04 781 ASP C O 1
ATOM 8611 N N . ASP C 3 748 ? 18.316 90.631 -3.010 1.00 44.11 782 ASP C N 1
ATOM 8612 C CA . ASP C 3 748 ? 18.894 91.768 -3.714 1.00 32.04 782 ASP C CA 1
ATOM 8613 C C . ASP C 3 748 ? 20.387 91.860 -3.457 1.00 39.27 782 ASP C C 1
ATOM 8614 O O . ASP C 3 748 ? 21.153 92.247 -4.346 1.00 42.72 782 ASP C O 1
ATOM 8619 N N . VAL C 3 749 ? 20.820 91.521 -2.242 1.00 38.58 783 VAL C N 1
ATOM 8620 C CA . VAL C 3 749 ? 22.249 91.516 -1.958 1.00 42.63 783 VAL C CA 1
ATOM 8621 C C . VAL C 3 749 ? 22.961 90.570 -2.911 1.00 37.95 783 VAL C C 1
ATOM 8622 O O . VAL C 3 749 ? 24.018 90.899 -3.464 1.00 39.20 783 VAL C O 1
ATOM 8626 N N . VAL C 3 750 ? 22.373 89.398 -3.154 1.00 32.33 784 VAL C N 1
ATOM 8627 C CA . VAL C 3 750 ? 23.037 88.405 -3.988 1.00 32.69 784 VAL C CA 1
ATOM 8628 C C . VAL C 3 750 ? 22.995 88.820 -5.449 1.00 34.57 784 VAL C C 1
ATOM 8629 O O . VAL C 3 750 ? 24.012 88.779 -6.147 1.00 37.74 784 VAL C O 1
ATOM 8633 N N . LYS C 3 751 ? 21.827 89.237 -5.932 1.00 35.57 785 LYS C N 1
ATOM 8634 C CA . LYS C 3 751 ? 21.640 89.394 -7.367 1.00 40.88 785 LYS C CA 1
ATOM 8635 C C . LYS C 3 751 ? 21.971 90.785 -7.872 1.00 38.36 785 LYS C C 1
ATOM 8636 O O . LYS C 3 751 ? 22.181 90.952 -9.078 1.00 44.94 785 LYS C O 1
ATOM 8642 N N . VAL C 3 752 ? 22.042 91.777 -6.991 1.00 35.72 786 VAL C N 1
ATOM 8643 C CA . VAL C 3 752 ? 22.317 93.148 -7.383 1.00 36.46 786 VAL C CA 1
ATOM 8644 C C . VAL C 3 752 ? 23.686 93.616 -6.897 1.00 40.02 786 VAL C C 1
ATOM 8645 O O . VAL C 3 752 ? 24.382 94.347 -7.605 1.00 41.16 786 VAL C O 1
ATOM 8649 N N . LEU C 3 753 ? 24.092 93.207 -5.698 1.00 34.53 787 LEU C N 1
ATOM 8650 C CA . LEU C 3 753 ? 25.249 93.800 -5.039 1.00 41.37 787 LEU C CA 1
ATOM 8651 C C . LEU C 3 753 ? 26.511 92.953 -5.160 1.00 31.23 787 LEU C C 1
ATOM 8652 O O . LEU C 3 753 ? 27.567 93.487 -5.503 1.00 30.40 787 LEU C O 1
ATOM 8657 N N . VAL C 3 754 ? 26.415 91.643 -4.901 1.00 33.44 788 VAL C N 1
ATOM 8658 C CA . VAL C 3 754 ? 27.606 90.827 -4.655 1.00 27.57 788 VAL C CA 1
ATOM 8659 C C . VAL C 3 754 ? 28.487 90.748 -5.899 1.00 39.27 788 VAL C C 1
ATOM 8660 O O . VAL C 3 754 ? 29.712 90.909 -5.826 1.00 40.06 788 VAL C O 1
ATOM 8664 N N . GLU C 3 755 ? 27.887 90.477 -7.055 1.00 41.04 789 GLU C N 1
ATOM 8665 C CA . GLU C 3 755 ? 28.701 90.294 -8.255 1.00 42.43 789 GLU C CA 1
ATOM 8666 C C . GLU C 3 755 ? 29.430 91.564 -8.667 1.00 36.26 789 GLU C C 1
ATOM 8667 O O . GLU C 3 755 ? 30.652 91.495 -8.883 1.00 33.89 789 GLU C O 1
ATOM 8673 N N . PRO C 3 756 ? 28.786 92.730 -8.790 1.00 32.69 790 PRO C N 1
ATOM 8674 C CA . PRO C 3 756 ? 29.569 93.938 -9.089 1.00 24.31 790 PRO C CA 1
ATOM 8675 C C . PRO C 3 756 ? 30.630 94.219 -8.038 1.00 33.28 790 PRO C C 1
ATOM 8676 O O . PRO C 3 756 ? 31.728 94.678 -8.380 1.00 30.99 790 PRO C O 1
ATOM 8680 N N . LEU C 3 757 ? 30.346 93.919 -6.770 1.00 28.12 791 LEU C N 1
ATOM 8681 C CA . LEU C 3 757 ? 31.339 94.100 -5.715 1.00 32.46 791 LEU C CA 1
ATOM 8682 C C . LEU C 3 757 ? 32.576 93.231 -5.948 1.00 33.93 791 LEU C C 1
ATOM 8683 O O . LEU C 3 757 ? 33.710 93.723 -5.905 1.00 30.83 791 LEU C O 1
ATOM 8688 N N . LEU C 3 758 ? 32.375 91.927 -6.186 1.00 29.59 792 LEU C N 1
ATOM 8689 C CA . LEU C 3 758 ? 33.508 91.020 -6.358 1.00 23.31 792 LEU C CA 1
ATOM 8690 C C . LEU C 3 758 ? 34.362 91.407 -7.558 1.00 34.48 792 LEU C C 1
ATOM 8691 O O . LEU C 3 758 ? 35.596 91.351 -7.486 1.00 27.64 792 LEU C O 1
ATOM 8696 N N . ASN C 3 759 ? 33.726 91.802 -8.674 1.00 33.24 793 ASN C N 1
ATOM 8697 C CA . ASN C 3 759 ? 34.484 92.219 -9.855 1.00 32.00 793 ASN C CA 1
ATOM 8698 C C . ASN C 3 759 ? 35.311 93.460 -9.574 1.00 30.64 793 ASN C C 1
ATOM 8699 O O . ASN C 3 759 ? 36.358 93.669 -10.195 1.00 41.85 793 ASN C O 1
ATOM 8704 N N . ALA C 3 760 ? 34.855 94.298 -8.658 1.00 29.53 794 ALA C N 1
ATOM 8705 C CA . ALA C 3 760 ? 35.562 95.535 -8.407 1.00 27.52 794 ALA C CA 1
ATOM 8706 C C . ALA C 3 760 ? 36.747 95.336 -7.470 1.00 32.06 794 ALA C C 1
ATOM 8707 O O . ALA C 3 760 ? 37.726 96.078 -7.582 1.00 31.97 794 ALA C O 1
ATOM 8709 N N . VAL C 3 761 ? 36.714 94.333 -6.577 1.00 20.22 795 VAL C N 1
ATOM 8710 C CA . VAL C 3 761 ? 37.701 94.300 -5.494 1.00 28.18 795 VAL C CA 1
ATOM 8711 C C . VAL C 3 761 ? 38.628 93.087 -5.516 1.00 23.61 795 VAL C C 1
ATOM 8712 O O . VAL C 3 761 ? 39.765 93.170 -5.040 1.00 30.33 795 VAL C O 1
ATOM 8716 N N . LEU C 3 762 ? 38.165 91.943 -6.019 1.00 22.86 796 LEU C N 1
ATOM 8717 C CA . LEU C 3 762 ? 38.960 90.726 -5.867 1.00 21.23 796 LEU C CA 1
ATOM 8718 C C . LEU C 3 762 ? 40.223 90.798 -6.714 1.00 31.81 796 LEU C C 1
ATOM 8719 O O . LEU C 3 762 ? 41.346 90.688 -6.201 1.00 24.93 796 LEU C O 1
ATOM 8724 N N . GLU C 3 763 ? 40.055 91.023 -8.018 1.00 30.91 797 GLU C N 1
ATOM 8725 C CA . GLU C 3 763 ? 41.197 91.050 -8.920 1.00 30.02 797 GLU C CA 1
ATOM 8726 C C . GLU C 3 763 ? 42.157 92.173 -8.555 1.00 23.54 797 GLU C C 1
ATOM 8727 O O . GLU C 3 763 ? 43.380 91.978 -8.548 1.00 22.84 797 GLU C O 1
ATOM 8733 N N . ASP C 3 764 ? 41.618 93.350 -8.225 1.00 18.47 798 ASP C N 1
ATOM 8734 C CA . ASP C 3 764 ? 42.462 94.477 -7.833 1.00 29.71 798 ASP C CA 1
ATOM 8735 C C . ASP C 3 764 ? 43.314 94.131 -6.616 1.00 32.14 798 ASP C C 1
ATOM 8736 O O . ASP C 3 764 ? 44.486 94.518 -6.542 1.00 38.69 798 ASP C O 1
ATOM 8741 N N . TYR C 3 765 ? 42.751 93.380 -5.664 1.00 19.20 799 TYR C N 1
ATOM 8742 C CA . TYR C 3 765 ? 43.514 92.936 -4.498 1.00 19.37 799 TYR C CA 1
ATOM 8743 C C . TYR C 3 765 ? 44.596 91.940 -4.898 1.00 26.54 799 TYR C C 1
ATOM 8744 O O . TYR C 3 765 ? 45.768 92.100 -4.539 1.00 22.17 799 TYR C O 1
ATOM 8753 N N . MET C 3 766 ? 44.211 90.891 -5.630 1.00 23.92 800 MET C N 1
ATOM 8754 C CA . MET C 3 766 ? 45.149 89.836 -5.998 1.00 24.10 800 MET C CA 1
ATOM 8755 C C . MET C 3 766 ? 46.355 90.387 -6.761 1.00 23.38 800 MET C C 1
ATOM 8756 O O . MET C 3 766 ? 47.482 89.909 -6.581 1.00 15.71 800 MET C O 1
ATOM 8761 N N . ASN C 3 767 ? 46.147 91.403 -7.599 1.00 18.06 801 ASN C N 1
ATOM 8762 C CA . ASN C 3 767 ? 47.168 91.844 -8.544 1.00 27.92 801 ASN C CA 1
ATOM 8763 C C . ASN C 3 767 ? 47.893 93.119 -8.114 1.00 34.12 801 ASN C C 1
ATOM 8764 O O . ASN C 3 767 ? 48.584 93.732 -8.937 1.00 26.57 801 ASN C O 1
ATOM 8769 N N . ASN C 3 768 ? 47.748 93.539 -6.857 1.00 37.47 802 ASN C N 1
ATOM 8770 C CA . ASN C 3 768 ? 48.547 94.615 -6.279 1.00 26.47 802 ASN C CA 1
ATOM 8771 C C . ASN C 3 768 ? 49.737 94.023 -5.531 1.00 19.27 802 ASN C C 1
ATOM 8772 O O . ASN C 3 768 ? 49.715 92.866 -5.100 1.00 17.05 802 ASN C O 1
ATOM 8777 N N . VAL C 3 769 ? 50.785 94.829 -5.384 1.00 27.30 803 VAL C N 1
ATOM 8778 C CA . VAL C 3 769 ? 51.932 94.423 -4.572 1.00 29.54 803 VAL C CA 1
ATOM 8779 C C . VAL C 3 769 ? 51.415 94.265 -3.144 1.00 26.16 803 VAL C C 1
ATOM 8780 O O . VAL C 3 769 ? 50.383 94.863 -2.797 1.00 23.33 803 VAL C O 1
ATOM 8784 N N . PRO C 3 770 ? 52.051 93.441 -2.308 1.00 16.94 804 PRO C N 1
ATOM 8785 C CA . PRO C 3 770 ? 51.571 93.280 -0.918 1.00 26.88 804 PRO C CA 1
ATOM 8786 C C . PRO C 3 770 ? 51.330 94.584 -0.163 1.00 35.29 804 PRO C C 1
ATOM 8787 O O . PRO C 3 770 ? 50.316 94.698 0.538 1.00 32.04 804 PRO C O 1
ATOM 8791 N N . ASP C 3 771 ? 52.207 95.584 -0.308 1.00 30.91 805 ASP C N 1
ATOM 8792 C CA . ASP C 3 771 ? 52.057 96.817 0.458 1.00 25.50 805 ASP C CA 1
ATOM 8793 C C . ASP C 3 771 ? 50.892 97.672 -0.003 1.00 30.96 805 ASP C C 1
ATOM 8794 O O . ASP C 3 771 ? 50.540 98.629 0.698 1.00 27.15 805 ASP C O 1
ATOM 8799 N N . ALA C 3 772 ? 50.286 97.361 -1.145 1.00 29.46 806 ALA C N 1
ATOM 8800 C CA . ALA C 3 772 ? 49.155 98.127 -1.647 1.00 31.38 806 ALA C CA 1
ATOM 8801 C C . ALA C 3 772 ? 47.816 97.415 -1.459 1.00 22.51 806 ALA C C 1
ATOM 8802 O O . ALA C 3 772 ? 46.783 97.952 -1.879 1.00 23.89 806 ALA C O 1
ATOM 8804 N N . ARG C 3 773 ? 47.810 96.234 -0.831 1.00 20.43 807 ARG C N 1
ATOM 8805 C CA . ARG C 3 773 ? 46.595 95.454 -0.597 1.00 32.31 807 ARG C CA 1
ATOM 8806 C C . ARG C 3 773 ? 45.911 95.876 0.705 1.00 33.10 807 ARG C C 1
ATOM 8807 O O . ARG C 3 773 ? 46.492 95.743 1.789 1.00 30.18 807 ARG C O 1
ATOM 8815 N N . ASP C 3 774 ? 44.660 96.322 0.608 1.00 30.81 808 ASP C N 1
ATOM 8816 C CA . ASP C 3 774 ? 43.907 96.764 1.782 1.00 31.26 808 ASP C CA 1
ATOM 8817 C C . ASP C 3 774 ? 43.303 95.570 2.521 1.00 26.84 808 ASP C C 1
ATOM 8818 O O . ASP C 3 774 ? 42.482 94.836 1.957 1.00 27.53 808 ASP C O 1
ATOM 8823 N N . ALA C 3 775 ? 43.680 95.386 3.793 1.00 23.72 809 ALA C N 1
ATOM 8824 C CA . ALA C 3 775 ? 43.116 94.284 4.573 1.00 24.91 809 ALA C CA 1
ATOM 8825 C C . ALA C 3 775 ? 41.611 94.419 4.754 1.00 14.04 809 ALA C C 1
ATOM 8826 O O . ALA C 3 775 ? 40.930 93.412 4.987 1.00 19.70 809 ALA C O 1
ATOM 8828 N N . GLU C 3 776 ? 41.077 95.631 4.607 1.00 11.39 810 GLU C N 1
ATOM 8829 C CA . GLU C 3 776 ? 39.634 95.840 4.621 1.00 21.64 810 GLU C CA 1
ATOM 8830 C C . GLU C 3 776 ? 38.905 95.026 3.561 1.00 31.98 810 GLU C C 1
ATOM 8831 O O . GLU C 3 776 ? 37.705 94.759 3.720 1.00 27.37 810 GLU C O 1
ATOM 8837 N N . VAL C 3 777 ? 39.585 94.642 2.477 1.00 25.98 811 VAL C N 1
ATOM 8838 C CA . VAL C 3 777 ? 38.948 93.788 1.481 1.00 20.17 811 VAL C CA 1
ATOM 8839 C C . VAL C 3 777 ? 38.596 92.445 2.098 1.00 21.76 811 VAL C C 1
ATOM 8840 O O . VAL C 3 777 ? 37.484 91.931 1.918 1.00 15.19 811 VAL C O 1
ATOM 8844 N N . LEU C 3 778 ? 39.527 91.865 2.857 1.00 20.39 812 LEU C N 1
ATOM 8845 C CA . LEU C 3 778 ? 39.235 90.599 3.513 1.00 23.48 812 LEU C CA 1
ATOM 8846 C C . LEU C 3 778 ? 38.099 90.759 4.515 1.00 26.19 812 LEU C C 1
ATOM 8847 O O . LEU C 3 778 ? 37.229 89.888 4.625 1.00 22.19 812 LEU C O 1
ATOM 8852 N N . ASN C 3 779 ? 38.086 91.878 5.244 1.00 27.41 813 ASN C N 1
ATOM 8853 C CA . ASN C 3 779 ? 37.025 92.103 6.213 1.00 24.36 813 ASN C CA 1
ATOM 8854 C C . ASN C 3 779 ? 35.684 92.268 5.518 1.00 34.08 813 ASN C C 1
ATOM 8855 O O . ASN C 3 779 ? 34.676 91.694 5.954 1.00 29.59 813 ASN C O 1
ATOM 8860 N N . CYS C 3 780 ? 35.652 93.036 4.425 1.00 25.65 814 CYS C N 1
ATOM 8861 C CA . CYS C 3 780 ? 34.417 93.142 3.657 1.00 25.53 814 CYS C CA 1
ATOM 8862 C C . CYS C 3 780 ? 33.956 91.769 3.175 1.00 29.45 814 CYS C C 1
ATOM 8863 O O . CYS C 3 780 ? 32.773 91.428 3.295 1.00 30.35 814 CYS C O 1
ATOM 8866 N N . MET C 3 781 ? 34.882 90.954 2.654 1.00 23.90 815 MET C N 1
ATOM 8867 C CA . MET C 3 781 ? 34.500 89.637 2.150 1.00 28.74 815 MET C CA 1
ATOM 8868 C C . MET C 3 781 ? 33.974 88.756 3.270 1.00 24.65 815 MET C C 1
ATOM 8869 O O . MET C 3 781 ? 33.051 87.965 3.059 1.00 21.20 815 MET C O 1
ATOM 8874 N N . THR C 3 782 ? 34.554 88.874 4.466 1.00 22.12 816 THR C N 1
ATOM 8875 C CA . THR C 3 782 ? 34.050 88.127 5.612 1.00 26.16 816 THR C CA 1
ATOM 8876 C C . THR C 3 782 ? 32.580 88.438 5.857 1.00 26.74 816 THR C C 1
ATOM 8877 O O . THR C 3 782 ? 31.761 87.527 6.032 1.00 26.01 816 THR C O 1
ATOM 8881 N N . THR C 3 783 ? 32.224 89.728 5.841 1.00 36.82 817 THR C N 1
ATOM 8882 C CA . THR C 3 783 ? 30.832 90.132 6.041 1.00 23.41 817 THR C CA 1
ATOM 8883 C C . THR C 3 783 ? 29.924 89.525 4.984 1.00 28.95 817 THR C C 1
ATOM 8884 O O . THR C 3 783 ? 28.822 89.060 5.299 1.00 37.91 817 THR C O 1
ATOM 8888 N N . VAL C 3 784 ? 30.368 89.522 3.723 1.00 26.76 818 VAL C N 1
ATOM 8889 C CA . VAL C 3 784 ? 29.543 88.989 2.641 1.00 30.58 818 VAL C CA 1
ATOM 8890 C C . VAL C 3 784 ? 29.315 87.498 2.838 1.00 34.37 818 VAL C C 1
ATOM 8891 O O . VAL C 3 784 ? 28.191 87.002 2.704 1.00 37.58 818 VAL C O 1
ATOM 8895 N N . VAL C 3 785 ? 30.378 86.757 3.155 1.00 31.39 819 VAL C N 1
ATOM 8896 C CA . VAL C 3 785 ? 30.228 85.321 3.349 1.00 33.65 819 VAL C CA 1
ATOM 8897 C C . VAL C 3 785 ? 29.385 85.038 4.586 1.00 31.62 819 VAL C C 1
ATOM 8898 O O . VAL C 3 785 ? 28.550 84.126 4.592 1.00 35.00 819 VAL C O 1
ATOM 8902 N N . GLU C 3 786 ? 29.571 85.830 5.643 1.00 30.86 820 GLU C N 1
ATOM 8903 C CA . GLU C 3 786 ? 28.781 85.646 6.855 1.00 34.76 820 GLU C CA 1
ATOM 8904 C C . GLU C 3 786 ? 27.287 85.770 6.574 1.00 43.00 820 GLU C C 1
ATOM 8905 O O . GLU C 3 786 ? 26.489 84.946 7.036 1.00 37.35 820 GLU C O 1
ATOM 8911 N N . LYS C 3 787 ? 26.893 86.771 5.790 1.00 41.55 821 LYS C N 1
ATOM 8912 C CA . LYS C 3 787 ? 25.483 87.092 5.623 1.00 36.50 821 LYS C CA 1
ATOM 8913 C C . LYS C 3 787 ? 24.807 86.245 4.548 1.00 36.43 821 LYS C C 1
ATOM 8914 O O . LYS C 3 787 ? 23.725 85.699 4.784 1.00 36.78 821 LYS C O 1
ATOM 8920 N N . VAL C 3 788 ? 25.416 86.137 3.363 1.00 43.55 822 VAL C N 1
ATOM 8921 C CA . VAL C 3 788 ? 24.784 85.469 2.228 1.00 33.72 822 VAL C CA 1
ATOM 8922 C C . VAL C 3 788 ? 25.695 84.393 1.654 1.00 37.22 822 VAL C C 1
ATOM 8923 O O . VAL C 3 788 ? 25.491 83.939 0.523 1.00 39.90 822 VAL C O 1
ATOM 8927 N N . GLY C 3 789 ? 26.695 83.965 2.428 1.00 39.02 823 GLY C N 1
ATOM 8928 C CA . GLY C 3 789 ? 27.637 82.980 1.922 1.00 36.07 823 GLY C CA 1
ATOM 8929 C C . GLY C 3 789 ? 26.988 81.678 1.496 1.00 41.74 823 GLY C C 1
ATOM 8930 O O . GLY C 3 789 ? 27.416 81.057 0.521 1.00 50.75 823 GLY C O 1
ATOM 8931 N N . HIS C 3 790 ? 25.945 81.251 2.204 1.00 53.48 824 HIS C N 1
ATOM 8932 C CA . HIS C 3 790 ? 25.225 80.039 1.839 1.00 45.62 824 HIS C CA 1
ATOM 8933 C C . HIS C 3 790 ? 24.517 80.148 0.493 1.00 42.00 824 HIS C C 1
ATOM 8934 O O . HIS C 3 790 ? 24.024 79.133 -0.005 1.00 52.49 824 HIS C O 1
ATOM 8941 N N . MET C 3 791 ? 24.466 81.335 -0.115 1.00 51.22 825 MET C N 1
ATOM 8942 C CA . MET C 3 791 ? 23.757 81.542 -1.371 1.00 33.56 825 MET C CA 1
ATOM 8943 C C . MET C 3 791 ? 24.672 81.804 -2.558 1.00 43.43 825 MET C C 1
ATOM 8944 O O . MET C 3 791 ? 24.180 81.874 -3.692 1.00 42.41 825 MET C O 1
ATOM 8949 N N . ILE C 3 792 ? 25.973 81.964 -2.340 1.00 50.59 826 ILE C N 1
ATOM 8950 C CA . ILE C 3 792 ? 26.882 82.316 -3.429 1.00 44.91 826 ILE C CA 1
ATOM 8951 C C . ILE C 3 792 ? 28.073 81.361 -3.463 1.00 52.69 826 ILE C C 1
ATOM 8952 O O . ILE C 3 792 ? 29.226 81.808 -3.352 1.00 47.60 826 ILE C O 1
ATOM 8957 N N . PRO C 3 793 ? 27.858 80.051 -3.652 1.00 39.91 827 PRO C N 1
ATOM 8958 C CA . PRO C 3 793 ? 28.989 79.110 -3.540 1.00 35.26 827 PRO C CA 1
ATOM 8959 C C . PRO C 3 793 ? 30.076 79.340 -4.578 1.00 38.22 827 PRO C C 1
ATOM 8960 O O . PRO C 3 793 ? 31.262 79.157 -4.273 1.00 42.30 827 PRO C O 1
ATOM 8964 N N . GLN C 3 794 ? 29.716 79.737 -5.801 1.00 37.27 828 GLN C N 1
ATOM 8965 C CA . GLN C 3 794 ? 30.749 80.089 -6.769 1.00 48.70 828 GLN C CA 1
ATOM 8966 C C . GLN C 3 794 ? 31.408 81.416 -6.406 1.00 42.39 828 GLN C C 1
ATOM 8967 O O . GLN C 3 794 ? 32.583 81.636 -6.730 1.00 35.14 828 GLN C O 1
ATOM 8973 N N . GLY C 3 795 ? 30.679 82.299 -5.718 1.00 29.91 829 GLY C N 1
ATOM 8974 C CA . GLY C 3 795 ? 31.293 83.519 -5.226 1.00 22.46 829 GLY C CA 1
ATOM 8975 C C . GLY C 3 795 ? 32.360 83.248 -4.183 1.00 34.99 829 GLY C C 1
ATOM 8976 O O . GLY C 3 795 ? 33.438 83.849 -4.219 1.00 32.80 829 GLY C O 1
ATOM 8977 N N . VAL C 3 796 ? 32.081 82.331 -3.249 1.00 28.61 830 VAL C N 1
ATOM 8978 C CA . VAL C 3 796 ? 33.062 81.981 -2.223 1.00 33.13 830 VAL C CA 1
ATOM 8979 C C . VAL C 3 796 ? 34.311 81.380 -2.859 1.00 35.12 830 VAL C C 1
ATOM 8980 O O . VAL C 3 796 ? 35.442 81.693 -2.461 1.00 27.95 830 VAL C O 1
ATOM 8984 N N . ILE C 3 797 ? 34.131 80.512 -3.859 1.00 28.12 831 ILE C N 1
ATOM 8985 C CA . ILE C 3 797 ? 35.277 79.946 -4.567 1.00 27.98 831 ILE C CA 1
ATOM 8986 C C . ILE C 3 797 ? 36.118 81.054 -5.190 1.00 28.02 831 ILE C C 1
ATOM 8987 O O . ILE C 3 797 ? 37.353 81.018 -5.139 1.00 33.00 831 ILE C O 1
ATOM 8992 N N . LEU C 3 798 ? 35.469 82.067 -5.768 1.00 24.15 832 LEU C N 1
ATOM 8993 C CA . LEU C 3 798 ? 36.225 83.139 -6.405 1.00 25.95 832 LEU C CA 1
ATOM 8994 C C . LEU C 3 798 ? 36.974 83.982 -5.379 1.00 38.26 832 LEU C C 1
ATOM 8995 O O . LEU C 3 798 ? 38.062 84.499 -5.674 1.00 27.37 832 LEU C O 1
ATOM 9000 N N . ILE C 3 799 ? 36.410 84.121 -4.175 1.00 23.17 833 ILE C N 1
ATOM 9001 C CA . ILE C 3 799 ? 37.076 84.852 -3.101 1.00 21.71 833 ILE C CA 1
ATOM 9002 C C . ILE C 3 799 ? 38.358 84.140 -2.681 1.00 23.66 833 ILE C C 1
ATOM 9003 O O . ILE C 3 799 ? 39.417 84.765 -2.558 1.00 35.54 833 ILE C O 1
ATOM 9008 N N . LEU C 3 800 ? 38.279 82.827 -2.441 1.00 21.65 834 LEU C N 1
ATOM 9009 C CA . LEU C 3 800 ? 39.465 82.060 -2.060 1.00 23.26 834 LEU C CA 1
ATOM 9010 C C . LEU C 3 800 ? 40.537 82.127 -3.139 1.00 37.46 834 LEU C C 1
ATOM 9011 O O . LEU C 3 800 ? 41.721 82.333 -2.845 1.00 30.24 834 LEU C O 1
ATOM 9016 N N . GLN C 3 801 ? 40.137 81.938 -4.401 1.00 25.88 835 GLN C N 1
ATOM 9017 C CA . GLN C 3 801 ? 41.087 81.996 -5.504 1.00 33.12 835 GLN C CA 1
ATOM 9018 C C . GLN C 3 801 ? 41.834 83.319 -5.541 1.00 32.40 835 GLN C C 1
ATOM 9019 O O . GLN C 3 801 ? 43.038 83.343 -5.824 1.00 34.08 835 GLN C O 1
ATOM 9025 N N . SER C 3 802 ? 41.155 84.426 -5.238 1.00 23.62 836 SER C N 1
ATOM 9026 C CA . SER C 3 802 ? 41.770 85.739 -5.381 1.00 22.52 836 SER C CA 1
ATOM 9027 C C . SER C 3 802 ? 42.548 86.197 -4.155 1.00 34.97 836 SER C C 1
ATOM 9028 O O . SER C 3 802 ? 43.431 87.051 -4.300 1.00 31.37 836 SER C O 1
ATOM 9031 N N . VAL C 3 803 ? 42.249 85.686 -2.957 1.00 27.41 837 VAL C N 1
ATOM 9032 C CA . VAL C 3 803 ? 42.878 86.217 -1.752 1.00 28.23 837 VAL C CA 1
ATOM 9033 C C . VAL C 3 803 ? 43.666 85.182 -0.965 1.00 23.72 837 VAL C C 1
ATOM 9034 O O . VAL C 3 803 ? 44.592 85.568 -0.236 1.00 29.02 837 VAL C O 1
ATOM 9038 N N . PHE C 3 804 ? 43.358 83.894 -1.071 1.00 21.15 838 PHE C N 1
ATOM 9039 C CA . PHE C 3 804 ? 43.960 82.906 -0.186 1.00 19.46 838 PHE C CA 1
ATOM 9040 C C . PHE C 3 804 ? 45.474 82.800 -0.328 1.00 28.41 838 PHE C C 1
ATOM 9041 O O . PHE C 3 804 ? 46.220 83.126 0.604 1.00 23.86 838 PHE C O 1
ATOM 9049 N N . GLU C 3 805 ? 45.936 82.308 -1.478 1.00 26.75 839 GLU C N 1
ATOM 9050 C CA . GLU C 3 805 ? 47.360 82.033 -1.623 1.00 22.68 839 GLU C CA 1
ATOM 9051 C C . GLU C 3 805 ? 48.187 83.310 -1.526 1.00 18.26 839 GLU C C 1
ATOM 9052 O O . GLU C 3 805 ? 49.283 83.310 -0.952 1.00 18.13 839 GLU C O 1
ATOM 9058 N N . CYS C 3 806 ? 47.686 84.411 -2.068 1.00 18.75 840 CYS C N 1
ATOM 9059 C CA . CYS C 3 806 ? 48.515 85.603 -2.060 1.00 21.00 840 CYS C CA 1
ATOM 9060 C C . CYS C 3 806 ? 48.591 86.212 -0.660 1.00 29.82 840 CYS C C 1
ATOM 9061 O O . CYS C 3 806 ? 49.655 86.690 -0.256 1.00 32.31 840 CYS C O 1
ATOM 9064 N N . THR C 3 807 ? 47.492 86.166 0.116 1.00 28.36 841 THR C N 1
ATOM 9065 C CA . THR C 3 807 ? 47.546 86.670 1.490 1.00 24.78 841 THR C CA 1
ATOM 9066 C C . THR C 3 807 ? 48.392 85.763 2.376 1.00 27.23 841 THR C C 1
ATOM 9067 O O . THR C 3 807 ? 49.178 86.246 3.202 1.00 29.26 841 THR C O 1
ATOM 9071 N N . LEU C 3 808 ? 48.256 84.448 2.208 1.00 22.20 842 LEU C N 1
ATOM 9072 C CA . LEU C 3 808 ? 49.060 83.514 2.989 1.00 24.60 842 LEU C CA 1
ATOM 9073 C C . LEU C 3 808 ? 50.559 83.776 2.814 1.00 33.97 842 LEU C C 1
ATOM 9074 O O . LEU C 3 808 ? 51.328 83.701 3.780 1.00 31.87 842 LEU C O 1
ATOM 9079 N N . ASP C 3 809 ? 50.994 84.097 1.594 1.00 26.39 843 ASP C N 1
ATOM 9080 C CA . ASP C 3 809 ? 52.408 84.365 1.378 1.00 26.74 843 ASP C CA 1
ATOM 9081 C C . ASP C 3 809 ? 52.863 85.657 2.046 1.00 31.22 843 ASP C C 1
ATOM 9082 O O . ASP C 3 809 ? 54.052 85.797 2.352 1.00 31.68 843 ASP C O 1
ATOM 9087 N N . MET C 3 810 ? 51.951 86.606 2.273 1.00 29.94 844 MET C N 1
ATOM 9088 C CA . MET C 3 810 ? 52.317 87.803 3.015 1.00 30.47 844 MET C CA 1
ATOM 9089 C C . MET C 3 810 ? 52.612 87.523 4.486 1.00 31.15 844 MET C C 1
ATOM 9090 O O . MET C 3 810 ? 53.358 88.291 5.102 1.00 34.09 844 MET C O 1
ATOM 9095 N N . ILE C 3 811 ? 52.067 86.450 5.063 1.00 24.03 845 ILE C N 1
ATOM 9096 C CA . ILE C 3 811 ? 52.039 86.295 6.513 1.00 26.22 845 ILE C CA 1
ATOM 9097 C C . ILE C 3 811 ? 52.707 85.020 7.001 1.00 27.53 845 ILE C C 1
ATOM 9098 O O . ILE C 3 811 ? 52.659 84.741 8.203 1.00 27.96 845 ILE C O 1
ATOM 9103 N N . ASN C 3 812 ? 53.311 84.219 6.119 1.00 30.20 846 ASN C N 1
ATOM 9104 C CA . ASN C 3 812 ? 53.844 82.919 6.518 1.00 29.53 846 ASN C CA 1
ATOM 9105 C C . ASN C 3 812 ? 55.371 82.902 6.591 1.00 34.85 846 ASN C C 1
ATOM 9106 O O . ASN C 3 812 ? 55.978 81.827 6.616 1.00 41.28 846 ASN C O 1
ATOM 9111 N N . LYS C 3 813 ? 56.006 84.068 6.635 1.00 30.08 847 LYS C N 1
ATOM 9112 C CA . LYS C 3 813 ? 57.446 84.132 6.851 1.00 38.13 847 LYS C CA 1
ATOM 9113 C C . LYS C 3 813 ? 57.810 84.507 8.281 1.00 42.64 847 LYS C C 1
ATOM 9114 O O . LYS C 3 813 ? 58.870 84.100 8.766 1.00 46.84 847 LYS C O 1
ATOM 9120 N N . ASP C 3 814 ? 56.945 85.243 8.973 1.00 38.44 848 ASP C N 1
ATOM 9121 C CA . ASP C 3 814 ? 57.147 85.595 10.373 1.00 40.57 848 ASP C CA 1
ATOM 9122 C C . ASP C 3 814 ? 55.780 85.839 11.004 1.00 41.40 848 ASP C C 1
ATOM 9123 O O . ASP C 3 814 ? 54.742 85.722 10.349 1.00 34.53 848 ASP C O 1
ATOM 9128 N N . PHE C 3 815 ? 55.789 86.196 12.288 1.00 35.04 849 PHE C N 1
ATOM 9129 C CA . PHE C 3 815 ? 54.573 86.517 13.023 1.00 38.97 849 PHE C CA 1
ATOM 9130 C C . PHE C 3 815 ? 54.323 88.021 13.129 1.00 40.25 849 PHE C C 1
ATOM 9131 O O . PHE C 3 815 ? 53.381 88.435 13.808 1.00 49.88 849 PHE C O 1
ATOM 9139 N N . THR C 3 816 ? 55.122 88.840 12.446 1.00 36.76 850 THR C N 1
ATOM 9140 C CA . THR C 3 816 ? 55.132 90.289 12.620 1.00 38.74 850 THR C CA 1
ATOM 9141 C C . THR C 3 816 ? 54.433 91.030 11.488 1.00 33.82 850 THR C C 1
ATOM 9142 O O . THR C 3 816 ? 53.507 91.808 11.730 1.00 34.70 850 THR C O 1
ATOM 9146 N N . GLU C 3 817 ? 54.872 90.815 10.250 1.00 35.93 851 GLU C N 1
ATOM 9147 C CA . GLU C 3 817 ? 54.466 91.668 9.146 1.00 30.96 851 GLU C CA 1
ATOM 9148 C C . GLU C 3 817 ? 52.982 91.505 8.846 1.00 29.13 851 GLU C C 1
ATOM 9149 O O . GLU C 3 817 ? 52.414 90.419 9.000 1.00 28.16 851 GLU C O 1
ATOM 9155 N N . TYR C 3 818 ? 52.349 92.615 8.446 1.00 25.05 852 TYR C N 1
ATOM 9156 C CA . TYR C 3 818 ? 50.960 92.668 8.003 1.00 31.74 852 TYR C CA 1
ATOM 9157 C C . TYR C 3 818 ? 49.993 92.197 9.085 1.00 36.53 852 TYR C C 1
ATOM 9158 O O . TYR C 3 818 ? 49.285 91.192 8.897 1.00 30.67 852 TYR C O 1
ATOM 9167 N N . PRO C 3 819 ? 49.907 92.927 10.207 1.00 41.41 853 PRO C N 1
ATOM 9168 C CA . PRO C 3 819 ? 49.074 92.456 11.328 1.00 22.56 853 PRO C CA 1
ATOM 9169 C C . PRO C 3 819 ? 47.599 92.403 10.997 1.00 27.40 853 PRO C C 1
ATOM 9170 O O . PRO C 3 819 ? 46.910 91.454 11.395 1.00 28.27 853 PRO C O 1
ATOM 9174 N N . GLU C 3 820 ? 47.087 93.415 10.296 1.00 24.49 854 GLU C N 1
ATOM 9175 C CA . GLU C 3 820 ? 45.671 93.430 9.954 1.00 27.97 854 GLU C CA 1
ATOM 9176 C C . GLU C 3 820 ? 45.332 92.293 9.000 1.00 26.05 854 GLU C C 1
ATOM 9177 O O . GLU C 3 820 ? 44.378 91.542 9.232 1.00 33.39 854 GLU C O 1
ATOM 9183 N N . HIS C 3 821 ? 46.108 92.155 7.921 1.00 31.08 855 HIS C N 1
ATOM 9184 C CA . HIS C 3 821 ? 45.906 91.067 6.964 1.00 29.59 855 HIS C CA 1
ATOM 9185 C C . HIS C 3 821 ? 45.872 89.716 7.669 1.00 24.89 855 HIS C C 1
ATOM 9186 O O . HIS C 3 821 ? 45.067 88.843 7.332 1.00 20.99 855 HIS C O 1
ATOM 9193 N N . ARG C 3 822 ? 46.723 89.545 8.679 1.00 27.26 856 ARG C N 1
ATOM 9194 C CA . ARG C 3 822 ? 46.765 88.307 9.449 1.00 29.53 856 ARG C CA 1
ATOM 9195 C C . ARG C 3 822 ? 45.429 88.032 10.139 1.00 32.15 856 ARG C C 1
ATOM 9196 O O . ARG C 3 822 ? 44.874 86.927 10.040 1.00 26.08 856 ARG C O 1
ATOM 9204 N N . VAL C 3 823 ? 44.899 89.029 10.854 1.00 23.37 857 VAL C N 1
ATOM 9205 C CA . VAL C 3 823 ? 43.691 88.811 11.641 1.00 25.89 857 VAL C CA 1
ATOM 9206 C C . VAL C 3 823 ? 42.499 88.604 10.722 1.00 22.03 857 VAL C C 1
ATOM 9207 O O . VAL C 3 823 ? 41.684 87.702 10.939 1.00 26.69 857 VAL C O 1
ATOM 9211 N N . GLU C 3 824 ? 42.381 89.435 9.678 1.00 20.80 858 GLU C N 1
ATOM 9212 C CA . GLU C 3 824 ? 41.256 89.330 8.752 1.00 21.31 858 GLU C CA 1
ATOM 9213 C C . GLU C 3 824 ? 41.318 88.048 7.934 1.00 26.61 858 GLU C C 1
ATOM 9214 O O . GLU C 3 824 ? 40.281 87.438 7.657 1.00 20.15 858 GLU C O 1
ATOM 9220 N N . PHE C 3 825 ? 42.525 87.643 7.518 1.00 22.50 859 PHE C N 1
ATOM 9221 C CA . PHE C 3 825 ? 42.704 86.385 6.801 1.00 24.73 859 PHE C CA 1
ATOM 9222 C C . PHE C 3 825 ? 42.043 85.229 7.544 1.00 21.67 859 PHE C C 1
ATOM 9223 O O . PHE C 3 825 ? 41.248 84.476 6.969 1.00 23.58 859 PHE C O 1
ATOM 9231 N N . TYR C 3 826 ? 42.347 85.076 8.835 1.00 25.82 860 TYR C N 1
ATOM 9232 C CA . TYR C 3 826 ? 41.809 83.921 9.547 1.00 24.70 860 TYR C CA 1
ATOM 9233 C C . TYR C 3 826 ? 40.344 84.109 9.925 1.00 21.60 860 TYR C C 1
ATOM 9234 O O . TYR C 3 826 ? 39.593 83.128 9.970 1.00 25.52 860 TYR C O 1
ATOM 9243 N N . LYS C 3 827 ? 39.911 85.347 10.159 1.00 21.25 861 LYS C N 1
ATOM 9244 C CA . LYS C 3 827 ? 38.477 85.607 10.261 1.00 26.38 861 LYS C CA 1
ATOM 9245 C C . LYS C 3 827 ? 37.745 85.155 8.999 1.00 19.05 861 LYS C C 1
ATOM 9246 O O . LYS C 3 827 ? 36.700 84.498 9.076 1.00 24.74 861 LYS C O 1
ATOM 9252 N N . LEU C 3 828 ? 38.289 85.484 7.825 1.00 21.49 862 LEU C N 1
ATOM 9253 C CA . LEU C 3 828 ? 37.661 85.080 6.571 1.00 24.25 862 LEU C CA 1
ATOM 9254 C C . LEU C 3 828 ? 37.660 83.560 6.404 1.00 24.05 862 LEU C C 1
ATOM 9255 O O . LEU C 3 828 ? 36.633 82.969 6.054 1.00 26.88 862 LEU C O 1
ATOM 9260 N N . LEU C 3 829 ? 38.801 82.902 6.640 1.00 15.95 863 LEU C N 1
ATOM 9261 C CA . LEU C 3 829 ? 38.821 81.447 6.503 1.00 21.57 863 LEU C CA 1
ATOM 9262 C C . LEU C 3 829 ? 37.874 80.791 7.492 1.00 23.95 863 LEU C C 1
ATOM 9263 O O . LEU C 3 829 ? 37.264 79.760 7.177 1.00 18.95 863 LEU C O 1
ATOM 9268 N N . LYS C 3 830 ? 37.735 81.373 8.687 1.00 28.84 864 LYS C N 1
ATOM 9269 C CA . LYS C 3 830 ? 36.824 80.811 9.680 1.00 24.36 864 LYS C CA 1
ATOM 9270 C C . LYS C 3 830 ? 35.385 80.814 9.175 1.00 25.45 864 LYS C C 1
ATOM 9271 O O . LYS C 3 830 ? 34.695 79.791 9.232 1.00 24.05 864 LYS C O 1
ATOM 9277 N N . VAL C 3 831 ? 34.919 81.952 8.656 1.00 24.21 865 VAL C N 1
ATOM 9278 C CA . VAL C 3 831 ? 33.535 82.008 8.199 1.00 22.08 865 VAL C CA 1
ATOM 9279 C C . VAL C 3 831 ? 33.342 81.149 6.957 1.00 31.18 865 VAL C C 1
ATOM 9280 O O . VAL C 3 831 ? 32.286 80.532 6.782 1.00 40.39 865 VAL C O 1
ATOM 9284 N N . ILE C 3 832 ? 34.342 81.074 6.081 1.00 27.80 866 ILE C N 1
ATOM 9285 C CA . ILE C 3 832 ? 34.193 80.218 4.912 1.00 27.16 866 ILE C CA 1
ATOM 9286 C C . ILE C 3 832 ? 34.117 78.759 5.343 1.00 30.90 866 ILE C C 1
ATOM 9287 O O . ILE C 3 832 ? 33.316 77.977 4.812 1.00 34.24 866 ILE C O 1
ATOM 9292 N N . ASN C 3 833 ? 34.912 78.381 6.344 1.00 23.10 867 ASN C N 1
ATOM 9293 C CA . ASN C 3 833 ? 34.834 77.024 6.866 1.00 35.15 867 ASN C CA 1
ATOM 9294 C C . ASN C 3 833 ? 33.487 76.750 7.531 1.00 36.36 867 ASN C C 1
ATOM 9295 O O . ASN C 3 833 ? 33.025 75.605 7.539 1.00 41.63 867 ASN C O 1
ATOM 9300 N N . GLU C 3 834 ? 32.842 77.777 8.084 1.00 33.29 868 GLU C N 1
ATOM 9301 C CA . GLU C 3 834 ? 31.556 77.575 8.743 1.00 36.53 868 GLU C CA 1
ATOM 9302 C C . GLU C 3 834 ? 30.410 77.489 7.739 1.00 43.62 868 GLU C C 1
ATOM 9303 O O . GLU C 3 834 ? 29.557 76.603 7.846 1.00 40.31 868 GLU C O 1
ATOM 9309 N N . LYS C 3 835 ? 30.393 78.374 6.739 1.00 41.87 869 LYS C N 1
ATOM 9310 C CA . LYS C 3 835 ? 29.201 78.600 5.936 1.00 31.60 869 LYS C CA 1
ATOM 9311 C C . LYS C 3 835 ? 29.287 78.116 4.496 1.00 35.64 869 LYS C C 1
ATOM 9312 O O . LYS C 3 835 ? 28.242 77.936 3.868 1.00 43.23 869 LYS C O 1
ATOM 9318 N N A SER C 3 836 ? 30.488 77.903 3.965 0.16 39.61 870 SER C N 1
ATOM 9319 N N B SER C 3 836 ? 30.483 77.923 3.942 0.84 39.68 870 SER C N 1
ATOM 9320 C CA A SER C 3 836 ? 30.663 77.435 2.598 0.16 35.31 870 SER C CA 1
ATOM 9321 C CA B SER C 3 836 ? 30.613 77.394 2.584 0.84 35.29 870 SER C CA 1
ATOM 9322 C C A SER C 3 836 ? 31.858 76.480 2.554 0.16 35.38 870 SER C C 1
ATOM 9323 C C B SER C 3 836 ? 31.807 76.440 2.499 0.84 35.48 870 SER C C 1
ATOM 9324 O O A SER C 3 836 ? 32.852 76.705 1.870 0.16 31.16 870 SER C O 1
ATOM 9325 O O B SER C 3 836 ? 32.737 76.617 1.715 0.84 30.02 870 SER C O 1
ATOM 9330 N N . PHE C 3 837 ? 31.754 75.385 3.314 1.00 37.75 871 PHE C N 1
ATOM 9331 C CA . PHE C 3 837 ? 32.849 74.427 3.388 1.00 33.81 871 PHE C CA 1
ATOM 9332 C C . PHE C 3 837 ? 33.137 73.778 2.037 1.00 41.04 871 PHE C C 1
ATOM 9333 O O . PHE C 3 837 ? 34.282 73.390 1.764 1.00 40.40 871 PHE C O 1
ATOM 9341 N N . ALA C 3 838 ? 32.126 73.684 1.167 1.00 36.12 872 ALA C N 1
ATOM 9342 C CA . ALA C 3 838 ? 32.322 73.074 -0.143 1.00 33.95 872 ALA C CA 1
ATOM 9343 C C . ALA C 3 838 ? 33.402 73.775 -0.952 1.00 35.03 872 ALA C C 1
ATOM 9344 O O . ALA C 3 838 ? 33.989 73.156 -1.845 1.00 44.67 872 ALA C O 1
ATOM 9346 N N . ALA C 3 839 ? 33.680 75.048 -0.660 1.00 34.73 873 ALA C N 1
ATOM 9347 C CA . ALA C 3 839 ? 34.713 75.766 -1.400 1.00 35.99 873 ALA C CA 1
ATOM 9348 C C . ALA C 3 839 ? 36.095 75.169 -1.163 1.00 41.79 873 ALA C C 1
ATOM 9349 O O . ALA C 3 839 ? 36.927 75.161 -2.078 1.00 41.63 873 ALA C O 1
ATOM 9351 N N . PHE C 3 840 ? 36.355 74.660 0.051 1.00 24.83 874 PHE C N 1
ATOM 9352 C CA . PHE C 3 840 ? 37.635 74.017 0.332 1.00 39.21 874 PHE C CA 1
ATOM 9353 C C . PHE C 3 840 ? 37.719 72.641 -0.313 1.00 37.55 874 PHE C C 1
ATOM 9354 O O . PHE C 3 840 ? 38.818 72.183 -0.645 1.00 38.23 874 PHE C O 1
ATOM 9362 N N . LEU C 3 841 ? 36.577 71.967 -0.491 1.00 40.23 875 LEU C N 1
ATOM 9363 C CA . LEU C 3 841 ? 36.567 70.699 -1.212 1.00 39.08 875 LEU C CA 1
ATOM 9364 C C . LEU C 3 841 ? 36.933 70.886 -2.677 1.00 40.60 875 LEU C C 1
ATOM 9365 O O . LEU C 3 841 ? 37.529 69.989 -3.282 1.00 46.15 875 LEU C O 1
ATOM 9370 N N . GLU C 3 842 ? 36.612 72.044 -3.255 1.00 42.71 876 GLU C N 1
ATOM 9371 C CA . GLU C 3 842 ? 36.956 72.326 -4.644 1.00 46.30 876 GLU C CA 1
ATOM 9372 C C . GLU C 3 842 ? 38.392 72.803 -4.826 1.00 54.30 876 GLU C C 1
ATOM 9373 O O . GLU C 3 842 ? 38.832 72.951 -5.972 1.00 63.86 876 GLU C O 1
ATOM 9379 N N . LEU C 3 843 ? 39.124 73.073 -3.749 1.00 44.24 877 LEU C N 1
ATOM 9380 C CA . LEU C 3 843 ? 40.517 73.467 -3.897 1.00 46.40 877 LEU C CA 1
ATOM 9381 C C . LEU C 3 843 ? 41.335 72.317 -4.484 1.00 47.22 877 LEU C C 1
ATOM 9382 O O . LEU C 3 843 ? 41.055 71.145 -4.218 1.00 38.47 877 LEU C O 1
ATOM 9387 N N . PRO C 3 844 ? 42.348 72.628 -5.291 1.00 41.37 878 PRO C N 1
ATOM 9388 C CA . PRO C 3 844 ? 43.282 71.593 -5.717 1.00 45.89 878 PRO C CA 1
ATOM 9389 C C . PRO C 3 844 ? 44.015 71.009 -4.519 1.00 51.69 878 PRO C C 1
ATOM 9390 O O . PRO C 3 844 ? 44.239 71.704 -3.513 1.00 55.74 878 PRO C O 1
ATOM 9394 N N . PRO C 3 845 ? 44.425 69.739 -4.600 1.00 48.71 879 PRO C N 1
ATOM 9395 C CA . PRO C 3 845 ? 45.088 69.115 -3.440 1.00 54.11 879 PRO C CA 1
ATOM 9396 C C . PRO C 3 845 ? 46.287 69.891 -2.927 1.00 46.13 879 PRO C C 1
ATOM 9397 O O . PRO C 3 845 ? 46.571 69.845 -1.724 1.00 49.55 879 PRO C O 1
ATOM 9401 N N . ALA C 3 846 ? 47.004 70.604 -3.797 1.00 37.44 880 ALA C N 1
ATOM 9402 C CA . ALA C 3 846 ? 48.104 71.431 -3.316 1.00 45.98 880 ALA C CA 1
ATOM 9403 C C . ALA C 3 846 ? 47.580 72.616 -2.518 1.00 39.49 880 ALA C C 1
ATOM 9404 O O . ALA C 3 846 ? 48.177 73.002 -1.506 1.00 37.92 880 ALA C O 1
ATOM 9406 N N . ALA C 3 847 ? 46.461 73.199 -2.953 1.00 33.24 881 ALA C N 1
ATOM 9407 C CA . ALA C 3 847 ? 45.904 74.347 -2.246 1.00 36.43 881 ALA C CA 1
ATOM 9408 C C . ALA C 3 847 ? 45.276 73.925 -0.921 1.00 40.43 881 ALA C C 1
ATOM 9409 O O . ALA C 3 847 ? 45.356 74.658 0.073 1.00 35.54 881 ALA C O 1
ATOM 9411 N N . PHE C 3 848 ? 44.657 72.743 -0.882 1.00 30.48 882 PHE C N 1
ATOM 9412 C CA . PHE C 3 848 ? 44.140 72.246 0.383 1.00 34.80 882 PHE C CA 1
ATOM 9413 C C . PHE C 3 848 ? 45.261 71.982 1.374 1.00 32.35 882 PHE C C 1
ATOM 9414 O O . PHE C 3 848 ? 45.051 72.089 2.585 1.00 37.90 882 PHE C O 1
ATOM 9422 N N . LYS C 3 849 ? 46.453 71.647 0.884 1.00 37.71 883 LYS C N 1
ATOM 9423 C CA . LYS C 3 849 ? 47.574 71.424 1.787 1.00 37.22 883 LYS C CA 1
ATOM 9424 C C . LYS C 3 849 ? 48.060 72.735 2.385 1.00 27.57 883 LYS C C 1
ATOM 9425 O O . LYS C 3 849 ? 48.483 72.771 3.545 1.00 36.48 883 LYS C O 1
ATOM 9431 N N . LEU C 3 850 ? 48.008 73.825 1.618 1.00 28.17 884 LEU C N 1
ATOM 9432 C CA . LEU C 3 850 ? 48.353 75.119 2.201 1.00 35.72 884 LEU C CA 1
ATOM 9433 C C . LEU C 3 850 ? 47.313 75.552 3.225 1.00 36.46 884 LEU C C 1
ATOM 9434 O O . LEU C 3 850 ? 47.659 76.176 4.236 1.00 31.60 884 LEU C O 1
ATOM 9439 N N . PHE C 3 851 ? 46.044 75.218 2.982 1.00 24.69 885 PHE C N 1
ATOM 9440 C CA . PHE C 3 851 ? 44.996 75.491 3.957 1.00 31.75 885 PHE C CA 1
ATOM 9441 C C . PHE C 3 851 ? 45.322 74.833 5.293 1.00 37.44 885 PHE C C 1
ATOM 9442 O O . PHE C 3 851 ? 45.276 75.482 6.343 1.00 30.06 885 PHE C O 1
ATOM 9450 N N . VAL C 3 852 ? 45.685 73.546 5.269 1.00 32.26 886 VAL C N 1
ATOM 9451 C CA . VAL C 3 852 ? 46.058 72.862 6.504 1.00 23.04 886 VAL C CA 1
ATOM 9452 C C . VAL C 3 852 ? 47.296 73.504 7.117 1.00 35.56 886 VAL C C 1
ATOM 9453 O O . VAL C 3 852 ? 47.357 73.737 8.331 1.00 29.51 886 VAL C O 1
ATOM 9457 N N . ASP C 3 853 ? 48.298 73.809 6.288 1.00 24.75 887 ASP C N 1
ATOM 9458 C CA . ASP C 3 853 ? 49.486 74.493 6.786 1.00 21.61 887 ASP C CA 1
ATOM 9459 C C . ASP C 3 853 ? 49.125 75.819 7.433 1.00 31.56 887 ASP C C 1
ATOM 9460 O O . ASP C 3 853 ? 49.667 76.174 8.484 1.00 27.11 887 ASP C O 1
ATOM 9465 N N . ALA C 3 854 ? 48.213 76.568 6.810 1.00 34.45 888 ALA C N 1
ATOM 9466 C CA . ALA C 3 854 ? 47.865 77.889 7.312 1.00 27.39 888 ALA C CA 1
ATOM 9467 C C . ALA C 3 854 ? 47.186 77.798 8.672 1.00 35.23 888 ALA C C 1
ATOM 9468 O O . ALA C 3 854 ? 47.426 78.642 9.547 1.00 19.89 888 ALA C O 1
ATOM 9470 N N . ILE C 3 855 ? 46.354 76.769 8.871 1.00 24.62 889 ILE C N 1
ATOM 9471 C CA . ILE C 3 855 ? 45.675 76.583 10.154 1.00 27.19 889 ILE C CA 1
ATOM 9472 C C . ILE C 3 855 ? 46.695 76.334 11.261 1.00 38.41 889 ILE C C 1
ATOM 9473 O O . ILE C 3 855 ? 46.696 77.014 12.296 1.00 28.69 889 ILE C O 1
ATOM 9478 N N . CYS C 3 856 ? 47.581 75.354 11.056 1.00 26.66 890 CYS C N 1
ATOM 9479 C CA . CYS C 3 856 ? 48.649 75.099 12.020 1.00 30.49 890 CYS C CA 1
ATOM 9480 C C . CYS C 3 856 ? 49.532 76.327 12.208 1.00 30.21 890 CYS C C 1
ATOM 9481 O O . CYS C 3 856 ? 49.957 76.631 13.327 1.00 25.43 890 CYS C O 1
ATOM 9484 N N . TRP C 3 857 ? 49.812 77.052 11.125 1.00 23.36 891 TRP C N 1
ATOM 9485 C CA . TRP C 3 857 ? 50.528 78.317 11.251 1.00 29.75 891 TRP C CA 1
ATOM 9486 C C . TRP C 3 857 ? 49.840 79.246 12.253 1.00 27.00 891 TRP C C 1
ATOM 9487 O O . TRP C 3 857 ? 50.504 79.880 13.081 1.00 24.75 891 TRP C O 1
ATOM 9498 N N . ALA C 3 858 ? 48.506 79.311 12.222 1.00 20.83 892 ALA C N 1
ATOM 9499 C CA . ALA C 3 858 ? 47.805 80.130 13.209 1.00 29.45 892 ALA C CA 1
ATOM 9500 C C . ALA C 3 858 ? 47.965 79.595 14.641 1.00 29.05 892 ALA C C 1
ATOM 9501 O O . ALA C 3 858 ? 48.000 80.400 15.577 1.00 30.83 892 ALA C O 1
ATOM 9503 N N . PHE C 3 859 ? 48.103 78.268 14.840 1.00 24.46 893 PHE C N 1
ATOM 9504 C CA . PHE C 3 859 ? 48.354 77.742 16.192 1.00 35.01 893 PHE C CA 1
ATOM 9505 C C . PHE C 3 859 ? 49.572 78.393 16.824 1.00 29.18 893 PHE C C 1
ATOM 9506 O O . PHE C 3 859 ? 49.608 78.610 18.040 1.00 36.41 893 PHE C O 1
ATOM 9514 N N . LYS C 3 860 ? 50.612 78.631 16.032 1.00 26.63 894 LYS C N 1
ATOM 9515 C CA . LYS C 3 860 ? 51.884 79.067 16.591 1.00 32.74 894 LYS C CA 1
ATOM 9516 C C . LYS C 3 860 ? 51.919 80.553 16.920 1.00 26.93 894 LYS C C 1
ATOM 9517 O O . LYS C 3 860 ? 52.929 81.028 17.444 1.00 37.40 894 LYS C O 1
ATOM 9523 N N . HIS C 3 861 ? 50.861 81.300 16.630 1.00 34.96 895 HIS C N 1
ATOM 9524 C CA . HIS C 3 861 ? 50.860 82.719 16.932 1.00 38.09 895 HIS C CA 1
ATOM 9525 C C . HIS C 3 861 ? 50.615 82.941 18.418 1.00 45.79 895 HIS C C 1
ATOM 9526 O O . HIS C 3 861 ? 49.766 82.279 19.023 1.00 46.20 895 HIS C O 1
ATOM 9533 N N . ASN C 3 862 ? 51.373 83.866 19.008 1.00 54.77 896 ASN C N 1
ATOM 9534 C CA . ASN C 3 862 ? 51.056 84.343 20.345 1.00 52.12 896 ASN C CA 1
ATOM 9535 C C . ASN C 3 862 ? 50.012 85.445 20.305 1.00 47.45 896 ASN C C 1
ATOM 9536 O O . ASN C 3 862 ? 49.406 85.753 21.336 1.00 58.98 896 ASN C O 1
ATOM 9541 N N . ASN C 3 863 ? 49.801 86.042 19.137 1.00 50.79 897 ASN C N 1
ATOM 9542 C CA . ASN C 3 863 ? 48.658 86.911 18.909 1.00 49.25 897 ASN C CA 1
ATOM 9543 C C . ASN C 3 863 ? 47.378 86.148 19.214 1.00 50.56 897 ASN C C 1
ATOM 9544 O O . ASN C 3 863 ? 47.072 85.149 18.555 1.00 48.73 897 ASN C O 1
ATOM 9549 N N . ARG C 3 864 ? 46.638 86.612 20.224 1.00 54.17 898 ARG C N 1
ATOM 9550 C CA . ARG C 3 864 ? 45.421 85.915 20.624 1.00 50.67 898 ARG C CA 1
ATOM 9551 C C . ARG C 3 864 ? 44.361 85.960 19.527 1.00 51.20 898 ARG C C 1
ATOM 9552 O O . ARG C 3 864 ? 43.563 85.023 19.393 1.00 54.08 898 ARG C O 1
ATOM 9560 N N . ASP C 3 865 ? 44.344 87.023 18.725 1.00 44.76 899 ASP C N 1
ATOM 9561 C CA . ASP C 3 865 ? 43.332 87.138 17.683 1.00 53.32 899 ASP C CA 1
ATOM 9562 C C . ASP C 3 865 ? 43.566 86.168 16.534 1.00 44.77 899 ASP C C 1
ATOM 9563 O O . ASP C 3 865 ? 42.607 85.808 15.846 1.00 49.77 899 ASP C O 1
ATOM 9568 N N . VAL C 3 866 ? 44.796 85.706 16.331 1.00 29.84 900 VAL C N 1
ATOM 9569 C CA . VAL C 3 866 ? 45.056 84.684 15.325 1.00 29.58 900 VAL C CA 1
ATOM 9570 C C . VAL C 3 866 ? 44.906 83.287 15.909 1.00 26.18 900 VAL C C 1
ATOM 9571 O O . VAL C 3 866 ? 44.314 82.410 15.284 1.00 26.29 900 VAL C O 1
ATOM 9575 N N . GLU C 3 867 ? 45.429 83.075 17.115 1.00 21.80 901 GLU C N 1
ATOM 9576 C CA . GLU C 3 867 ? 45.544 81.728 17.662 1.00 35.04 901 GLU C CA 1
ATOM 9577 C C . GLU C 3 867 ? 44.176 81.115 17.952 1.00 33.71 901 GLU C C 1
ATOM 9578 O O . GLU C 3 867 ? 43.941 79.934 17.659 1.00 29.40 901 GLU C O 1
ATOM 9584 N N . VAL C 3 868 ? 43.261 81.902 18.517 1.00 27.05 902 VAL C N 1
ATOM 9585 C CA . VAL C 3 868 ? 41.939 81.383 18.855 1.00 32.12 902 VAL C CA 1
ATOM 9586 C C . VAL C 3 868 ? 41.167 81.020 17.593 1.00 24.43 902 VAL C C 1
ATOM 9587 O O . VAL C 3 868 ? 40.506 79.976 17.532 1.00 31.30 902 VAL C O 1
ATOM 9591 N N . ASN C 3 869 ? 41.261 81.857 16.555 1.00 25.09 903 ASN C N 1
ATOM 9592 C CA . ASN C 3 869 ? 40.633 81.524 15.278 1.00 27.69 903 ASN C CA 1
ATOM 9593 C C . ASN C 3 869 ? 41.275 80.293 14.650 1.00 26.87 903 ASN C C 1
ATOM 9594 O O . ASN C 3 869 ? 40.572 79.424 14.122 1.00 22.33 903 ASN C O 1
ATOM 9599 N N . GLY C 3 870 ? 42.607 80.196 14.705 1.00 27.11 904 GLY C N 1
ATOM 9600 C CA . GLY C 3 870 ? 43.280 79.021 14.172 1.00 25.64 904 GLY C CA 1
ATOM 9601 C C . GLY C 3 870 ? 42.810 77.727 14.811 1.00 25.87 904 GLY C C 1
ATOM 9602 O O . GLY C 3 870 ? 42.569 76.733 14.121 1.00 23.84 904 GLY C O 1
ATOM 9603 N N . LEU C 3 871 ? 42.668 77.721 16.137 1.00 23.89 905 LEU C N 1
ATOM 9604 C CA . LEU C 3 871 ? 42.194 76.520 16.812 1.00 22.73 905 LEU C CA 1
ATOM 9605 C C . LEU C 3 871 ? 40.726 76.254 16.495 1.00 28.07 905 LEU C C 1
ATOM 9606 O O . LEU C 3 871 ? 40.327 75.103 16.291 1.00 22.97 905 LEU C O 1
ATOM 9611 N N . GLN C 3 872 ? 39.909 77.304 16.422 1.00 21.40 906 GLN C N 1
ATOM 9612 C CA . GLN C 3 872 ? 38.505 77.088 16.095 1.00 21.62 906 GLN C CA 1
ATOM 9613 C C . GLN C 3 872 ? 38.347 76.527 14.686 1.00 22.40 906 GLN C C 1
ATOM 9614 O O . GLN C 3 872 ? 37.543 75.617 14.466 1.00 33.57 906 GLN C O 1
ATOM 9620 N N . ILE C 3 873 ? 39.106 77.052 13.719 1.00 25.65 907 ILE C N 1
ATOM 9621 C CA . ILE C 3 873 ? 39.038 76.528 12.356 1.00 23.44 907 ILE C CA 1
ATOM 9622 C C . ILE C 3 873 ? 39.415 75.057 12.341 1.00 26.07 907 ILE C C 1
ATOM 9623 O O . ILE C 3 873 ? 38.784 74.245 11.654 1.00 32.51 907 ILE C O 1
ATOM 9628 N N . ALA C 3 874 ? 40.455 74.692 13.092 1.00 21.40 908 ALA C N 1
ATOM 9629 C CA . ALA C 3 874 ? 40.864 73.297 13.142 1.00 22.76 908 ALA C CA 1
ATOM 9630 C C . ALA C 3 874 ? 39.727 72.434 13.655 1.00 27.03 908 ALA C C 1
ATOM 9631 O O . ALA C 3 874 ? 39.361 71.433 13.028 1.00 24.59 908 ALA C O 1
ATOM 9633 N N . LEU C 3 875 ? 39.135 72.829 14.787 1.00 32.86 909 LEU C N 1
ATOM 9634 C CA . LEU C 3 875 ? 38.041 72.058 15.367 1.00 31.42 909 LEU C CA 1
ATOM 9635 C C . LEU C 3 875 ? 36.858 71.982 14.409 1.00 33.90 909 LEU C C 1
ATOM 9636 O O . LEU C 3 875 ? 36.294 70.902 14.192 1.00 32.31 909 LEU C O 1
ATOM 9641 N N . ASP C 3 876 ? 36.490 73.115 13.801 1.00 23.07 910 ASP C N 1
ATOM 9642 C CA . ASP C 3 876 ? 35.370 73.127 12.866 1.00 26.14 910 ASP C CA 1
ATOM 9643 C C . ASP C 3 876 ? 35.677 72.327 11.604 1.00 35.73 910 ASP C C 1
ATOM 9644 O O . ASP C 3 876 ? 34.763 71.756 11.000 1.00 30.54 910 ASP C O 1
ATOM 9649 N N . LEU C 3 877 ? 36.944 72.286 11.179 1.00 32.97 911 LEU C N 1
ATOM 9650 C CA . LEU C 3 877 ? 37.291 71.525 9.982 1.00 29.61 911 LEU C CA 1
ATOM 9651 C C . LEU C 3 877 ? 37.203 70.028 10.247 1.00 33.68 911 LEU C C 1
ATOM 9652 O O . LEU C 3 877 ? 36.703 69.266 9.410 1.00 35.58 911 LEU C O 1
ATOM 9657 N N . VAL C 3 878 ? 37.689 69.590 11.407 1.00 25.00 912 VAL C N 1
ATOM 9658 C CA . VAL C 3 878 ? 37.557 68.190 11.787 1.00 28.28 912 VAL C CA 1
ATOM 9659 C C . VAL C 3 878 ? 36.084 67.786 11.792 1.00 35.87 912 VAL C C 1
ATOM 9660 O O . VAL C 3 878 ? 35.710 66.730 11.269 1.00 43.09 912 VAL C O 1
ATOM 9664 N N . LYS C 3 879 ? 35.218 68.652 12.319 1.00 37.38 913 LYS C N 1
ATOM 9665 C CA . LYS C 3 879 ? 33.788 68.361 12.333 1.00 36.70 913 LYS C CA 1
ATOM 9666 C C . LYS C 3 879 ? 33.206 68.325 10.924 1.00 42.47 913 LYS C C 1
ATOM 9667 O O . LYS C 3 879 ? 32.370 67.467 10.619 1.00 42.04 913 LYS C O 1
ATOM 9673 N N . ASN C 3 880 ? 33.653 69.227 10.044 1.00 41.14 914 ASN C N 1
ATOM 9674 C CA . ASN C 3 880 ? 33.191 69.198 8.658 1.00 29.22 914 ASN C CA 1
ATOM 9675 C C . ASN C 3 880 ? 33.573 67.888 7.978 1.00 32.92 914 ASN C C 1
ATOM 9676 O O . ASN C 3 880 ? 32.797 67.340 7.187 1.00 41.53 914 ASN C O 1
ATOM 9681 N N . ILE C 3 881 ? 34.766 67.369 8.274 1.00 47.90 915 ILE C N 1
ATOM 9682 C CA . ILE C 3 881 ? 35.200 66.112 7.672 1.00 43.34 915 ILE C CA 1
ATOM 9683 C C . ILE C 3 881 ? 34.427 64.939 8.264 1.00 41.34 915 ILE C C 1
ATOM 9684 O O . ILE C 3 881 ? 34.024 64.017 7.546 1.00 43.46 915 ILE C O 1
ATOM 9689 N N . GLU C 3 882 ? 34.210 64.957 9.581 1.00 38.00 916 GLU C N 1
ATOM 9690 C CA . GLU C 3 882 ? 33.439 63.900 10.226 1.00 39.74 916 GLU C CA 1
ATOM 9691 C C . GLU C 3 882 ? 32.038 63.798 9.635 1.00 57.81 916 GLU C C 1
ATOM 9692 O O . GLU C 3 882 ? 31.561 62.695 9.337 1.00 57.22 916 GLU C O 1
ATOM 9698 N N . ARG C 3 883 ? 31.372 64.940 9.431 1.00 47.17 917 ARG C N 1
ATOM 9699 C CA . ARG C 3 883 ? 30.004 64.920 8.924 1.00 60.34 917 ARG C CA 1
ATOM 9700 C C . ARG C 3 883 ? 29.906 64.352 7.515 1.00 48.97 917 ARG C C 1
ATOM 9701 O O . ARG C 3 883 ? 28.809 63.976 7.091 1.00 60.95 917 ARG C O 1
ATOM 9709 N N . MET C 3 884 ? 31.019 64.268 6.787 1.00 38.34 918 MET C N 1
ATOM 9710 C CA . MET C 3 884 ? 30.963 63.741 5.433 1.00 38.90 918 MET C CA 1
ATOM 9711 C C . MET C 3 884 ? 30.774 62.233 5.402 1.00 39.09 918 MET C C 1
ATOM 9712 O O . MET C 3 884 ? 30.455 61.686 4.342 1.00 53.43 918 MET C O 1
ATOM 9717 N N . GLY C 3 885 ? 30.965 61.552 6.526 1.00 46.26 919 GLY C N 1
ATOM 9718 C CA . GLY C 3 885 ? 30.809 60.113 6.562 1.00 41.23 919 GLY C CA 1
ATOM 9719 C C . GLY C 3 885 ? 32.029 59.390 6.019 1.00 52.66 919 GLY C C 1
ATOM 9720 O O . GLY C 3 885 ? 33.143 59.922 5.974 1.00 59.49 919 GLY C O 1
ATOM 9721 N N . ASN C 3 886 ? 31.800 58.150 5.585 1.00 52.00 920 ASN C N 1
ATOM 9722 C CA . ASN C 3 886 ? 32.868 57.294 5.071 1.00 42.44 920 ASN C CA 1
ATOM 9723 C C . ASN C 3 886 ? 32.947 57.446 3.553 1.00 51.10 920 ASN C C 1
ATOM 9724 O O . ASN C 3 886 ? 32.458 56.617 2.784 1.00 70.14 920 ASN C O 1
ATOM 9729 N N . VAL C 3 887 ? 33.604 58.519 3.123 1.00 48.84 921 VAL C N 1
ATOM 9730 C CA . VAL C 3 887 ? 33.781 58.809 1.700 1.00 43.12 921 VAL C CA 1
ATOM 9731 C C . VAL C 3 887 ? 35.257 59.091 1.444 1.00 47.34 921 VAL C C 1
ATOM 9732 O O . VAL C 3 887 ? 36.008 59.429 2.372 1.00 55.81 921 VAL C O 1
ATOM 9736 N N . PRO C 3 888 ? 35.701 58.966 0.186 1.00 54.25 922 PRO C N 1
ATOM 9737 C CA . PRO C 3 888 ? 37.144 59.084 -0.111 1.00 48.56 922 PRO C CA 1
ATOM 9738 C C . PRO C 3 888 ? 37.817 60.360 0.376 1.00 48.53 922 PRO C C 1
ATOM 9739 O O . PRO C 3 888 ? 38.994 60.311 0.764 1.00 48.54 922 PRO C O 1
ATOM 9743 N N . PHE C 3 889 ? 37.129 61.503 0.348 1.00 45.05 923 PHE C N 1
ATOM 9744 C CA . PHE C 3 889 ? 37.762 62.738 0.802 1.00 46.00 923 PHE C CA 1
ATOM 9745 C C . PHE C 3 889 ? 38.008 62.711 2.308 1.00 37.49 923 PHE C C 1
ATOM 9746 O O . PHE C 3 889 ? 39.081 63.112 2.769 1.00 38.73 923 PHE C O 1
ATOM 9754 N N . ALA C 3 890 ? 37.031 62.240 3.089 1.00 35.74 924 ALA C N 1
ATOM 9755 C CA . ALA C 3 890 ? 37.237 62.113 4.530 1.00 42.33 924 ALA C CA 1
ATOM 9756 C C . ALA C 3 890 ? 38.316 61.086 4.844 1.00 54.80 924 ALA C C 1
ATOM 9757 O O . ALA C 3 890 ? 39.091 61.258 5.792 1.00 56.37 924 ALA C O 1
ATOM 9759 N N . ASN C 3 891 ? 38.375 60.009 4.061 1.00 54.57 925 ASN C N 1
ATOM 9760 C CA . ASN C 3 891 ? 39.392 58.988 4.285 1.00 53.85 925 ASN C CA 1
ATOM 9761 C C . ASN C 3 891 ? 40.780 59.525 3.968 1.00 51.19 925 ASN C C 1
ATOM 9762 O O . ASN C 3 891 ? 41.725 59.333 4.743 1.00 51.38 925 ASN C O 1
ATOM 9767 N N . GLU C 3 892 ? 40.923 60.198 2.825 1.00 39.63 926 GLU C N 1
ATOM 9768 C CA . GLU C 3 892 ? 42.204 60.802 2.485 1.00 42.34 926 GLU C CA 1
ATOM 9769 C C . GLU C 3 892 ? 42.595 61.881 3.486 1.00 46.09 926 GLU C C 1
ATOM 9770 O O . GLU C 3 892 ? 43.786 62.074 3.754 1.00 42.49 926 GLU C O 1
ATOM 9776 N N . PHE C 3 893 ? 41.614 62.596 4.046 1.00 47.30 927 PHE C N 1
ATOM 9777 C CA . PHE C 3 893 ? 41.942 63.685 4.960 1.00 45.07 927 PHE C CA 1
ATOM 9778 C C . PHE C 3 893 ? 42.618 63.153 6.212 1.00 35.86 927 PHE C C 1
ATOM 9779 O O . PHE C 3 893 ? 43.616 63.717 6.676 1.00 32.93 927 PHE C O 1
ATOM 9787 N N . HIS C 3 894 ? 42.096 62.060 6.766 1.00 28.86 928 HIS C N 1
ATOM 9788 C CA . HIS C 3 894 ? 42.715 61.475 7.946 1.00 29.21 928 HIS C CA 1
ATOM 9789 C C . HIS C 3 894 ? 44.079 60.882 7.616 1.00 41.96 928 HIS C C 1
ATOM 9790 O O . HIS C 3 894 ? 45.031 61.036 8.387 1.00 42.78 928 HIS C O 1
ATOM 9797 N N . LYS C 3 895 ? 44.201 60.219 6.465 1.00 46.15 929 LYS C N 1
ATOM 9798 C CA . LYS C 3 895 ? 45.487 59.640 6.098 1.00 39.00 929 LYS C CA 1
ATOM 9799 C C . LYS C 3 895 ? 46.543 60.718 5.901 1.00 41.81 929 LYS C C 1
ATOM 9800 O O . LYS C 3 895 ? 47.730 60.478 6.142 1.00 46.32 929 LYS C O 1
ATOM 9806 N N . ASN C 3 896 ? 46.140 61.908 5.477 1.00 38.20 930 ASN C N 1
ATOM 9807 C CA . ASN C 3 896 ? 47.133 62.933 5.190 1.00 36.19 930 ASN C CA 1
ATOM 9808 C C . ASN C 3 896 ? 47.395 63.855 6.373 1.00 39.73 930 ASN C C 1
ATOM 9809 O O . ASN C 3 896 ? 48.529 64.305 6.568 1.00 32.28 930 ASN C O 1
ATOM 9814 N N . TYR C 3 897 ? 46.376 64.151 7.171 1.00 27.24 931 TYR C N 1
ATOM 9815 C CA . TYR C 3 897 ? 46.465 65.284 8.072 1.00 34.58 931 TYR C CA 1
ATOM 9816 C C . TYR C 3 897 ? 46.047 65.000 9.506 1.00 30.35 931 TYR C C 1
ATOM 9817 O O . TYR C 3 897 ? 46.175 65.896 10.349 1.00 35.31 931 TYR C O 1
ATOM 9826 N N . PHE C 3 898 ? 45.566 63.797 9.820 1.00 25.07 932 PHE C N 1
ATOM 9827 C CA . PHE C 3 898 ? 45.171 63.522 11.199 1.00 29.93 932 PHE C CA 1
ATOM 9828 C C . PHE C 3 898 ? 46.355 63.652 12.154 1.00 31.37 932 PHE C C 1
ATOM 9829 O O . PHE C 3 898 ? 46.271 64.350 13.170 1.00 29.96 932 PHE C O 1
ATOM 9837 N N . PHE C 3 899 ? 47.465 62.972 11.860 1.00 31.36 933 PHE C N 1
ATOM 9838 C CA . PHE C 3 899 ? 48.578 62.998 12.807 1.00 34.55 933 PHE C CA 1
ATOM 9839 C C . PHE C 3 899 ? 49.305 64.331 12.773 1.00 30.96 933 PHE C C 1
ATOM 9840 O O . PHE C 3 899 ? 49.893 64.744 13.778 1.00 28.43 933 PHE C O 1
ATOM 9848 N N . ILE C 3 900 ? 49.269 65.016 11.634 1.00 28.13 934 ILE C N 1
ATOM 9849 C CA . ILE C 3 900 ? 49.744 66.391 11.586 1.00 18.66 934 ILE C CA 1
ATOM 9850 C C . ILE C 3 900 ? 48.993 67.257 12.600 1.00 28.79 934 ILE C C 1
ATOM 9851 O O . ILE C 3 900 ? 49.605 68.041 13.337 1.00 24.58 934 ILE C O 1
ATOM 9856 N N . PHE C 3 901 ? 47.659 67.110 12.680 1.00 22.97 935 PHE C N 1
ATOM 9857 C CA . PHE C 3 901 ? 46.898 67.929 13.625 1.00 22.82 935 PHE C CA 1
ATOM 9858 C C . PHE C 3 901 ? 47.125 67.485 15.064 1.00 25.51 935 PHE C C 1
ATOM 9859 O O . PHE C 3 901 ? 47.154 68.328 15.969 1.00 25.98 935 PHE C O 1
ATOM 9867 N N . VAL C 3 902 ? 47.292 66.182 15.299 1.00 22.91 936 VAL C N 1
ATOM 9868 C CA . VAL C 3 902 ? 47.612 65.700 16.642 1.00 29.44 936 VAL C CA 1
ATOM 9869 C C . VAL C 3 902 ? 49.005 66.165 17.065 1.00 32.12 936 VAL C C 1
ATOM 9870 O O . VAL C 3 902 ? 49.227 66.542 18.224 1.00 32.15 936 VAL C O 1
ATOM 9874 N N . SER C 3 903 ? 49.963 66.144 16.135 1.00 27.76 937 SER C N 1
ATOM 9875 C CA . SER C 3 903 ? 51.331 66.542 16.454 1.00 29.95 937 SER C CA 1
ATOM 9876 C C . SER C 3 903 ? 51.430 68.040 16.684 1.00 24.98 937 SER C C 1
ATOM 9877 O O . SER C 3 903 ? 52.118 68.490 17.606 1.00 26.70 937 SER C O 1
ATOM 9880 N N . GLU C 3 904 ? 50.792 68.833 15.819 1.00 23.69 938 GLU C N 1
ATOM 9881 C CA . GLU C 3 904 ? 50.934 70.281 15.929 1.00 26.83 938 GLU C CA 1
ATOM 9882 C C . GLU C 3 904 ? 50.215 70.799 17.164 1.00 24.73 938 GLU C C 1
ATOM 9883 O O . GLU C 3 904 ? 50.677 71.753 17.802 1.00 30.08 938 GLU C O 1
ATOM 9889 N N . THR C 3 905 ? 49.090 70.175 17.522 1.00 19.18 939 THR C N 1
ATOM 9890 C CA . THR C 3 905 ? 48.389 70.569 18.736 1.00 23.55 939 THR C CA 1
ATOM 9891 C C . THR C 3 905 ? 49.210 70.215 19.964 1.00 23.86 939 THR C C 1
ATOM 9892 O O . THR C 3 905 ? 49.331 71.022 20.895 1.00 23.06 939 THR C O 1
ATOM 9896 N N . PHE C 3 906 ? 49.801 69.020 19.973 1.00 25.13 940 PHE C N 1
ATOM 9897 C CA . PHE C 3 906 ? 50.676 68.638 21.076 1.00 32.16 940 PHE C CA 1
ATOM 9898 C C . PHE C 3 906 ? 51.865 69.584 21.206 1.00 23.85 940 PHE C C 1
ATOM 9899 O O . PHE C 3 906 ? 52.291 69.894 22.324 1.00 28.23 940 PHE C O 1
ATOM 9907 N N . PHE C 3 907 ? 52.397 70.066 20.082 1.00 24.73 941 PHE C N 1
ATOM 9908 C CA . PHE C 3 907 ? 53.560 70.944 20.132 1.00 29.91 941 PHE C CA 1
ATOM 9909 C C . PHE C 3 907 ? 53.245 72.243 20.870 1.00 24.62 941 PHE C C 1
ATOM 9910 O O . PHE C 3 907 ? 54.028 72.690 21.716 1.00 28.84 941 PHE C O 1
ATOM 9918 N N . VAL C 3 908 ? 52.109 72.875 20.559 1.00 23.87 942 VAL C N 1
ATOM 9919 C CA . VAL C 3 908 ? 51.780 74.123 21.252 1.00 25.63 942 VAL C CA 1
ATOM 9920 C C . VAL C 3 908 ? 51.290 73.880 22.679 1.00 23.93 942 VAL C C 1
ATOM 9921 O O . VAL C 3 908 ? 51.452 74.755 23.541 1.00 25.50 942 VAL C O 1
ATOM 9925 N N . LEU C 3 909 ? 50.716 72.711 22.966 1.00 25.94 943 LEU C N 1
ATOM 9926 C CA . LEU C 3 909 ? 50.347 72.399 24.342 1.00 24.98 943 LEU C CA 1
ATOM 9927 C C . LEU C 3 909 ? 51.560 72.328 25.265 1.00 22.96 943 LEU C C 1
ATOM 9928 O O . LEU C 3 909 ? 51.433 72.613 26.460 1.00 31.05 943 LEU C O 1
ATOM 9933 N N . THR C 3 910 ? 52.737 71.952 24.741 1.00 27.70 944 THR C N 1
ATOM 9934 C CA . THR C 3 910 ? 53.881 71.577 25.572 1.00 24.71 944 THR C CA 1
ATOM 9935 C C . THR C 3 910 ? 55.098 72.492 25.464 1.00 25.90 944 THR C C 1
ATOM 9936 O O . THR C 3 910 ? 56.097 72.230 26.141 1.00 30.66 944 THR C O 1
ATOM 9940 N N . ASP C 3 911 ? 55.067 73.539 24.643 1.00 23.62 945 ASP C N 1
ATOM 9941 C CA . ASP C 3 911 ? 56.252 74.367 24.451 1.00 32.99 945 ASP C CA 1
ATOM 9942 C C . ASP C 3 911 ? 56.298 75.582 25.368 1.00 41.06 945 ASP C C 1
ATOM 9943 O O . ASP C 3 911 ? 57.226 76.389 25.251 1.00 48.43 945 ASP C O 1
ATOM 9948 N N . SER C 3 912 ? 55.315 75.743 26.250 1.00 36.70 946 SER C N 1
ATOM 9949 C CA . SER C 3 912 ? 55.259 76.812 27.246 1.00 48.48 946 SER C CA 1
ATOM 9950 C C . SER C 3 912 ? 55.129 78.207 26.641 1.00 43.97 946 SER C C 1
ATOM 9951 O O . SER C 3 912 ? 55.149 79.195 27.384 1.00 53.18 946 SER C O 1
ATOM 9954 N N . ASP C 3 913 ? 54.983 78.326 25.321 1.00 43.52 947 ASP C N 1
ATOM 9955 C CA . ASP C 3 913 ? 54.864 79.625 24.671 1.00 32.77 947 ASP C CA 1
ATOM 9956 C C . ASP C 3 913 ? 53.470 79.895 24.133 1.00 33.61 947 ASP C C 1
ATOM 9957 O O . ASP C 3 913 ? 53.256 80.944 23.514 1.00 34.06 947 ASP C O 1
ATOM 9962 N N . HIS C 3 914 ? 52.515 78.994 24.347 1.00 26.51 948 HIS C N 1
ATOM 9963 C CA . HIS C 3 914 ? 51.142 79.225 23.903 1.00 35.41 948 HIS C CA 1
ATOM 9964 C C . HIS C 3 914 ? 50.157 78.888 24.999 1.00 34.02 948 HIS C C 1
ATOM 9965 O O . HIS C 3 914 ? 49.109 78.287 24.751 1.00 34.41 948 HIS C O 1
ATOM 9972 N N . LYS C 3 915 ? 50.474 79.294 26.230 1.00 33.19 949 LYS C N 1
ATOM 9973 C CA . LYS C 3 915 ? 49.653 78.917 27.371 1.00 43.58 949 LYS C CA 1
ATOM 9974 C C . LYS C 3 915 ? 48.272 79.551 27.328 1.00 46.07 949 LYS C C 1
ATOM 9975 O O . LYS C 3 915 ? 47.327 78.991 27.897 1.00 44.39 949 LYS C O 1
ATOM 9981 N N . SER C 3 916 ? 48.122 80.689 26.654 1.00 36.40 950 SER C N 1
ATOM 9982 C CA . SER C 3 916 ? 46.814 81.321 26.605 1.00 39.68 950 SER C CA 1
ATOM 9983 C C . SER C 3 916 ? 45.788 80.466 25.869 1.00 45.36 950 SER C C 1
ATOM 9984 O O . SER C 3 916 ? 44.586 80.695 26.028 1.00 38.19 950 SER C O 1
ATOM 9987 N N . GLY C 3 917 ? 46.226 79.479 25.090 1.00 37.60 951 GLY C N 1
ATOM 9988 C CA . GLY C 3 917 ? 45.298 78.696 24.298 1.00 22.71 951 GLY C CA 1
ATOM 9989 C C . GLY C 3 917 ? 45.125 77.277 24.788 1.00 21.50 951 GLY C C 1
ATOM 9990 O O . GLY C 3 917 ? 44.635 76.416 24.054 1.00 21.29 951 GLY C O 1
ATOM 9991 N N . PHE C 3 918 ? 45.520 77.027 26.038 1.00 21.56 952 PHE C N 1
ATOM 9992 C CA . PHE C 3 918 ? 45.483 75.677 26.588 1.00 26.96 952 PHE C CA 1
ATOM 9993 C C . PHE C 3 918 ? 44.094 75.038 26.463 1.00 32.87 952 PHE C C 1
ATOM 9994 O O . PHE C 3 918 ? 43.960 73.905 25.984 1.00 27.53 952 PHE C O 1
ATOM 10002 N N . SER C 3 919 ? 43.046 75.768 26.863 1.00 22.47 953 SER C N 1
ATOM 10003 C CA . SER C 3 919 ? 41.692 75.215 26.848 1.00 28.98 953 SER C CA 1
ATOM 10004 C C . SER C 3 919 ? 41.264 74.776 25.453 1.00 22.98 953 SER C C 1
ATOM 10005 O O . SER C 3 919 ? 40.702 73.689 25.287 1.00 36.85 953 SER C O 1
ATOM 10008 N N . LYS C 3 920 ? 41.500 75.602 24.437 1.00 28.70 954 LYS C N 1
ATOM 10009 C CA . LYS C 3 920 ? 41.075 75.214 23.095 1.00 29.78 954 LYS C CA 1
ATOM 10010 C C . LYS C 3 920 ? 42.019 74.209 22.443 1.00 26.78 954 LYS C C 1
ATOM 10011 O O . LYS C 3 920 ? 41.593 73.471 21.546 1.00 27.19 954 LYS C O 1
ATOM 10017 N N . GLN C 3 921 ? 43.286 74.161 22.866 1.00 32.74 955 GLN C N 1
ATOM 10018 C CA . GLN C 3 921 ? 44.165 73.080 22.427 1.00 26.05 955 GLN C CA 1
ATOM 10019 C C . GLN C 3 921 ? 43.706 71.758 23.004 1.00 30.11 955 GLN C C 1
ATOM 10020 O O . GLN C 3 921 ? 43.686 70.736 22.303 1.00 25.70 955 GLN C O 1
ATOM 10026 N N . ALA C 3 922 ? 43.339 71.769 24.287 1.00 25.61 956 ALA C N 1
ATOM 10027 C CA . ALA C 3 922 ? 42.852 70.565 24.946 1.00 37.21 956 ALA C CA 1
ATOM 10028 C C . ALA C 3 922 ? 41.594 70.043 24.264 1.00 34.73 956 ALA C C 1
ATOM 10029 O O . ALA C 3 922 ? 41.494 68.852 23.943 1.00 26.71 956 ALA C O 1
ATOM 10031 N N . LEU C 3 923 ? 40.638 70.941 24.006 1.00 34.84 957 LEU C N 1
ATOM 10032 C CA . LEU C 3 923 ? 39.396 70.569 23.336 1.00 28.49 957 LEU C CA 1
ATOM 10033 C C . LEU C 3 923 ? 39.672 69.918 21.984 1.00 29.30 957 LEU C C 1
ATOM 10034 O O . LEU C 3 923 ? 39.158 68.833 21.686 1.00 26.61 957 LEU C O 1
ATOM 10039 N N . LEU C 3 924 ? 40.489 70.569 21.151 1.00 32.72 958 LEU C N 1
ATOM 10040 C CA . LEU C 3 924 ? 40.791 70.018 19.833 1.00 20.66 958 LEU C CA 1
ATOM 10041 C C . LEU C 3 924 ? 41.491 68.671 19.944 1.00 29.35 958 LEU C C 1
ATOM 10042 O O . LEU C 3 924 ? 41.195 67.742 19.187 1.00 31.50 958 LEU C O 1
ATOM 10047 N N . LEU C 3 925 ? 42.440 68.551 20.869 1.00 26.72 959 LEU C N 1
ATOM 10048 C CA . LEU C 3 925 ? 43.134 67.281 21.021 1.00 27.80 959 LEU C CA 1
ATOM 10049 C C . LEU C 3 925 ? 42.154 66.178 21.403 1.00 30.18 959 LEU C C 1
ATOM 10050 O O . LEU C 3 925 ? 42.208 65.065 20.866 1.00 26.75 959 LEU C O 1
ATOM 10055 N N . MET C 3 926 ? 41.233 66.480 22.314 1.00 25.65 960 MET C N 1
ATOM 10056 C CA . MET C 3 926 ? 40.286 65.466 22.745 1.00 39.64 960 MET C CA 1
ATOM 10057 C C . MET C 3 926 ? 39.358 65.054 21.607 1.00 35.69 960 MET C C 1
ATOM 10058 O O . MET C 3 926 ? 38.980 63.882 21.501 1.00 28.36 960 MET C O 1
ATOM 10063 N N . LYS C 3 927 ? 38.978 66.001 20.748 1.00 23.46 961 LYS C N 1
ATOM 10064 C CA . LYS C 3 927 ? 38.187 65.651 19.575 1.00 29.15 961 LYS C CA 1
ATOM 10065 C C . LYS C 3 927 ? 38.959 64.708 18.664 1.00 28.60 961 LYS C C 1
ATOM 10066 O O . LYS C 3 927 ? 38.427 63.688 18.215 1.00 45.87 961 LYS C O 1
ATOM 10072 N N . LEU C 3 928 ? 40.221 65.039 18.375 1.00 27.70 962 LEU C N 1
ATOM 10073 C CA . LEU C 3 928 ? 41.041 64.169 17.537 1.00 32.67 962 LEU C CA 1
ATOM 10074 C C . LEU C 3 928 ? 41.198 62.786 18.158 1.00 33.42 962 LEU C C 1
ATOM 10075 O O . LEU C 3 928 ? 41.075 61.771 17.464 1.00 35.40 962 LEU C O 1
ATOM 10080 N N . ILE C 3 929 ? 41.472 62.723 19.463 1.00 27.48 963 ILE C N 1
ATOM 10081 C CA . ILE C 3 929 ? 41.669 61.426 20.104 1.00 35.90 963 ILE C CA 1
ATOM 10082 C C . ILE C 3 929 ? 40.365 60.635 20.141 1.00 34.94 963 ILE C C 1
ATOM 10083 O O . ILE C 3 929 ? 40.360 59.419 19.925 1.00 41.36 963 ILE C O 1
ATOM 10088 N N . SER C 3 930 ? 39.238 61.310 20.386 1.00 37.33 964 SER C N 1
ATOM 10089 C CA . SER C 3 930 ? 37.968 60.598 20.514 1.00 45.31 964 SER C CA 1
ATOM 10090 C C . SER C 3 930 ? 37.514 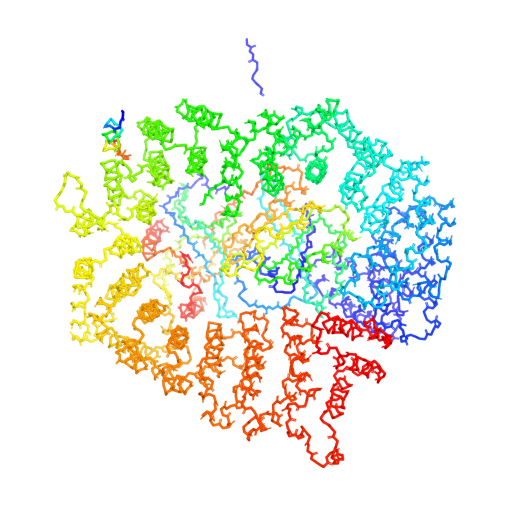60.004 19.185 1.00 40.62 964 SER C C 1
ATOM 10091 O O . SER C 3 930 ? 36.871 58.948 19.173 1.00 42.17 964 SER C O 1
ATOM 10094 N N . LEU C 3 931 ? 37.846 60.655 18.066 1.00 35.78 965 LEU C N 1
ATOM 10095 C CA . LEU C 3 931 ? 37.544 60.088 16.752 1.00 40.04 965 LEU C CA 1
ATOM 10096 C C . LEU C 3 931 ? 38.106 58.682 16.602 1.00 45.04 965 LEU C C 1
ATOM 10097 O O . LEU C 3 931 ? 37.505 57.832 15.937 1.00 47.18 965 LEU C O 1
ATOM 10102 N N . VAL C 3 932 ? 39.276 58.425 17.181 1.00 36.44 966 VAL C N 1
ATOM 10103 C CA . VAL C 3 932 ? 39.898 57.124 16.990 1.00 43.56 966 VAL C CA 1
ATOM 10104 C C . VAL C 3 932 ? 39.337 56.108 17.969 1.00 48.86 966 VAL C C 1
ATOM 10105 O O . VAL C 3 932 ? 39.078 54.958 17.602 1.00 55.73 966 VAL C O 1
ATOM 10109 N N . TYR C 3 933 ? 39.102 56.514 19.214 1.00 36.42 967 TYR C N 1
ATOM 10110 C CA . TYR C 3 933 ? 38.572 55.574 20.191 1.00 48.94 967 TYR C CA 1
ATOM 10111 C C . TYR C 3 933 ? 37.069 55.355 20.058 1.00 58.19 967 TYR C C 1
ATOM 10112 O O . TYR C 3 933 ? 36.500 54.599 20.851 1.00 60.96 967 TYR C O 1
ATOM 10121 N N . ASP C 3 934 ? 36.420 55.991 19.080 1.00 56.79 968 ASP C N 1
ATOM 10122 C CA . ASP C 3 934 ? 35.042 55.687 18.721 1.00 51.61 968 ASP C CA 1
ATOM 10123 C C . ASP C 3 934 ? 34.924 54.938 17.408 1.00 64.60 968 ASP C C 1
ATOM 10124 O O . ASP C 3 934 ? 33.855 54.387 17.124 1.00 75.61 968 ASP C O 1
ATOM 10129 N N . ASN C 3 935 ? 35.992 54.925 16.606 1.00 60.86 969 ASN C N 1
ATOM 10130 C CA . ASN C 3 935 ? 36.080 54.237 15.318 1.00 61.27 969 ASN C CA 1
ATOM 10131 C C . ASN C 3 935 ? 35.293 54.943 14.223 1.00 67.23 969 ASN C C 1
ATOM 10132 O O . ASN C 3 935 ? 34.573 54.291 13.464 1.00 82.03 969 ASN C O 1
ATOM 10137 N N . LYS C 3 936 ? 35.439 56.269 14.119 1.00 51.65 970 LYS C N 1
ATOM 10138 C CA . LYS C 3 936 ? 34.875 57.004 12.994 1.00 50.51 970 LYS C CA 1
ATOM 10139 C C . LYS C 3 936 ? 35.859 57.144 11.837 1.00 55.09 970 LYS C C 1
ATOM 10140 O O . LYS C 3 936 ? 35.440 57.380 10.697 1.00 69.06 970 LYS C O 1
ATOM 10146 N N . ILE C 3 937 ? 37.153 56.969 12.086 1.00 54.01 971 ILE C N 1
ATOM 10147 C CA . ILE C 3 937 ? 38.131 56.950 11.003 1.00 60.67 971 ILE C CA 1
ATOM 10148 C C . ILE C 3 937 ? 38.121 55.537 10.423 1.00 73.15 971 ILE C C 1
ATOM 10149 O O . ILE C 3 937 ? 38.626 54.595 11.039 1.00 57.70 971 ILE C O 1
ATOM 10154 N N . SER C 3 938 ? 37.523 55.386 9.234 1.00 77.02 972 SER C N 1
ATOM 10155 C CA . SER C 3 938 ? 37.360 54.065 8.625 1.00 70.01 972 SER C CA 1
ATOM 10156 C C . SER C 3 938 ? 38.686 53.512 8.120 1.00 62.99 972 SER C C 1
ATOM 10157 O O . SER C 3 938 ? 38.946 52.308 8.227 1.00 69.72 972 SER C O 1
ATOM 10160 N N . VAL C 3 939 ? 39.525 54.367 7.551 1.00 59.62 973 VAL C N 1
ATOM 10161 C CA . VAL C 3 939 ? 40.812 53.941 7.015 1.00 57.55 973 VAL C CA 1
ATOM 10162 C C . VAL C 3 939 ? 41.746 53.586 8.166 1.00 65.88 973 VAL C C 1
ATOM 10163 O O . VAL C 3 939 ? 41.564 54.076 9.291 1.00 54.78 973 VAL C O 1
ATOM 10167 N N . PRO C 3 940 ? 42.739 52.728 7.940 1.00 64.30 974 PRO C N 1
ATOM 10168 C CA . PRO C 3 940 ? 43.869 52.658 8.874 1.00 59.17 974 PRO C CA 1
ATOM 10169 C C . PRO C 3 940 ? 44.765 53.879 8.702 1.00 57.17 974 PRO C C 1
ATOM 10170 O O . PRO C 3 940 ? 45.080 54.285 7.581 1.00 47.43 974 PRO C O 1
ATOM 10174 N N . LEU C 3 941 ? 45.166 54.473 9.821 1.00 52.39 975 LEU C N 1
ATOM 10175 C CA . LEU C 3 941 ? 45.981 55.681 9.761 1.00 57.91 975 LEU C CA 1
ATOM 10176 C C . LEU C 3 941 ? 47.443 55.396 9.457 1.00 53.56 975 LEU C C 1
ATOM 10177 O O . LEU C 3 941 ? 48.231 56.341 9.329 1.00 60.48 975 LEU C O 1
ATOM 10182 N N . TYR C 3 942 ? 47.818 54.129 9.337 1.00 55.51 976 TYR C N 1
ATOM 10183 C CA . TYR C 3 942 ? 49.187 53.718 9.092 1.00 58.49 976 TYR C CA 1
ATOM 10184 C C . TYR C 3 942 ? 49.335 53.172 7.678 1.00 63.70 976 TYR C C 1
ATOM 10185 O O . TYR C 3 942 ? 48.355 52.799 7.024 1.00 60.46 976 TYR C O 1
ATOM 10194 N N . GLN C 3 943 ? 50.583 53.134 7.213 1.00 70.41 977 GLN C N 1
ATOM 10195 C CA . GLN C 3 943 ? 50.929 52.368 6.024 1.00 87.82 977 GLN C CA 1
ATOM 10196 C C . GLN C 3 943 ? 50.963 50.887 6.379 1.00 88.06 977 GLN C C 1
ATOM 10197 O O . GLN C 3 943 ? 51.546 50.500 7.398 1.00 91.15 977 GLN C O 1
ATOM 10203 N N . GLU C 3 944 ? 50.348 50.053 5.534 1.00 86.51 978 GLU C N 1
ATOM 10204 C CA . GLU C 3 944 ? 50.170 48.644 5.880 1.00 94.68 978 GLU C CA 1
ATOM 10205 C C . GLU C 3 944 ? 51.478 47.864 5.937 1.00 101.97 978 GLU C C 1
ATOM 10206 O O . GLU C 3 944 ? 51.449 46.663 6.233 1.00 93.43 978 GLU C O 1
ATOM 10212 N N . ALA C 3 945 ? 52.613 48.510 5.682 1.00 105.58 979 ALA C N 1
ATOM 10213 C CA . ALA C 3 945 ? 53.910 47.859 5.790 1.00 99.35 979 ALA C CA 1
ATOM 10214 C C . ALA C 3 945 ? 54.509 47.986 7.186 1.00 98.26 979 ALA C C 1
ATOM 10215 O O . ALA C 3 945 ? 55.106 47.028 7.688 1.00 98.83 979 ALA C O 1
ATOM 10217 N N . GLU C 3 946 ? 54.346 49.146 7.830 1.00 99.21 980 GLU C N 1
ATOM 10218 C CA . GLU C 3 946 ? 55.036 49.423 9.086 1.00 96.05 980 GLU C CA 1
ATOM 10219 C C . GLU C 3 946 ? 54.391 48.750 10.290 1.00 85.58 980 GLU C C 1
ATOM 10220 O O . GLU C 3 946 ? 55.034 48.645 11.339 1.00 93.21 980 GLU C O 1
ATOM 10226 N N . VAL C 3 947 ? 53.150 48.296 10.173 1.00 76.05 981 VAL C N 1
ATOM 10227 C CA . VAL C 3 947 ? 52.440 47.714 11.308 1.00 76.39 981 VAL C CA 1
ATOM 10228 C C . VAL C 3 947 ? 51.616 46.538 10.787 1.00 81.29 981 VAL C C 1
ATOM 10229 O O . VAL C 3 947 ? 51.101 46.602 9.660 1.00 86.11 981 VAL C O 1
ATOM 10233 N N . PRO C 3 948 ? 51.502 45.436 11.536 1.00 80.74 982 PRO C N 1
ATOM 10234 C CA . PRO C 3 948 ? 50.762 44.267 11.039 1.00 76.66 982 PRO C CA 1
ATOM 10235 C C . PRO C 3 948 ? 49.326 44.599 10.658 1.00 76.93 982 PRO C C 1
ATOM 10236 O O . PRO C 3 948 ? 48.754 45.606 11.081 1.00 74.46 982 PRO C O 1
ATOM 10240 N N . GLN C 3 949 ? 48.741 43.718 9.848 1.00 84.14 983 GLN C N 1
ATOM 10241 C CA . GLN C 3 949 ? 47.390 43.929 9.345 1.00 70.13 983 GLN C CA 1
ATOM 10242 C C . GLN C 3 949 ? 46.360 43.683 10.439 1.00 63.32 983 GLN C C 1
ATOM 10243 O O . GLN C 3 949 ? 46.589 42.926 11.388 1.00 62.62 983 GLN C O 1
ATOM 10249 N N . GLY C 3 950 ? 45.207 44.334 10.289 1.00 62.76 984 GLY C N 1
ATOM 10250 C CA . GLY C 3 950 ? 44.139 44.245 11.256 1.00 51.10 984 GLY C CA 1
ATOM 10251 C C . GLY C 3 950 ? 44.365 45.031 12.526 1.00 53.28 984 GLY C C 1
ATOM 10252 O O . GLY C 3 950 ? 43.461 45.076 13.371 1.00 48.64 984 GLY C O 1
ATOM 10253 N N . THR C 3 951 ? 45.541 45.639 12.693 1.00 54.20 985 THR C N 1
ATOM 10254 C CA . THR C 3 951 ? 45.816 46.450 13.873 1.00 49.11 985 THR C CA 1
ATOM 10255 C C . THR C 3 951 ? 44.854 47.626 13.930 1.00 47.35 985 THR C C 1
ATOM 10256 O O . THR C 3 951 ? 44.646 48.326 12.934 1.00 36.86 985 THR C O 1
ATOM 10260 N N . SER C 3 952 ? 44.261 47.836 15.099 1.00 41.75 986 SER C N 1
ATOM 10261 C CA . SER C 3 952 ? 43.307 48.915 15.264 1.00 47.78 986 SER C CA 1
ATOM 10262 C C . SER C 3 952 ? 43.997 50.272 15.138 1.00 59.64 986 SER C C 1
ATOM 10263 O O . SER C 3 952 ? 45.220 50.398 15.268 1.00 40.35 986 SER C O 1
ATOM 10266 N N . ASN C 3 953 ? 43.193 51.299 14.853 1.00 54.07 987 ASN C N 1
ATOM 10267 C CA . ASN C 3 953 ? 43.725 52.654 14.887 1.00 41.97 987 ASN C CA 1
ATOM 10268 C C . ASN C 3 953 ? 44.067 53.078 16.311 1.00 46.24 987 ASN C C 1
ATOM 10269 O O . ASN C 3 953 ? 45.017 53.838 16.515 1.00 37.20 987 ASN C O 1
ATOM 10274 N N . GLN C 3 954 ? 43.330 52.571 17.305 1.00 46.01 988 GLN C N 1
ATOM 10275 C CA . GLN C 3 954 ? 43.635 52.886 18.698 1.00 39.65 988 GLN C CA 1
ATOM 10276 C C . GLN C 3 954 ? 45.037 52.426 19.080 1.00 43.52 988 GLN C C 1
ATOM 10277 O O . GLN C 3 954 ? 45.781 53.160 19.741 1.00 47.80 988 GLN C O 1
ATOM 10283 N N . VAL C 3 955 ? 45.418 51.214 18.673 1.00 49.22 989 VAL C N 1
ATOM 10284 C CA . VAL C 3 955 ? 46.735 50.698 19.032 1.00 39.19 989 VAL C CA 1
ATOM 10285 C C . VAL C 3 955 ? 47.821 51.472 18.303 1.00 36.84 989 VAL C C 1
ATOM 10286 O O . VAL C 3 955 ? 48.863 51.802 18.884 1.00 41.17 989 VAL C O 1
ATOM 10290 N N . TYR C 3 956 ? 47.585 51.809 17.037 1.00 29.06 990 TYR C N 1
ATOM 10291 C CA . TYR C 3 956 ? 48.573 52.592 16.304 1.00 36.47 990 TYR C CA 1
ATOM 10292 C C . TYR C 3 956 ? 48.675 54.014 16.848 1.00 40.09 990 TYR C C 1
ATOM 10293 O O . TYR C 3 956 ? 49.774 54.578 16.912 1.00 45.05 990 TYR C O 1
ATOM 10302 N N . LEU C 3 957 ? 47.543 54.609 17.245 1.00 35.62 991 LEU C N 1
ATOM 10303 C CA . LEU C 3 957 ? 47.568 55.955 17.813 1.00 32.59 991 LEU C CA 1
ATOM 10304 C C . LEU C 3 957 ? 48.422 56.008 19.073 1.00 33.13 991 LEU C C 1
ATOM 10305 O O . LEU C 3 957 ? 49.180 56.964 19.278 1.00 36.53 991 LEU C O 1
ATOM 10310 N N . SER C 3 958 ? 48.302 54.997 19.935 1.00 25.29 992 SER C N 1
ATOM 10311 C CA . SER C 3 958 ? 49.135 54.939 21.129 1.00 33.30 992 SER C CA 1
ATOM 10312 C C . SER C 3 958 ? 50.603 54.774 20.776 1.00 42.53 992 SER C C 1
ATOM 10313 O O . SER C 3 958 ? 51.468 55.385 21.417 1.00 37.77 992 SER C O 1
ATOM 10316 N N . GLN C 3 959 ? 50.903 53.952 19.765 1.00 25.61 993 GLN C N 1
ATOM 10317 C CA . GLN C 3 959 ? 52.293 53.741 19.379 1.00 36.90 993 GLN C CA 1
ATOM 10318 C C . GLN C 3 959 ? 52.889 55.014 18.804 1.00 29.59 993 GLN C C 1
ATOM 10319 O O . GLN C 3 959 ? 54.015 55.396 19.145 1.00 31.19 993 GLN C O 1
ATOM 10325 N N . TYR C 3 960 ? 52.151 55.672 17.911 1.00 30.06 994 TYR C N 1
ATOM 10326 C CA . TYR C 3 960 ? 52.623 56.922 17.331 1.00 22.00 994 TYR C CA 1
ATOM 10327 C C . TYR C 3 960 ? 52.875 57.953 18.416 1.00 29.41 994 TYR C C 1
ATOM 10328 O O . TYR C 3 960 ? 53.926 58.603 18.438 1.00 31.28 994 TYR C O 1
ATOM 10337 N N . LEU C 3 961 ? 51.908 58.121 19.323 1.00 31.67 995 LEU C N 1
ATOM 10338 C CA . LEU C 3 961 ? 52.048 59.127 20.370 1.00 25.77 995 LEU C CA 1
ATOM 10339 C C . LEU C 3 961 ? 53.216 58.797 21.288 1.00 34.63 995 LEU C C 1
ATOM 10340 O O . LEU C 3 961 ? 53.982 59.692 21.674 1.00 22.14 995 LEU C O 1
ATOM 10345 N N . ALA C 3 962 ? 53.381 57.515 21.635 1.00 18.72 996 ALA C N 1
ATOM 10346 C CA . ALA C 3 962 ? 54.485 57.136 22.512 1.00 26.16 996 ALA C CA 1
ATOM 10347 C C . ALA C 3 962 ? 55.831 57.468 21.876 1.00 25.10 996 ALA C C 1
ATOM 10348 O O . ALA C 3 962 ? 56.721 58.011 22.540 1.00 30.82 996 ALA C O 1
ATOM 10350 N N . ASN C 3 963 ? 55.988 57.189 20.581 1.00 27.50 997 ASN C N 1
ATOM 10351 C CA . ASN C 3 963 ? 57.250 57.502 19.916 1.00 28.46 997 ASN C CA 1
ATOM 10352 C C . ASN C 3 963 ? 57.455 59.007 19.790 1.00 31.80 997 ASN C C 1
ATOM 10353 O O . ASN C 3 963 ? 58.562 59.514 20.021 1.00 26.68 997 ASN C O 1
ATOM 10358 N N . MET C 3 964 ? 56.406 59.736 19.398 1.00 27.45 998 MET C N 1
ATOM 10359 C CA . MET C 3 964 ? 56.523 61.184 19.273 1.00 25.62 998 MET C CA 1
ATOM 10360 C C . MET C 3 964 ? 56.925 61.816 20.603 1.00 28.61 998 MET C C 1
ATOM 10361 O O . MET C 3 964 ? 57.823 62.668 20.653 1.00 27.06 998 MET C O 1
ATOM 10366 N N . LEU C 3 965 ? 56.290 61.395 21.699 1.00 24.21 999 LEU C N 1
ATOM 10367 C CA . LEU C 3 965 ? 56.643 61.972 22.988 1.00 27.42 999 LEU C CA 1
ATOM 10368 C C . LEU C 3 965 ? 58.028 61.518 23.442 1.00 26.45 999 LEU C C 1
ATOM 10369 O O . LEU C 3 965 ? 58.751 62.293 24.079 1.00 32.88 999 LEU C O 1
ATOM 10374 N N . SER C 3 966 ? 58.427 60.287 23.110 1.00 29.98 1000 SER C N 1
ATOM 10375 C CA . SER C 3 966 ? 59.745 59.804 23.527 1.00 33.20 1000 SER C CA 1
ATOM 10376 C C . SER C 3 966 ? 60.868 60.590 22.865 1.00 27.27 1000 SER C C 1
ATOM 10377 O O . SER C 3 966 ? 61.915 60.820 23.482 1.00 35.25 1000 SER C O 1
ATOM 10380 N N . ASN C 3 967 ? 60.677 61.005 21.611 1.00 28.99 1001 ASN C N 1
ATOM 10381 C CA . ASN C 3 967 ? 61.688 61.818 20.944 1.00 30.55 1001 ASN C CA 1
ATOM 10382 C C . ASN C 3 967 ? 61.594 63.284 21.340 1.00 30.12 1001 ASN C C 1
ATOM 10383 O O . ASN C 3 967 ? 62.616 63.978 21.378 1.00 32.05 1001 ASN C O 1
ATOM 10388 N N . ALA C 3 968 ? 60.385 63.777 21.624 1.00 36.48 1002 ALA C N 1
ATOM 10389 C CA . ALA C 3 968 ? 60.221 65.184 21.961 1.00 27.04 1002 ALA C CA 1
ATOM 10390 C C . ALA C 3 968 ? 60.604 65.473 23.406 1.00 21.61 1002 ALA C C 1
ATOM 10391 O O . ALA C 3 968 ? 60.988 66.605 23.721 1.00 25.38 1002 ALA C O 1
ATOM 10393 N N . PHE C 3 969 ? 60.499 64.473 24.284 1.00 19.79 1003 PHE C N 1
ATOM 10394 C CA . PHE C 3 969 ? 60.836 64.607 25.703 1.00 24.17 1003 PHE C CA 1
ATOM 10395 C C . PHE C 3 969 ? 61.625 63.379 26.121 1.00 32.98 1003 PHE C C 1
ATOM 10396 O O . PHE C 3 969 ? 61.101 62.479 26.794 1.00 27.25 1003 PHE C O 1
ATOM 10404 N N . PRO C 3 970 ? 62.906 63.307 25.738 1.00 27.21 1004 PRO C N 1
ATOM 10405 C CA . PRO C 3 970 ? 63.672 62.071 25.978 1.00 28.03 1004 PRO C CA 1
ATOM 10406 C C . PRO C 3 970 ? 63.930 61.782 27.446 1.00 26.92 1004 PRO C C 1
ATOM 10407 O O . PRO C 3 970 ? 64.176 60.618 27.792 1.00 26.46 1004 PRO C O 1
ATOM 10411 N N . HIS C 3 971 ? 63.860 62.783 28.323 1.00 25.61 1005 HIS C N 1
ATOM 10412 C CA . HIS C 3 971 ? 64.112 62.554 29.743 1.00 21.45 1005 HIS C CA 1
ATOM 10413 C C . HIS C 3 971 ? 62.971 61.832 30.454 1.00 23.85 1005 HIS C C 1
ATOM 10414 O O . HIS C 3 971 ? 63.107 61.519 31.642 1.00 32.47 1005 HIS C O 1
ATOM 10421 N N . LEU C 3 972 ? 61.859 61.560 29.779 1.00 17.96 1006 LEU C N 1
ATOM 10422 C CA . LEU C 3 972 ? 60.755 60.833 30.388 1.00 32.75 1006 LEU C CA 1
ATOM 10423 C C . LEU C 3 972 ? 60.983 59.336 30.248 1.00 29.59 1006 LEU C C 1
ATOM 10424 O O . LEU C 3 972 ? 61.491 58.869 29.223 1.00 23.58 1006 LEU C O 1
ATOM 10429 N N . THR C 3 973 ? 60.585 58.584 31.269 1.00 22.70 1007 THR C N 1
ATOM 10430 C CA . THR C 3 973 ? 60.638 57.138 31.144 1.00 17.17 1007 THR C CA 1
ATOM 10431 C C . THR C 3 973 ? 59.501 56.649 30.256 1.00 31.18 1007 THR C C 1
ATOM 10432 O O . THR C 3 973 ? 58.458 57.298 30.116 1.00 26.49 1007 THR C O 1
ATOM 10436 N N . SER C 3 974 ? 59.722 55.480 29.653 1.00 27.20 1008 SER C N 1
ATOM 10437 C CA . SER C 3 974 ? 58.669 54.821 28.890 1.00 28.74 1008 SER C CA 1
ATOM 10438 C C . SER C 3 974 ? 57.409 54.648 29.726 1.00 29.93 1008 SER C C 1
ATOM 10439 O O . SER C 3 974 ? 56.292 54.794 29.216 1.00 25.07 1008 SER C O 1
ATOM 10442 N N . GLU C 3 975 ? 57.568 54.327 31.013 1.00 25.53 1009 GLU C N 1
ATOM 10443 C CA . GLU C 3 975 ? 56.404 54.099 31.861 1.00 27.54 1009 GLU C CA 1
ATOM 10444 C C . GLU C 3 975 ? 55.566 55.368 31.992 1.00 35.01 1009 GLU C C 1
ATOM 10445 O O . GLU C 3 975 ? 54.335 55.314 31.884 1.00 36.10 1009 GLU C O 1
ATOM 10451 N N . GLN C 3 976 ? 56.217 56.523 32.195 1.00 23.37 1010 GLN C N 1
ATOM 10452 C CA . GLN C 3 976 ? 55.488 57.790 32.281 1.00 27.74 1010 GLN C CA 1
ATOM 10453 C C . GLN C 3 976 ? 54.652 58.039 31.027 1.00 23.65 1010 GLN C C 1
ATOM 10454 O O . GLN C 3 976 ? 53.462 58.365 31.113 1.00 31.73 1010 GLN C O 1
ATOM 10460 N N . ILE C 3 977 ? 55.267 57.891 29.850 1.00 24.90 1011 ILE C N 1
ATOM 10461 C CA . ILE C 3 977 ? 54.590 58.147 28.580 1.00 25.87 1011 ILE C CA 1
ATOM 10462 C C . ILE C 3 977 ? 53.408 57.207 28.392 1.00 33.41 1011 ILE C C 1
ATOM 10463 O O . ILE C 3 977 ? 52.349 57.609 27.891 1.00 28.11 1011 ILE C O 1
ATOM 10468 N N . ALA C 3 978 ? 53.573 55.939 28.780 1.00 29.99 1012 ALA C N 1
ATOM 10469 C CA . ALA C 3 978 ? 52.499 54.965 28.620 1.00 27.22 1012 ALA C CA 1
ATOM 10470 C C . ALA C 3 978 ? 51.357 55.229 29.594 1.00 27.04 1012 ALA C C 1
ATOM 10471 O O . ALA C 3 978 ? 50.185 55.172 29.207 1.00 25.83 1012 ALA C O 1
ATOM 10473 N N . SER C 3 979 ? 51.676 55.504 30.864 1.00 27.59 1013 SER C N 1
ATOM 10474 C CA . SER C 3 979 ? 50.631 55.808 31.836 1.00 27.71 1013 SER C CA 1
ATOM 10475 C C . SER C 3 979 ? 49.901 57.094 31.473 1.00 38.81 1013 SER C C 1
ATOM 10476 O O . SER C 3 979 ? 48.675 57.181 31.609 1.00 38.55 1013 SER C O 1
ATOM 10479 N N . PHE C 3 980 ? 50.646 58.112 31.027 1.00 30.90 1014 PHE C N 1
ATOM 10480 C CA . PHE C 3 980 ? 50.023 59.362 30.610 1.00 29.51 1014 PHE C CA 1
ATOM 10481 C C . PHE C 3 980 ? 49.065 59.129 29.454 1.00 27.14 1014 PHE C C 1
ATOM 10482 O O . PHE C 3 980 ? 47.916 59.584 29.483 1.00 29.96 1014 PHE C O 1
ATOM 10490 N N . LEU C 3 981 ? 49.524 58.418 28.425 1.00 25.64 1015 LEU C N 1
ATOM 10491 C CA . LEU C 3 981 ? 48.681 58.183 27.259 1.00 27.37 1015 LEU C CA 1
ATOM 10492 C C . LEU C 3 981 ? 47.482 57.311 27.605 1.00 29.73 1015 LEU C C 1
ATOM 10493 O O . LEU C 3 981 ? 46.390 57.508 27.063 1.00 30.98 1015 LEU C O 1
ATOM 10498 N N . SER C 3 982 ? 47.662 56.349 28.510 1.00 27.20 1016 SER C N 1
ATOM 10499 C CA . SER C 3 982 ? 46.552 55.484 28.884 1.00 21.24 1016 SER C CA 1
ATOM 10500 C C . SER C 3 982 ? 45.442 56.284 29.547 1.00 36.92 1016 SER C C 1
ATOM 10501 O O . SER C 3 982 ? 44.264 56.155 29.189 1.00 38.41 1016 SER C O 1
ATOM 10504 N N . ALA C 3 983 ? 45.804 57.126 30.516 1.00 31.02 1017 ALA C N 1
ATOM 10505 C CA . ALA C 3 983 ? 44.817 57.980 31.164 1.00 30.27 1017 ALA C CA 1
ATOM 10506 C C . ALA C 3 983 ? 44.222 58.977 30.180 1.00 28.30 1017 ALA C C 1
ATOM 10507 O O . ALA C 3 983 ? 43.018 59.247 30.213 1.00 28.29 1017 ALA C O 1
ATOM 10509 N N . LEU C 3 984 ? 45.041 59.504 29.268 1.00 30.99 1018 LEU C N 1
ATOM 10510 C CA . LEU C 3 984 ? 44.560 60.522 28.338 1.00 27.30 1018 LEU C CA 1
ATOM 10511 C C . LEU C 3 984 ? 43.508 59.963 27.385 1.00 38.74 1018 LEU C C 1
ATOM 10512 O O . LEU C 3 984 ? 42.487 60.613 27.133 1.00 34.81 1018 LEU C O 1
ATOM 10517 N N . THR C 3 985 ? 43.739 58.767 26.839 1.00 34.70 1019 THR C N 1
ATOM 10518 C CA . THR C 3 985 ? 42.792 58.215 25.875 1.00 41.16 1019 THR C CA 1
ATOM 10519 C C . THR C 3 985 ? 41.511 57.762 26.564 1.00 36.23 1019 THR C C 1
ATOM 10520 O O . THR C 3 985 ? 40.414 57.955 26.028 1.00 36.08 1019 THR C O 1
ATOM 10524 N N . LYS C 3 986 ? 41.635 57.161 27.755 1.00 34.42 1020 LYS C N 1
ATOM 10525 C CA . LYS C 3 986 ? 40.469 56.772 28.544 1.00 28.19 1020 LYS C CA 1
ATOM 10526 C C . LYS C 3 986 ? 39.610 57.961 28.946 1.00 32.76 1020 LYS C C 1
ATOM 10527 O O . LYS C 3 986 ? 38.427 57.780 29.249 1.00 39.81 1020 LYS C O 1
ATOM 10533 N N . GLN C 3 987 ? 40.176 59.165 28.984 1.00 31.26 1021 GLN C N 1
ATOM 10534 C CA . GLN C 3 987 ? 39.490 60.326 29.529 1.00 25.31 1021 GLN C CA 1
ATOM 10535 C C . GLN C 3 987 ? 39.048 61.290 28.442 1.00 29.55 1021 GLN C C 1
ATOM 10536 O O . GLN C 3 987 ? 38.679 62.430 28.741 1.00 30.78 1021 GLN C O 1
ATOM 10542 N N . CYS C 3 988 ? 39.063 60.852 27.189 1.00 25.43 1022 CYS C N 1
ATOM 10543 C CA . CYS C 3 988 ? 38.769 61.744 26.077 1.00 38.95 1022 CYS C CA 1
ATOM 10544 C C . CYS C 3 988 ? 37.268 62.022 25.901 1.00 42.09 1022 CYS C C 1
ATOM 10545 O O . CYS C 3 988 ? 36.875 62.525 24.848 1.00 40.00 1022 CYS C O 1
ATOM 10548 N N . LYS C 3 989 ? 36.422 61.702 26.889 1.00 46.41 1023 LYS C N 1
ATOM 10549 C CA . LYS C 3 989 ? 35.033 62.154 26.919 1.00 48.58 1023 LYS C CA 1
ATOM 10550 C C . LYS C 3 989 ? 34.732 62.952 28.183 1.00 57.05 1023 LYS C C 1
ATOM 10551 O O . LYS C 3 989 ? 33.572 63.028 28.609 1.00 42.63 1023 LYS C O 1
ATOM 10557 N N . ASP C 3 990 ? 35.759 63.546 28.794 1.00 37.74 1024 ASP C N 1
ATOM 10558 C CA . ASP C 3 990 ? 35.612 64.242 30.073 1.00 40.91 1024 ASP C CA 1
ATOM 10559 C C . ASP C 3 990 ? 36.633 65.384 30.087 1.00 39.41 1024 ASP C C 1
ATOM 10560 O O . ASP C 3 990 ? 37.753 65.222 30.578 1.00 42.26 1024 ASP C O 1
ATOM 10565 N N . LEU C 3 991 ? 36.209 66.544 29.570 1.00 31.55 1025 LEU C N 1
ATOM 10566 C CA . LEU C 3 991 ? 37.120 67.661 29.337 1.00 23.93 1025 LEU C CA 1
ATOM 10567 C C . LEU C 3 991 ? 37.848 68.087 30.608 1.00 37.26 1025 LEU C C 1
ATOM 10568 O O . LEU C 3 991 ? 39.057 68.349 30.577 1.00 37.39 1025 LEU C O 1
ATOM 10573 N N . VAL C 3 992 ? 37.140 68.157 31.735 1.00 32.25 1026 VAL C N 1
ATOM 10574 C CA . VAL C 3 992 ? 37.764 68.657 32.957 1.00 27.92 1026 VAL C CA 1
ATOM 10575 C C . VAL C 3 992 ? 38.826 67.688 33.457 1.00 30.57 1026 VAL C C 1
ATOM 10576 O O . VAL C 3 992 ? 39.843 68.103 34.022 1.00 27.60 1026 VAL C O 1
ATOM 10580 N N . VAL C 3 993 ? 38.608 66.385 33.276 1.00 29.89 1027 VAL C N 1
ATOM 10581 C CA . VAL C 3 993 ? 39.591 65.417 33.747 1.00 31.16 1027 VAL C CA 1
ATOM 10582 C C . VAL C 3 993 ? 40.761 65.345 32.776 1.00 37.81 1027 VAL C C 1
ATOM 10583 O O . VAL C 3 993 ? 41.932 65.367 33.184 1.00 21.47 1027 VAL C O 1
ATOM 10587 N N . PHE C 3 994 ? 40.435 65.270 31.483 1.00 30.69 1028 PHE C N 1
ATOM 10588 C CA . PHE C 3 994 ? 41.401 65.344 30.392 1.00 30.42 1028 PHE C CA 1
ATOM 10589 C C . PHE C 3 994 ? 42.354 66.521 30.566 1.00 34.39 1028 PHE C C 1
ATOM 10590 O O . PHE C 3 994 ? 43.579 66.368 30.464 1.00 25.96 1028 PHE C O 1
ATOM 10598 N N . LYS C 3 995 ? 41.805 67.708 30.837 1.00 22.24 1029 LYS C N 1
ATOM 10599 C CA . LYS C 3 995 ? 42.658 68.868 31.040 1.00 25.58 1029 LYS C CA 1
ATOM 10600 C C . LYS C 3 995 ? 43.519 68.696 32.280 1.00 29.52 1029 LYS C C 1
ATOM 10601 O O . LYS C 3 995 ? 44.670 69.151 32.307 1.00 22.40 1029 LYS C O 1
ATOM 10607 N N . GLY C 3 996 ? 42.994 68.031 33.309 1.00 22.79 1030 GLY C N 1
ATOM 10608 C CA . GLY C 3 996 ? 43.808 67.771 34.479 1.00 22.22 1030 GLY C CA 1
ATOM 10609 C C . GLY C 3 996 ? 44.981 66.868 34.164 1.00 25.70 1030 GLY C C 1
ATOM 10610 O O . GLY C 3 996 ? 46.062 67.018 34.735 1.00 27.14 1030 GLY C O 1
ATOM 10611 N N . THR C 3 997 ? 44.787 65.926 33.244 1.00 23.58 1031 THR C N 1
ATOM 10612 C CA . THR C 3 997 ? 45.862 65.015 32.892 1.00 27.22 1031 THR C CA 1
ATOM 10613 C C . THR C 3 997 ? 46.915 65.727 32.046 1.00 28.77 1031 THR C C 1
ATOM 10614 O O . THR C 3 997 ? 48.116 65.535 32.256 1.00 21.72 1031 THR C O 1
ATOM 10618 N N . LEU C 3 998 ? 46.484 66.607 31.137 1.00 18.27 1032 LEU C N 1
ATOM 10619 C CA . LEU C 3 998 ? 47.423 67.461 30.419 1.00 20.27 1032 LEU C CA 1
ATOM 10620 C C . LEU C 3 998 ? 48.245 68.331 31.371 1.00 29.03 1032 LEU C C 1
ATOM 10621 O O . LEU C 3 998 ? 49.469 68.451 31.213 1.00 24.69 1032 LEU C O 1
ATOM 10626 N N A ARG C 3 999 ? 47.596 68.945 32.365 0.50 26.43 1033 ARG C N 1
ATOM 10627 N N B ARG C 3 999 ? 47.593 68.950 32.360 0.50 26.21 1033 ARG C N 1
ATOM 10628 C CA A ARG C 3 999 ? 48.334 69.778 33.313 0.50 23.99 1033 ARG C CA 1
ATOM 10629 C CA B ARG C 3 999 ? 48.328 69.777 33.314 0.50 24.20 1033 ARG C CA 1
ATOM 10630 C C A ARG C 3 999 ? 49.352 68.956 34.093 0.50 23.63 1033 ARG C C 1
ATOM 10631 C C B ARG C 3 999 ? 49.355 68.952 34.079 0.50 23.99 1033 ARG C C 1
ATOM 10632 O O A ARG C 3 999 ? 50.453 69.438 34.384 0.50 26.53 1033 ARG C O 1
ATOM 10633 O O B ARG C 3 999 ? 50.465 69.427 34.349 0.50 25.97 1033 ARG C O 1
ATOM 10648 N N . ASP C 3 1000 ? 49.003 67.714 34.439 1.00 16.38 1034 ASP C N 1
ATOM 10649 C CA . ASP C 3 1000 ? 49.948 66.848 35.138 1.00 27.01 1034 ASP C CA 1
ATOM 10650 C C . ASP C 3 1000 ? 51.129 66.517 34.240 1.00 25.89 1034 ASP C C 1
ATOM 10651 O O . ASP C 3 1000 ? 52.281 66.492 34.689 1.00 26.23 1034 ASP C O 1
ATOM 10656 N N . PHE C 3 1001 ? 50.859 66.273 32.961 1.00 17.86 1035 PHE C N 1
ATOM 10657 C CA . PHE C 3 1001 ? 51.941 66.051 32.017 1.00 28.55 1035 PHE C CA 1
ATOM 10658 C C . PHE C 3 1001 ? 52.821 67.292 31.889 1.00 29.05 1035 PHE C C 1
ATOM 10659 O O . PHE C 3 1001 ? 54.050 67.181 31.823 1.00 24.75 1035 PHE C O 1
ATOM 10667 N N . LEU C 3 1002 ? 52.216 68.486 31.885 1.00 22.93 1036 LEU C N 1
ATOM 10668 C CA . LEU C 3 1002 ? 53.012 69.704 31.745 1.00 18.41 1036 LEU C CA 1
ATOM 10669 C C . LEU C 3 1002 ? 53.917 69.928 32.946 1.00 21.41 1036 LEU C C 1
ATOM 10670 O O . LEU C 3 1002 ? 54.961 70.578 32.820 1.00 29.25 1036 LEU C O 1
ATOM 10675 N N . VAL C 3 1003 ? 53.539 69.409 34.110 1.00 19.55 1037 VAL C N 1
ATOM 10676 C CA . VAL C 3 1003 ? 54.412 69.489 35.275 1.00 23.61 1037 VAL C CA 1
ATOM 10677 C C . VAL C 3 1003 ? 55.546 68.474 35.173 1.00 28.23 1037 VAL C C 1
ATOM 10678 O O . VAL C 3 1003 ? 56.706 68.788 35.465 1.00 31.22 1037 VAL C O 1
ATOM 10682 N N . GLN C 3 1004 ? 55.228 67.240 34.774 1.00 22.99 1038 GLN C N 1
ATOM 10683 C CA . GLN C 3 1004 ? 56.227 66.181 34.809 1.00 30.02 1038 GLN C CA 1
ATOM 10684 C C . GLN C 3 1004 ? 57.340 66.416 33.796 1.00 22.28 1038 GLN C C 1
ATOM 10685 O O . GLN C 3 1004 ? 58.496 66.107 34.086 1.00 27.20 1038 GLN C O 1
ATOM 10691 N N . ILE C 3 1005 ? 57.036 66.983 32.626 1.00 20.81 1039 ILE C N 1
ATOM 10692 C CA . ILE C 3 1005 ? 58.102 67.285 31.678 1.00 28.90 1039 ILE C CA 1
ATOM 10693 C C . ILE C 3 1005 ? 59.036 68.380 32.176 1.00 35.74 1039 ILE C C 1
ATOM 10694 O O . ILE C 3 1005 ? 60.134 68.542 31.626 1.00 27.14 1039 ILE C O 1
ATOM 10699 N N . LYS C 3 1006 ? 58.648 69.126 33.212 1.00 24.33 1040 LYS C N 1
ATOM 10700 C CA . LYS C 3 1006 ? 59.537 70.148 33.750 1.00 28.31 1040 LYS C CA 1
ATOM 10701 C C . LYS C 3 1006 ? 60.636 69.580 34.643 1.00 21.16 1040 LYS C C 1
ATOM 10702 O O . LYS C 3 1006 ? 61.549 70.324 35.009 1.00 27.15 1040 LYS C O 1
ATOM 10708 N N . GLU C 3 1007 ? 60.582 68.294 34.988 1.00 21.56 1041 GLU C N 1
ATOM 10709 C CA . GLU C 3 1007 ? 61.509 67.681 35.932 1.00 21.22 1041 GLU C CA 1
ATOM 10710 C C . GLU C 3 1007 ? 61.889 66.290 35.430 1.00 28.46 1041 GLU C C 1
ATOM 10711 O O . GLU C 3 1007 ? 61.459 65.852 34.358 1.00 25.90 1041 GLU C O 1
ATOM 10717 N N . VAL C 3 1008 ? 62.688 65.582 36.228 1.00 22.48 1042 VAL C N 1
ATOM 10718 C CA . VAL C 3 1008 ? 63.132 64.226 35.927 1.00 20.23 1042 VAL C CA 1
ATOM 10719 C C . VAL C 3 1008 ? 62.586 63.290 37.002 1.00 25.78 1042 VAL C C 1
ATOM 10720 O O . VAL C 3 1008 ? 62.558 63.643 38.187 1.00 24.22 1042 VAL C O 1
ATOM 10724 N N . GLY C 3 1009 ? 62.141 62.107 36.593 1.00 18.62 1043 GLY C N 1
ATOM 10725 C CA . GLY C 3 1009 ? 61.638 61.135 37.547 1.00 21.38 1043 GLY C CA 1
ATOM 10726 C C . GLY C 3 1009 ? 60.220 61.369 38.025 1.00 27.00 1043 GLY C C 1
ATOM 10727 O O . GLY C 3 1009 ? 59.908 61.092 39.188 1.00 27.37 1043 GLY C O 1
ATOM 10728 N N . GLY C 3 1010 ? 59.346 61.885 37.165 1.00 29.45 1044 GLY C N 1
ATOM 10729 C CA . GLY C 3 1010 ? 57.953 62.020 37.553 1.00 34.04 1044 GLY C CA 1
ATOM 10730 C C . GLY C 3 1010 ? 57.322 60.662 37.814 1.00 26.98 1044 GLY C C 1
ATOM 10731 O O . GLY C 3 1010 ? 57.543 59.700 37.077 1.00 28.24 1044 GLY C O 1
ATOM 10732 N N . ASP C 3 1011 ? 56.539 60.588 38.879 1.00 28.74 1045 ASP C N 1
ATOM 10733 C CA . ASP C 3 1011 ? 55.849 59.351 39.242 1.00 25.49 1045 ASP C CA 1
ATOM 10734 C C . ASP C 3 1011 ? 54.783 59.009 38.209 1.00 31.69 1045 ASP C C 1
ATOM 10735 O O . ASP C 3 1011 ? 53.800 59.747 38.082 1.00 29.57 1045 ASP C O 1
ATOM 10740 N N . PRO C 3 1012 ? 54.911 57.896 37.481 1.00 35.29 1046 PRO C N 1
ATOM 10741 C CA . PRO C 3 1012 ? 53.889 57.556 36.475 1.00 23.73 1046 PRO C CA 1
ATOM 10742 C C . PRO C 3 1012 ? 52.523 57.206 37.059 1.00 27.86 1046 PRO C C 1
ATOM 10743 O O . PRO C 3 1012 ? 51.525 57.327 36.339 1.00 31.07 1046 PRO C O 1
ATOM 10747 N N . THR C 3 1013 ? 52.438 56.770 38.324 1.00 25.97 1047 THR C N 1
ATOM 10748 C CA . THR C 3 1013 ? 51.134 56.481 38.925 1.00 30.91 1047 THR C CA 1
ATOM 10749 C C . THR C 3 1013 ? 50.279 57.731 39.085 1.00 39.42 1047 THR C C 1
ATOM 10750 O O . THR C 3 1013 ? 49.053 57.615 39.228 1.00 28.16 1047 THR C O 1
ATOM 10754 N N . ASP C 3 1014 ? 50.900 58.916 39.047 1.00 30.04 1048 ASP C N 1
ATOM 10755 C CA . ASP C 3 1014 ? 50.158 60.167 39.144 1.00 22.16 1048 ASP C CA 1
ATOM 10756 C C . ASP C 3 1014 ? 48.997 60.228 38.161 1.00 34.05 1048 ASP C C 1
ATOM 10757 O O . ASP C 3 1014 ? 47.991 60.895 38.436 1.00 26.22 1048 ASP C O 1
ATOM 10762 N N . TYR C 3 1015 ? 49.104 59.546 37.018 1.00 18.61 1049 TYR C N 1
ATOM 10763 C CA . TYR C 3 1015 ? 48.043 59.625 36.017 1.00 32.17 1049 TYR C CA 1
ATOM 10764 C C . TYR C 3 1015 ? 46.851 58.730 36.326 1.00 33.89 1049 TYR C C 1
ATOM 10765 O O . TYR C 3 1015 ? 45.913 58.687 35.523 1.00 41.71 1049 TYR C O 1
ATOM 10774 N N . LEU C 3 1016 ? 46.856 58.024 37.456 1.00 37.09 1050 LEU C N 1
ATOM 10775 C CA . LEU C 3 1016 ? 45.677 57.321 37.948 1.00 35.10 1050 LEU C CA 1
ATOM 10776 C C . LEU C 3 1016 ? 44.832 58.178 38.882 1.00 40.68 1050 LEU C C 1
ATOM 10777 O O . LEU C 3 1016 ? 43.946 57.646 39.557 1.00 54.39 1050 LEU C O 1
ATOM 10782 N N . PHE C 3 1017 ? 45.091 59.487 38.937 1.00 46.94 1051 PHE C N 1
ATOM 10783 C CA . PHE C 3 1017 ? 44.474 60.334 39.955 1.00 42.81 1051 PHE C CA 1
ATOM 10784 C C . PHE C 3 1017 ? 42.958 60.333 39.839 1.00 36.85 1051 PHE C C 1
ATOM 10785 O O . PHE C 3 1017 ? 42.248 60.303 40.852 1.00 56.52 1051 PHE C O 1
ATOM 10793 N N . ALA C 3 1018 ? 42.449 60.362 38.616 1.00 38.10 1052 ALA C N 1
ATOM 10794 C CA . ALA C 3 1018 ? 41.020 60.424 38.364 1.00 41.35 1052 ALA C CA 1
ATOM 10795 C C . ALA C 3 1018 ? 40.456 59.063 37.935 1.00 45.05 1052 ALA C C 1
ATOM 10796 O O . ALA C 3 1018 ? 40.569 58.067 38.657 1.00 40.98 1052 ALA C O 1
ATOM 10798 N N . ALA D 4 1 ? 4.753 126.683 35.453 1.00 89.60 4 ALA D N 1
ATOM 10799 C CA . ALA D 4 1 ? 6.067 127.301 35.325 1.00 83.32 4 ALA D CA 1
ATOM 10800 C C . ALA D 4 1 ? 6.822 126.750 34.110 1.00 67.42 4 ALA D C 1
ATOM 10801 O O . ALA D 4 1 ? 8.014 127.008 33.948 1.00 63.94 4 ALA D O 1
ATOM 10803 N N . LEU D 4 2 ? 6.114 126.002 33.255 1.00 72.36 5 LEU D N 1
ATOM 10804 C CA . LEU D 4 2 ? 6.725 125.421 32.059 1.00 74.14 5 LEU D CA 1
ATOM 10805 C C . LEU D 4 2 ? 6.905 126.439 30.940 1.00 72.71 5 LEU D C 1
ATOM 10806 O O . LEU D 4 2 ? 7.871 126.345 30.174 1.00 66.63 5 LEU D O 1
ATOM 10811 N N . GLU D 4 3 ? 5.989 127.402 30.811 1.00 78.05 6 GLU D N 1
ATOM 10812 C CA . GLU D 4 3 ? 6.136 128.406 29.765 1.00 68.87 6 GLU D CA 1
ATOM 10813 C C . GLU D 4 3 ? 7.250 129.390 30.096 1.00 65.29 6 GLU D C 1
ATOM 10814 O O . GLU D 4 3 ? 7.922 129.890 29.187 1.00 52.52 6 GLU D O 1
ATOM 10820 N N . ALA D 4 4 ? 7.464 129.672 31.387 1.00 70.72 7 ALA D N 1
ATOM 10821 C CA . ALA D 4 4 ? 8.558 130.552 31.787 1.00 52.60 7 ALA D CA 1
ATOM 10822 C C . ALA D 4 4 ? 9.905 129.891 31.544 1.00 59.72 7 ALA D C 1
ATOM 10823 O O . ALA D 4 4 ? 10.851 130.542 31.083 1.00 54.44 7 ALA D O 1
ATOM 10825 N N . LEU D 4 5 ? 10.008 128.598 31.861 1.00 57.21 8 LEU D N 1
ATOM 10826 C CA . LEU D 4 5 ? 11.246 127.863 31.626 1.00 59.84 8 LEU D CA 1
ATOM 10827 C C . LEU D 4 5 ? 11.630 127.885 30.153 1.00 59.08 8 LEU D C 1
ATOM 10828 O O . LEU D 4 5 ? 12.810 128.048 29.815 1.00 50.60 8 LEU D O 1
ATOM 10833 N N . GLN D 4 6 ? 10.646 127.727 29.262 1.00 42.95 9 GLN D N 1
ATOM 10834 C CA . GLN D 4 6 ? 10.930 127.761 27.831 1.00 49.61 9 GLN D CA 1
ATOM 10835 C C . GLN D 4 6 ? 11.603 129.067 27.432 1.00 49.08 9 GLN D C 1
ATOM 10836 O O . GLN D 4 6 ? 12.672 129.060 26.809 1.00 44.54 9 GLN D O 1
ATOM 10842 N N . LYS D 4 7 ? 10.997 130.203 27.804 1.00 46.60 10 LYS D N 1
ATOM 10843 C CA . LYS D 4 7 ? 11.522 131.493 27.368 1.00 54.12 10 LYS D CA 1
ATOM 10844 C C . LYS D 4 7 ? 12.890 131.765 27.987 1.00 46.80 10 LYS D C 1
ATOM 10845 O O . LYS D 4 7 ? 13.761 132.359 27.346 1.00 48.85 10 LYS D O 1
ATOM 10851 N N . LYS D 4 8 ? 13.100 131.328 29.233 1.00 55.23 11 LYS D N 1
ATOM 10852 C CA . LYS D 4 8 ? 14.390 131.517 29.897 1.00 51.83 11 LYS D CA 1
ATOM 10853 C C . LYS D 4 8 ? 15.514 130.823 29.137 1.00 50.09 11 LYS D C 1
ATOM 10854 O O . LYS D 4 8 ? 16.635 131.341 29.062 1.00 44.33 11 LYS D O 1
ATOM 10860 N N . LEU D 4 9 ? 15.228 129.662 28.556 1.00 45.31 12 LEU D N 1
ATOM 10861 C CA . LEU D 4 9 ? 16.230 128.944 27.780 1.00 43.78 12 LEU D CA 1
ATOM 10862 C C . LEU D 4 9 ? 16.468 129.595 26.417 1.00 51.18 12 LEU D C 1
ATOM 10863 O O . LEU D 4 9 ? 17.613 129.652 25.952 1.00 46.90 12 LEU D O 1
ATOM 10868 N N . GLU D 4 10 ? 15.410 130.094 25.761 1.00 51.84 13 GLU D N 1
ATOM 10869 C CA . GLU D 4 10 ? 15.604 130.824 24.508 1.00 44.55 13 GLU D CA 1
ATOM 10870 C C . GLU D 4 10 ? 16.497 132.044 24.703 1.00 56.18 13 GLU D C 1
ATOM 10871 O O . GLU D 4 10 ? 17.231 132.428 23.785 1.00 65.61 13 GLU D O 1
ATOM 10877 N N . GLU D 4 11 ? 16.463 132.656 25.890 1.00 48.12 14 GLU D N 1
ATOM 10878 C CA . GLU D 4 11 ? 17.309 133.807 26.187 1.00 49.75 14 GLU D CA 1
ATOM 10879 C C . GLU D 4 11 ? 18.749 133.431 26.507 1.00 53.80 14 GLU D C 1
ATOM 10880 O O . GLU D 4 11 ? 19.585 134.326 26.663 1.00 64.04 14 GLU D O 1
ATOM 10886 N N . LEU D 4 12 ? 19.060 132.146 26.630 1.00 57.00 15 LEU D N 1
ATOM 10887 C CA . LEU D 4 12 ? 20.401 131.746 27.029 1.00 53.90 15 LEU D CA 1
ATOM 10888 C C . LEU D 4 12 ? 21.372 131.966 25.875 1.00 54.42 15 LEU D C 1
ATOM 10889 O O . LEU D 4 12 ? 21.153 131.480 24.764 1.00 52.99 15 LEU D O 1
ATOM 10894 N N . GLU D 4 13 ? 22.440 132.718 26.126 1.00 58.13 16 GLU D N 1
ATOM 10895 C CA . GLU D 4 13 ? 23.494 132.911 25.141 1.00 60.19 16 GLU D CA 1
ATOM 10896 C C . GLU D 4 13 ? 24.828 132.906 25.865 1.00 60.09 16 GLU D C 1
ATOM 10897 O O . GLU D 4 13 ? 24.907 133.184 27.060 1.00 77.89 16 GLU D O 1
ATOM 10903 N N . LEU D 4 14 ? 25.883 132.589 25.124 1.00 69.76 17 LEU D N 1
ATOM 10904 C CA . LEU D 4 14 ? 27.198 132.461 25.738 1.00 70.39 17 LEU D CA 1
ATOM 10905 C C . LEU D 4 14 ? 27.923 133.789 25.880 1.00 69.18 17 LEU D C 1
ATOM 10906 O O . LEU D 4 14 ? 28.830 133.898 26.712 1.00 83.51 17 LEU D O 1
ATOM 10911 N N . ASP D 4 15 ? 27.548 134.796 25.097 1.00 84.85 18 ASP D N 1
ATOM 10912 C CA . ASP D 4 15 ? 28.318 136.024 24.992 1.00 93.05 18 ASP D CA 1
ATOM 10913 C C . ASP D 4 15 ? 27.660 137.154 25.778 1.00 92.85 18 ASP D C 1
ATOM 10914 O O . ASP D 4 15 ? 26.435 137.233 25.891 1.00 95.94 18 ASP D O 1
ATOM 10919 N N . GLU D 4 16 ? 28.498 138.027 26.326 1.00 107.37 19 GLU D N 1
ATOM 10920 C CA . GLU D 4 16 ? 28.034 139.242 26.979 1.00 103.94 19 GLU D CA 1
ATOM 10921 C C . GLU D 4 16 ? 28.380 140.441 26.122 1.00 100.87 19 GLU D C 1
ATOM 10922 O O . GLU D 4 16 ? 29.456 140.479 25.526 1.00 97.64 19 GLU D O 1
#

Nearest PDB structures (foldseek):
  5uwr-assembly1_B  TM=1.005E+00  e=2.350E-23  Saccharomyces cerevisiae
  5ysu-assembly1_B  TM=1.003E+00  e=8.219E-23  Saccharomyces cerevisiae S288C
  5uwq-assembly1_B  TM=9.973E-01  e=1.139E-22  Saccharomyces cerevisiae
  8hq6-assembly1_B  TM=1.000E+00  e=1.496E-22  Saccharomyces cerevisiae
  3m1i-assembly1_B  TM=9.644E-01  e=6.506E-22  Saccharomyces cerevisiae

B-factor: mean 41.76, std 18.18, range [9.02, 132.73]

Organism: Homo sapiens (NCBI:txid9606)

InterPro domains:
  IPR001806 Small GTPase [PF00071] (12-168)
  IPR001806 Small GTPase [PS51421] (6-189)
  IPR001806 Small GTPase [SM00174] (13-171)
  IPR002041 Ran GTPase [PR00627] (24-38)
  IPR002041 Ran GTPase [PR00627] (71-89)
  IPR002041 Ran GTPase [PR00627] (91-112)
  IPR002041 Ran GTPase [PR00627] (127-145)
  IPR002041 Ran GTPase [PR00627] (165-187)
  IPR002041 Ran GTPase [PS51418] (4-168)
  IPR002041 Ran GTPase [PTHR24071] (7-215)
  IPR002041 Ran GTPase [cd00877] (11-176)
  IPR005225 Small GTP-binding domain [TIGR00231] (11-159)
  IPR027417 P-loop containing nucleoside triphosphate hydrolase [G3DSA:3.40.50.300] (1-216)
  IPR027417 P-loop containing nucleoside triphosphate hydrolase [SSF52540] (7-196)

Solvent-accessible surface area: 57733 Å² total; per-residue (Å²): 127,101,29,22,0,0,0,0,0,22,29,29,0,14,11,32,25,1,2,68,16,5,47,58,3,16,44,29,124,112,131,112,25,21,120,5,9,72,44,54,86,5,57,1,59,9,82,145,29,78,2,59,0,27,1,8,2,5,7,16,48,116,133,64,5,8,3,102,26,1,0,5,3,102,7,74,0,0,0,0,0,0,10,0,27,27,114,31,9,28,122,33,0,42,51,44,18,29,44,0,44,37,14,8,112,135,30,35,8,0,0,0,0,3,55,35,54,75,210,72,39,64,0,108,21,136,26,4,66,37,3,50,87,93,36,13,20,14,34,34,0,0,4,97,68,40,116,28,13,13,68,0,1,22,37,0,0,63,65,38,51,62,24,45,114,0,82,20,55,24,32,64,4,111,80,13,61,150,121,126,94,79,60,86,104,74,95,114,32,19,105,39,0,35,71,27,19,7,38,42,25,129,67,131,18,216,196,133,108,198,94,124,38,164,79,24,80,75,60,29,115,10,126,0,20,3,0,66,14,23,58,149,57,144,65,12,47,16,3,5,29,0,47,1,64,0,4,39,31,127,164,74,76,77,0,6,4,4,0,35,24,58,126,9,61,24,12,0,1,2,2,21,0,4,48,132,23,75,7,86,76,7,40,1,5,66,23,3,27,0,6,23,1,62,18,2,33,11,111,53,159,37,104,36,26,19,0,0,6,0,0,44,46,112,142,58,0,58,90,2,60,84,18,2,82,98,0,18,85,27,10,154,179,143,36,85,38,6,45,79,58,103,100,123,18,79,23,79,46,2,25,84,0,0,49,24,0,20,124,31,76,52,112,107,11,124,82,0,14,69,1,0,30,122,0,4,75,43,97,68,0,38,88,27,2,89,64,1,6,119,148,8,126,14,43,22,1,42,3,4,0,0,10,4,6,18,65,10,0,68,107,92,3,82,119,20,85,87,114,78,46,75,39,16,50,89,48,0,62,41,14,11,81,54,10,2,123,72,97,108,35,16,157,72,38,72,47,2,3,16,16,0,0,29,0,12,0,21,0,0,20,26,20,1,32,96,94,26,91,88,15,1,46,113,13,26,43,51,4,100,99,35,83,28,15,7,12,2,13,1,23,2,0,26,6,0,0,13,7,0,44,51,42,3,93,94,83,12,5,63,26,52,10,88,80,1,69,83,14,1,66,166,27,3,98,62,2,12,102,6,1,38,62,14,0,82,139,17,107,41,50,70,9,8,33,8,0,0,58,0,0,24,49,1,8,93,52,7,61,61,106,14,0,10,127,50,75,0,9,82,20,0,0,38,85,6,2,65,46,102,97,6,27,46,15,0,0,49,0,0,5,26,2,3,79,10,177,19,48,105,116,56,90,87,10,66,151,36,4,18,82,3,0,80,25,0,7,101,29,1,39,92,53,53,24,75,34,114,23,84,2,95,46,47,7,62,86,30,94,80,108,47,29,41,23,3,37,9,0,0,27,0,0,13,25,0,0,52,90,9,20,66,46,0,6,96,68,148,86,23,69,129,21,0,56,48,0,0,38,2,1,0,21,2,4,84,7,126,32,116,22,11,10,36,10,0,2,77,7,3,58,65,0,0,20,45,4,79,159,82,90,156,42,108,106,17,0,107,117,6,4,33,44,1,5,61,11,0,1,75,46,5,18,164,52,80,100,76,5,8,84,30,0,77,76,0,0,39,32,0,0,84,25,55,40,142,31,1,39,103,18,1,53,32,21,1,50,75,1,57,100,39,84,50,58,38,116,122,54,0,31,6,6,1,30,0,2,0,6,2,38,56,12,11,69,91,80,48,2,77,139,0,2,19,46,1,0,98,38,1,11,37,0,0,129,79,30,154,28,58,76,40,14,10,28,0,2,32,5,1,1,41,0,3,1,29,2,26,81,13,1,88,62,40,24,68,11,0,46,9,0,0,83,12,0,19,105,6,0,71,25,116,40,150,46,5,32,66,29,0,3,85,12,1,19,57,0,0,94,72,1,61,128,30,0,11,50,95,23,86,211,72,96,39,23,14,0,54,50,2,14,160,63,6,115,128,10,12,76,78,15,116,59,128,16,31,25,31,1,9,67,0,0,0,20,0,0,17,62,33,146,59,89,79,66,20,46,152,6,2,59,59,0,0,96,53,13,17,92,38,3,71,74,7,21,124,76,7,96,66,102,66,92,62,1,82,65,56,103,8,6,102,75,0,7,44,10,2,70,10,0,17,9,0,0,53,30,8,7,28,19,0,56,62,8,0,48,100,3,4,132,68,0,8,111,10,0,105,38,0,6,75,31,4,44,52,34,16,90,85,89,31,89,61,0,14,104,16,44,55,1,65,18,0,32,44,0,4,85,16,0,0,84,0,0,32,14,4,0,52,87,5,207,80,47,77,43,0,26,141,52,2,2,117,36,0,8,92,3,0,4,112,34,2,76,104,19,72,57,52,4,21,6,10,52,2,0,30,0,0,17,22,0,0,90,60,0,1,111,65,16,86,108,13,0,31,70,0,4,115,10,1,4,101,28,0,8,78,13,0,61,143,53,97,107,92,40,76,112,20,3,28,25,1,0,69,1,2,58,6,0,0,92,88,14,30,58,4,1,56,119,26,80,120,77,9,12,103,56,0,0,52,0,0,7,46,0,1,59,0,100,64,74,50,0,1,52,16,0,3,44,0,0,9,22,0,3,73,14,0,44,174,55,25,103,57,105,69,3,30,94,6,10,92,75,22,3,26,74,1,0,25,46,0,6,102,3,10,18,40,58,61,11,115,61,4,29,57,84,2,0,51,1,0,19,44,1,0,6,5,1,77,87,107,77,9,61,23,46,16,7,140,83,102,104,14,95,141,78,29,44,19,35,76,21,0,38,96,64,0,35,94,36,1,54,111,61,29,106,71,15,71,96,112,3,5,61,30,0,6,46,8,0,7,160,25,5,150,67,63,120,39,0,35,6,6,4,86,4,3,33,14,3,21,74,32,25,29,5,65,22,82,15,7,139,86,84,95,97,137,54,2,46,131,62,1,85,113,11,70,9,102,130

Radius of gyration: 35.77 Å; Cα contacts (8 Å, |Δi|>4): 1910; chains: 4; bounding box: 90×101×94 Å